Protein AF-0000000072077448 (afdb_homodimer)

Nearest PDB structures (foldseek):
  4zmu-assembly2_D  TM=7.528E-01  e=5.167E-10  Pseudomonas aeruginosa PAO1
  3hva-assembly2_B  TM=8.579E-01  e=4.061E-08  Pseudomonas aeruginosa PAO1
  4h54-assembly1_B  TM=6.757E-01  e=4.950E-10  Escherichia coli K-12
  4h54-assembly1_A  TM=6.578E-01  e=4.171E-10  Escherichia coli K-12
  7e6g-assembly1_B  TM=5.956E-01  e=1.494E-10  Pseudomonas aeruginosa

Radius of gyration: 35.63 Å; Cα contacts (8 Å, |Δi|>4): 1560; chains: 2; bounding box: 85×105×79 Å

Solvent-accessible surface area (backbone atoms only — not comparable to full-atom values): 48027 Å² total; per-residue (Å²): 133,80,70,65,73,70,77,81,79,65,80,64,51,94,87,39,64,68,52,36,52,50,46,45,39,51,52,47,45,51,30,44,50,51,16,61,66,34,38,71,87,45,97,55,44,76,49,58,54,36,39,25,53,52,16,21,51,39,43,64,37,68,88,55,71,41,71,67,54,54,47,44,43,52,48,37,53,51,52,51,40,56,74,73,42,89,71,51,76,42,57,58,37,36,53,49,15,42,47,46,29,19,51,45,38,18,51,54,52,46,51,49,54,65,68,57,55,90,53,88,67,75,77,57,50,67,57,52,48,50,39,28,48,56,22,16,49,54,18,13,54,42,27,29,65,35,37,56,85,75,46,93,56,57,61,68,64,40,28,46,42,43,20,27,42,43,24,23,43,23,49,33,42,26,58,22,62,55,42,63,64,80,76,67,63,86,67,86,78,53,72,81,75,44,49,39,59,53,46,28,53,51,25,48,51,49,20,44,73,70,12,29,41,12,25,75,31,42,33,45,43,26,43,41,48,29,15,75,74,42,58,56,41,58,34,25,45,52,37,27,53,49,45,54,47,49,55,52,33,42,77,70,50,58,29,38,51,57,48,58,61,77,78,46,72,68,50,53,30,25,35,31,48,12,42,28,27,58,37,45,36,28,46,38,49,16,45,50,51,51,52,50,50,52,48,38,50,54,34,38,46,49,25,25,20,30,82,78,44,68,30,24,12,51,62,23,43,49,54,56,32,60,72,38,78,53,56,75,86,45,21,36,24,26,36,33,35,36,50,51,67,48,65,57,46,27,71,75,61,31,58,68,48,40,50,49,48,48,25,53,49,43,48,52,46,44,63,68,49,44,91,43,37,49,49,21,44,67,36,79,63,30,33,36,33,48,28,66,27,86,44,62,67,54,36,50,50,52,51,46,51,42,39,51,50,43,55,70,44,69,42,73,53,96,88,37,79,41,82,50,40,35,20,26,3,33,12,63,47,68,39,55,98,49,57,36,45,61,43,46,54,56,24,44,55,45,3,49,55,22,25,52,49,14,54,72,73,71,38,64,33,75,27,58,81,57,76,68,56,63,56,55,63,60,54,68,76,98,134,78,71,65,72,68,77,81,78,65,80,63,50,94,88,39,63,68,52,35,52,51,46,44,40,51,52,47,47,51,30,44,50,51,16,61,66,33,38,72,88,44,99,55,44,76,50,58,53,37,40,25,52,52,17,20,51,39,43,65,37,68,88,54,73,41,70,68,55,55,49,45,42,52,48,37,53,51,51,51,40,56,74,72,41,87,72,53,74,42,57,56,36,37,52,47,14,43,46,44,29,20,50,46,36,19,52,53,51,46,52,49,57,65,67,57,57,91,53,89,66,76,78,56,49,68,58,51,49,50,40,27,48,55,22,16,49,55,18,13,55,42,26,31,65,34,38,58,85,75,45,93,56,58,60,67,63,41,28,46,43,42,21,25,42,43,24,22,42,24,48,34,41,26,58,22,62,55,43,63,65,80,76,66,62,85,66,88,78,52,73,82,72,44,50,38,59,53,48,27,53,51,24,49,52,48,20,45,72,70,12,28,40,12,25,76,32,42,34,46,42,26,43,40,49,29,14,75,73,42,59,56,40,58,33,25,45,53,37,27,53,51,46,52,48,49,54,52,33,43,76,70,50,57,29,39,51,59,49,57,60,76,79,46,73,69,51,53,30,25,36,30,47,12,43,28,29,58,38,45,36,30,46,41,48,15,45,50,51,51,52,50,51,50,49,40,51,54,34,38,47,49,25,24,19,30,81,79,44,68,31,23,12,52,62,23,42,50,53,54,31,60,72,36,78,52,56,74,84,44,22,34,25,26,36,34,36,36,48,50,66,48,65,56,45,27,73,75,60,31,62,67,49,39,52,49,48,49,25,53,48,43,49,52,46,46,64,67,50,43,92,44,37,48,50,22,43,66,37,76,61,29,31,38,34,49,28,65,27,85,43,61,66,53,36,50,51,52,51,46,49,42,38,51,49,43,54,69,44,70,44,75,54,95,88,36,81,42,80,51,41,34,21,26,3,33,12,63,47,67,40,53,98,49,56,35,44,58,43,46,55,55,23,44,56,45,3,50,56,22,25,52,49,13,54,74,73,70,38,65,35,74,25,58,82,57,77,67,56,61,57,53,65,60,54,69,76,97

Secondary structure (DSSP, 8-state):
----------S--TT-HHHHHHHHHHHHHHHHHHHHHT--SSSS-S---HHHHHHHHHHH-GGG-SHHHHHHHHHHHHHHHHHHS---HHHHHHHHHHHHHHHHHHHHHHHHHHHSTTS-----HHHHHHHHHHHHHHHHHHHHHHHBTTBSS-HHHHHHHHHHHHHHHHHHHHHHHHH----S------GGGGHHHHHHHHHHHHHHHH-SGGGGGTTHHHHHHHHHHS-HHHHHHHHHHHHHHHHHHHHTTSS---BSSS--HHHHHHHHHHHHHHHHHHHHHHHHHHHHHHHHHHHHHHHHB-TTT-SEEHHHHHHHHHSS---TT-EEEEEEEEETTHHHHHHHH-HHHHHHHHHHHHHHHHHHHGGGEEEEE-SSSEEEEEEEESSHHHHHHHHHHHHHHHHHPPEEETTEEE---EEEEEEEE---SS-HHHHHHHHHHHHHHHHHHHHHTTSS-EE---TTHHHHHHHH--/----------S--TT-HHHHHHHHHHHHHHHHHHHHHT--SSSS-S---HHHHHHHHHHH-GGG-SHHHHHHHHHHHHHHHHHHS---HHHHHHHHHHHHHHHHHHHHHHHHHHHSTTS-----HHHHHHHHHHHHHHHHHHHHHHHBTTBSS-HHHHHHHHHHHHHHHHHHHHHHHHH----S------GGGGHHHHHHHHHHHHHHHH-SGGGGGTTHHHHHHHHHHS-HHHHHHHHHHHHHHHHHHHHTTSS---BSSS--HHHHHHHHHHHHHHHHHHHHHHHHHHHHHHHHHHHHHHHHB-TTT-SEEHHHHHHHHHSS---TT-EEEEEEEEETTHHHHHHHH-HHHHHHHHHHHHHHHHHHHGGGEEEEE-SSSEEEEEEEESSHHHHHHHHHHHHHHHHHPPEEETTEEE---EEEEEEEE---SS-HHHHHHHHHHHHHHHHHHHHHTTSS-EE---TTHHHHHHHH--

Sequence (956 aa):
MRSISVPRFTVFSEAHVLRNVFSLVVITTLFYAMGAMLRLVQELSLFWPLNAVMAAIFARYVWLNRLHYYAICYGAMLLYDVMTTQWGFASLIINASNMVFIVMVAQLVMRDKRQAGSEPEPINALRLFYYCLISAIFCALLGALGSVGIDRQSFMPLLADWFSEQFATGVLILPCVMTLTLPHEITRIRWQQLLPVLTLVLSMLAAIAIGGAGSLAFPLPALIWCALRYPLPVTSALTLITGASEIILVANGIINLAVSGPLQTAQLFSTRLGIASLAISPVIVSTTVAAINNLVRQISLRADFDFLTRVYSRSGLYEALKNQPAQSHQHMTVMLLDIDFFKSVNDNYGHECGDYVLAAFARQVHDAVGEQGLVARIGGEEFVVAAKTRDPLDGYHLAEKIRQRVEANVFQWRQQPLRVTVSIGTGSGTPGSNALIDSFNQLLVEADEYLYRAKKAGRNKTCAKSVAEEGVFNSVASMRSISVPRFTVFSEAHVLRNVFSLVVITTLFYAMGAMLRLVQELSLFWPLNAVMAAIFARYVWLNRLHYYAICYGAMLLYDVMTTQWGFASLIINASNMVFIVMVAQLVMRDKRQAGSEPEPINALRLFYYCLISAIFCALLGALGSVGIDRQSFMPLLADWFSEQFATGVLILPCVMTLTLPHEITRIRWQQLLPVLTLVLSMLAAIAIGGAGSLAFPLPALIWCALRYPLPVTSALTLITGASEIILVANGIINLAVSGPLQTAQLFSTRLGIASLAISPVIVSTTVAAINNLVRQISLRADFDFLTRVYSRSGLYEALKNQPAQSHQHMTVMLLDIDFFKSVNDNYGHECGDYVLAAFARQVHDAVGEQGLVARIGGEEFVVAAKTRDPLDGYHLAEKIRQRVEANVFQWRQQPLRVTVSIGTGSGTPGSNALIDSFNQLLVEADEYLYRAKKAGRNKTCAKSVAEEGVFNSVAS

Organism: Scandinavium goeteborgense (NCBI:txid1851514)

pLDDT: mean 84.15, std 14.89, range [25.59, 98.25]

Structure (mmCIF, N/CA/C/O backbone):
data_AF-0000000072077448-model_v1
#
loop_
_entity.id
_entity.type
_entity.pdbx_description
1 polymer 'diguanylate cyclase'
#
loop_
_atom_site.group_PDB
_atom_site.id
_atom_site.type_symbol
_atom_site.label_atom_id
_atom_site.label_alt_id
_atom_site.label_comp_id
_atom_site.label_asym_id
_atom_site.label_entity_id
_atom_site.label_seq_id
_atom_site.pdbx_PDB_ins_code
_atom_site.Cartn_x
_atom_site.Cartn_y
_atom_site.Cartn_z
_atom_site.occupancy
_atom_site.B_iso_or_equiv
_atom_site.auth_seq_id
_atom_site.auth_comp_id
_atom_site.auth_asym_id
_atom_site.auth_atom_id
_atom_site.pdbx_PDB_model_num
ATOM 1 N N . MET A 1 1 ? -17.047 19.656 -22.703 1 27.84 1 MET A N 1
ATOM 2 C CA . MET A 1 1 ? -17.375 18.25 -22.828 1 27.84 1 MET A CA 1
ATOM 3 C C . MET A 1 1 ? -18.219 17.781 -21.656 1 27.84 1 MET A C 1
ATOM 5 O O . MET A 1 1 ? -17.828 17.906 -20.5 1 27.84 1 MET A O 1
ATOM 9 N N . ARG A 1 2 ? -19.453 17.734 -21.875 1 33.06 2 ARG A N 1
ATOM 10 C CA . ARG A 1 2 ? -20.531 17.484 -20.922 1 33.06 2 ARG A CA 1
ATOM 11 C C . ARG A 1 2 ? -20.391 16.094 -20.281 1 33.06 2 ARG A C 1
ATOM 13 O O . ARG A 1 2 ? -20.188 15.109 -20.984 1 33.06 2 ARG A O 1
ATOM 20 N N . SER A 1 3 ? -19.969 16 -19.109 1 42.16 3 SER A N 1
ATOM 21 C CA . SER A 1 3 ? -19.938 14.781 -18.312 1 42.16 3 SER A CA 1
ATOM 22 C C . SER A 1 3 ? -21.25 14.023 -18.406 1 42.16 3 SER A C 1
ATOM 24 O O . SER A 1 3 ? -22.328 14.602 -18.234 1 42.16 3 SER A O 1
ATOM 26 N N . ILE A 1 4 ? -21.422 13.289 -19.391 1 38.97 4 ILE A N 1
ATOM 27 C CA . ILE A 1 4 ? -22.625 12.469 -19.516 1 38.97 4 ILE A CA 1
ATOM 28 C C . ILE A 1 4 ? -22.938 11.82 -18.172 1 38.97 4 ILE A C 1
ATOM 30 O O . ILE A 1 4 ? -22.125 11.062 -17.625 1 38.97 4 ILE A O 1
ATOM 34 N N . SER A 1 5 ? -23.844 12.414 -17.469 1 42.78 5 SER A N 1
ATOM 35 C CA . SER A 1 5 ? -24.375 11.82 -16.234 1 42.78 5 SER A CA 1
ATOM 36 C C . SER A 1 5 ? -25.141 10.539 -16.531 1 42.78 5 SER A C 1
ATOM 38 O O . SER A 1 5 ? -26.094 10.547 -17.312 1 42.78 5 SER A O 1
ATOM 40 N N . VAL A 1 6 ? -24.719 9.492 -16.641 1 47.03 6 VAL A N 1
ATOM 41 C CA . VAL A 1 6 ? -25.438 8.227 -16.766 1 47.03 6 VAL A CA 1
ATOM 42 C C . VAL A 1 6 ? -26.438 8.094 -15.625 1 47.03 6 VAL A C 1
ATOM 44 O O . VAL A 1 6 ? -26.078 8.242 -14.453 1 47.03 6 VAL A O 1
ATOM 47 N N . PRO A 1 7 ? -27.672 8.109 -16.031 1 49.81 7 PRO A N 1
ATOM 48 C CA . PRO A 1 7 ? -28.672 7.957 -14.977 1 49.81 7 PRO A CA 1
ATOM 49 C C . PRO A 1 7 ? -28.359 6.793 -14.031 1 49.81 7 PRO A C 1
ATOM 51 O O . PRO A 1 7 ? -27.812 5.773 -14.469 1 49.81 7 PRO A O 1
ATOM 54 N N . ARG A 1 8 ? -28.375 7.086 -12.844 1 55.22 8 ARG A N 1
ATOM 55 C CA . ARG A 1 8 ? -28.109 6.117 -11.789 1 55.22 8 ARG A CA 1
ATOM 56 C C . ARG A 1 8 ? -29.141 4.992 -11.797 1 55.22 8 ARG A C 1
ATOM 58 O O . ARG A 1 8 ? -30.266 5.172 -11.32 1 55.22 8 ARG A O 1
ATOM 65 N N . PHE A 1 9 ? -29.344 4.27 -12.859 1 54.12 9 PHE A N 1
ATOM 66 C CA . PHE A 1 9 ? -30.219 3.1 -12.781 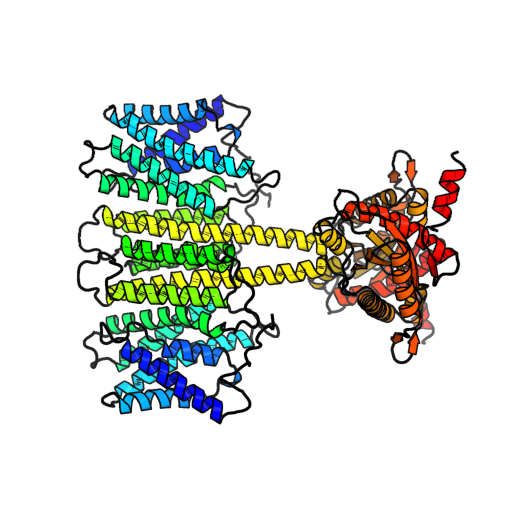1 54.12 9 PHE A CA 1
ATOM 67 C C . PHE A 1 9 ? -29.781 2.182 -11.648 1 54.12 9 PHE A C 1
ATOM 69 O O . PHE A 1 9 ? -28.656 1.687 -11.633 1 54.12 9 PHE A O 1
ATOM 76 N N . THR A 1 10 ? -30.641 2.293 -10.57 1 71.69 10 THR A N 1
ATOM 77 C CA . THR A 1 10 ? -30.375 1.421 -9.43 1 71.69 10 THR A CA 1
ATOM 78 C C . THR A 1 10 ? -31.141 0.109 -9.562 1 71.69 10 THR A C 1
ATOM 80 O O . THR A 1 10 ? -32.375 0.112 -9.688 1 71.69 10 THR A O 1
ATOM 83 N N . VAL A 1 11 ? -30.656 -0.992 -9.875 1 81.44 11 VAL A N 1
ATOM 84 C CA . VAL A 1 11 ? -31.234 -2.326 -10.023 1 81.44 11 VAL A CA 1
ATOM 85 C C . VAL A 1 11 ? -32.031 -2.684 -8.781 1 81.44 11 VAL A C 1
ATOM 87 O O . VAL A 1 11 ? -33.125 -3.273 -8.891 1 81.44 11 VAL A O 1
ATOM 90 N N . PHE A 1 12 ? -31.719 -2.209 -7.633 1 88.94 12 PHE A N 1
ATOM 91 C CA . PHE A 1 12 ? -32.406 -2.502 -6.379 1 88.94 12 PHE A CA 1
ATOM 92 C C . PHE A 1 12 ? -32.781 -1.216 -5.648 1 88.94 12 PHE A C 1
ATOM 94 O O . PHE A 1 12 ? -32.031 -0.234 -5.699 1 88.94 12 PHE A O 1
ATOM 101 N N . SER A 1 13 ? -34 -1.182 -5.199 1 87 13 SER A N 1
ATOM 102 C CA . SER A 1 13 ? -34.5 -0.042 -4.422 1 87 13 SER A CA 1
ATOM 103 C C . SER A 1 13 ? -35.25 -0.498 -3.188 1 87 13 SER A C 1
ATOM 105 O O . SER A 1 13 ? -36.094 -1.39 -3.271 1 87 13 SER A O 1
ATOM 107 N N . GLU A 1 14 ? -34.938 0.055 -2.125 1 86.25 14 GLU A N 1
ATOM 108 C CA . GLU A 1 14 ? -35.531 -0.334 -0.858 1 86.25 14 GLU A CA 1
ATOM 109 C C . GLU A 1 14 ? -37.062 -0.089 -0.875 1 86.25 14 GLU A C 1
ATOM 111 O O . GLU A 1 14 ? -37.812 -0.833 -0.255 1 86.25 14 GLU A O 1
ATOM 116 N N . ALA A 1 15 ? -37.5 0.855 -1.578 1 86.44 15 ALA A N 1
ATOM 117 C CA . ALA A 1 15 ? -38.875 1.303 -1.573 1 86.44 15 ALA A CA 1
ATOM 118 C C . ALA A 1 15 ? -39.75 0.424 -2.477 1 86.44 15 ALA A C 1
ATOM 120 O O . ALA A 1 15 ? -40.969 0.357 -2.305 1 86.44 15 ALA A O 1
ATOM 121 N N . HIS A 1 16 ? -39.219 -0.315 -3.385 1 90.44 16 HIS A N 1
ATOM 122 C CA . HIS A 1 16 ? -40 -1.039 -4.391 1 90.44 16 HIS A CA 1
ATOM 123 C C . HIS A 1 16 ? -39.781 -2.543 -4.273 1 90.44 16 HIS A C 1
ATOM 125 O O . HIS A 1 16 ? -38.906 -3.102 -4.938 1 90.44 16 HIS A O 1
ATOM 131 N N . VAL A 1 17 ? -40.656 -3.291 -3.664 1 91.75 17 VAL A N 1
ATOM 132 C CA . VAL A 1 17 ? -40.531 -4.711 -3.357 1 91.75 17 VAL A CA 1
ATOM 133 C C . VAL A 1 17 ? -40.656 -5.531 -4.641 1 91.75 17 VAL A C 1
ATOM 135 O O . VAL A 1 17 ? -39.875 -6.465 -4.863 1 91.75 17 VAL A O 1
ATOM 138 N N . LEU A 1 18 ? -41.625 -5.176 -5.508 1 93 18 LEU A N 1
ATOM 139 C CA . LEU A 1 18 ? -41.875 -5.926 -6.734 1 93 18 LEU A CA 1
ATOM 140 C C . LEU A 1 18 ? -40.656 -5.824 -7.672 1 93 18 LEU A C 1
ATOM 142 O O . LEU A 1 18 ? -40.312 -6.797 -8.344 1 93 18 LEU A O 1
ATOM 146 N N . ARG A 1 19 ? -40.125 -4.715 -7.656 1 92.31 19 ARG A N 1
ATOM 147 C CA . ARG A 1 19 ? -38.938 -4.527 -8.469 1 92.31 19 ARG A CA 1
ATOM 148 C C . ARG A 1 19 ? -37.781 -5.379 -7.953 1 92.31 19 ARG A C 1
ATOM 150 O O . ARG A 1 19 ? -37.062 -5.98 -8.742 1 92.31 19 ARG A O 1
ATOM 157 N N . ASN A 1 20 ? -37.625 -5.434 -6.703 1 94.38 20 ASN A N 1
ATOM 158 C CA . ASN A 1 20 ? -36.594 -6.238 -6.086 1 94.38 20 ASN A CA 1
ATOM 159 C C . ASN A 1 20 ? -36.781 -7.727 -6.375 1 94.38 20 ASN A C 1
ATOM 161 O O . ASN A 1 20 ? -35.812 -8.43 -6.715 1 94.38 20 ASN A O 1
ATOM 165 N N . VAL A 1 21 ? -38 -8.164 -6.281 1 94.75 21 VAL A N 1
ATOM 166 C CA . VAL A 1 21 ? -38.344 -9.562 -6.531 1 94.75 21 VAL A CA 1
ATOM 167 C C . VAL A 1 21 ? -38.031 -9.914 -7.988 1 94.75 21 VAL A C 1
ATOM 169 O O . VAL A 1 21 ? -37.438 -10.945 -8.273 1 94.75 21 VAL A O 1
ATOM 172 N N . PHE A 1 22 ? -38.438 -9.078 -8.836 1 94.94 22 PHE A N 1
ATOM 173 C CA . PHE A 1 22 ? -38.188 -9.297 -10.258 1 94.94 22 PHE A CA 1
ATOM 174 C C . PHE A 1 22 ? -36.688 -9.367 -10.562 1 94.94 22 PHE A C 1
ATOM 176 O O . PHE A 1 22 ? -36.25 -10.273 -11.258 1 94.94 22 PHE A O 1
ATOM 183 N N . SER A 1 23 ? -36.031 -8.422 -10.047 1 94.88 23 SER A N 1
ATOM 184 C CA . SER A 1 23 ? -34.562 -8.375 -10.266 1 94.88 23 SER A CA 1
ATOM 185 C C . SER A 1 23 ? -33.875 -9.609 -9.695 1 94.88 23 SER A C 1
ATOM 187 O O . SER A 1 23 ? -32.969 -10.164 -10.328 1 94.88 23 SER A O 1
ATOM 189 N N . LEU A 1 24 ? -34.281 -10.047 -8.555 1 96.25 24 LEU A N 1
ATOM 190 C CA . LEU A 1 24 ? -33.688 -11.227 -7.922 1 96.25 24 LEU A CA 1
ATOM 191 C C . LEU A 1 24 ? -33.938 -12.477 -8.758 1 96.25 24 LEU A C 1
ATOM 193 O O . LEU A 1 24 ? -33.062 -13.289 -8.945 1 96.25 24 LEU A O 1
ATOM 197 N N . VAL A 1 25 ? -35.125 -12.641 -9.273 1 96.38 25 VAL A N 1
ATOM 198 C CA . VAL A 1 25 ? -35.5 -13.805 -10.078 1 96.38 25 VAL A CA 1
ATOM 199 C C . VAL A 1 25 ? -34.688 -13.797 -11.383 1 96.38 25 VAL A C 1
ATOM 201 O O . VAL A 1 25 ? -34.156 -14.82 -11.789 1 96.38 25 VAL A O 1
ATOM 204 N N . VAL A 1 26 ? -34.625 -12.664 -11.977 1 95.81 26 VAL A N 1
ATOM 205 C CA . VAL A 1 26 ? -33.938 -12.531 -13.266 1 95.81 26 VAL A CA 1
ATOM 206 C C . VAL A 1 26 ? -32.469 -12.812 -13.094 1 95.81 26 VAL A C 1
ATOM 208 O O . VAL A 1 26 ? -31.875 -13.586 -13.867 1 95.8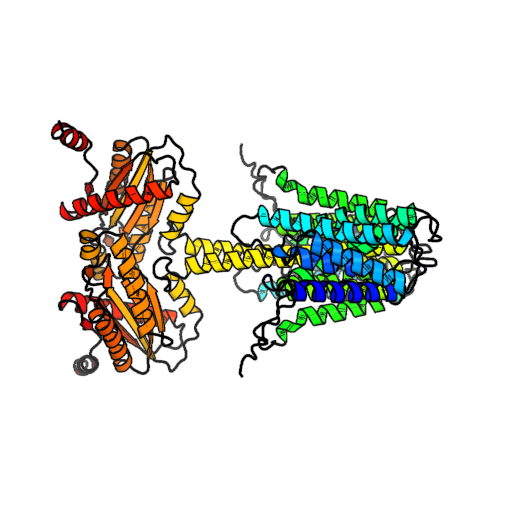1 26 VAL A O 1
ATOM 211 N N . ILE A 1 27 ? -31.844 -12.227 -12.109 1 96.06 27 ILE A N 1
ATOM 212 C CA . ILE A 1 27 ? -30.406 -12.383 -11.898 1 96.06 27 ILE A CA 1
ATOM 213 C C . ILE A 1 27 ? -30.094 -13.828 -11.5 1 96.06 27 ILE A C 1
ATOM 215 O O . ILE A 1 27 ? -29.156 -14.43 -12 1 96.06 27 ILE A O 1
ATOM 219 N N . THR A 1 28 ? -30.906 -14.391 -10.625 1 96.62 28 THR A N 1
ATOM 220 C CA . THR A 1 28 ? -30.719 -15.773 -10.203 1 96.62 28 THR A CA 1
ATOM 221 C C . THR A 1 28 ? -30.812 -16.719 -11.391 1 96.62 28 THR A C 1
ATOM 223 O O . THR A 1 28 ? -29.953 -17.594 -11.57 1 96.62 28 THR A O 1
ATOM 226 N N . THR A 1 29 ? -31.812 -16.516 -12.219 1 95.06 29 THR A N 1
ATOM 227 C CA . THR A 1 29 ? -32.031 -17.391 -13.367 1 95.06 29 THR A CA 1
ATOM 228 C C . THR A 1 29 ? -30.891 -17.219 -14.383 1 95.06 29 THR A C 1
ATOM 230 O O . THR A 1 29 ? -30.406 -18.203 -14.961 1 95.06 29 THR A O 1
ATOM 233 N N . LEU A 1 30 ? -30.5 -16.031 -14.57 1 94.25 30 LEU A N 1
ATOM 234 C CA . LEU A 1 30 ? -29.438 -15.727 -15.531 1 94.25 30 LEU A CA 1
ATOM 235 C C . LEU A 1 30 ? -28.141 -16.406 -15.141 1 94.25 30 LEU A C 1
ATOM 237 O O . LEU A 1 30 ? -27.516 -17.109 -15.953 1 94.25 30 LEU A O 1
ATOM 241 N N . PHE A 1 31 ? -27.734 -16.266 -13.945 1 94.38 31 PHE A N 1
ATOM 242 C CA . PHE A 1 31 ? -26.438 -16.797 -13.523 1 94.38 31 PHE A CA 1
ATOM 243 C C . PHE A 1 31 ? -26.531 -18.297 -13.25 1 94.38 31 PHE A C 1
ATOM 245 O O . PHE A 1 31 ? -25.516 -19 -13.305 1 94.38 31 PHE A O 1
ATOM 252 N N . TYR A 1 32 ? -27.703 -18.766 -12.922 1 93.62 32 TYR A N 1
ATOM 253 C CA . TYR A 1 32 ? -27.906 -20.219 -12.898 1 93.62 32 TYR A CA 1
ATOM 254 C C . TYR A 1 32 ? -27.688 -20.812 -14.281 1 93.62 32 TYR A C 1
ATOM 256 O O . TYR A 1 32 ? -26.984 -21.828 -14.422 1 93.62 32 TYR A O 1
ATOM 264 N N . ALA A 1 33 ? -28.281 -20.203 -15.258 1 91.19 33 ALA A N 1
ATOM 265 C CA . ALA A 1 33 ? -28.156 -20.672 -16.641 1 91.19 33 ALA A CA 1
ATOM 266 C C . ALA A 1 33 ? -26.703 -20.609 -17.094 1 91.19 33 ALA A C 1
ATOM 268 O O . ALA A 1 33 ? -26.219 -21.516 -17.766 1 91.19 33 ALA A O 1
ATOM 269 N N . MET A 1 34 ? -26.047 -19.562 -16.688 1 89 34 MET A N 1
ATOM 270 C CA . MET A 1 34 ? -24.641 -19.406 -17.047 1 89 34 MET A CA 1
ATOM 271 C C . MET A 1 34 ? -23.797 -20.531 -16.438 1 89 34 MET A C 1
ATOM 273 O O . MET A 1 34 ? -22.938 -21.094 -17.125 1 89 34 MET A O 1
ATOM 277 N N . GLY A 1 35 ? -24.016 -20.781 -15.211 1 87.81 35 GLY A N 1
ATOM 278 C CA . GLY A 1 35 ? -23.297 -21.859 -14.562 1 87.81 35 GLY A CA 1
ATOM 279 C C . GLY A 1 35 ? -23.578 -23.219 -15.188 1 87.81 35 GLY A C 1
ATOM 280 O O . GLY A 1 35 ? -22.672 -24.031 -15.336 1 87.81 35 GLY A O 1
ATOM 281 N N . ALA A 1 36 ? -24.781 -23.484 -15.617 1 84.81 36 ALA A N 1
ATOM 282 C CA . ALA A 1 36 ? -25.203 -24.75 -16.219 1 84.81 36 ALA A CA 1
ATOM 283 C C . ALA A 1 36 ? -24.578 -24.922 -17.594 1 84.81 36 ALA A C 1
ATOM 285 O O . ALA A 1 36 ? -24.234 -26.047 -17.984 1 84.81 36 ALA A O 1
ATOM 286 N N . MET A 1 37 ? -24.391 -23.828 -18.266 1 82.12 37 MET A N 1
ATOM 287 C CA . MET A 1 37 ? -23.812 -23.875 -19.594 1 82.12 37 MET A CA 1
ATOM 288 C C . MET A 1 37 ? -22.312 -24.156 -19.531 1 82.12 37 MET A C 1
ATOM 290 O O . MET A 1 37 ? -21.719 -24.625 -20.5 1 82.12 37 MET A O 1
ATOM 294 N N . LEU A 1 38 ? -21.734 -23.828 -18.438 1 77.06 38 LEU A N 1
ATOM 295 C CA . LEU A 1 38 ? -20.297 -23.953 -18.297 1 77.06 38 LEU A CA 1
ATOM 296 C C . LEU A 1 38 ? -19.922 -25.344 -17.75 1 77.06 38 LEU A C 1
ATOM 298 O O . LEU A 1 38 ? -18.797 -25.547 -17.312 1 77.06 38 LEU A O 1
ATOM 302 N N . ARG A 1 39 ? -20.906 -26.188 -17.812 1 67.25 39 ARG A N 1
ATOM 303 C CA . ARG A 1 39 ? -20.641 -27.594 -17.5 1 67.25 39 ARG A CA 1
ATOM 304 C C . ARG A 1 39 ? -19.984 -28.297 -18.703 1 67.25 39 ARG A C 1
ATOM 306 O O . ARG A 1 39 ? -20.609 -29.141 -19.344 1 67.25 39 ARG A O 1
ATOM 313 N N . LEU A 1 40 ? -18.906 -27.703 -19.25 1 53.06 40 LEU A N 1
ATOM 314 C CA . LEU A 1 40 ? -18.281 -28.078 -20.516 1 53.06 40 LEU A CA 1
ATOM 315 C C . LEU A 1 40 ? -17.5 -29.391 -20.359 1 53.06 40 LEU A C 1
ATOM 317 O O . LEU A 1 40 ? -17.469 -30.203 -21.297 1 53.06 40 LEU A O 1
ATOM 321 N N . VAL A 1 41 ? -16.641 -29.5 -19.328 1 49.94 41 VAL A N 1
ATOM 322 C CA . VAL A 1 41 ? -15.695 -30.609 -19.312 1 49.94 41 VAL A CA 1
ATOM 323 C C . VAL A 1 41 ? -16.266 -31.766 -18.5 1 49.94 41 VAL A C 1
ATOM 325 O O . VAL A 1 41 ? -16.156 -32.938 -18.906 1 49.94 41 VAL A O 1
ATOM 328 N N . GLN A 1 42 ? -16.797 -31.484 -17.297 1 57.47 42 GLN A N 1
ATOM 329 C CA . GLN A 1 42 ? -17.297 -32.562 -16.422 1 57.47 42 GLN A CA 1
ATOM 330 C C . GLN A 1 42 ? -18.688 -32.219 -15.891 1 57.47 42 GLN A C 1
ATOM 332 O O . GLN A 1 42 ? -19.266 -31.203 -16.25 1 57.47 42 GLN A O 1
ATOM 337 N N . GLU A 1 43 ? -19.203 -33.156 -15.164 1 57.19 43 GLU A N 1
ATOM 338 C CA . GLU A 1 43 ? -20.516 -33.062 -14.539 1 57.19 43 GLU A CA 1
ATOM 339 C C . GLU A 1 43 ? -20.641 -31.797 -13.711 1 57.19 43 GLU A C 1
ATOM 341 O O . GLU A 1 43 ? -21.734 -31.25 -13.586 1 57.19 43 GLU A O 1
ATOM 346 N N . LEU A 1 44 ? -19.422 -31.344 -13.344 1 60.88 44 LEU A N 1
ATOM 347 C CA . LEU A 1 44 ? -19.484 -30.109 -12.57 1 60.88 44 LEU A CA 1
ATOM 348 C C . LEU A 1 44 ? -19 -28.938 -13.406 1 60.88 44 LEU A C 1
ATOM 350 O O . LEU A 1 44 ? -18.125 -29.078 -14.266 1 60.88 44 LEU A O 1
ATOM 354 N N . SER A 1 45 ? -19.656 -27.828 -13.172 1 70.62 45 SER A N 1
ATOM 355 C CA . SER A 1 45 ? -19.391 -26.578 -13.891 1 70.62 45 SER A CA 1
ATOM 356 C C . SER A 1 45 ? -17.969 -26.094 -13.648 1 70.62 45 SER A C 1
ATOM 358 O O . SER A 1 45 ? -17.438 -26.234 -12.547 1 70.62 45 SER A O 1
ATOM 360 N N . LEU A 1 46 ? -17.281 -25.688 -14.68 1 75.44 46 LEU A N 1
ATOM 361 C CA . LEU A 1 46 ? -15.969 -25.062 -14.578 1 75.44 46 LEU A CA 1
ATOM 362 C C . LEU A 1 46 ? -16.016 -23.812 -13.711 1 75.44 46 LEU A C 1
ATOM 364 O O . LEU A 1 46 ? -15.094 -23.547 -12.945 1 75.44 46 LEU A O 1
ATOM 368 N N . PHE A 1 47 ? -17.203 -23.203 -13.867 1 81.25 47 PHE A N 1
ATOM 369 C CA . PHE A 1 47 ? -17.406 -21.906 -13.211 1 81.25 47 PHE A CA 1
ATOM 370 C C . PHE A 1 47 ? -18.875 -21.719 -12.852 1 81.25 47 PHE A C 1
ATOM 372 O O . PHE A 1 47 ? -19.734 -21.656 -13.727 1 81.25 47 PHE A O 1
ATOM 379 N N . TRP A 1 48 ? -19.172 -21.719 -11.547 1 90 48 TRP A N 1
ATOM 380 C CA . TRP A 1 48 ? -20.531 -21.531 -11.062 1 90 48 TRP A CA 1
ATOM 381 C C . TRP A 1 48 ? -20.688 -20.172 -10.383 1 90 48 TRP A C 1
ATOM 383 O O . TRP A 1 48 ? -20.531 -20.062 -9.164 1 90 48 TRP A O 1
ATOM 393 N N . PRO A 1 49 ? -21.047 -19.078 -11.094 1 93.75 49 PRO A N 1
ATOM 394 C CA . PRO A 1 49 ? -21 -17.703 -10.586 1 93.75 49 PRO A CA 1
ATOM 395 C C . PRO A 1 49 ? -22.219 -17.344 -9.742 1 93.75 49 PRO A C 1
ATOM 397 O O . PRO A 1 49 ? -22.203 -16.344 -9.023 1 93.75 49 PRO A O 1
ATOM 400 N N . LEU A 1 50 ? -23.297 -18.094 -9.82 1 95.69 50 LEU A N 1
ATOM 401 C CA . LEU A 1 50 ? -24.578 -17.75 -9.211 1 95.69 50 LEU A CA 1
ATOM 402 C C . LEU A 1 50 ? -24.406 -17.438 -7.723 1 95.69 50 LEU A C 1
ATOM 404 O O . LEU A 1 50 ? -24.812 -16.375 -7.254 1 95.69 50 LEU A O 1
ATOM 408 N N . ASN A 1 51 ? -23.797 -18.344 -6.988 1 97.56 51 ASN A N 1
ATOM 409 C CA . ASN A 1 51 ? -23.688 -18.203 -5.539 1 97.56 51 ASN A CA 1
ATOM 410 C C . ASN A 1 51 ? -22.938 -16.938 -5.145 1 97.56 51 ASN A C 1
ATOM 412 O O . ASN A 1 51 ? -23.391 -16.188 -4.281 1 97.56 51 ASN A O 1
ATOM 416 N N . ALA A 1 52 ? -21.828 -16.719 -5.832 1 96.88 52 ALA A N 1
ATOM 417 C CA . ALA A 1 52 ? -20.984 -15.578 -5.504 1 96.88 52 ALA A CA 1
ATOM 418 C C . ALA A 1 52 ? -21.672 -14.266 -5.844 1 96.88 52 ALA A C 1
ATOM 420 O O . ALA A 1 52 ? -21.625 -13.305 -5.07 1 96.88 52 ALA A O 1
ATOM 421 N N . VAL A 1 53 ? -22.312 -14.211 -6.957 1 96.25 53 VAL A N 1
ATOM 422 C CA . VAL A 1 53 ? -23 -12.992 -7.398 1 96.25 53 VAL A CA 1
ATOM 423 C C . VAL A 1 53 ? -24.141 -12.664 -6.434 1 96.25 53 VAL A C 1
ATOM 425 O O . VAL A 1 53 ? -24.25 -11.531 -5.965 1 96.25 53 VAL A O 1
ATOM 428 N N . MET A 1 54 ? -24.938 -13.617 -6.168 1 97.25 54 MET A N 1
ATOM 429 C CA . MET A 1 54 ? -26.078 -13.383 -5.289 1 97.25 54 MET A CA 1
ATOM 430 C C . MET A 1 54 ? -25.625 -13.039 -3.875 1 97.25 54 MET A C 1
ATOM 432 O O . MET A 1 54 ? -26.188 -12.156 -3.227 1 97.25 54 MET A O 1
ATOM 436 N N . ALA A 1 55 ? -24.609 -13.758 -3.363 1 97.25 55 ALA A N 1
ATOM 437 C CA . ALA A 1 55 ? -24.062 -13.43 -2.057 1 97.25 55 ALA A CA 1
ATOM 438 C C . ALA A 1 55 ? -23.594 -11.969 -2.01 1 97.25 55 ALA A C 1
ATOM 440 O O . ALA A 1 55 ? -23.859 -11.266 -1.029 1 97.25 55 ALA A O 1
ATOM 441 N N . ALA A 1 56 ? -22.953 -11.562 -3.053 1 95.5 56 ALA A N 1
ATOM 442 C CA . ALA A 1 56 ? -22.453 -10.195 -3.125 1 95.5 56 ALA A CA 1
ATOM 443 C C . ALA A 1 56 ? -23.594 -9.188 -3.139 1 95.5 56 ALA A C 1
ATOM 445 O O . ALA A 1 56 ? -23.516 -8.141 -2.502 1 95.5 56 ALA A O 1
ATOM 446 N N . ILE A 1 57 ? -24.625 -9.445 -3.859 1 94.38 57 ILE A N 1
ATOM 447 C CA . ILE A 1 57 ? -25.781 -8.562 -3.953 1 94.38 57 ILE A CA 1
ATOM 448 C C . ILE A 1 57 ? -26.438 -8.422 -2.58 1 94.38 57 ILE A C 1
ATOM 450 O O . ILE A 1 57 ? -26.719 -7.305 -2.133 1 94.38 57 ILE A O 1
ATOM 454 N N . PHE A 1 58 ? -26.656 -9.523 -1.902 1 95.56 58 PHE A N 1
ATOM 455 C CA . PHE A 1 58 ? -27.25 -9.484 -0.574 1 95.56 58 PHE A CA 1
ATOM 456 C C . PHE A 1 58 ? -26.344 -8.766 0.411 1 95.56 58 PHE A C 1
ATOM 458 O O . PHE A 1 58 ? -26.812 -8.078 1.317 1 95.56 58 PHE A O 1
ATOM 465 N N . ALA A 1 59 ? -25.062 -8.945 0.23 1 91.88 59 ALA A N 1
ATOM 466 C CA . ALA A 1 59 ? -24.094 -8.281 1.102 1 91.88 59 ALA A CA 1
ATOM 467 C C . ALA A 1 59 ? -24.062 -6.777 0.845 1 91.88 59 ALA A C 1
ATOM 469 O O . ALA A 1 59 ? -23.859 -5.988 1.77 1 91.88 59 ALA A O 1
ATOM 470 N N . ARG A 1 60 ? -24.219 -6.426 -0.351 1 88.62 60 ARG A N 1
ATOM 471 C CA . ARG A 1 60 ? -24.156 -5.027 -0.755 1 88.62 60 ARG A CA 1
ATOM 472 C C . ARG A 1 60 ? -25.375 -4.262 -0.269 1 88.62 60 ARG A C 1
ATOM 474 O O . ARG A 1 60 ? -25.266 -3.121 0.188 1 88.62 60 ARG A O 1
ATOM 481 N N . TYR A 1 61 ? -26.531 -4.883 -0.38 1 89.31 61 TYR A N 1
ATOM 482 C CA . TYR A 1 61 ? -27.781 -4.246 0.005 1 89.31 61 TYR A CA 1
ATOM 483 C C . TYR A 1 61 ? -28.328 -4.852 1.291 1 89.31 61 TYR A C 1
ATOM 485 O O . TYR A 1 61 ? -29.031 -5.863 1.256 1 89.31 61 TYR A O 1
ATOM 493 N N . VAL A 1 62 ? -28.188 -4.16 2.338 1 86.06 62 VAL A N 1
ATOM 494 C CA . VAL A 1 62 ? -28.484 -4.656 3.676 1 86.06 62 VAL A CA 1
ATOM 495 C C . VAL A 1 62 ? -29.984 -4.922 3.803 1 86.06 62 VAL A C 1
ATOM 497 O O . VAL A 1 62 ? -30.406 -5.898 4.43 1 86.06 62 VAL A O 1
ATOM 500 N N . TRP A 1 63 ? -30.781 -4.148 3.193 1 88.25 63 TRP A N 1
ATOM 501 C CA . TRP A 1 63 ? -32.219 -4.23 3.354 1 88.25 63 TRP A CA 1
ATOM 502 C C . TRP A 1 63 ? -32.812 -5.418 2.588 1 88.25 63 TRP A C 1
ATOM 504 O O . TRP A 1 63 ? -33.969 -5.805 2.789 1 88.25 63 TRP A O 1
ATOM 514 N N . LEU A 1 64 ? -32 -6.113 1.743 1 93.38 64 LEU A N 1
ATOM 515 C CA . LEU A 1 64 ? -32.438 -7.293 0.998 1 93.38 64 LEU A CA 1
ATOM 516 C C . LEU A 1 64 ? -32.344 -8.547 1.864 1 93.38 64 LEU A C 1
ATOM 518 O O . LEU A 1 64 ? -32.875 -9.602 1.5 1 93.38 64 LEU A O 1
ATOM 522 N N . ASN A 1 65 ? -31.703 -8.398 3 1 93.25 65 ASN A N 1
ATOM 523 C CA . ASN A 1 65 ? -31.469 -9.562 3.838 1 93.25 65 ASN A CA 1
ATOM 524 C C . ASN A 1 65 ? -32.688 -9.922 4.668 1 93.25 65 ASN A C 1
ATOM 526 O O . ASN A 1 65 ? -32.656 -9.875 5.898 1 93.25 65 ASN A O 1
ATOM 530 N N . ARG A 1 66 ? -33.719 -10.273 3.99 1 94.06 66 ARG A N 1
ATOM 531 C CA . ARG A 1 66 ? -34.969 -10.758 4.551 1 94.06 66 ARG A CA 1
ATOM 532 C C . ARG A 1 66 ? -35.281 -12.164 4.043 1 94.06 66 ARG A C 1
ATOM 534 O O . ARG A 1 66 ? -34.844 -12.539 2.947 1 94.06 66 ARG A O 1
ATOM 541 N N . LEU A 1 67 ? -36.031 -12.922 4.805 1 95.44 67 LEU A N 1
ATOM 542 C CA . LEU A 1 67 ? -36.281 -14.328 4.531 1 95.44 67 LEU A CA 1
ATOM 543 C C . LEU A 1 67 ? -37.031 -14.5 3.205 1 95.44 67 LEU A C 1
ATOM 545 O O . LEU A 1 67 ? -36.75 -15.445 2.459 1 95.44 67 LEU A O 1
ATOM 549 N N . HIS A 1 68 ? -37.938 -13.609 2.893 1 95.12 68 HIS A N 1
ATOM 550 C CA . HIS A 1 68 ? -38.719 -13.789 1.677 1 95.12 68 HIS A CA 1
ATOM 551 C C . HIS A 1 68 ? -37.875 -13.594 0.432 1 95.12 68 HIS A C 1
ATOM 553 O O . HIS A 1 68 ? -38.125 -14.211 -0.604 1 95.12 68 HIS A O 1
ATOM 559 N N . TYR A 1 69 ? -36.875 -12.719 0.49 1 96.25 69 TYR A N 1
ATOM 560 C CA . TYR A 1 69 ? -36 -12.531 -0.657 1 96.25 69 TYR A CA 1
ATOM 561 C C . TYR A 1 69 ? -35.094 -13.75 -0.867 1 96.25 69 TYR A C 1
ATOM 563 O O . TYR A 1 69 ? -34.844 -14.148 -2.006 1 96.25 69 TYR A O 1
ATOM 571 N N . TYR A 1 70 ? -34.594 -14.391 0.206 1 97.31 70 TYR A N 1
ATOM 572 C CA . TYR A 1 70 ? -33.844 -15.633 0.105 1 97.31 70 TYR A CA 1
ATOM 573 C C . TYR A 1 70 ? -34.688 -16.75 -0.477 1 97.31 70 TYR A C 1
ATOM 575 O O . TYR A 1 70 ? -34.219 -17.531 -1.308 1 97.31 70 TYR A O 1
ATOM 583 N N . ALA A 1 71 ? -35.938 -16.812 -0.019 1 97.12 71 ALA A N 1
ATOM 584 C CA . ALA A 1 71 ? -36.875 -17.828 -0.5 1 97.12 71 ALA A CA 1
ATOM 585 C C . ALA A 1 71 ? -37.125 -17.656 -1.995 1 97.12 71 ALA A C 1
ATOM 587 O O . ALA A 1 71 ? -37.281 -18.656 -2.719 1 97.12 71 ALA A O 1
ATOM 588 N N . ILE A 1 72 ? -37.25 -16.453 -2.389 1 96.62 72 ILE A N 1
ATOM 589 C CA . ILE A 1 72 ? -37.469 -16.172 -3.801 1 96.62 72 ILE A CA 1
ATOM 590 C C . ILE A 1 72 ? -36.281 -16.656 -4.625 1 96.62 72 ILE A C 1
ATOM 592 O O . ILE A 1 72 ? -36.469 -17.25 -5.695 1 96.62 72 ILE A O 1
ATOM 596 N N . CYS A 1 73 ? -35.125 -16.406 -4.18 1 96.94 73 CYS A N 1
ATOM 597 C CA . CYS A 1 73 ? -33.906 -16.891 -4.844 1 96.94 73 CYS A CA 1
ATOM 598 C C . CYS A 1 73 ? -33.906 -18.406 -4.941 1 96.94 73 CYS A C 1
ATOM 600 O O . CYS A 1 73 ? -33.656 -18.969 -6.016 1 96.94 73 CYS A O 1
ATOM 602 N N . TYR A 1 74 ? -34.156 -19.078 -3.871 1 97.38 74 TYR A N 1
ATOM 603 C CA . TYR A 1 74 ? -34.219 -20.531 -3.83 1 97.38 74 TYR A CA 1
ATOM 604 C C . TYR A 1 74 ? -35.312 -21.047 -4.777 1 97.38 74 TYR A C 1
ATOM 606 O O . TYR A 1 74 ? -35.062 -22.016 -5.52 1 97.38 74 TYR A O 1
ATOM 614 N N . GLY A 1 75 ? -36.469 -20.438 -4.699 1 96.12 75 GLY A N 1
ATOM 615 C CA . GLY A 1 75 ? -37.562 -20.812 -5.586 1 96.12 75 GLY A CA 1
ATOM 616 C C . GLY A 1 75 ? -37.219 -20.672 -7.055 1 96.12 75 GLY A C 1
ATOM 617 O O . GLY A 1 75 ? -37.562 -21.516 -7.871 1 96.12 75 GLY A O 1
ATOM 618 N N . ALA A 1 76 ? -36.531 -19.609 -7.379 1 96.44 76 ALA A N 1
ATOM 619 C CA . ALA A 1 76 ? -36.125 -19.391 -8.758 1 96.44 76 ALA A CA 1
ATOM 620 C C . ALA A 1 76 ? -35.188 -20.484 -9.227 1 96.44 76 ALA A C 1
ATOM 622 O O . ALA A 1 76 ? -35.25 -20.938 -10.375 1 96.44 76 ALA A O 1
ATOM 623 N N . MET A 1 77 ? -34.281 -20.938 -8.375 1 95.38 77 MET A N 1
ATOM 624 C CA . MET A 1 77 ? -33.375 -22.016 -8.703 1 95.38 77 MET A CA 1
ATOM 625 C C . MET A 1 77 ? -34.125 -23.328 -8.961 1 95.38 77 MET A C 1
ATOM 627 O O . MET A 1 77 ? -33.812 -24.031 -9.922 1 95.38 77 MET A O 1
ATOM 631 N N . LEU A 1 78 ? -35.062 -23.609 -8.094 1 94.31 78 LEU A N 1
ATOM 632 C CA . LEU A 1 78 ? -35.844 -24.828 -8.227 1 94.31 78 LEU A CA 1
ATOM 633 C C . LEU A 1 78 ? -36.688 -24.812 -9.5 1 94.31 78 LEU A C 1
ATOM 635 O O . LEU A 1 78 ? -36.812 -25.828 -10.188 1 94.31 78 LEU A O 1
ATOM 639 N N . LEU A 1 79 ? -37.25 -23.656 -9.734 1 92.75 79 LEU A N 1
ATOM 640 C CA . LEU A 1 79 ? -38.031 -23.516 -10.945 1 92.75 79 LEU A CA 1
ATOM 641 C C . LEU A 1 79 ? -37.188 -23.781 -12.188 1 92.75 79 LEU A C 1
ATOM 643 O O . LEU A 1 79 ? -37.656 -24.422 -13.133 1 92.75 79 LEU A O 1
ATOM 647 N N . TYR A 1 80 ? -36 -23.203 -12.188 1 91.88 80 TYR A N 1
ATOM 648 C CA . TYR A 1 80 ? -35.125 -23.469 -13.312 1 91.88 80 TYR A CA 1
ATOM 649 C C . TYR A 1 80 ? -34.844 -24.953 -13.461 1 91.88 80 TYR A C 1
ATOM 651 O O . TYR A 1 80 ? -34.844 -25.484 -14.578 1 91.88 80 TYR A O 1
ATOM 659 N N . ASP A 1 81 ? -34.562 -25.656 -12.422 1 89.38 81 ASP A N 1
ATOM 660 C CA . ASP A 1 81 ? -34.281 -27.094 -12.445 1 89.38 81 ASP A CA 1
ATOM 661 C C . ASP A 1 81 ? -35.469 -27.891 -12.961 1 89.38 81 ASP A C 1
ATOM 663 O O . ASP A 1 81 ? -35.281 -28.844 -13.719 1 89.38 81 ASP A O 1
ATOM 667 N N . VAL A 1 82 ? -36.656 -27.547 -12.547 1 88.62 82 VAL A N 1
ATOM 668 C CA . VAL A 1 82 ? -37.875 -28.234 -12.969 1 88.62 82 VAL A CA 1
ATOM 669 C C . VAL A 1 82 ? -38.031 -28.109 -14.484 1 88.62 82 VAL A C 1
ATOM 671 O O . VAL A 1 82 ? -38.469 -29.047 -15.148 1 88.62 82 VAL A O 1
ATOM 674 N N . MET A 1 83 ? -37.625 -27 -14.969 1 88.94 83 MET A N 1
ATOM 675 C CA . MET A 1 83 ? -37.812 -26.719 -16.391 1 88.94 83 MET A CA 1
ATOM 676 C C . MET A 1 83 ? -36.719 -27.375 -17.234 1 88.94 83 MET A C 1
ATOM 678 O O . MET A 1 83 ? -36.938 -27.656 -18.406 1 88.94 83 MET A O 1
ATOM 682 N N . THR A 1 84 ? -35.594 -27.625 -16.672 1 84.94 84 THR A N 1
ATOM 683 C CA . THR A 1 84 ? -34.469 -28 -17.5 1 84.94 84 THR A CA 1
ATOM 684 C C . THR A 1 84 ? -33.969 -29.406 -17.141 1 84.94 84 THR A C 1
ATOM 686 O O . THR A 1 84 ? -33.281 -30.047 -17.938 1 84.94 84 THR A O 1
ATOM 689 N N . THR A 1 85 ? -34.156 -29.781 -15.938 1 77.5 85 THR A N 1
ATOM 690 C CA . THR A 1 85 ? -33.625 -31.078 -15.523 1 77.5 85 THR A CA 1
ATOM 691 C C . THR A 1 85 ? -34.75 -32 -15.07 1 77.5 85 THR A C 1
ATOM 693 O O . THR A 1 85 ? -35.906 -31.594 -15.008 1 77.5 85 THR A O 1
ATOM 696 N N . GLN A 1 86 ? -34.344 -33.375 -15.07 1 70.88 86 GLN A N 1
ATOM 697 C CA . GLN A 1 86 ? -35.312 -34.312 -14.5 1 70.88 86 GLN A CA 1
ATOM 698 C C . GLN A 1 86 ? -35.469 -34.094 -12.992 1 70.88 86 GLN A C 1
ATOM 700 O O . GLN A 1 86 ? -34.469 -34.125 -12.258 1 70.88 86 GLN A O 1
ATOM 705 N N . TRP A 1 87 ? -36.531 -33.438 -12.617 1 66.88 87 TRP A N 1
ATOM 706 C CA . TRP A 1 87 ? -36.812 -33.031 -11.25 1 66.88 87 TRP A CA 1
ATOM 707 C C . TRP A 1 87 ? -36.688 -34.188 -10.289 1 66.88 87 TRP A C 1
ATOM 709 O O . TRP A 1 87 ? -36.969 -35.344 -10.648 1 66.88 87 TRP A O 1
ATOM 719 N N . GLY A 1 88 ? -35.938 -34.125 -9.172 1 75.69 88 GLY A N 1
ATOM 720 C CA . GLY A 1 88 ? -35.844 -35.094 -8.109 1 75.69 88 GLY A CA 1
ATOM 721 C C . GLY A 1 88 ? -35.375 -34.5 -6.793 1 75.69 88 GLY A C 1
ATOM 722 O O . GLY A 1 88 ? -35.125 -33.312 -6.688 1 75.69 88 GLY A O 1
ATOM 723 N N . PHE A 1 89 ? -35.375 -35.25 -5.77 1 82.81 89 PHE A N 1
ATOM 724 C CA . PHE A 1 89 ? -34.938 -34.875 -4.422 1 82.81 89 PHE A CA 1
ATOM 725 C C . PHE A 1 89 ? -33.5 -34.344 -4.434 1 82.81 89 PHE A C 1
ATOM 727 O O . PHE A 1 89 ? -33.188 -33.469 -3.621 1 82.81 89 PHE A O 1
ATOM 734 N N . ALA A 1 90 ? -32.781 -34.688 -5.398 1 85.56 90 ALA A N 1
ATOM 735 C CA . ALA A 1 90 ? -31.391 -34.219 -5.531 1 85.56 90 ALA A CA 1
ATOM 736 C C . ALA A 1 90 ? -31.359 -32.719 -5.84 1 85.56 90 ALA A C 1
ATOM 738 O O . ALA A 1 90 ? -30.484 -32 -5.34 1 85.56 90 ALA A O 1
ATOM 739 N N . SER A 1 91 ? -32.312 -32.281 -6.59 1 88.75 91 SER A N 1
ATOM 740 C CA . SER A 1 91 ? -32.406 -30.859 -6.949 1 88.75 91 SER A CA 1
ATOM 741 C C . SER A 1 91 ? -32.625 -29.984 -5.719 1 88.75 91 SER A C 1
ATOM 743 O O . SER A 1 91 ? -32.094 -28.875 -5.617 1 88.75 91 SER A O 1
ATOM 745 N N . LEU A 1 92 ? -33.406 -30.5 -4.785 1 91.56 92 LEU A N 1
ATOM 746 C CA . LEU A 1 92 ? -33.688 -29.766 -3.555 1 91.56 92 LEU A CA 1
ATOM 747 C C . LEU A 1 92 ? -32.406 -29.594 -2.727 1 91.56 92 LEU A C 1
ATOM 749 O O . LEU A 1 92 ? -32.125 -28.5 -2.244 1 91.56 92 LEU A O 1
ATOM 753 N N . ILE A 1 93 ? -31.656 -30.625 -2.65 1 92.62 93 ILE A N 1
ATOM 754 C CA . ILE A 1 93 ? -30.469 -30.609 -1.803 1 92.62 93 ILE A CA 1
ATOM 755 C C . ILE A 1 93 ? -29.359 -29.797 -2.469 1 92.62 93 ILE A C 1
ATOM 757 O O . ILE A 1 93 ? -28.688 -29 -1.811 1 92.62 93 ILE A O 1
ATOM 761 N N . ILE A 1 94 ? -29.203 -29.938 -3.738 1 91.25 94 ILE A N 1
ATOM 762 C CA . ILE A 1 94 ? -28.156 -29.234 -4.48 1 91.25 94 ILE A CA 1
ATOM 763 C C . ILE A 1 94 ? -28.406 -27.734 -4.453 1 91.25 94 ILE A C 1
ATOM 765 O O . ILE A 1 94 ? -27.5 -26.938 -4.199 1 91.25 94 ILE A O 1
ATOM 769 N N . ASN A 1 95 ? -29.625 -27.359 -4.664 1 94.56 95 ASN A N 1
ATOM 770 C CA . ASN A 1 95 ? -29.938 -25.938 -4.641 1 94.56 95 ASN A CA 1
ATOM 771 C C . ASN A 1 95 ? -29.922 -25.375 -3.219 1 94.56 95 ASN A C 1
ATOM 773 O O . ASN A 1 95 ? -29.609 -24.203 -3.016 1 94.56 95 ASN A O 1
ATOM 777 N N . ALA A 1 96 ? -30.234 -26.219 -2.27 1 96 96 ALA A N 1
ATOM 778 C CA . ALA A 1 96 ? -30.062 -25.812 -0.878 1 96 96 ALA A CA 1
ATOM 779 C C . ALA A 1 96 ? -28.594 -25.531 -0.567 1 96 96 ALA A C 1
ATOM 781 O O . ALA A 1 96 ? -28.281 -24.625 0.222 1 96 96 ALA A O 1
ATOM 782 N N . SER A 1 97 ? -27.734 -26.344 -1.109 1 96 97 SER A N 1
ATOM 783 C CA . SER A 1 97 ? -26.297 -26.109 -0.926 1 96 97 SER A CA 1
ATOM 784 C C . SER A 1 97 ? -25.891 -24.75 -1.492 1 96 97 SER A C 1
ATOM 786 O O . SER A 1 97 ? -25.062 -24.047 -0.905 1 96 97 SER A O 1
ATOM 788 N N . ASN A 1 98 ? -26.422 -24.359 -2.611 1 96.69 98 ASN A N 1
ATOM 789 C CA . ASN A 1 98 ? -26.188 -23.031 -3.168 1 96.69 98 ASN A CA 1
ATOM 790 C C . ASN A 1 98 ? -26.609 -21.922 -2.197 1 96.69 98 ASN A C 1
ATOM 792 O O . ASN A 1 98 ? -25.875 -20.969 -1.988 1 96.69 98 ASN A O 1
ATOM 796 N N . MET A 1 99 ? -27.719 -22.172 -1.617 1 97.69 99 MET A N 1
ATOM 797 C CA . MET A 1 99 ? -28.25 -21.188 -0.682 1 97.69 99 MET A CA 1
ATOM 798 C C . MET A 1 99 ? -27.359 -21.078 0.553 1 97.69 99 MET A C 1
ATOM 800 O O . MET A 1 99 ? -27.219 -19.984 1.125 1 97.69 99 MET A O 1
ATOM 804 N N . VAL A 1 100 ? -26.828 -22.188 0.94 1 97.81 100 VAL A N 1
ATOM 805 C CA . VAL A 1 100 ? -25.938 -22.172 2.096 1 97.81 100 VAL A CA 1
ATOM 806 C C . VAL A 1 100 ? -24.781 -21.203 1.853 1 97.81 100 VAL A C 1
ATOM 808 O O . VAL A 1 100 ? -24.469 -20.375 2.713 1 97.81 100 VAL A O 1
ATOM 811 N N . PHE A 1 101 ? -24.125 -21.266 0.693 1 98.19 101 PHE A N 1
ATOM 812 C CA . PHE A 1 101 ? -23.047 -20.344 0.356 1 98.19 101 PHE A CA 1
ATOM 813 C C . PHE A 1 101 ? -23.531 -18.906 0.356 1 98.19 101 PHE A C 1
ATOM 815 O O . PHE A 1 101 ? -22.891 -18.031 0.958 1 98.19 101 PHE A O 1
ATOM 822 N N . ILE A 1 102 ? -24.641 -18.641 -0.241 1 98.25 102 ILE A N 1
ATOM 823 C CA . ILE A 1 102 ? -25.188 -17.297 -0.425 1 98.25 102 ILE A CA 1
ATOM 824 C C . ILE A 1 102 ? -25.5 -16.672 0.935 1 98.25 102 ILE A C 1
ATOM 826 O O . ILE A 1 102 ? -25.047 -15.562 1.232 1 98.25 102 ILE A O 1
ATOM 830 N N . VAL A 1 103 ? -26.203 -17.406 1.722 1 97.75 103 VAL A N 1
ATOM 831 C CA . VAL A 1 103 ? -26.672 -16.891 3.004 1 97.75 103 VAL A CA 1
ATOM 832 C C . VAL A 1 103 ? -25.5 -16.719 3.957 1 97.75 103 VAL A C 1
ATOM 834 O O . VAL A 1 103 ? -25.391 -15.703 4.645 1 97.75 103 VAL A O 1
ATOM 837 N N . MET A 1 104 ? -24.625 -17.672 3.941 1 97.56 104 MET A N 1
ATOM 838 C CA . MET A 1 104 ? -23.516 -17.625 4.875 1 97.56 104 MET A CA 1
ATOM 839 C C . MET A 1 104 ? -22.609 -16.422 4.578 1 97.56 104 MET A C 1
ATOM 841 O O . MET A 1 104 ? -22.266 -15.656 5.48 1 97.56 104 MET A O 1
ATOM 845 N N . VAL A 1 105 ? -22.203 -16.234 3.359 1 96.94 105 VAL A N 1
ATOM 846 C CA . VAL A 1 105 ? -21.344 -15.117 2.998 1 96.94 105 VAL A CA 1
ATOM 847 C C . VAL A 1 105 ? -22.062 -13.805 3.312 1 96.94 105 VAL A C 1
ATOM 849 O O . VAL A 1 105 ? -21.484 -12.906 3.924 1 96.94 105 VAL A O 1
ATOM 852 N N . ALA A 1 106 ? -23.312 -13.672 2.92 1 95.94 106 ALA A N 1
ATOM 853 C CA . ALA A 1 106 ? -24.078 -12.445 3.133 1 95.94 106 ALA A CA 1
ATOM 854 C C . ALA A 1 106 ? -24.172 -12.109 4.617 1 95.94 106 ALA A C 1
ATOM 856 O O . ALA A 1 106 ? -23.953 -10.969 5.02 1 95.94 106 ALA A O 1
ATOM 857 N N . GLN A 1 107 ? -24.422 -13.133 5.41 1 95.31 107 GLN A N 1
ATOM 858 C CA . GLN A 1 107 ? -24.609 -12.914 6.84 1 95.31 107 GLN A CA 1
ATOM 859 C C . GLN A 1 107 ? -23.297 -12.562 7.523 1 95.31 107 GLN A C 1
ATOM 861 O O . GLN A 1 107 ? -23.266 -11.742 8.445 1 95.31 107 GLN A O 1
ATOM 866 N N . LEU A 1 108 ? -22.25 -13.133 7.121 1 94.69 108 LEU A N 1
ATOM 867 C CA . LEU A 1 108 ? -20.938 -12.844 7.699 1 94.69 108 LEU A CA 1
ATOM 868 C C . LEU A 1 108 ? -20.5 -11.422 7.355 1 94.69 108 LEU A C 1
ATOM 870 O O . LEU A 1 108 ? -19.969 -10.711 8.211 1 94.69 108 LEU A O 1
ATOM 874 N N . VAL A 1 109 ? -20.688 -11.055 6.152 1 92.06 109 VAL A N 1
ATOM 875 C CA . VAL A 1 109 ? -20.328 -9.703 5.734 1 92.06 109 VAL A CA 1
ATOM 876 C C . VAL A 1 109 ? -21.203 -8.688 6.473 1 92.06 109 VAL A C 1
ATOM 878 O O . VAL A 1 109 ? -20.719 -7.637 6.891 1 92.06 109 VAL A O 1
ATOM 881 N N . MET A 1 110 ? -22.453 -8.938 6.672 1 89 110 MET A N 1
ATOM 882 C CA . MET A 1 110 ? -23.375 -8.062 7.387 1 89 110 MET A CA 1
ATOM 883 C C . MET A 1 110 ? -22.969 -7.906 8.844 1 89 110 MET A C 1
ATOM 885 O O . MET A 1 110 ? -23.094 -6.824 9.422 1 89 110 MET A O 1
ATOM 889 N N . ARG A 1 111 ? -22.547 -8.984 9.359 1 90.12 111 ARG A N 1
ATOM 890 C CA . ARG A 1 111 ? -22.062 -8.93 10.734 1 90.12 111 ARG A CA 1
ATOM 891 C C . ARG A 1 111 ? -20.906 -7.938 10.867 1 90.12 111 ARG A C 1
ATOM 893 O O . ARG A 1 111 ? -20.844 -7.18 11.836 1 90.12 111 ARG A O 1
ATOM 900 N N . ASP A 1 112 ? -20 -7.922 9.938 1 87.38 112 ASP A N 1
ATOM 901 C CA . ASP A 1 112 ? -18.891 -6.984 9.93 1 87.38 112 ASP A CA 1
ATOM 902 C C . ASP A 1 112 ? -19.375 -5.543 9.836 1 87.38 112 ASP A C 1
ATOM 904 O O . ASP A 1 112 ? -18.859 -4.656 10.508 1 87.38 112 ASP A O 1
ATOM 908 N N . LYS A 1 113 ? -20.297 -5.324 9.039 1 82.69 113 LYS A N 1
ATOM 909 C CA . LYS A 1 113 ? -20.844 -3.986 8.844 1 82.69 113 LYS A CA 1
ATOM 910 C C . LYS A 1 113 ? -21.5 -3.477 10.125 1 82.69 113 LYS A C 1
ATOM 912 O O . LYS A 1 113 ? -21.406 -2.287 10.445 1 82.69 113 LYS A O 1
ATOM 917 N N . ARG A 1 114 ? -22.078 -4.324 10.766 1 81.5 114 ARG A N 1
ATOM 918 C CA . ARG A 1 114 ? -22.75 -3.957 12.008 1 81.5 114 ARG A CA 1
ATOM 919 C C . ARG A 1 114 ? -21.734 -3.615 13.094 1 81.5 114 ARG A C 1
ATOM 921 O O . ARG A 1 114 ? -21.953 -2.705 13.898 1 81.5 114 ARG A O 1
ATOM 928 N N . GLN A 1 115 ? -20.609 -4.309 13.078 1 79.31 115 GLN A N 1
ATOM 929 C CA . GLN A 1 115 ? -19.578 -4.109 14.094 1 79.31 115 GLN A CA 1
ATOM 930 C C . GLN A 1 115 ? -18.766 -2.852 13.805 1 79.31 115 GLN A C 1
ATOM 932 O O . GLN A 1 115 ? -18.203 -2.238 14.727 1 79.31 115 GLN A O 1
ATOM 937 N N . ALA A 1 116 ? -18.375 -2.557 12.492 1 70.06 116 ALA A N 1
ATOM 938 C CA . ALA A 1 116 ? -17.531 -1.432 12.109 1 70.06 116 ALA A CA 1
ATOM 939 C C . ALA A 1 116 ? -18.188 -0.102 12.477 1 70.06 116 ALA A C 1
ATOM 941 O O . ALA A 1 116 ? -17.5 0.916 12.602 1 70.06 116 ALA A O 1
ATOM 942 N N . GLY A 1 117 ? -19.156 -0.055 13.203 1 59.03 117 GLY A N 1
ATOM 943 C CA . GLY A 1 117 ? -19.797 1.175 13.641 1 59.03 117 GLY A CA 1
ATOM 944 C C . GLY A 1 117 ? -20.172 2.094 12.492 1 59.03 117 GLY A C 1
ATOM 945 O O . GLY A 1 117 ? -20.594 1.632 11.438 1 59.03 117 GLY A O 1
ATOM 946 N N . SER A 1 118 ? -20.016 3.541 12.594 1 56.25 118 SER A N 1
ATOM 947 C CA . SER A 1 118 ? -20.547 4.605 11.75 1 56.25 118 SER A CA 1
ATOM 948 C C . SER A 1 118 ? -19.656 4.859 10.547 1 56.25 118 SER A C 1
ATOM 950 O O . SER A 1 118 ? -20.047 5.559 9.609 1 56.25 118 SER A O 1
ATOM 952 N N . GLU A 1 119 ? -18.391 4.312 10.57 1 53.03 119 GLU A N 1
ATOM 953 C CA . GLU A 1 119 ? -17.562 4.695 9.422 1 53.03 119 GLU A CA 1
ATOM 954 C C . GLU A 1 119 ? -17.516 3.58 8.383 1 53.03 119 GLU A C 1
ATOM 956 O O . GLU A 1 119 ? -17.312 2.412 8.727 1 53.03 119 GLU A O 1
ATOM 961 N N . PRO A 1 120 ? -18.172 3.963 7.289 1 52.09 120 PRO A N 1
ATOM 962 C CA . PRO A 1 120 ? -18.078 2.961 6.227 1 52.09 120 PRO A CA 1
ATOM 963 C C . PRO A 1 120 ? -16.656 2.398 6.066 1 52.09 120 PRO A C 1
ATOM 965 O O . PRO A 1 120 ? -15.711 3.156 5.855 1 52.09 120 PRO A O 1
ATOM 968 N N . GLU A 1 121 ? -16.438 1.247 6.715 1 58.16 121 GLU A N 1
ATOM 969 C CA . GLU A 1 121 ? -15.133 0.607 6.594 1 58.16 121 GLU A CA 1
ATOM 970 C C . GLU A 1 121 ? -14.969 -0.052 5.227 1 58.16 121 GLU A C 1
ATOM 972 O O . GLU A 1 121 ? -15.906 -0.641 4.695 1 58.16 121 GLU A O 1
ATOM 977 N N . PRO A 1 122 ? -13.828 0.237 4.539 1 61.53 122 PRO A N 1
ATOM 978 C CA . PRO A 1 122 ? -13.539 -0.473 3.289 1 61.53 122 PRO A CA 1
ATOM 979 C C . PRO A 1 122 ? -13.602 -1.99 3.445 1 61.53 122 PRO A C 1
ATOM 981 O O . PRO A 1 122 ? -13.5 -2.504 4.562 1 61.53 122 PRO A O 1
ATOM 984 N N . ILE A 1 123 ? -14.031 -2.652 2.455 1 69.81 123 ILE A N 1
ATOM 985 C CA . ILE A 1 123 ? -14.055 -4.109 2.402 1 69.81 123 ILE A CA 1
ATOM 986 C C . ILE A 1 123 ? -12.75 -4.672 2.957 1 69.81 123 ILE A C 1
ATOM 988 O O . ILE A 1 123 ? -11.664 -4.191 2.621 1 69.81 123 ILE A O 1
ATOM 992 N N . ASN A 1 124 ? -12.883 -5.562 3.934 1 83.38 124 ASN A N 1
ATOM 993 C CA . ASN A 1 124 ? -11.727 -6.316 4.406 1 83.38 124 ASN A CA 1
ATOM 994 C C . ASN A 1 124 ? -11.492 -7.57 3.566 1 83.38 124 ASN A C 1
ATOM 996 O O . ASN A 1 124 ? -12.172 -8.578 3.754 1 83.38 124 ASN A O 1
ATOM 1000 N N . ALA A 1 125 ? -10.578 -7.492 2.656 1 88.12 125 ALA A N 1
ATOM 1001 C CA . ALA A 1 125 ? -10.305 -8.547 1.687 1 88.12 125 ALA A CA 1
ATOM 1002 C C . ALA A 1 125 ? -9.914 -9.844 2.387 1 88.12 125 ALA A C 1
ATOM 1004 O O . ALA A 1 125 ? -10.273 -10.938 1.938 1 88.12 125 ALA A O 1
ATOM 1005 N N . LEU A 1 126 ? -9.195 -9.828 3.449 1 84.94 126 LEU A N 1
ATOM 1006 C CA . LEU A 1 126 ? -8.789 -11.023 4.172 1 84.94 126 LEU A CA 1
ATOM 1007 C C . LEU A 1 126 ? -9.992 -11.727 4.789 1 84.94 126 LEU A C 1
ATOM 1009 O O . LEU A 1 126 ? -10.078 -12.961 4.762 1 84.94 126 LEU A O 1
ATOM 1013 N N . ARG A 1 127 ? -10.875 -10.977 5.332 1 89.31 127 ARG A N 1
ATOM 1014 C CA . ARG A 1 127 ? -12.086 -11.562 5.891 1 89.31 127 ARG A CA 1
ATOM 1015 C C . ARG A 1 127 ? -12.945 -12.188 4.797 1 89.31 127 ARG A C 1
ATOM 1017 O O . ARG A 1 127 ? -13.523 -13.258 4.992 1 89.31 127 ARG A O 1
ATOM 1024 N N . LEU A 1 128 ? -13.047 -11.469 3.725 1 92.75 128 LEU A N 1
ATOM 1025 C CA . LEU A 1 128 ? -13.812 -12.008 2.605 1 92.75 128 LEU A CA 1
ATOM 1026 C C . LEU A 1 128 ? -13.25 -13.344 2.146 1 92.75 128 LEU A C 1
ATOM 1028 O O . LEU A 1 128 ? -14 -14.258 1.797 1 92.75 128 LEU A O 1
ATOM 1032 N N . PHE A 1 129 ? -11.914 -13.453 2.129 1 92.94 129 PHE A N 1
ATOM 1033 C CA . PHE A 1 129 ? -11.242 -14.695 1.787 1 92.94 129 PHE A CA 1
ATOM 1034 C C . PHE A 1 129 ? -11.68 -15.82 2.715 1 92.94 129 PHE A C 1
ATOM 1036 O O . PHE A 1 129 ? -12.039 -16.906 2.256 1 92.94 129 PHE A O 1
ATOM 1043 N N . TYR A 1 130 ? -11.695 -15.539 3.949 1 91.94 130 TYR A N 1
ATOM 1044 C CA . TYR A 1 130 ? -12.086 -16.516 4.953 1 91.94 130 TYR A CA 1
ATOM 1045 C C . TYR A 1 130 ? -13.562 -16.859 4.844 1 91.94 130 TYR A C 1
ATOM 1047 O O . TYR A 1 130 ? -13.961 -18.016 5.02 1 91.94 130 TYR A O 1
ATOM 1055 N N . TYR A 1 131 ? -14.383 -15.891 4.594 1 96.12 131 TYR A N 1
ATOM 1056 C CA . TYR A 1 131 ? -15.82 -16.125 4.441 1 96.12 131 TYR A CA 1
ATOM 1057 C C . TYR A 1 131 ? -16.109 -17.031 3.26 1 96.12 131 TYR A C 1
ATOM 1059 O O . TYR A 1 131 ? -16.938 -17.938 3.357 1 96.12 131 TYR A O 1
ATOM 1067 N N . CYS A 1 132 ? -15.375 -16.797 2.17 1 96.62 132 CYS A N 1
ATOM 1068 C CA . CYS A 1 132 ? -15.523 -17.672 1.005 1 96.62 132 CYS A CA 1
ATOM 1069 C C . CYS A 1 132 ? -15.078 -19.094 1.32 1 96.62 132 CYS A C 1
ATOM 1071 O O . CYS A 1 132 ? -15.719 -20.047 0.902 1 96.62 132 CYS A O 1
ATOM 1073 N N . LEU A 1 133 ? -13.992 -19.156 2.088 1 95.25 133 LEU A N 1
ATOM 1074 C CA . LEU A 1 133 ? -13.438 -20.469 2.443 1 95.25 133 LEU A CA 1
ATOM 1075 C C . LEU A 1 133 ? -14.438 -21.281 3.26 1 95.25 133 LEU A C 1
ATOM 1077 O O . LEU A 1 133 ? -14.789 -22.406 2.885 1 95.25 133 LEU A O 1
ATOM 1081 N N . ILE A 1 134 ? -14.992 -20.703 4.305 1 96.69 134 ILE A N 1
ATOM 1082 C CA . ILE A 1 134 ? -15.891 -21.406 5.211 1 96.69 134 ILE A CA 1
ATOM 1083 C C . ILE A 1 134 ? -17.203 -21.719 4.496 1 96.69 134 ILE A C 1
ATOM 1085 O O . ILE A 1 134 ? -17.719 -22.828 4.605 1 96.69 134 ILE A O 1
ATOM 1089 N N . SER A 1 135 ? -17.734 -20.797 3.779 1 98 135 SER A N 1
ATOM 1090 C CA . SER A 1 135 ? -19 -21 3.084 1 98 135 SER A CA 1
ATOM 1091 C C . SER A 1 135 ? -18.875 -22.062 2 1 98 135 SER A C 1
ATOM 1093 O O . SER A 1 135 ? -19.797 -22.844 1.785 1 98 135 SER A O 1
ATOM 1095 N N . ALA A 1 136 ? -17.719 -22.062 1.343 1 97.81 136 ALA A N 1
ATOM 1096 C CA . ALA A 1 136 ? -17.484 -23.062 0.299 1 97.81 136 ALA A CA 1
ATOM 1097 C C . ALA A 1 136 ? -17.438 -24.469 0.887 1 97.81 136 ALA A C 1
ATOM 1099 O O . ALA A 1 136 ? -17.906 -25.422 0.267 1 97.81 136 ALA A O 1
ATOM 1100 N N . ILE A 1 137 ? -16.844 -24.609 2.076 1 96.75 137 ILE A N 1
ATOM 1101 C CA . ILE A 1 137 ? -16.75 -25.906 2.736 1 96.75 137 ILE A CA 1
ATOM 1102 C C . ILE A 1 137 ? -18.156 -26.422 3.025 1 96.75 137 ILE A C 1
ATOM 1104 O O . ILE A 1 137 ? -18.484 -27.562 2.674 1 96.75 137 ILE A O 1
ATOM 1108 N N . PHE A 1 138 ? -19.016 -25.641 3.576 1 97.5 138 PHE A N 1
ATOM 1109 C CA . PHE A 1 138 ? -20.359 -26.062 3.943 1 97.5 138 PHE A CA 1
ATOM 1110 C C . PHE A 1 138 ? -21.203 -26.297 2.701 1 97.5 138 PHE A C 1
ATOM 1112 O O . PHE A 1 138 ? -22 -27.234 2.658 1 97.5 138 PHE A O 1
ATOM 1119 N N . CYS A 1 139 ? -21.078 -25.422 1.761 1 97.25 139 CYS A N 1
ATOM 1120 C CA . CYS A 1 139 ? -21.75 -25.609 0.486 1 97.25 139 CYS A CA 1
ATOM 1121 C C . CYS A 1 139 ? -21.391 -26.938 -0.151 1 97.25 139 CYS A C 1
ATOM 1123 O O . CYS A 1 139 ? -22.266 -27.703 -0.569 1 97.25 139 CYS A O 1
ATOM 1125 N N . ALA A 1 140 ? -20.062 -27.234 -0.165 1 95.69 140 ALA A N 1
ATOM 1126 C CA . ALA A 1 140 ? -19.562 -28.453 -0.797 1 95.69 140 ALA A CA 1
ATOM 1127 C C . ALA A 1 140 ? -20.016 -29.703 -0.043 1 95.69 140 ALA A C 1
ATOM 1129 O O . ALA A 1 140 ? -20.328 -30.719 -0.655 1 95.69 140 ALA A O 1
ATOM 1130 N N . LEU A 1 141 ? -20.031 -29.609 1.271 1 95.44 141 LEU A N 1
ATOM 1131 C CA . LEU A 1 141 ? -20.469 -30.75 2.08 1 95.44 141 LEU A CA 1
ATOM 1132 C C . LEU A 1 141 ? -21.922 -31.109 1.766 1 95.44 141 LEU A C 1
ATOM 1134 O O . LEU A 1 141 ? -22.219 -32.281 1.496 1 95.44 141 LEU A O 1
ATOM 1138 N N . LEU A 1 142 ? -22.781 -30.172 1.712 1 94.56 142 LEU A N 1
ATOM 1139 C CA . LEU A 1 142 ? -24.188 -30.422 1.43 1 94.56 142 LEU A CA 1
ATOM 1140 C C . LEU A 1 142 ? -24.391 -30.812 -0.03 1 94.56 142 LEU A C 1
ATOM 1142 O O . LEU A 1 142 ? -25.172 -31.719 -0.333 1 94.56 142 LEU A O 1
ATOM 1146 N N . GLY A 1 143 ? -23.75 -30.125 -0.885 1 91.88 143 GLY A N 1
ATOM 1147 C CA . GLY A 1 143 ? -23.859 -30.422 -2.303 1 91.88 143 GLY A CA 1
ATOM 1148 C C . GLY A 1 143 ? -23.375 -31.828 -2.658 1 91.88 143 GLY A C 1
ATOM 1149 O O . GLY A 1 143 ? -24.031 -32.531 -3.422 1 91.88 143 GLY A O 1
ATOM 1150 N N . ALA A 1 144 ? -22.203 -32.188 -2.096 1 90.75 144 ALA A N 1
ATOM 1151 C CA . ALA A 1 144 ? -21.656 -33.5 -2.359 1 90.75 144 ALA A CA 1
ATOM 1152 C C . ALA A 1 144 ? -22.594 -34.594 -1.822 1 90.75 144 ALA A C 1
ATOM 1154 O O . ALA A 1 144 ? -22.766 -35.656 -2.453 1 90.75 144 ALA A O 1
ATOM 1155 N N . LEU A 1 145 ? -23.172 -34.406 -0.678 1 87.94 145 LEU A N 1
ATOM 1156 C CA . LEU A 1 145 ? -24.109 -35.344 -0.089 1 87.94 145 LEU A CA 1
ATOM 1157 C C . LEU A 1 145 ? -25.328 -35.531 -0.985 1 87.94 145 LEU A C 1
ATOM 1159 O O . LEU A 1 145 ? -25.828 -36.656 -1.14 1 87.94 145 LEU A O 1
ATOM 1163 N N . GLY A 1 146 ? -25.781 -34.469 -1.55 1 86.81 146 GLY A N 1
ATOM 1164 C CA . GLY A 1 146 ? -26.953 -34.531 -2.404 1 86.81 146 GLY A CA 1
ATOM 1165 C C . GLY A 1 146 ? -26.672 -35.094 -3.773 1 86.81 146 GLY A C 1
ATOM 1166 O O . GLY A 1 146 ? -27.578 -35.531 -4.473 1 86.81 146 GLY A O 1
ATOM 1167 N N . SER A 1 147 ? -25.422 -35.156 -4.145 1 83.75 147 SER A N 1
ATOM 1168 C CA . SER A 1 147 ? -25.078 -35.562 -5.5 1 83.75 147 SER A CA 1
ATOM 1169 C C . SER A 1 147 ? -24.562 -37 -5.527 1 83.75 147 SER A C 1
ATOM 1171 O O . SER A 1 147 ? -24.234 -37.531 -6.59 1 83.75 147 SER A O 1
ATOM 1173 N N . VAL A 1 148 ? -24.469 -37.562 -4.348 1 78.81 148 VAL A N 1
ATOM 1174 C CA . VAL A 1 148 ? -24.016 -38.938 -4.297 1 78.81 148 VAL A CA 1
ATOM 1175 C C . VAL A 1 148 ? -24.984 -39.844 -5.078 1 78.81 148 VAL A C 1
ATOM 1177 O O . VAL A 1 148 ? -26.203 -39.719 -4.91 1 78.81 148 VAL A O 1
ATOM 1180 N N . GLY A 1 149 ? -24.484 -40.688 -5.93 1 73.31 149 GLY A N 1
ATOM 1181 C CA . GLY A 1 149 ? -25.312 -41.594 -6.695 1 73.31 149 GLY A CA 1
ATOM 1182 C C . GLY A 1 149 ? -25.703 -41.031 -8.055 1 73.31 149 GLY A C 1
ATOM 1183 O O . GLY A 1 149 ? -26.078 -41.812 -8.953 1 73.31 149 GLY A O 1
ATOM 1184 N N . ILE A 1 150 ? -25.688 -39.719 -8.141 1 70.56 150 ILE A N 1
ATOM 1185 C CA . ILE A 1 150 ? -26.016 -39.094 -9.414 1 70.56 150 ILE A CA 1
ATOM 1186 C C . ILE A 1 150 ? -24.75 -38.906 -10.242 1 70.56 150 ILE A C 1
ATOM 1188 O O . ILE A 1 150 ? -24.719 -39.188 -11.438 1 70.56 150 ILE A O 1
ATOM 1192 N N . ASP A 1 151 ? -23.766 -38.5 -9.547 1 65.38 151 ASP A N 1
ATOM 1193 C CA . ASP A 1 151 ? -22.469 -38.25 -10.18 1 65.38 151 ASP A CA 1
ATOM 1194 C C . ASP A 1 151 ? -21.609 -39.5 -10.141 1 65.38 151 ASP A C 1
ATOM 1196 O O . ASP A 1 151 ? -21.766 -40.344 -9.258 1 65.38 151 ASP A O 1
ATOM 1200 N N . ARG A 1 152 ? -20.844 -39.75 -11.086 1 72.5 152 ARG A N 1
ATOM 1201 C CA . ARG A 1 152 ? -20.031 -40.938 -11.242 1 72.5 152 ARG A CA 1
ATOM 1202 C C . ARG A 1 152 ? -18.859 -40.938 -10.258 1 72.5 152 ARG A C 1
ATOM 1204 O O . ARG A 1 152 ? -18.281 -41.969 -9.961 1 72.5 152 ARG A O 1
ATOM 1211 N N . GLN A 1 153 ? -18.688 -39.75 -9.664 1 75.5 153 GLN A N 1
ATOM 1212 C CA . GLN A 1 153 ? -17.547 -39.594 -8.773 1 75.5 153 GLN A CA 1
ATOM 1213 C C . GLN A 1 153 ? -17.891 -40.031 -7.355 1 75.5 153 GLN A C 1
ATOM 1215 O O . GLN A 1 153 ? -19.062 -39.938 -6.941 1 75.5 153 GLN A O 1
ATOM 1220 N N . SER A 1 154 ? -16.859 -40.594 -6.711 1 83.5 154 SER A N 1
ATOM 1221 C CA . SER A 1 154 ? -17 -40.875 -5.289 1 83.5 154 SER A CA 1
ATOM 1222 C C . SER A 1 154 ? -17.141 -39.594 -4.477 1 83.5 154 SER A C 1
ATOM 1224 O O . SER A 1 154 ? -16.984 -38.5 -5.008 1 83.5 154 SER A O 1
ATOM 1226 N N . PHE A 1 155 ? -17.5 -39.656 -3.258 1 86.81 155 PHE A N 1
ATOM 1227 C CA . PHE A 1 155 ? -17.859 -38.531 -2.393 1 86.81 155 PHE A CA 1
ATOM 1228 C C . PHE A 1 155 ? -16.672 -37.562 -2.242 1 86.81 155 PHE A C 1
ATOM 1230 O O . PHE A 1 155 ? -16.844 -36.344 -2.396 1 86.81 155 PHE A O 1
ATOM 1237 N N . MET A 1 156 ? -15.492 -38.062 -1.898 1 87.69 156 MET A N 1
ATOM 1238 C CA . MET A 1 156 ? -14.367 -37.188 -1.554 1 87.69 156 MET A CA 1
ATOM 1239 C C . MET A 1 156 ? -13.922 -36.375 -2.758 1 87.69 156 MET A C 1
ATOM 1241 O O . MET A 1 156 ? -13.719 -35.156 -2.646 1 87.69 156 MET A O 1
ATOM 1245 N N . PRO A 1 157 ? -13.789 -36.969 -3.953 1 85.38 157 PRO A N 1
ATOM 1246 C CA . PRO A 1 157 ? -13.453 -36.188 -5.133 1 85.38 157 PRO A CA 1
ATOM 1247 C C . PRO A 1 157 ? -14.531 -35.156 -5.469 1 85.38 157 PRO A C 1
ATOM 1249 O O . PRO A 1 157 ? -14.211 -34.031 -5.906 1 85.38 157 PRO A O 1
ATOM 1252 N N . LEU A 1 158 ? -15.711 -35.531 -5.27 1 87.06 158 LEU A N 1
ATOM 1253 C CA . LEU A 1 158 ? -16.812 -34.594 -5.52 1 87.06 158 LEU A CA 1
ATOM 1254 C C . LEU A 1 158 ? -16.766 -33.438 -4.551 1 87.06 158 LEU A C 1
ATOM 1256 O O . LEU A 1 158 ? -16.953 -32.281 -4.957 1 87.06 158 LEU A O 1
ATOM 1260 N N . LEU A 1 159 ? -16.516 -33.719 -3.301 1 91 159 LEU A N 1
ATOM 1261 C CA . LEU A 1 159 ? -16.391 -32.688 -2.275 1 91 159 LEU A CA 1
ATOM 1262 C C . LEU A 1 159 ? -15.258 -31.719 -2.613 1 91 159 LEU A C 1
ATOM 1264 O O . LEU A 1 159 ? -15.43 -30.5 -2.514 1 91 159 LEU A O 1
ATOM 1268 N N . ALA A 1 160 ? -14.141 -32.25 -3.014 1 89.62 160 ALA A N 1
ATOM 1269 C CA . ALA A 1 160 ? -12.969 -31.422 -3.338 1 89.62 160 ALA A CA 1
ATOM 1270 C C . ALA A 1 160 ? -13.242 -30.531 -4.535 1 89.62 160 ALA A C 1
ATOM 1272 O O . ALA A 1 160 ? -12.867 -29.344 -4.531 1 89.62 160 ALA A O 1
ATOM 1273 N N . ASP A 1 161 ? -13.883 -31.109 -5.477 1 88.62 161 ASP A N 1
ATOM 1274 C CA . ASP A 1 161 ? -14.188 -30.359 -6.688 1 88.62 161 ASP A CA 1
ATOM 1275 C C . ASP A 1 161 ? -15.18 -29.234 -6.391 1 88.62 161 ASP A C 1
ATOM 1277 O O . ASP A 1 161 ? -14.984 -28.094 -6.812 1 88.62 161 ASP A O 1
ATOM 1281 N N . TRP A 1 162 ? -16.188 -29.562 -5.703 1 91.56 162 TRP A N 1
ATOM 1282 C CA . TRP A 1 162 ? -17.219 -28.609 -5.34 1 91.56 162 TRP A CA 1
ATOM 1283 C C . TRP A 1 162 ? -16.625 -27.469 -4.496 1 91.56 162 TRP A C 1
ATOM 1285 O O . TRP A 1 162 ? -16.875 -26.297 -4.766 1 91.56 162 TRP A O 1
ATOM 1295 N N . PHE A 1 163 ? -15.898 -27.844 -3.617 1 94.38 163 PHE A N 1
ATOM 1296 C CA . PHE A 1 163 ? -15.289 -26.875 -2.701 1 94.38 163 PHE A CA 1
ATOM 1297 C C . PHE A 1 163 ? -14.367 -25.922 -3.451 1 94.38 163 PHE A C 1
ATOM 1299 O O . PHE A 1 163 ? -14.492 -24.703 -3.322 1 94.38 163 PHE A O 1
ATOM 1306 N N . SER A 1 164 ? -13.414 -26.453 -4.16 1 93.12 164 SER A N 1
ATOM 1307 C CA . SER A 1 164 ? -12.422 -25.625 -4.848 1 93.12 164 SER A CA 1
ATOM 1308 C C . SER A 1 164 ? -13.094 -24.688 -5.844 1 93.12 164 SER A C 1
ATOM 1310 O O . SER A 1 164 ? -12.672 -23.547 -6 1 93.12 164 SER A O 1
ATOM 1312 N N . GLU A 1 165 ? -14.133 -25.188 -6.496 1 92.25 165 GLU A N 1
ATOM 1313 C CA . GLU A 1 165 ? -14.844 -24.375 -7.469 1 92.25 165 GLU A CA 1
ATOM 1314 C C . GLU A 1 165 ? -15.57 -23.219 -6.785 1 92.25 165 GLU A C 1
ATOM 1316 O O . GLU A 1 165 ? -15.445 -22.062 -7.203 1 92.25 165 GLU A O 1
ATOM 1321 N N . GLN A 1 166 ? -16.297 -23.484 -5.738 1 95.44 166 GLN A N 1
ATOM 1322 C CA . GLN A 1 166 ? -17.047 -22.453 -5.039 1 95.44 166 GLN A CA 1
ATOM 1323 C C . GLN A 1 166 ? -16.125 -21.453 -4.375 1 95.44 166 GLN A C 1
ATOM 1325 O O . GLN A 1 166 ? -16.406 -20.25 -4.371 1 95.44 166 GLN A O 1
ATOM 1330 N N . PHE A 1 167 ? -15.094 -21.984 -3.857 1 96.25 167 PHE A N 1
ATOM 1331 C CA . PHE A 1 167 ? -14.141 -21.109 -3.178 1 96.25 167 PHE A CA 1
ATOM 1332 C C . PHE A 1 167 ? -13.484 -20.156 -4.164 1 96.25 167 PHE A C 1
ATOM 1334 O O . PHE A 1 167 ? -13.5 -18.938 -3.967 1 96.25 167 PHE A O 1
ATOM 1341 N N . ALA A 1 168 ? -12.891 -20.672 -5.211 1 95.5 168 ALA A N 1
ATOM 1342 C CA . ALA A 1 168 ? -12.203 -19.859 -6.211 1 95.5 168 ALA A CA 1
ATOM 1343 C C . ALA A 1 168 ? -13.156 -18.844 -6.844 1 95.5 168 ALA A C 1
ATOM 1345 O O . ALA A 1 168 ? -12.828 -17.656 -6.957 1 95.5 168 ALA A O 1
ATOM 1346 N N . THR A 1 169 ? -14.305 -19.312 -7.203 1 95.19 169 THR A N 1
ATOM 1347 C CA . THR A 1 169 ? -15.289 -18.438 -7.84 1 95.19 169 THR A CA 1
ATOM 1348 C C . THR A 1 169 ? -15.742 -17.344 -6.883 1 95.19 169 THR A C 1
ATOM 1350 O O . THR A 1 169 ? -15.898 -16.188 -7.285 1 95.19 169 THR A O 1
ATOM 1353 N N . GLY A 1 170 ? -15.938 -17.688 -5.652 1 96.56 170 GLY A N 1
ATOM 1354 C CA . GLY A 1 170 ? -16.297 -16.703 -4.645 1 96.56 170 GLY A CA 1
ATOM 1355 C C . GLY A 1 170 ? -15.258 -15.609 -4.492 1 96.56 170 GLY A C 1
ATOM 1356 O O . GLY A 1 170 ? -15.602 -14.422 -4.523 1 96.56 170 GLY A O 1
ATOM 1357 N N . VAL A 1 171 ? -14.039 -16 -4.406 1 96.12 171 VAL A N 1
ATOM 1358 C CA . VAL A 1 171 ? -12.945 -15.062 -4.195 1 96.12 171 VAL A CA 1
ATOM 1359 C C . VAL A 1 171 ? -12.805 -14.148 -5.41 1 96.12 171 VAL A C 1
ATOM 1361 O O . VAL A 1 171 ? -12.492 -12.961 -5.27 1 96.12 171 VAL A O 1
ATOM 1364 N N . LEU A 1 172 ? -13.078 -14.664 -6.531 1 95.94 172 LEU A N 1
ATOM 1365 C CA . LEU A 1 172 ? -12.914 -13.922 -7.773 1 95.94 172 LEU A CA 1
ATOM 1366 C C . LEU A 1 172 ? -14.047 -12.914 -7.957 1 95.94 172 LEU A C 1
ATOM 1368 O O . LEU A 1 172 ? -13.805 -11.758 -8.32 1 95.94 172 LEU A O 1
ATOM 1372 N N . ILE A 1 173 ? -15.234 -13.266 -7.648 1 95.88 173 ILE A N 1
ATOM 1373 C CA . ILE A 1 173 ? -16.391 -12.5 -8.07 1 95.88 173 ILE A CA 1
ATOM 1374 C C . ILE A 1 173 ? -16.812 -11.539 -6.953 1 95.88 173 ILE A C 1
ATOM 1376 O O . ILE A 1 173 ? -17.203 -10.398 -7.223 1 95.88 173 ILE A O 1
ATOM 1380 N N . LEU A 1 174 ? -16.734 -11.914 -5.711 1 95.44 174 LEU A N 1
ATOM 1381 C CA . LEU A 1 174 ? -17.312 -11.172 -4.594 1 95.44 174 LEU A CA 1
ATOM 1382 C C . LEU A 1 174 ? -16.734 -9.766 -4.527 1 95.44 174 LEU A C 1
ATOM 1384 O O . LEU A 1 174 ? -17.484 -8.781 -4.492 1 95.44 174 LEU A O 1
ATOM 1388 N N . PRO A 1 175 ? -15.383 -9.664 -4.574 1 93.81 175 PRO A N 1
ATOM 1389 C CA . PRO A 1 175 ? -14.852 -8.305 -4.484 1 93.81 175 PRO A CA 1
ATOM 1390 C C . PRO A 1 175 ? -15.305 -7.422 -5.648 1 93.81 175 PRO A C 1
ATOM 1392 O O . PRO A 1 175 ? -15.555 -6.227 -5.457 1 93.81 175 PRO A O 1
ATOM 1395 N N . CYS A 1 176 ? -15.414 -7.961 -6.75 1 93.12 176 CYS A N 1
ATOM 1396 C CA . CYS A 1 176 ? -15.797 -7.207 -7.941 1 93.12 176 CYS A CA 1
ATOM 1397 C C . CYS A 1 176 ? -17.234 -6.703 -7.832 1 93.12 176 CYS A C 1
ATOM 1399 O O . CYS A 1 176 ? -17.484 -5.508 -8 1 93.12 176 CYS A O 1
ATOM 1401 N N . VAL A 1 177 ? -18.141 -7.52 -7.473 1 92.5 177 VAL A N 1
ATOM 1402 C CA . VAL A 1 177 ? -19.547 -7.16 -7.414 1 92.5 177 VAL A CA 1
ATOM 1403 C C . VAL A 1 177 ? -19.797 -6.227 -6.23 1 92.5 177 VAL A C 1
ATOM 1405 O O . VAL A 1 177 ? -20.594 -5.285 -6.328 1 92.5 177 VAL A O 1
ATOM 1408 N N . MET A 1 178 ? -19.125 -6.418 -5.184 1 90.62 178 MET A N 1
ATOM 1409 C CA . MET A 1 178 ? -19.328 -5.621 -3.979 1 90.62 178 MET A CA 1
ATOM 1410 C C . MET A 1 178 ? -18.797 -4.203 -4.164 1 90.62 178 MET A C 1
ATOM 1412 O O . MET A 1 178 ? -19.25 -3.271 -3.5 1 90.62 178 MET A O 1
ATOM 1416 N N . THR A 1 179 ? -17.844 -4.043 -5.02 1 87.56 179 THR A N 1
ATOM 1417 C CA . THR A 1 179 ? -17.234 -2.73 -5.18 1 87.56 179 THR A CA 1
ATOM 1418 C C . THR A 1 179 ? -17.703 -2.066 -6.469 1 87.56 179 THR A C 1
ATOM 1420 O O . THR A 1 179 ? -17.266 -0.959 -6.797 1 87.56 179 THR A O 1
ATOM 1423 N N . LEU A 1 180 ? -18.531 -2.639 -7.109 1 84.44 180 LEU A N 1
ATOM 1424 C CA . LEU A 1 180 ? -18.984 -2.158 -8.406 1 84.44 180 LEU A CA 1
ATOM 1425 C C . LEU A 1 180 ? -19.578 -0.752 -8.297 1 84.44 180 LEU A C 1
ATOM 1427 O O . LEU A 1 180 ? -20.453 -0.507 -7.473 1 84.44 180 LEU A O 1
ATOM 1431 N N . THR A 1 181 ? -18.844 0.218 -8.789 1 75.62 181 THR A N 1
ATOM 1432 C CA . THR A 1 181 ? -19.328 1.588 -8.859 1 75.62 181 THR A CA 1
ATOM 1433 C C . THR A 1 181 ? -19.312 2.096 -10.297 1 75.62 181 THR A C 1
ATOM 1435 O O . THR A 1 181 ? -18.422 1.749 -11.07 1 75.62 181 THR A O 1
ATOM 1438 N N . LEU A 1 182 ? -20.391 2.555 -10.734 1 63.62 182 LEU A N 1
ATOM 1439 C CA . LEU A 1 182 ? -20.438 3.137 -12.078 1 63.62 182 LEU A CA 1
ATOM 1440 C C . LEU A 1 182 ? -19.688 4.469 -12.109 1 63.62 182 LEU A C 1
ATOM 1442 O O . LEU A 1 182 ? -19.922 5.332 -11.258 1 63.62 182 LEU A O 1
ATOM 1446 N N . PRO A 1 183 ? -18.578 4.426 -12.883 1 60.25 183 PRO A N 1
ATOM 1447 C CA . PRO A 1 183 ? -17.828 5.684 -12.914 1 60.25 183 PRO A CA 1
ATOM 1448 C C . PRO A 1 183 ? -18.672 6.871 -13.344 1 60.25 183 PRO A C 1
ATOM 1450 O O . PRO A 1 183 ? -19.516 6.742 -14.25 1 60.25 183 PRO A O 1
ATOM 1453 N N . HIS A 1 184 ? -18.719 7.871 -12.516 1 56.84 184 HIS A N 1
ATOM 1454 C CA . HIS A 1 184 ? -19.469 9.062 -12.875 1 56.84 184 HIS A CA 1
ATOM 1455 C C . HIS A 1 184 ? -18.781 9.836 -13.992 1 56.84 184 HIS A C 1
ATOM 1457 O O . HIS A 1 184 ? -19.453 10.438 -14.836 1 56.84 184 HIS A O 1
ATOM 1463 N N . GLU A 1 185 ? -17.453 9.969 -13.984 1 57.06 185 GLU A N 1
ATOM 1464 C CA . GLU A 1 185 ? -16.75 10.75 -15 1 57.06 185 GLU A CA 1
ATOM 1465 C C . GLU A 1 185 ? -15.625 9.93 -15.633 1 57.06 185 GLU A C 1
ATOM 1467 O O . GLU A 1 185 ? -14.875 9.25 -14.938 1 57.06 185 GLU A O 1
ATOM 1472 N N . ILE A 1 186 ? -15.922 9.555 -16.812 1 54.41 186 ILE A N 1
ATOM 1473 C CA . ILE A 1 186 ? -14.812 8.93 -17.531 1 54.41 186 ILE A CA 1
ATOM 1474 C C . ILE A 1 186 ? -13.711 9.953 -17.781 1 54.41 186 ILE A C 1
ATOM 1476 O O . ILE A 1 186 ? -13.906 10.914 -18.516 1 54.41 186 ILE A O 1
ATOM 1480 N N . THR A 1 187 ? -12.898 10.148 -16.891 1 58.22 187 THR A N 1
ATOM 1481 C CA . THR A 1 187 ? -11.797 11.07 -17.141 1 58.22 187 THR A CA 1
ATOM 1482 C C . THR A 1 187 ? -10.859 10.5 -18.203 1 58.22 187 THR A C 1
ATOM 1484 O O . THR A 1 187 ? -10.844 9.289 -18.453 1 58.22 187 THR A O 1
ATOM 1487 N N . ARG A 1 188 ? -10.211 11.422 -19.047 1 61.19 188 ARG A N 1
ATOM 1488 C CA . ARG A 1 188 ? -9.242 11.102 -20.094 1 61.19 188 ARG A CA 1
ATOM 1489 C C . ARG A 1 188 ? -8.156 10.172 -19.578 1 61.19 188 ARG A C 1
ATOM 1491 O O . ARG A 1 188 ? -7.508 10.477 -18.578 1 61.19 188 ARG A O 1
ATOM 1498 N N . ILE A 1 189 ? -8.242 9.008 -20.172 1 66.69 189 ILE A N 1
ATOM 1499 C CA . ILE A 1 189 ? -7.25 8.008 -19.781 1 66.69 189 ILE A CA 1
ATOM 1500 C C . ILE A 1 189 ? -5.902 8.352 -20.422 1 66.69 189 ILE A C 1
ATOM 1502 O O . ILE A 1 189 ? -5.805 8.484 -21.641 1 66.69 189 ILE A O 1
ATOM 1506 N N . ARG A 1 190 ? -5.043 8.828 -19.734 1 72.25 190 ARG A N 1
ATOM 1507 C CA . ARG A 1 190 ? -3.68 9.016 -20.219 1 72.25 190 ARG A CA 1
ATOM 1508 C C . ARG A 1 190 ? -2.994 7.676 -20.469 1 72.25 190 ARG A C 1
ATOM 1510 O O . ARG A 1 190 ? -3.244 6.707 -19.75 1 72.25 190 ARG A O 1
ATOM 1517 N N . TRP A 1 191 ? -2.205 7.547 -21.609 1 72.12 191 TRP A N 1
ATOM 1518 C CA . TRP A 1 191 ? -1.528 6.328 -22.031 1 72.12 191 TRP A CA 1
ATOM 1519 C C . TRP A 1 191 ? -0.688 5.746 -20.906 1 72.12 191 TRP A C 1
ATOM 1521 O O . TRP A 1 191 ? -0.61 4.523 -20.75 1 72.12 191 TRP A O 1
ATOM 1531 N N . GLN A 1 192 ? -0.092 6.523 -20.094 1 77 192 GLN A N 1
ATOM 1532 C CA . GLN A 1 192 ? 0.769 6.059 -19.016 1 77 192 GLN A CA 1
ATOM 1533 C C . GLN A 1 192 ? -0.036 5.309 -17.953 1 77 192 GLN A C 1
ATOM 1535 O O . GLN A 1 192 ? 0.502 4.449 -17.25 1 77 192 GLN A O 1
ATOM 1540 N N . GLN A 1 193 ? -1.294 5.574 -18.078 1 82.38 193 GLN A N 1
ATOM 1541 C CA . GLN A 1 193 ? -2.16 4.926 -17.094 1 82.38 193 GLN A CA 1
ATOM 1542 C C . GLN A 1 193 ? -2.541 3.52 -17.547 1 82.38 193 GLN A C 1
ATOM 1544 O O . GLN A 1 193 ? -3.031 2.719 -16.75 1 82.38 193 GLN A O 1
ATOM 1549 N N . LEU A 1 194 ? -2.145 3.146 -18.812 1 89.44 194 LEU A N 1
ATOM 1550 C CA . LEU A 1 194 ? -2.545 1.849 -19.344 1 89.44 194 LEU A CA 1
ATOM 1551 C C . LEU A 1 194 ? -1.394 0.851 -19.266 1 89.44 194 LEU A C 1
ATOM 1553 O O . LEU A 1 194 ? -1.57 -0.332 -19.562 1 89.44 194 LEU A O 1
ATOM 1557 N N . LEU A 1 195 ? -0.283 1.226 -18.828 1 89.56 195 LEU A N 1
ATOM 1558 C CA . LEU A 1 195 ? 0.91 0.386 -18.828 1 89.56 195 LEU A CA 1
ATOM 1559 C C . LEU A 1 195 ? 0.708 -0.852 -17.953 1 89.56 195 LEU A C 1
ATOM 1561 O O . LEU A 1 195 ? 1.054 -1.963 -18.359 1 89.56 195 LEU A O 1
ATOM 1565 N N . PRO A 1 196 ? 0.115 -0.763 -16.797 1 91.81 196 PRO A N 1
ATOM 1566 C CA . PRO A 1 196 ? -0.089 -1.971 -15.992 1 91.81 196 PRO A CA 1
ATOM 1567 C C . PRO A 1 196 ? -1.007 -2.984 -16.672 1 91.81 196 PRO A C 1
ATOM 1569 O O . PRO A 1 196 ? -0.752 -4.188 -16.609 1 91.81 196 PRO A O 1
ATOM 1572 N N . VAL A 1 197 ? -2.012 -2.521 -17.375 1 94.38 197 VAL A N 1
ATOM 1573 C CA . VAL A 1 197 ? -2.943 -3.412 -18.062 1 94.38 197 VAL A CA 1
ATOM 1574 C C . VAL A 1 197 ? -2.248 -4.078 -19.25 1 94.38 197 VAL A C 1
ATOM 1576 O O . VAL A 1 197 ? -2.443 -5.266 -19.5 1 94.38 197 VAL A O 1
ATOM 1579 N N . LEU A 1 198 ? -1.448 -3.301 -19.953 1 94.38 198 LEU A N 1
ATOM 1580 C CA . LEU A 1 198 ? -0.697 -3.859 -21.078 1 94.38 198 LEU A CA 1
ATOM 1581 C C . LEU A 1 198 ? 0.27 -4.938 -20.594 1 94.38 198 LEU A C 1
ATOM 1583 O O . LEU A 1 198 ? 0.412 -5.98 -21.234 1 94.38 198 LEU A O 1
ATOM 1587 N N . THR A 1 199 ? 0.916 -4.656 -19.469 1 93.5 199 THR A N 1
ATOM 1588 C CA . THR A 1 199 ? 1.817 -5.645 -18.891 1 93.5 199 THR A CA 1
ATOM 1589 C C . THR A 1 199 ? 1.051 -6.898 -18.484 1 93.5 199 THR A C 1
ATOM 1591 O O . THR A 1 199 ? 1.561 -8.016 -18.594 1 93.5 199 THR A O 1
ATOM 1594 N N . LEU A 1 200 ? -0.12 -6.73 -18.031 1 96.5 200 LEU A N 1
ATOM 1595 C CA . LEU A 1 200 ? -0.974 -7.848 -17.625 1 96.5 200 LEU A CA 1
ATOM 1596 C C . LEU A 1 200 ? -1.312 -8.719 -18.828 1 96.5 200 LEU A C 1
ATOM 1598 O O . LEU A 1 200 ? -1.191 -9.945 -18.766 1 96.5 200 LEU A O 1
ATOM 1602 N N . VAL A 1 201 ? -1.666 -8.102 -19.953 1 96.12 201 VAL A N 1
ATOM 1603 C CA . VAL A 1 201 ? -2.002 -8.828 -21.172 1 96.12 201 VAL A CA 1
ATOM 1604 C C . VAL A 1 201 ? -0.774 -9.578 -21.672 1 96.12 201 VAL A C 1
ATOM 1606 O O . VAL A 1 201 ? -0.863 -10.758 -22.031 1 96.12 201 VAL A O 1
ATOM 1609 N N . LEU A 1 202 ? 0.328 -8.93 -21.625 1 95 202 LEU A N 1
ATOM 1610 C CA . LEU A 1 202 ? 1.571 -9.555 -22.062 1 95 202 LEU A CA 1
ATOM 1611 C C . LEU A 1 202 ? 1.932 -10.734 -21.172 1 95 202 LEU A C 1
ATOM 1613 O O . LEU A 1 202 ? 2.424 -11.758 -21.656 1 95 202 LEU A O 1
ATOM 1617 N N . SER A 1 203 ? 1.724 -10.594 -19.906 1 95.94 203 SER A N 1
ATOM 1618 C CA . SER A 1 203 ? 2.029 -11.672 -18.969 1 95.94 203 SER A CA 1
ATOM 1619 C C . SER A 1 203 ? 1.111 -12.867 -19.188 1 95.94 203 SER A C 1
ATOM 1621 O O . SER A 1 203 ? 1.535 -14.016 -19.047 1 95.94 203 SER A O 1
ATOM 1623 N N . MET A 1 204 ? -0.12 -12.625 -19.547 1 95.94 204 MET A N 1
ATOM 1624 C CA . MET A 1 204 ? -1.052 -13.703 -19.859 1 95.94 204 MET A CA 1
ATOM 1625 C C . MET A 1 204 ? -0.634 -14.438 -21.125 1 95.94 204 MET A C 1
ATOM 1627 O O . MET A 1 204 ? -0.708 -15.664 -21.203 1 95.94 204 MET A O 1
ATOM 1631 N N . LEU A 1 205 ? -0.187 -13.711 -22.125 1 95.12 205 LEU A N 1
ATOM 1632 C CA . LEU A 1 205 ? 0.298 -14.305 -23.359 1 95.12 205 LEU A CA 1
ATOM 1633 C C . LEU A 1 205 ? 1.538 -15.156 -23.109 1 95.12 205 LEU A C 1
ATOM 1635 O O . LEU A 1 205 ? 1.688 -16.234 -23.688 1 95.12 205 LEU A O 1
ATOM 1639 N N . ALA A 1 206 ? 2.355 -14.664 -22.234 1 93.5 206 ALA A N 1
ATOM 1640 C CA . ALA A 1 206 ? 3.539 -15.43 -21.844 1 93.5 206 ALA A CA 1
ATOM 1641 C C . ALA A 1 206 ? 3.152 -16.719 -21.141 1 93.5 206 ALA A C 1
ATOM 1643 O O . ALA A 1 206 ? 3.789 -17.766 -21.344 1 93.5 206 ALA A O 1
ATOM 1644 N N . ALA A 1 207 ? 2.146 -16.641 -20.328 1 93.69 207 ALA A N 1
ATOM 1645 C CA . ALA A 1 207 ? 1.666 -17.828 -19.641 1 93.69 207 ALA A CA 1
ATOM 1646 C C . ALA A 1 207 ? 1.174 -18.891 -20.625 1 93.69 207 ALA A C 1
ATOM 1648 O O . ALA A 1 207 ? 1.419 -20.078 -20.438 1 93.69 207 ALA A O 1
ATOM 1649 N N . ILE A 1 208 ? 0.511 -18.453 -21.703 1 91.56 208 ILE A N 1
ATOM 1650 C CA . ILE A 1 208 ? 0.004 -19.344 -22.734 1 91.56 208 ILE A CA 1
ATOM 1651 C C . ILE A 1 208 ? 1.172 -19.953 -23.516 1 91.56 208 ILE A C 1
ATOM 1653 O O . ILE A 1 208 ? 1.194 -21.156 -23.766 1 91.56 208 ILE A O 1
ATOM 1657 N N . ALA A 1 209 ? 2.16 -19.203 -23.797 1 91.06 209 ALA A N 1
ATOM 1658 C CA . ALA A 1 209 ? 3.279 -19.609 -24.641 1 91.06 209 ALA A CA 1
ATOM 1659 C C . ALA A 1 209 ? 4.195 -20.594 -23.906 1 91.06 209 ALA A C 1
ATOM 1661 O O . ALA A 1 209 ? 4.656 -21.578 -24.5 1 91.06 209 ALA A O 1
ATOM 1662 N N . ILE A 1 210 ? 4.461 -20.391 -22.641 1 88.75 210 ILE A N 1
ATOM 1663 C CA . ILE A 1 210 ? 5.453 -21.156 -21.891 1 88.75 210 ILE A CA 1
ATOM 1664 C C . ILE A 1 210 ? 4.777 -22.344 -21.203 1 88.75 210 ILE A C 1
ATOM 1666 O O . ILE A 1 210 ? 5.32 -23.453 -21.188 1 88.75 210 ILE A O 1
ATOM 1670 N N . GLY A 1 211 ? 3.645 -22.078 -20.594 1 88.75 211 GLY A N 1
ATOM 1671 C CA . GLY A 1 211 ? 2.947 -23.125 -19.859 1 88.75 211 GLY A CA 1
ATOM 1672 C C . GLY A 1 211 ? 3.678 -23.562 -18.609 1 88.75 211 GLY A C 1
ATOM 1673 O O . GLY A 1 211 ? 4.449 -22.797 -18.031 1 88.75 211 GLY A O 1
ATOM 1674 N N . GLY A 1 212 ? 3.289 -24.719 -18.078 1 87.62 212 GLY A N 1
ATOM 1675 C CA . GLY A 1 212 ? 3.891 -25.219 -16.844 1 87.62 212 GLY A CA 1
ATOM 1676 C C . GLY A 1 212 ? 3.215 -24.688 -15.594 1 87.62 212 GLY A C 1
ATOM 1677 O O . GLY A 1 212 ? 2.393 -23.766 -15.664 1 87.62 212 GLY A O 1
ATOM 1678 N N . ALA A 1 213 ? 3.566 -25.219 -14.5 1 86.56 213 ALA A N 1
ATOM 1679 C CA . ALA A 1 213 ? 2.914 -24.891 -13.234 1 86.56 213 ALA A CA 1
ATOM 1680 C C . ALA A 1 213 ? 3.168 -23.438 -12.844 1 86.56 213 ALA A C 1
ATOM 1682 O O . ALA A 1 213 ? 2.275 -22.766 -12.32 1 86.56 213 ALA A O 1
ATOM 1683 N N . GLY A 1 214 ? 4.32 -22.922 -13.164 1 90.69 214 GLY A N 1
ATOM 1684 C CA . GLY A 1 214 ? 4.691 -21.578 -12.773 1 90.69 214 GLY A CA 1
ATOM 1685 C C . GLY A 1 214 ? 3.959 -20.5 -13.555 1 90.69 214 GLY A C 1
ATOM 1686 O O . GLY A 1 214 ? 3.875 -19.359 -13.109 1 90.69 214 GLY A O 1
ATOM 1687 N N . SER A 1 215 ? 3.459 -20.859 -14.688 1 92.19 215 SER A N 1
ATOM 1688 C CA . SER A 1 215 ? 2.85 -19.875 -15.586 1 92.19 215 SER A CA 1
ATOM 1689 C C . SER A 1 215 ? 1.614 -19.25 -14.953 1 92.19 215 SER A C 1
ATOM 1691 O O . SER A 1 215 ? 1.222 -18.141 -15.32 1 92.19 215 SER A O 1
ATOM 1693 N N . LEU A 1 216 ? 1.029 -19.875 -13.953 1 92.56 216 LEU A N 1
ATOM 1694 C CA . LEU A 1 216 ? -0.138 -19.344 -13.258 1 92.56 216 LEU A CA 1
ATOM 1695 C C . LEU A 1 216 ? 0.203 -18.047 -12.539 1 92.56 216 LEU A C 1
ATOM 1697 O O . LEU A 1 216 ? -0.66 -17.188 -12.367 1 92.56 216 LEU A O 1
ATOM 1701 N N . ALA A 1 217 ? 1.452 -17.906 -12.227 1 95.31 217 ALA A N 1
ATOM 1702 C CA . ALA A 1 217 ? 1.864 -16.781 -11.398 1 95.31 217 ALA A CA 1
ATOM 1703 C C . ALA A 1 217 ? 2.361 -15.617 -12.25 1 95.31 217 ALA A C 1
ATOM 1705 O O . ALA A 1 217 ? 2.6 -14.523 -11.734 1 95.31 217 ALA A O 1
ATOM 1706 N N . PHE A 1 218 ? 2.432 -15.773 -13.555 1 95.12 218 PHE A N 1
ATOM 1707 C CA . PHE A 1 218 ? 3.047 -14.781 -14.422 1 95.12 218 PHE A CA 1
ATOM 1708 C C . PHE A 1 218 ? 2.295 -13.453 -14.352 1 95.12 218 PHE A C 1
ATOM 1710 O O . PHE A 1 218 ? 2.908 -12.391 -14.312 1 95.12 218 PHE A O 1
ATOM 1717 N N . PRO A 1 219 ? 0.998 -13.477 -14.227 1 96.25 219 PRO A N 1
ATOM 1718 C CA . PRO A 1 219 ? 0.275 -12.203 -14.25 1 96.25 219 PRO A CA 1
ATOM 1719 C C . PRO A 1 219 ? 0.332 -11.461 -12.922 1 96.25 219 PRO A C 1
ATOM 1721 O O . PRO A 1 219 ? -0.078 -10.305 -12.836 1 96.25 219 PRO A O 1
ATOM 1724 N N . LEU A 1 220 ? 0.825 -12.039 -11.961 1 96.12 220 LEU A N 1
ATOM 1725 C CA . LEU A 1 220 ? 0.689 -11.539 -10.602 1 96.12 220 LEU A CA 1
ATOM 1726 C C . LEU A 1 220 ? 1.387 -10.195 -10.438 1 96.12 220 LEU A C 1
ATOM 1728 O O . LEU A 1 220 ? 0.8 -9.25 -9.914 1 96.12 220 LEU A O 1
ATOM 1732 N N . PRO A 1 221 ? 2.686 -10 -10.852 1 93.88 221 PRO A N 1
ATOM 1733 C CA . PRO A 1 221 ? 3.318 -8.688 -10.688 1 93.88 221 PRO A CA 1
ATOM 1734 C C . PRO A 1 221 ? 2.529 -7.566 -11.359 1 93.88 221 PRO A C 1
ATOM 1736 O O . PRO A 1 221 ? 2.436 -6.465 -10.812 1 93.88 221 PRO A O 1
ATOM 1739 N N . ALA A 1 222 ? 2.012 -7.906 -12.508 1 95.56 222 ALA A N 1
ATOM 1740 C CA . ALA A 1 222 ? 1.21 -6.914 -13.219 1 95.56 222 ALA A CA 1
ATOM 1741 C C . ALA A 1 222 ? -0.07 -6.594 -12.453 1 95.56 222 ALA A C 1
ATOM 1743 O O . ALA A 1 222 ? -0.491 -5.434 -12.391 1 95.56 222 ALA A O 1
ATOM 1744 N N . LEU A 1 223 ? -0.687 -7.586 -11.891 1 96.88 223 LEU A N 1
ATOM 1745 C CA . LEU A 1 223 ? -1.898 -7.379 -11.102 1 96.88 223 LEU A CA 1
ATOM 1746 C C . LEU A 1 223 ? -1.61 -6.523 -9.875 1 96.88 223 LEU A C 1
ATOM 1748 O O . LEU A 1 223 ? -2.416 -5.664 -9.508 1 96.88 223 LEU A O 1
ATOM 1752 N N . ILE A 1 224 ? -0.517 -6.797 -9.273 1 95.88 224 ILE A N 1
ATOM 1753 C CA . ILE A 1 224 ? -0.122 -6.004 -8.117 1 95.88 224 ILE A CA 1
ATOM 1754 C C . ILE A 1 224 ? 0.122 -4.559 -8.539 1 95.88 224 ILE A C 1
ATOM 1756 O O . ILE A 1 224 ? -0.278 -3.623 -7.844 1 95.88 224 ILE A O 1
ATOM 1760 N N . TRP A 1 225 ? 0.786 -4.418 -9.656 1 93.31 225 TRP A N 1
ATOM 1761 C CA . TRP A 1 225 ? 0.997 -3.08 -10.195 1 93.31 225 TRP A CA 1
ATOM 1762 C C . TRP A 1 225 ? -0.333 -2.371 -10.43 1 93.31 225 TRP A C 1
ATOM 1764 O O . TRP A 1 225 ? -0.48 -1.19 -10.109 1 93.31 225 TRP A O 1
ATOM 1774 N N . CYS A 1 226 ? -1.297 -3.025 -10.938 1 94.88 226 CYS A N 1
ATOM 1775 C CA . CYS A 1 226 ? -2.635 -2.477 -11.125 1 94.88 226 CYS A CA 1
ATOM 1776 C C . CYS A 1 226 ? -3.256 -2.078 -9.797 1 94.88 226 CYS A C 1
ATOM 1778 O O . CYS A 1 226 ? -3.865 -1.014 -9.68 1 94.88 226 CYS A O 1
ATOM 1780 N N . ALA A 1 227 ? -3.08 -2.91 -8.812 1 95.75 227 ALA A N 1
ATOM 1781 C CA . ALA A 1 227 ? -3.66 -2.678 -7.492 1 95.75 227 ALA A CA 1
ATOM 1782 C C . ALA A 1 227 ? -3.086 -1.416 -6.855 1 95.75 227 ALA A C 1
ATOM 1784 O O . ALA A 1 227 ? -3.764 -0.742 -6.074 1 95.75 227 ALA A O 1
ATOM 1785 N N . LEU A 1 228 ? -1.886 -1.08 -7.195 1 92.38 228 LEU A N 1
ATOM 1786 C CA . LEU A 1 228 ? -1.211 0.08 -6.621 1 92.38 228 LEU A CA 1
ATOM 1787 C C . LEU A 1 228 ? -1.597 1.354 -7.363 1 92.38 228 LEU A C 1
ATOM 1789 O O . LEU A 1 228 ? -1.515 2.451 -6.809 1 92.38 228 LEU A O 1
ATOM 1793 N N . ARG A 1 229 ? -2.057 1.186 -8.617 1 90.44 229 ARG A N 1
ATOM 1794 C CA . ARG A 1 229 ? -2.246 2.363 -9.453 1 90.44 229 ARG A CA 1
ATOM 1795 C C . ARG A 1 229 ? -3.73 2.65 -9.664 1 90.44 229 ARG A C 1
ATOM 1797 O O . ARG A 1 229 ? -4.129 3.809 -9.805 1 90.44 229 ARG A O 1
ATOM 1804 N N . TYR A 1 230 ? -4.508 1.597 -9.758 1 91 230 TYR A N 1
ATOM 1805 C CA . TYR A 1 230 ? -5.922 1.752 -10.094 1 91 230 TYR A CA 1
ATOM 1806 C C . TYR A 1 230 ? -6.793 1.653 -8.844 1 91 230 TYR A C 1
ATOM 1808 O O . TYR A 1 230 ? -6.375 1.087 -7.832 1 91 230 TYR A O 1
ATOM 1816 N N . PRO A 1 231 ? -8.039 2.248 -8.953 1 89.38 231 PRO A N 1
ATOM 1817 C CA . PRO A 1 231 ? -8.977 2.098 -7.836 1 89.38 231 PRO A CA 1
ATOM 1818 C C . PRO A 1 231 ? -9.445 0.655 -7.648 1 89.38 231 PRO A C 1
ATOM 1820 O O . PRO A 1 231 ? -9.258 -0.179 -8.539 1 89.38 231 PRO A O 1
ATOM 1823 N N . LEU A 1 232 ? -10.023 0.323 -6.531 1 91.31 232 LEU A N 1
ATOM 1824 C CA . LEU A 1 232 ? -10.391 -1.018 -6.09 1 91.31 232 LEU A CA 1
ATOM 1825 C C . LEU A 1 232 ? -11.359 -1.665 -7.07 1 91.31 232 LEU A C 1
ATOM 1827 O O . LEU A 1 232 ? -11.195 -2.83 -7.441 1 91.31 232 LEU A O 1
ATOM 1831 N N . PRO A 1 233 ? -12.414 -0.983 -7.629 1 90.5 233 PRO A N 1
ATOM 1832 C CA . PRO A 1 233 ? -13.344 -1.643 -8.555 1 90.5 233 PRO A CA 1
ATOM 1833 C C . PRO A 1 233 ? -12.656 -2.119 -9.836 1 90.5 233 PRO A C 1
ATOM 1835 O O . PRO A 1 233 ? -12.953 -3.207 -10.336 1 90.5 233 PRO A O 1
ATOM 1838 N N . VAL A 1 234 ? -11.734 -1.347 -10.336 1 92.62 234 VAL A N 1
ATOM 1839 C CA . VAL A 1 234 ? -11.016 -1.705 -11.555 1 92.62 234 VAL A CA 1
ATOM 1840 C C . VAL A 1 234 ? -10.078 -2.879 -11.273 1 92.62 234 VAL A C 1
ATOM 1842 O O . VAL A 1 234 ? -10.016 -3.832 -12.055 1 92.62 234 VAL A O 1
ATOM 1845 N N . THR A 1 235 ? -9.352 -2.799 -10.164 1 94.62 235 THR A N 1
ATOM 1846 C CA . THR A 1 235 ? -8.453 -3.877 -9.766 1 94.62 235 THR A CA 1
ATOM 1847 C C . THR A 1 235 ? -9.219 -5.188 -9.609 1 94.62 235 THR A C 1
ATOM 1849 O O . THR A 1 235 ? -8.766 -6.238 -10.078 1 94.62 235 THR A O 1
ATOM 1852 N N . SER A 1 236 ? -10.391 -5.156 -8.953 1 95.06 236 SER A N 1
ATOM 1853 C CA . SER A 1 236 ? -11.203 -6.352 -8.75 1 95.06 236 SER A CA 1
ATOM 1854 C C . SER A 1 236 ? -11.703 -6.918 -10.07 1 95.06 236 SER A C 1
ATOM 1856 O O . SER A 1 236 ? -11.734 -8.133 -10.258 1 95.06 236 SER A O 1
ATOM 1858 N N . ALA A 1 237 ? -12.078 -6.059 -11 1 95.44 237 ALA A N 1
ATOM 1859 C CA . ALA A 1 237 ? -12.531 -6.496 -12.312 1 95.44 237 ALA A CA 1
ATOM 1860 C C . ALA A 1 237 ? -11.406 -7.176 -13.086 1 95.44 237 ALA A C 1
ATOM 1862 O O . ALA A 1 237 ? -11.602 -8.234 -13.688 1 95.44 237 ALA A O 1
ATOM 1863 N N . LEU A 1 238 ? -10.258 -6.547 -13.078 1 96.38 238 LEU A N 1
ATOM 1864 C CA . LEU A 1 238 ? -9.102 -7.105 -13.773 1 96.38 238 LEU A CA 1
ATOM 1865 C C . LEU A 1 238 ? -8.703 -8.453 -13.18 1 96.38 238 LEU A C 1
ATOM 1867 O O . LEU A 1 238 ? -8.328 -9.375 -13.906 1 96.38 238 LEU A O 1
ATOM 1871 N N . THR A 1 239 ? -8.727 -8.523 -11.859 1 96.75 239 THR A N 1
ATOM 1872 C CA . THR A 1 239 ? -8.414 -9.766 -11.172 1 96.75 239 THR A CA 1
ATOM 1873 C C . THR A 1 239 ? -9.422 -10.852 -11.539 1 96.75 239 THR A C 1
ATOM 1875 O O . THR A 1 239 ? -9.047 -12.008 -11.781 1 96.75 239 THR A O 1
ATOM 1878 N N . LEU A 1 240 ? -10.719 -10.547 -11.609 1 96.5 240 LEU A N 1
ATOM 1879 C CA . LEU A 1 240 ? -11.766 -11.484 -12.008 1 96.5 240 LEU A CA 1
ATOM 1880 C C . LEU A 1 240 ? -11.531 -11.984 -13.43 1 96.5 240 LEU A C 1
ATOM 1882 O O . LEU A 1 240 ? -11.562 -13.188 -13.68 1 96.5 240 LEU A O 1
ATOM 1886 N N . ILE A 1 241 ? -11.266 -11.07 -14.312 1 96.12 241 ILE A N 1
ATOM 1887 C CA . ILE A 1 241 ? -11.07 -11.414 -15.711 1 96.12 241 ILE A CA 1
ATOM 1888 C C . ILE A 1 241 ? -9.844 -12.32 -15.859 1 96.12 241 ILE A C 1
ATOM 1890 O O . ILE A 1 241 ? -9.891 -13.328 -16.562 1 96.12 241 ILE A O 1
ATOM 1894 N N . THR A 1 242 ? -8.781 -11.961 -15.156 1 96.44 242 THR A N 1
ATOM 1895 C CA . THR A 1 242 ? -7.543 -12.734 -15.234 1 96.44 242 THR A CA 1
ATOM 1896 C C . THR A 1 242 ? -7.746 -14.133 -14.656 1 96.44 242 THR A C 1
ATOM 1898 O O . THR A 1 242 ? -7.387 -15.125 -15.281 1 96.44 242 THR A O 1
ATOM 1901 N N . GLY A 1 243 ? -8.312 -14.195 -13.453 1 95.38 243 GLY A N 1
ATOM 1902 C CA . GLY A 1 243 ? -8.547 -15.484 -12.82 1 95.38 243 GLY A CA 1
ATOM 1903 C C . GLY A 1 243 ? -9.477 -16.391 -13.617 1 95.38 243 GLY A C 1
ATOM 1904 O O . GLY A 1 243 ? -9.203 -17.578 -13.789 1 95.38 243 GLY A O 1
ATOM 1905 N N . ALA A 1 244 ? -10.555 -15.867 -14.141 1 92.69 244 ALA A N 1
ATOM 1906 C CA . ALA A 1 244 ? -11.5 -16.625 -14.961 1 92.69 244 ALA A CA 1
ATOM 1907 C C . ALA A 1 244 ? -10.844 -17.109 -16.25 1 92.69 244 ALA A C 1
ATOM 1909 O O . ALA A 1 244 ? -11.023 -18.266 -16.641 1 92.69 244 ALA A O 1
ATOM 1910 N N . SER A 1 245 ? -10.086 -16.234 -16.875 1 93.44 245 SER A N 1
ATOM 1911 C CA . SER A 1 245 ? -9.383 -16.625 -18.094 1 93.44 245 SER A CA 1
ATOM 1912 C C . SER A 1 245 ? -8.398 -17.766 -17.828 1 93.44 245 SER A C 1
ATOM 1914 O O . SER A 1 245 ? -8.297 -18.703 -18.625 1 93.44 245 SER A O 1
ATOM 1916 N N . GLU A 1 246 ? -7.703 -17.688 -16.719 1 93.38 246 GLU A N 1
ATOM 1917 C CA . GLU A 1 246 ? -6.742 -18.734 -16.391 1 93.38 246 GLU A CA 1
ATOM 1918 C C . GLU A 1 246 ? -7.438 -20.062 -16.188 1 93.38 246 GLU A C 1
ATOM 1920 O O . GLU A 1 246 ? -6.957 -21.109 -16.656 1 93.38 246 GLU A O 1
ATOM 1925 N N . ILE A 1 247 ? -8.508 -20.062 -15.453 1 89.25 247 ILE A N 1
ATOM 1926 C CA . ILE A 1 247 ? -9.25 -21.281 -15.211 1 89.25 247 ILE A CA 1
ATOM 1927 C C . ILE A 1 247 ? -9.695 -21.891 -16.531 1 89.25 247 ILE A C 1
ATOM 1929 O O . ILE A 1 247 ? -9.516 -23.078 -16.781 1 89.25 247 ILE A O 1
ATOM 1933 N N . ILE A 1 248 ? -10.195 -21.078 -17.453 1 85.62 248 ILE A N 1
ATOM 1934 C CA . ILE A 1 248 ? -10.711 -21.531 -18.734 1 85.62 248 ILE A CA 1
ATOM 1935 C C . ILE A 1 248 ? -9.562 -22.047 -19.609 1 85.62 248 ILE A C 1
ATOM 1937 O O . ILE A 1 248 ? -9.68 -23.109 -20.234 1 85.62 248 ILE A O 1
ATOM 1941 N N . LEU A 1 249 ? -8.508 -21.344 -19.641 1 88.56 249 LEU A N 1
ATOM 1942 C CA . LEU A 1 249 ? -7.371 -21.688 -20.484 1 88.56 249 LEU A CA 1
ATOM 1943 C C . LEU A 1 249 ? -6.711 -22.984 -20 1 88.56 249 LEU A C 1
ATOM 1945 O O . LEU A 1 249 ? -6.273 -23.797 -20.797 1 88.56 249 LEU A O 1
ATOM 1949 N N . VAL A 1 250 ? -6.625 -23.172 -18.688 1 86.62 250 VAL A N 1
ATOM 1950 C CA . VAL A 1 250 ? -6.043 -24.391 -18.125 1 86.62 250 VAL A CA 1
ATOM 1951 C C . VAL A 1 250 ? -6.977 -25.562 -18.359 1 86.62 250 VAL A C 1
ATOM 1953 O O . VAL A 1 250 ? -6.527 -26.656 -18.75 1 86.62 250 VAL A O 1
ATOM 1956 N N . ALA A 1 251 ? -8.25 -25.391 -18.156 1 82.38 251 ALA A N 1
ATOM 1957 C CA . ALA A 1 251 ? -9.242 -26.453 -18.328 1 82.38 251 ALA A CA 1
ATOM 1958 C C . ALA A 1 251 ? -9.273 -26.938 -19.781 1 82.38 251 ALA A C 1
ATOM 1960 O O . ALA A 1 251 ? -9.516 -28.125 -20.031 1 82.38 251 ALA A O 1
ATOM 1961 N N . ASN A 1 252 ? -8.992 -26.031 -20.719 1 83.69 252 ASN A N 1
ATOM 1962 C CA . ASN A 1 252 ? -9.023 -26.391 -22.141 1 83.69 252 ASN A CA 1
ATOM 1963 C C . ASN A 1 252 ? -7.645 -26.812 -22.641 1 83.69 252 ASN A C 1
ATOM 1965 O O . ASN A 1 252 ? -7.457 -27.031 -23.844 1 83.69 252 ASN A O 1
ATOM 1969 N N . GLY A 1 253 ? -6.695 -26.766 -21.766 1 82.44 253 GLY A N 1
ATOM 1970 C CA . GLY A 1 253 ? -5.359 -27.234 -22.094 1 82.44 253 GLY A CA 1
ATOM 1971 C C . GLY A 1 253 ? -4.559 -26.219 -22.891 1 82.44 253 GLY A C 1
ATOM 1972 O O . GLY A 1 253 ? -3.516 -26.547 -23.453 1 82.44 253 GLY A O 1
ATOM 1973 N N . ILE A 1 254 ? -5.105 -25.062 -23.047 1 83.38 254 ILE A N 1
ATOM 1974 C CA . ILE A 1 254 ? -4.375 -24.016 -23.75 1 83.38 254 ILE A CA 1
ATOM 1975 C C . ILE A 1 254 ? -3.143 -23.609 -22.938 1 83.38 254 ILE A C 1
ATOM 1977 O O . ILE A 1 254 ? -2.053 -23.453 -23.5 1 83.38 254 ILE A O 1
ATOM 1981 N N . ILE A 1 255 ? -3.311 -23.406 -21.703 1 81.81 255 ILE A N 1
ATOM 1982 C CA . ILE A 1 255 ? -2.174 -23.375 -20.797 1 81.81 255 ILE A CA 1
ATOM 1983 C C . ILE A 1 255 ? -1.849 -24.797 -20.328 1 81.81 255 ILE A C 1
ATOM 1985 O O . ILE A 1 255 ? -2.592 -25.391 -19.547 1 81.81 255 ILE A O 1
ATOM 1989 N N . ASN A 1 256 ? -0.814 -25.312 -20.828 1 76.25 256 ASN A N 1
ATOM 1990 C CA . ASN A 1 256 ? -0.437 -26.703 -20.562 1 76.25 256 ASN A CA 1
ATOM 1991 C C . ASN A 1 256 ? 0.386 -26.828 -19.281 1 76.25 256 ASN A C 1
ATOM 1993 O O . ASN A 1 256 ? 1.543 -26.406 -19.234 1 76.25 256 ASN A O 1
ATOM 1997 N N . LEU A 1 257 ? -0.212 -27.406 -18.25 1 73.56 257 LEU A N 1
ATOM 1998 C CA . LEU A 1 257 ? 0.494 -27.547 -16.984 1 73.56 257 LEU A CA 1
ATOM 1999 C C . LEU A 1 257 ? 1.317 -28.844 -16.969 1 73.56 257 LEU A C 1
ATOM 2001 O O . LEU A 1 257 ? 1.983 -29.141 -15.969 1 73.56 257 LEU A O 1
ATOM 2005 N N . ALA A 1 258 ? 1.578 -29.484 -18.203 1 59.94 258 ALA A N 1
ATOM 2006 C CA . ALA A 1 258 ? 2.398 -30.672 -18.453 1 59.94 258 ALA A CA 1
ATOM 2007 C C . ALA A 1 258 ? 1.989 -31.828 -17.531 1 59.94 258 ALA A C 1
ATOM 2009 O O . ALA A 1 258 ? 2.842 -32.562 -17.031 1 59.94 258 ALA A O 1
ATOM 2010 N N . VAL A 1 259 ? 0.805 -31.938 -17.062 1 58.66 259 VAL A N 1
ATOM 2011 C CA . VAL A 1 259 ? 0.346 -33 -16.188 1 58.66 259 VAL A CA 1
ATOM 2012 C C . VAL A 1 259 ? -0.006 -34.25 -17.016 1 58.66 259 VAL A C 1
ATOM 2014 O O . VAL A 1 259 ? -0.485 -34.125 -18.141 1 58.66 259 VAL A O 1
ATOM 2017 N N . SER A 1 260 ? 0.833 -35.312 -16.734 1 50.12 260 SER A N 1
ATOM 2018 C CA . SER A 1 260 ? 0.552 -36.594 -17.359 1 50.12 260 SER A CA 1
ATOM 2019 C C . SER A 1 260 ? -0.88 -37.031 -17.094 1 50.12 260 SER A C 1
ATOM 2021 O O . SER A 1 260 ? -1.32 -37.062 -15.938 1 50.12 260 SER A O 1
ATOM 2023 N N . GLY A 1 261 ? -1.783 -37.094 -18.219 1 46.31 261 GLY A N 1
ATOM 2024 C CA . GLY A 1 261 ? -3.111 -37.688 -18.297 1 46.31 261 GLY A CA 1
ATOM 2025 C C . GLY A 1 261 ? -4.223 -36.656 -18.125 1 46.31 261 GLY A C 1
ATOM 2026 O O . GLY A 1 261 ? -3.963 -35.5 -17.828 1 46.31 261 GLY A O 1
ATOM 2027 N N . PRO A 1 262 ? -5.246 -37.094 -18.594 1 44.62 262 PRO A N 1
ATOM 2028 C CA . PRO A 1 262 ? -6.418 -36.219 -18.547 1 44.62 262 PRO A CA 1
ATOM 2029 C C . PRO A 1 262 ? -6.547 -35.5 -17.219 1 44.62 262 PRO A C 1
ATOM 2031 O O . PRO A 1 262 ? -6.273 -36.094 -16.156 1 44.62 262 PRO A O 1
ATOM 2034 N N . LEU A 1 263 ? -6.371 -34.281 -17.172 1 48.31 263 LEU A N 1
ATOM 2035 C CA . LEU A 1 263 ? -6.508 -33.469 -15.961 1 48.31 263 LEU A CA 1
ATOM 2036 C C . LEU A 1 263 ? -7.539 -34.094 -15.023 1 48.31 263 LEU A C 1
ATOM 2038 O O . LEU A 1 263 ? -8.742 -34.062 -15.297 1 48.31 263 LEU A O 1
ATOM 2042 N N . GLN A 1 264 ? -7.309 -35.125 -14.547 1 51.12 264 GLN A N 1
ATOM 2043 C CA . GLN A 1 264 ? -8.234 -35.656 -13.547 1 51.12 264 GLN A CA 1
ATOM 2044 C C . GLN A 1 264 ? -8.625 -34.594 -12.539 1 51.12 264 GLN A C 1
ATOM 2046 O O . GLN A 1 264 ? -7.926 -33.562 -12.398 1 51.12 264 GLN A O 1
ATOM 2051 N N . THR A 1 265 ? -9.875 -34.594 -12.062 1 53.38 265 THR A N 1
ATOM 2052 C CA . THR A 1 265 ? -10.57 -33.781 -11.086 1 53.38 265 THR A CA 1
ATOM 2053 C C . THR A 1 265 ? -9.594 -33.25 -10.039 1 53.38 265 THR A C 1
ATOM 2055 O O . THR A 1 265 ? -9.688 -32.094 -9.625 1 53.38 265 THR A O 1
ATOM 2058 N N . ALA A 1 266 ? -8.531 -34 -9.859 1 57.62 266 ALA A N 1
ATOM 2059 C CA . ALA A 1 266 ? -7.641 -33.656 -8.758 1 57.62 266 ALA A CA 1
ATOM 2060 C C . ALA A 1 266 ? -6.719 -32.5 -9.141 1 57.62 266 ALA A C 1
ATOM 2062 O O . ALA A 1 266 ? -6.363 -31.656 -8.297 1 57.62 266 ALA A O 1
ATOM 2063 N N . GLN A 1 267 ? -6.531 -32.312 -10.469 1 66.69 267 GLN A N 1
ATOM 2064 C CA . GLN A 1 267 ? -5.555 -31.312 -10.867 1 66.69 267 GLN A CA 1
ATOM 2065 C C . GLN A 1 267 ? -6.172 -29.922 -10.875 1 66.69 267 GLN A C 1
ATOM 2067 O O . GLN A 1 267 ? -5.492 -28.922 -10.594 1 66.69 267 GLN A O 1
ATOM 2072 N N . LEU A 1 268 ? -7.48 -29.875 -11.055 1 83.25 268 LEU A N 1
ATOM 2073 C CA . LEU A 1 268 ? -8.117 -28.562 -11.047 1 83.25 268 LEU A CA 1
ATOM 2074 C C . LEU A 1 268 ? -8.297 -28.047 -9.625 1 83.25 268 LEU A C 1
ATOM 2076 O O . LEU A 1 268 ? -8.406 -26.844 -9.406 1 83.25 268 LEU A O 1
ATOM 2080 N N . PHE A 1 269 ? -8.281 -29.016 -8.727 1 88.25 269 PHE A N 1
ATOM 2081 C CA . PHE A 1 269 ? -8.438 -28.672 -7.316 1 88.25 269 PHE A CA 1
ATOM 2082 C C . PHE A 1 269 ? -7.34 -27.703 -6.883 1 88.25 269 PHE A C 1
ATOM 2084 O O . PHE A 1 269 ? -7.633 -26.594 -6.418 1 88.25 269 PHE A O 1
ATOM 2091 N N . SER A 1 270 ? -6.121 -28.094 -7.078 1 89.62 270 SER A N 1
ATOM 2092 C CA . SER A 1 270 ? -4.969 -27.297 -6.688 1 89.62 270 SER A CA 1
ATOM 2093 C C . SER A 1 270 ? -4.906 -26 -7.48 1 89.62 270 SER A C 1
ATOM 2095 O O . SER A 1 270 ? -4.625 -24.938 -6.922 1 89.62 270 SER A O 1
ATOM 2097 N N . THR A 1 271 ? -5.211 -26.062 -8.742 1 90.12 271 THR A N 1
ATOM 2098 C CA . THR A 1 271 ? -5.145 -24.891 -9.617 1 90.12 271 THR A CA 1
ATOM 2099 C C . THR A 1 271 ? -6.16 -23.844 -9.195 1 90.12 271 THR A C 1
ATOM 2101 O O . THR A 1 271 ? -5.832 -22.656 -9.125 1 90.12 271 THR A O 1
ATOM 2104 N N . ARG A 1 272 ? -7.324 -24.266 -8.883 1 92.62 272 ARG A N 1
ATOM 2105 C CA . ARG A 1 272 ? -8.375 -23.344 -8.461 1 92.62 272 ARG A CA 1
ATOM 2106 C C . ARG A 1 272 ? -8.008 -22.656 -7.145 1 92.62 272 ARG A C 1
ATOM 2108 O O . ARG A 1 272 ? -8.211 -21.453 -6.984 1 92.62 272 ARG A O 1
ATOM 2115 N N . LEU A 1 273 ? -7.473 -23.422 -6.238 1 93.5 273 LEU A N 1
ATOM 2116 C CA . LEU A 1 273 ? -7.043 -22.859 -4.969 1 93.5 273 LEU A CA 1
ATOM 2117 C C . LEU A 1 273 ? -5.91 -21.844 -5.18 1 93.5 273 LEU A C 1
ATOM 2119 O O . LEU A 1 273 ? -5.871 -20.812 -4.52 1 93.5 273 LEU A O 1
ATOM 2123 N N . GLY A 1 274 ? -5.027 -22.188 -6.004 1 94.06 274 GLY A N 1
ATOM 2124 C CA . GLY A 1 274 ? -3.939 -21.281 -6.34 1 94.06 274 GLY A CA 1
ATOM 2125 C C . GLY A 1 274 ? -4.418 -19.984 -6.957 1 94.06 274 GLY A C 1
ATOM 2126 O O . GLY A 1 274 ? -3.938 -18.906 -6.598 1 94.06 274 GLY A O 1
ATOM 2127 N N . ILE A 1 275 ? -5.34 -20.109 -7.852 1 94.19 275 ILE A N 1
ATOM 2128 C CA . ILE A 1 275 ? -5.875 -18.938 -8.531 1 94.19 275 ILE A CA 1
ATOM 2129 C C . ILE A 1 275 ? -6.602 -18.047 -7.527 1 94.19 275 ILE A C 1
ATOM 2131 O O . ILE A 1 275 ? -6.531 -16.812 -7.613 1 94.19 275 ILE A O 1
ATOM 2135 N N . ALA A 1 276 ? -7.328 -18.656 -6.57 1 95 276 ALA A N 1
ATOM 2136 C CA . ALA A 1 276 ? -7.969 -17.891 -5.508 1 95 276 ALA A CA 1
ATOM 2137 C C . ALA A 1 276 ? -6.941 -17.094 -4.715 1 95 276 ALA A C 1
ATOM 2139 O O . ALA A 1 276 ? -7.172 -15.914 -4.398 1 95 276 ALA A O 1
ATOM 2140 N N . SER A 1 277 ? -5.816 -17.734 -4.445 1 94.62 277 SER A N 1
ATOM 2141 C CA . SER A 1 277 ? -4.742 -17.062 -3.709 1 94.62 277 SER A CA 1
ATOM 2142 C C . SER A 1 277 ? -4.156 -15.906 -4.508 1 94.62 277 SER A C 1
ATOM 2144 O O . SER A 1 277 ? -3.895 -14.836 -3.955 1 94.62 277 SER A O 1
ATOM 2146 N N . LEU A 1 278 ? -3.992 -16.125 -5.762 1 95.69 278 LEU A N 1
ATOM 2147 C CA . LEU A 1 278 ? -3.451 -15.109 -6.652 1 95.69 278 LEU A CA 1
ATOM 2148 C C . LEU A 1 278 ? -4.418 -13.938 -6.789 1 95.69 278 LEU A C 1
ATOM 2150 O O . LEU A 1 278 ? -3.994 -12.789 -6.898 1 95.69 278 LEU A O 1
ATOM 2154 N N . ALA A 1 279 ? -5.664 -14.281 -6.727 1 95 279 ALA A N 1
ATOM 2155 C CA . ALA A 1 279 ? -6.691 -13.281 -6.98 1 95 279 ALA A CA 1
ATOM 2156 C C . ALA A 1 279 ? -6.91 -12.398 -5.758 1 95 279 ALA A C 1
ATOM 2158 O O . ALA A 1 279 ? -7.133 -11.188 -5.887 1 95 279 ALA A O 1
ATOM 2159 N N . ILE A 1 280 ? -6.824 -12.961 -4.59 1 95.12 280 ILE A N 1
ATOM 2160 C CA . ILE A 1 280 ? -7.16 -12.203 -3.391 1 95.12 280 ILE A CA 1
ATOM 2161 C C . ILE A 1 280 ? -6.039 -11.227 -3.064 1 95.12 280 ILE A C 1
ATOM 2163 O O . ILE A 1 280 ? -6.27 -10.195 -2.426 1 95.12 280 ILE A O 1
ATOM 2167 N N . SER A 1 281 ? -4.828 -11.484 -3.514 1 95.38 281 SER A N 1
ATOM 2168 C CA . SER A 1 281 ? -3.643 -10.727 -3.133 1 95.38 281 SER A CA 1
ATOM 2169 C C . SER A 1 281 ? -3.715 -9.297 -3.656 1 95.38 281 SER A C 1
ATOM 2171 O O . SER A 1 281 ? -3.574 -8.336 -2.891 1 95.38 281 SER A O 1
ATOM 2173 N N . PRO A 1 282 ? -3.977 -9.102 -4.953 1 96.19 282 PRO A N 1
ATOM 2174 C CA . PRO A 1 282 ? -4.105 -7.719 -5.422 1 96.19 282 PRO A CA 1
ATOM 2175 C C . PRO A 1 282 ? -5.25 -6.969 -4.746 1 96.19 282 PRO A C 1
ATOM 2177 O O . PRO A 1 282 ? -5.172 -5.754 -4.559 1 96.19 282 PRO A O 1
ATOM 2180 N N . VAL A 1 283 ? -6.289 -7.637 -4.398 1 95.25 283 VAL A N 1
ATOM 2181 C CA . VAL A 1 283 ? -7.43 -7.016 -3.738 1 95.25 283 VAL A CA 1
ATOM 2182 C C . VAL A 1 283 ? -7.023 -6.535 -2.346 1 95.25 283 VAL A C 1
ATOM 2184 O O . VAL A 1 283 ? -7.367 -5.426 -1.938 1 95.25 283 VAL A O 1
ATOM 2187 N N . ILE A 1 284 ? -6.27 -7.34 -1.7 1 94.38 284 ILE A N 1
ATOM 2188 C CA . ILE A 1 284 ? -5.75 -6.977 -0.386 1 94.38 284 ILE A CA 1
ATOM 2189 C C . ILE A 1 284 ? -4.887 -5.723 -0.501 1 94.38 284 ILE A C 1
ATOM 2191 O O . ILE A 1 284 ? -5.035 -4.785 0.288 1 94.38 284 ILE A O 1
ATOM 2195 N N . VAL A 1 285 ? -4.07 -5.723 -1.471 1 95.12 285 VAL A N 1
ATOM 2196 C CA . VAL A 1 285 ? -3.156 -4.609 -1.684 1 95.12 285 VAL A CA 1
ATOM 2197 C C . VAL A 1 285 ? -3.947 -3.34 -1.997 1 95.12 285 VAL A C 1
ATOM 2199 O O . VAL A 1 285 ? -3.727 -2.295 -1.382 1 95.12 285 VAL A O 1
ATOM 2202 N N . SER A 1 286 ? -4.855 -3.445 -2.867 1 94.44 286 SER A N 1
ATOM 2203 C CA . SER A 1 286 ? -5.633 -2.289 -3.299 1 94.44 286 SER A CA 1
ATOM 2204 C C . SER A 1 286 ? -6.438 -1.701 -2.143 1 94.44 286 SER A C 1
ATOM 2206 O O . SER A 1 286 ? -6.504 -0.48 -1.984 1 94.44 286 SER A O 1
ATOM 2208 N N . THR A 1 287 ? -7.023 -2.496 -1.343 1 92.06 287 THR A N 1
ATOM 2209 C CA . THR A 1 287 ? -7.816 -2.029 -0.212 1 92.06 287 THR A CA 1
ATOM 2210 C C . THR A 1 287 ? -6.934 -1.332 0.819 1 92.06 287 THR A C 1
ATOM 2212 O O . THR A 1 287 ? -7.312 -0.296 1.369 1 92.06 287 THR A O 1
ATOM 2215 N N . THR A 1 288 ? -5.809 -1.896 1 1 91.06 288 THR A N 1
ATOM 2216 C CA . THR A 1 288 ? -4.895 -1.324 1.985 1 91.06 288 THR A CA 1
ATOM 2217 C C . THR A 1 288 ? -4.344 0.013 1.5 1 91.06 288 THR A C 1
ATOM 2219 O O . THR A 1 288 ? -4.301 0.985 2.258 1 91.06 288 THR A O 1
ATOM 2222 N N . VAL A 1 289 ? -3.939 0.027 0.311 1 90.12 289 VAL A N 1
ATOM 2223 C CA . VAL A 1 289 ? -3.391 1.253 -0.259 1 90.12 289 VAL A CA 1
ATOM 2224 C C . VAL A 1 289 ? -4.465 2.338 -0.286 1 90.12 289 VAL A C 1
ATOM 2226 O O . VAL A 1 289 ? -4.191 3.502 0.008 1 90.12 289 VAL A O 1
ATOM 2229 N N . ALA A 1 290 ? -5.637 1.973 -0.62 1 87.44 290 ALA A N 1
ATOM 2230 C CA . ALA A 1 290 ? -6.742 2.928 -0.607 1 87.44 290 ALA A CA 1
ATOM 2231 C C . ALA A 1 290 ? -6.953 3.502 0.791 1 87.44 290 ALA A C 1
ATOM 2233 O O . ALA A 1 290 ? -7.191 4.703 0.946 1 87.44 290 ALA A O 1
ATOM 2234 N N . ALA A 1 291 ? -6.867 2.689 1.726 1 86.38 291 ALA A N 1
ATOM 2235 C CA . ALA A 1 291 ? -7.039 3.121 3.111 1 86.38 291 ALA A CA 1
ATOM 2236 C C . ALA A 1 291 ? -5.926 4.082 3.525 1 86.38 291 ALA A C 1
ATOM 2238 O O . ALA A 1 291 ? -6.188 5.098 4.172 1 86.38 291 ALA A O 1
ATOM 2239 N N . ILE A 1 292 ? -4.742 3.777 3.145 1 87.62 292 ILE A N 1
ATOM 2240 C CA . ILE A 1 292 ? -3.604 4.625 3.49 1 87.62 292 ILE A CA 1
ATOM 2241 C C . ILE A 1 292 ? -3.721 5.965 2.771 1 87.62 292 ILE A C 1
ATOM 2243 O O . ILE A 1 292 ? -3.49 7.02 3.369 1 87.62 292 ILE A O 1
ATOM 2247 N N . ASN A 1 293 ? -4.09 5.918 1.568 1 85.25 293 ASN A N 1
ATOM 2248 C CA . ASN A 1 293 ? -4.242 7.141 0.79 1 85.25 293 ASN A CA 1
ATOM 2249 C C . ASN A 1 293 ? -5.34 8.039 1.36 1 85.25 293 ASN A C 1
ATOM 2251 O O . ASN A 1 293 ? -5.223 9.266 1.333 1 85.25 293 ASN A O 1
ATOM 2255 N N . ASN A 1 294 ? -6.344 7.453 1.814 1 81.38 294 ASN A N 1
ATOM 2256 C CA . ASN A 1 294 ? -7.387 8.219 2.486 1 81.38 294 ASN A CA 1
ATOM 2257 C C . ASN A 1 294 ? -6.855 8.906 3.74 1 81.38 294 ASN A C 1
ATOM 2259 O O . ASN A 1 294 ? -7.191 10.062 4.008 1 81.38 294 ASN A O 1
ATOM 2263 N N . LEU A 1 295 ? -6.07 8.188 4.41 1 80.75 295 LEU A N 1
ATOM 2264 C CA . LEU A 1 295 ? -5.434 8.758 5.59 1 80.75 295 LEU A CA 1
ATOM 2265 C C . LEU A 1 295 ? -4.52 9.914 5.207 1 80.75 295 LEU A C 1
ATOM 2267 O O . LEU A 1 295 ? -4.52 10.961 5.871 1 80.75 295 LEU A O 1
ATOM 2271 N N . VAL A 1 296 ? -3.75 9.742 4.223 1 81.12 296 VAL A N 1
ATOM 2272 C CA . VAL A 1 296 ? -2.867 10.781 3.709 1 81.12 296 VAL A CA 1
ATOM 2273 C C . VAL A 1 296 ? -3.68 12.031 3.367 1 81.12 296 VAL A C 1
ATOM 2275 O O . VAL A 1 296 ? -3.289 13.148 3.713 1 81.12 296 VAL A O 1
ATOM 2278 N N . ARG A 1 297 ? -4.746 11.82 2.729 1 75.38 297 ARG A N 1
ATOM 2279 C CA . ARG A 1 297 ? -5.613 12.93 2.342 1 75.38 297 ARG A CA 1
ATOM 2280 C C . ARG A 1 297 ? -6.145 13.664 3.568 1 75.38 297 ARG A C 1
ATOM 2282 O O . ARG A 1 297 ? -6.148 14.898 3.607 1 75.38 297 ARG A O 1
ATOM 2289 N N . GLN A 1 298 ? -6.535 12.984 4.52 1 71.44 298 GLN A N 1
ATOM 2290 C CA . GLN A 1 298 ? -7.062 13.578 5.742 1 71.44 298 GLN A CA 1
ATOM 2291 C C . GLN A 1 298 ? -5.988 14.375 6.477 1 71.44 298 GLN A C 1
ATOM 2293 O O . GLN A 1 298 ? -6.242 15.484 6.945 1 71.44 298 GLN A O 1
ATOM 2298 N N . ILE A 1 299 ? -4.852 13.789 6.5 1 73.5 299 ILE A N 1
ATOM 2299 C CA . ILE A 1 299 ? -3.752 14.445 7.199 1 73.5 299 ILE A CA 1
ATOM 2300 C C . ILE A 1 299 ? -3.322 15.695 6.43 1 73.5 299 ILE A C 1
ATOM 2302 O O . ILE A 1 299 ? -3.023 16.734 7.031 1 73.5 299 ILE A O 1
ATOM 2306 N N . SER A 1 300 ? -3.279 15.516 5.188 1 70.56 300 SER A N 1
ATOM 2307 C CA . SER A 1 300 ? -2.902 16.641 4.34 1 70.56 300 SER A CA 1
ATOM 2308 C C . SER A 1 300 ? -3.879 17.797 4.496 1 70.56 300 SER A C 1
ATOM 2310 O O . SER A 1 300 ? -3.469 18.969 4.535 1 70.56 300 SER A O 1
ATOM 2312 N N . LEU A 1 301 ? -5.086 17.453 4.559 1 62.66 301 LEU A N 1
ATOM 2313 C CA . LEU A 1 301 ? -6.109 18.469 4.754 1 62.66 301 LEU A CA 1
ATOM 2314 C C . LEU A 1 301 ? -5.902 19.188 6.082 1 62.66 301 LEU A C 1
ATOM 2316 O O . LEU A 1 301 ? -6.074 20.406 6.16 1 62.66 301 LEU A O 1
ATOM 2320 N N . ARG A 1 302 ? -5.508 18.469 6.902 1 63.59 302 ARG A N 1
ATOM 2321 C CA . ARG A 1 302 ? -5.266 19.062 8.211 1 63.59 302 ARG A CA 1
ATOM 2322 C C . ARG A 1 302 ? -3.996 19.906 8.211 1 63.59 302 ARG A C 1
ATOM 2324 O O . ARG A 1 302 ? -3.918 20.922 8.898 1 63.59 302 ARG A O 1
ATOM 2331 N N . ALA A 1 303 ? -3.109 19.453 7.453 1 65.19 303 ALA A N 1
ATOM 2332 C CA . ALA A 1 303 ? -1.832 20.156 7.391 1 65.19 303 ALA A CA 1
ATOM 2333 C C . ALA A 1 303 ? -1.937 21.391 6.508 1 65.19 303 ALA A C 1
ATOM 2335 O O . ALA A 1 303 ? -1.339 22.438 6.809 1 65.19 303 ALA A O 1
ATOM 2336 N N . ASP A 1 304 ? -2.682 21.219 5.512 1 70.31 304 ASP A N 1
ATOM 2337 C CA . ASP A 1 304 ? -2.686 22.25 4.48 1 70.31 304 ASP A CA 1
ATOM 2338 C C . ASP A 1 304 ? -3.818 23.25 4.707 1 70.31 304 ASP A C 1
ATOM 2340 O O . ASP A 1 304 ? -3.754 24.391 4.242 1 70.31 304 ASP A O 1
ATOM 2344 N N . PHE A 1 305 ? -4.781 22.859 5.355 1 71.12 305 PHE A N 1
ATOM 2345 C CA . PHE A 1 305 ? -5.93 23.734 5.559 1 71.12 305 PHE A CA 1
ATOM 2346 C C . PHE A 1 305 ? -6.172 23.984 7.043 1 71.12 305 PHE A C 1
ATOM 2348 O O . PHE A 1 305 ? -5.934 23.094 7.867 1 71.12 305 PHE A O 1
ATOM 2355 N N . ASP A 1 306 ? -6.594 25.203 7.25 1 71.25 306 ASP A N 1
ATOM 2356 C CA . ASP A 1 306 ? -6.984 25.547 8.609 1 71.25 306 ASP A CA 1
ATOM 2357 C C . ASP A 1 306 ? -8.305 24.891 8.992 1 71.25 306 ASP A C 1
ATOM 2359 O O . ASP A 1 306 ? -9.312 25.078 8.305 1 71.25 306 ASP A O 1
ATOM 2363 N N . PHE A 1 307 ? -8.164 24.109 9.93 1 63.81 307 PHE A N 1
ATOM 2364 C CA . PHE A 1 307 ? -9.289 23.266 10.32 1 63.81 307 PHE A CA 1
ATOM 2365 C C . PHE A 1 307 ? -10.516 24.125 10.617 1 63.81 307 PHE A C 1
ATOM 2367 O O . PHE A 1 307 ? -11.641 23.734 10.281 1 63.81 307 PHE A O 1
ATOM 2374 N N . LEU A 1 308 ? -10.383 25.281 11.195 1 68.62 308 LEU A N 1
ATOM 2375 C CA . LEU A 1 308 ? -11.484 26.125 11.641 1 68.62 308 LEU A CA 1
ATOM 2376 C C . LEU A 1 308 ? -12.125 26.828 10.453 1 68.62 308 LEU A C 1
ATOM 2378 O O . LEU A 1 308 ? -13.352 26.906 10.359 1 68.62 308 LEU A O 1
ATOM 2382 N N . THR A 1 309 ? -11.328 27.281 9.562 1 86.25 309 THR A N 1
ATOM 2383 C CA . THR A 1 309 ? -11.836 28.203 8.547 1 86.25 309 THR A CA 1
ATOM 2384 C C . THR A 1 309 ? -11.875 27.516 7.18 1 86.25 309 THR A C 1
ATOM 2386 O O . THR A 1 309 ? -12.492 28.031 6.242 1 86.25 309 THR A O 1
ATOM 2389 N N . ARG A 1 310 ? -11.156 26.406 7.035 1 79.94 310 ARG A N 1
ATOM 2390 C CA . ARG A 1 310 ? -11.148 25.562 5.836 1 79.94 310 ARG A CA 1
ATOM 2391 C C . ARG A 1 310 ? -10.414 26.25 4.695 1 79.94 310 ARG A C 1
ATOM 2393 O O . ARG A 1 310 ? -10.555 25.859 3.533 1 79.94 310 ARG A O 1
ATOM 2400 N N . VAL A 1 311 ? -9.828 27.344 4.988 1 86.62 311 VAL A N 1
ATOM 2401 C CA . VAL A 1 311 ? -8.891 27.922 4.027 1 86.62 311 VAL A CA 1
ATOM 2402 C C . VAL A 1 311 ? -7.488 27.375 4.277 1 86.62 311 VAL A C 1
ATOM 2404 O O . VAL A 1 311 ? -7.273 26.594 5.207 1 86.62 311 VAL A O 1
ATOM 2407 N N . TYR A 1 312 ? -6.637 27.672 3.338 1 85.06 312 TYR A N 1
ATOM 2408 C CA . TYR A 1 312 ? -5.277 27.141 3.475 1 85.06 312 TYR A CA 1
ATOM 2409 C C . TYR A 1 312 ? -4.676 27.547 4.812 1 85.06 312 TYR A C 1
ATOM 2411 O O . TYR A 1 312 ? -4.945 28.641 5.32 1 85.06 312 TYR A O 1
ATOM 2419 N N . SER A 1 313 ? -3.934 26.656 5.363 1 78.75 313 SER A N 1
ATOM 2420 C CA . SER A 1 313 ? -3.016 27.047 6.43 1 78.75 313 SER A CA 1
ATOM 2421 C C . SER A 1 313 ? -1.785 27.75 5.867 1 78.75 313 SER A C 1
ATOM 2423 O O . SER A 1 313 ? -1.583 27.781 4.648 1 78.75 313 SER A O 1
ATOM 2425 N N . ARG A 1 314 ? -1.066 28.312 6.781 1 73.25 314 ARG A N 1
ATOM 2426 C CA . ARG A 1 314 ? 0.164 28.953 6.336 1 73.25 314 ARG A CA 1
ATOM 2427 C C . ARG A 1 314 ? 1.04 27.984 5.551 1 73.25 314 ARG A C 1
ATOM 2429 O O . ARG A 1 314 ? 1.51 28.312 4.457 1 73.25 314 ARG A O 1
ATOM 2436 N N . SER A 1 315 ? 1.161 26.875 6.141 1 70.5 315 SER A N 1
ATOM 2437 C CA . SER A 1 315 ? 1.988 25.859 5.484 1 70.5 315 SER A CA 1
ATOM 2438 C C . SER A 1 315 ? 1.354 25.391 4.176 1 70.5 315 SER A C 1
ATOM 2440 O O . SER A 1 315 ? 2.057 25.141 3.197 1 70.5 315 SER A O 1
ATOM 2442 N N . GLY A 1 316 ? 0.097 25.234 4.23 1 77.06 316 GLY A N 1
ATOM 2443 C CA . GLY A 1 316 ? -0.614 24.812 3.033 1 77.06 316 GLY A CA 1
ATOM 2444 C C . GLY A 1 316 ? -0.469 25.797 1.884 1 77.06 316 GLY A C 1
ATOM 2445 O O . GLY A 1 316 ? -0.312 25.391 0.73 1 77.06 316 GLY A O 1
ATOM 2446 N N . LEU A 1 317 ? -0.534 27.031 2.238 1 82.69 317 LEU A N 1
ATOM 2447 C CA . LEU A 1 317 ? -0.367 28.062 1.217 1 82.69 317 LEU A CA 1
ATOM 2448 C C . LEU A 1 317 ? 1.034 28 0.616 1 82.69 317 LEU A C 1
ATOM 2450 O O . LEU A 1 317 ? 1.197 28.109 -0.601 1 82.69 317 LEU A O 1
ATOM 2454 N N . TYR A 1 318 ? 1.938 27.812 1.438 1 75.5 318 TYR A N 1
ATOM 2455 C CA . TYR A 1 318 ? 3.324 27.75 0.986 1 75.5 318 TYR A CA 1
ATOM 2456 C C . TYR A 1 318 ? 3.525 26.594 0.022 1 75.5 318 TYR A C 1
ATOM 2458 O O . TYR A 1 318 ? 4.168 26.734 -1.019 1 75.5 318 TYR A O 1
ATOM 2466 N N . GLU A 1 319 ? 2.943 25.531 0.389 1 74.06 319 GLU A N 1
ATOM 2467 C CA . GLU A 1 319 ? 3.061 24.344 -0.458 1 74.06 319 GLU A CA 1
ATOM 2468 C C . GLU A 1 319 ? 2.365 24.547 -1.8 1 74.06 319 GLU A C 1
ATOM 2470 O O . GLU A 1 319 ? 2.867 24.125 -2.84 1 74.06 319 GLU A O 1
ATOM 2475 N N . ALA A 1 320 ? 1.26 25.156 -1.743 1 77.44 320 ALA A N 1
ATOM 2476 C CA . ALA A 1 320 ? 0.497 25.422 -2.959 1 77.44 320 ALA A CA 1
ATOM 2477 C C . ALA A 1 320 ? 1.262 26.344 -3.893 1 77.44 320 ALA A C 1
ATOM 2479 O O . ALA A 1 320 ? 1.223 26.188 -5.113 1 77.44 320 ALA A O 1
ATOM 2480 N N . LEU A 1 321 ? 1.957 27.297 -3.291 1 81.19 321 LEU A N 1
ATOM 2481 C CA . LEU A 1 321 ? 2.666 28.297 -4.078 1 81.19 321 LEU A CA 1
ATOM 2482 C C . LEU A 1 321 ? 3.971 27.734 -4.629 1 81.19 321 LEU A C 1
ATOM 2484 O O . LEU A 1 321 ? 4.453 28.172 -5.672 1 81.19 321 LEU A O 1
ATOM 2488 N N . LYS A 1 322 ? 4.516 26.844 -3.885 1 74.69 322 LYS A N 1
ATOM 2489 C CA . LYS A 1 322 ? 5.742 26.203 -4.344 1 74.69 322 LYS A CA 1
ATOM 2490 C C . LYS A 1 322 ? 5.488 25.375 -5.602 1 74.69 322 LYS A C 1
ATOM 2492 O O . LYS A 1 322 ? 6.352 25.281 -6.477 1 74.69 322 LYS A O 1
ATOM 2497 N N . ASN A 1 323 ? 4.344 24.766 -5.633 1 66.75 323 ASN A N 1
ATOM 2498 C CA . ASN A 1 323 ? 4.016 23.828 -6.707 1 66.75 323 ASN A CA 1
ATOM 2499 C C . ASN A 1 323 ? 3.416 24.547 -7.91 1 66.75 323 ASN A C 1
ATOM 2501 O O . ASN A 1 323 ? 3.133 23.922 -8.938 1 66.75 323 ASN A O 1
ATOM 2505 N N . GLN A 1 324 ? 3.172 25.812 -7.766 1 66.38 324 GLN A N 1
ATOM 2506 C CA . GLN A 1 324 ? 2.629 26.562 -8.891 1 66.38 324 GLN A CA 1
ATOM 2507 C C . GLN A 1 324 ? 3.736 27.281 -9.664 1 66.38 324 GLN A C 1
ATOM 2509 O O . GLN A 1 324 ? 4.531 28.016 -9.07 1 66.38 324 GLN A O 1
ATOM 2514 N N . PRO A 1 325 ? 3.982 26.844 -10.922 1 61.53 325 PRO A N 1
ATOM 2515 C CA . PRO A 1 325 ? 4.992 27.547 -11.727 1 61.53 325 PRO A CA 1
ATOM 2516 C C . PRO A 1 325 ? 4.695 29.031 -11.883 1 61.53 325 PRO A C 1
ATOM 2518 O O . PRO A 1 325 ? 3.531 29.438 -11.984 1 61.53 325 PRO A O 1
ATOM 2521 N N . ALA A 1 326 ? 5.762 29.891 -11.625 1 61.5 326 ALA A N 1
ATOM 2522 C CA . ALA A 1 326 ? 5.625 31.312 -11.883 1 61.5 326 ALA A CA 1
ATOM 2523 C C . ALA A 1 326 ? 5.363 31.578 -13.367 1 61.5 326 ALA A C 1
ATOM 2525 O O . ALA A 1 326 ? 6.035 31.016 -14.234 1 61.5 326 ALA A O 1
ATOM 2526 N N . GLN A 1 327 ? 4.191 31.891 -13.688 1 59.5 327 GLN A N 1
ATOM 2527 C CA . GLN A 1 327 ? 4 32.312 -15.07 1 59.5 327 GLN A CA 1
ATOM 2528 C C . GLN A 1 327 ? 4.523 33.719 -15.297 1 59.5 327 GLN A C 1
ATOM 2530 O O . GLN A 1 327 ? 4.227 34.625 -14.516 1 59.5 327 GLN A O 1
ATOM 2535 N N . SER A 1 328 ? 5.637 33.969 -16.062 1 57.06 328 SER A N 1
ATOM 2536 C CA . SER A 1 328 ? 6.465 35.125 -16.328 1 57.06 328 SER A CA 1
ATOM 2537 C C . SER A 1 328 ? 5.621 36.406 -16.406 1 57.06 328 SER A C 1
ATOM 2539 O O . SER A 1 328 ? 6.074 37.469 -16 1 57.06 328 SER A O 1
ATOM 2541 N N . HIS A 1 329 ? 4.336 36.375 -16.906 1 62.88 329 HIS A N 1
ATOM 2542 C CA . HIS A 1 329 ? 3.703 37.656 -17.234 1 62.88 329 HIS A CA 1
ATOM 2543 C C . HIS A 1 329 ? 2.529 37.938 -16.297 1 62.88 329 HIS A C 1
ATOM 2545 O O . HIS A 1 329 ? 1.772 38.875 -16.516 1 62.88 329 HIS A O 1
ATOM 2551 N N . GLN A 1 330 ? 2.578 37.188 -15.188 1 73.56 330 GLN A N 1
ATOM 2552 C CA . GLN A 1 330 ? 1.376 37.438 -14.398 1 73.56 330 GLN A CA 1
ATOM 2553 C C . GLN A 1 330 ? 1.703 38.188 -13.117 1 73.56 330 GLN A C 1
ATOM 2555 O O . GLN A 1 330 ? 2.678 37.875 -12.43 1 73.56 330 GLN A O 1
ATOM 2560 N N . HIS A 1 331 ? 1.036 39.344 -13.047 1 85.62 331 HIS A N 1
ATOM 2561 C CA . HIS A 1 331 ? 1.16 40.156 -11.852 1 85.62 331 HIS A CA 1
ATOM 2562 C C . HIS A 1 331 ? 0.521 39.469 -10.641 1 85.62 331 HIS A C 1
ATOM 2564 O O . HIS A 1 331 ? -0.507 38.812 -10.773 1 85.62 331 HIS A O 1
ATOM 2570 N N . MET A 1 332 ? 1.277 39.5 -9.555 1 90.12 332 MET A N 1
ATOM 2571 C CA . MET A 1 332 ? 0.759 38.906 -8.32 1 90.12 332 MET A CA 1
ATOM 2572 C C . MET A 1 332 ? 0.538 39.969 -7.258 1 90.12 332 MET A C 1
ATOM 2574 O O . MET A 1 332 ? 1.343 40.906 -7.125 1 90.12 332 MET A O 1
ATOM 2578 N N . THR A 1 333 ? -0.554 39.906 -6.594 1 93.81 333 THR A N 1
ATOM 2579 C CA . THR A 1 333 ? -0.838 40.781 -5.449 1 93.81 333 THR A CA 1
ATOM 2580 C C . THR A 1 333 ? -1.032 39.938 -4.184 1 93.81 333 THR A C 1
ATOM 2582 O O . THR A 1 333 ? -1.791 38.969 -4.18 1 93.81 333 THR A O 1
ATOM 2585 N N . VAL A 1 334 ? -0.282 40.312 -3.219 1 95.25 334 VAL A N 1
ATOM 2586 C CA . VAL A 1 334 ? -0.427 39.688 -1.903 1 95.25 334 VAL A CA 1
ATOM 2587 C C . VAL A 1 334 ? -1.158 40.625 -0.962 1 95.25 334 VAL A C 1
ATOM 2589 O O . VAL A 1 334 ? -0.815 41.812 -0.877 1 95.25 334 VAL A O 1
ATOM 2592 N N . MET A 1 335 ? -2.234 40.125 -0.276 1 96.81 335 MET A N 1
ATOM 2593 C CA . MET A 1 335 ? -3.031 40.938 0.657 1 96.81 335 MET A CA 1
ATOM 2594 C C . MET A 1 335 ? -2.965 40.344 2.062 1 96.81 335 MET A C 1
ATOM 2596 O O . MET A 1 335 ? -3.246 39.156 2.262 1 96.81 335 MET A O 1
ATOM 2600 N N . LEU A 1 336 ? -2.545 41.125 2.922 1 95.56 336 LEU A N 1
ATOM 2601 C CA . LEU A 1 336 ? -2.609 40.719 4.328 1 95.56 336 LEU A CA 1
ATOM 2602 C C . LEU A 1 336 ? -3.824 41.344 5.008 1 95.56 336 LEU A C 1
ATOM 2604 O O . LEU A 1 336 ? -4.004 42.562 4.973 1 95.56 336 LEU A O 1
ATOM 2608 N N . LEU A 1 337 ? -4.648 40.5 5.582 1 96.56 337 LEU A N 1
ATOM 2609 C CA . LEU A 1 337 ? -5.895 40.938 6.203 1 96.56 337 LEU A CA 1
ATOM 2610 C C . LEU A 1 337 ? -5.855 40.688 7.711 1 96.56 337 LEU A C 1
ATOM 2612 O O . LEU A 1 337 ? -5.355 39.688 8.18 1 96.56 337 LEU A O 1
ATOM 2616 N N . ASP A 1 338 ? -6.344 41.594 8.406 1 93.94 338 ASP A N 1
ATOM 2617 C CA . ASP A 1 338 ? -6.496 41.5 9.859 1 93.94 338 ASP A CA 1
ATOM 2618 C C . ASP A 1 338 ? -7.883 41.938 10.305 1 93.94 338 ASP A C 1
ATOM 2620 O O . ASP A 1 338 ? -8.32 43.031 9.953 1 93.94 338 ASP A O 1
ATOM 2624 N N . ILE A 1 339 ? -8.547 41.125 11.031 1 94.5 339 ILE A N 1
ATOM 2625 C CA . ILE A 1 339 ? -9.883 41.469 11.523 1 94.5 339 ILE A CA 1
ATOM 2626 C C . ILE A 1 339 ? -9.766 42.5 12.641 1 94.5 339 ILE A C 1
ATOM 2628 O O . ILE A 1 339 ? -9.125 42.25 13.664 1 94.5 339 ILE A O 1
ATOM 2632 N N . ASP A 1 340 ? -10.445 43.594 12.461 1 94.12 340 ASP A N 1
ATOM 2633 C CA . ASP A 1 340 ? -10.336 44.719 13.398 1 94.12 340 ASP A CA 1
ATOM 2634 C C . ASP A 1 340 ? -11 44.375 14.734 1 94.12 340 ASP A C 1
ATOM 2636 O O . ASP A 1 340 ? -12.141 43.906 14.766 1 94.12 340 ASP A O 1
ATOM 2640 N N . PHE A 1 341 ? -10.273 44.625 15.797 1 90.62 341 PHE A N 1
ATOM 2641 C CA . PHE A 1 341 ? -10.758 44.5 17.172 1 90.62 341 PHE A CA 1
ATOM 2642 C C . PHE A 1 341 ? -11.297 43.125 17.438 1 90.62 341 PHE A C 1
ATOM 2644 O O . PHE A 1 341 ? -12.359 42.938 18.031 1 90.62 341 PHE A O 1
ATOM 2651 N N . PHE A 1 342 ? -10.664 42.156 16.938 1 89.5 342 PHE A N 1
ATOM 2652 C CA . PHE A 1 342 ? -11.133 40.781 17.078 1 89.5 342 PHE A CA 1
ATOM 2653 C C . PHE A 1 342 ? -11.086 40.312 18.531 1 89.5 342 PHE A C 1
ATOM 2655 O O . PHE A 1 342 ? -11.953 39.562 18.969 1 89.5 342 PHE A O 1
ATOM 2662 N N . LYS A 1 343 ? -10.094 40.75 19.172 1 78.5 343 LYS A N 1
ATOM 2663 C CA . LYS A 1 343 ? -10 40.406 20.594 1 78.5 343 LYS A CA 1
ATOM 2664 C C . LYS A 1 343 ? -11.242 40.875 21.344 1 78.5 343 LYS A C 1
ATOM 2666 O O . LYS A 1 343 ? -11.711 40.188 22.25 1 78.5 343 LYS A O 1
ATOM 2671 N N . SER A 1 344 ? -11.672 42 21.016 1 84.88 344 SER A N 1
ATOM 2672 C CA . SER A 1 344 ? -12.883 42.531 21.625 1 84.88 344 SER A CA 1
ATOM 2673 C C . SER A 1 344 ? -14.078 41.625 21.359 1 84.88 344 SER A C 1
ATOM 2675 O O . SER A 1 344 ? -14.945 41.469 22.219 1 84.88 344 SER A O 1
ATOM 2677 N N . VAL A 1 345 ? -14.164 41.062 20.266 1 87.31 345 VAL A N 1
ATOM 2678 C CA . VAL A 1 345 ? -15.227 40.125 19.922 1 87.31 345 VAL A CA 1
ATOM 2679 C C . VAL A 1 345 ? -15.156 38.906 20.828 1 87.31 345 VAL A C 1
ATOM 2681 O O . VAL A 1 345 ? -16.172 38.469 21.375 1 87.31 345 VAL A O 1
ATOM 2684 N N . ASN A 1 346 ? -14.008 38.438 21.016 1 78.62 346 ASN A N 1
ATOM 2685 C CA . ASN A 1 346 ? -13.812 37.25 21.875 1 78.62 346 ASN A CA 1
ATOM 2686 C C . ASN A 1 346 ? -14.164 37.562 23.328 1 78.62 346 ASN A C 1
ATOM 2688 O O . ASN A 1 346 ? -14.766 36.75 24.016 1 78.62 346 ASN A O 1
ATOM 2692 N N . ASP A 1 347 ? -13.734 38.719 23.688 1 74.38 347 ASP A N 1
ATOM 2693 C CA . ASP A 1 347 ? -13.922 39.125 25.078 1 74.38 347 ASP A CA 1
ATOM 2694 C C . ASP A 1 347 ? -15.398 39.344 25.391 1 74.38 347 ASP A C 1
ATOM 2696 O O . ASP A 1 347 ? -15.859 39.031 26.5 1 74.38 347 ASP A O 1
ATOM 2700 N N . ASN A 1 348 ? -16.078 39.844 24.469 1 81.44 348 ASN A N 1
ATOM 2701 C CA . ASN A 1 348 ? -17.469 40.25 24.703 1 81.44 348 ASN A CA 1
ATOM 2702 C C . ASN A 1 348 ? -18.422 39.062 24.438 1 81.44 348 ASN A C 1
ATOM 2704 O O . ASN A 1 348 ? -19.484 38.969 25.047 1 81.44 348 ASN A O 1
ATOM 2708 N N . TYR A 1 349 ? -18.016 38.25 23.484 1 81.38 349 TYR A N 1
ATOM 2709 C CA . TYR A 1 349 ? -18.984 37.25 23.031 1 81.38 349 TYR A CA 1
ATOM 2710 C C . TYR A 1 349 ? -18.438 35.844 23.219 1 81.38 349 TYR A C 1
ATOM 2712 O O . TYR A 1 349 ? -19.156 34.844 22.969 1 81.38 349 TYR A O 1
ATOM 2720 N N . GLY A 1 350 ? -17.281 35.75 23.609 1 75.75 350 GLY A N 1
ATOM 2721 C CA . GLY A 1 350 ? -16.688 34.438 23.844 1 75.75 350 GLY A CA 1
ATOM 2722 C C . GLY A 1 350 ? -15.898 33.938 22.656 1 75.75 350 GLY A C 1
ATOM 2723 O O . GLY A 1 350 ? -16.062 34.406 21.531 1 75.75 350 GLY A O 1
ATOM 2724 N N . HIS A 1 351 ? -15.188 32.844 22.859 1 70.31 351 HIS A N 1
ATOM 2725 C CA . HIS A 1 351 ? -14.312 32.312 21.828 1 70.31 351 HIS A CA 1
ATOM 2726 C C . HIS A 1 351 ? -15.109 31.531 20.781 1 70.31 351 HIS A C 1
ATOM 2728 O O . HIS A 1 351 ? -14.703 31.453 19.625 1 70.31 351 HIS A O 1
ATOM 2734 N N . GLU A 1 352 ? -16.078 30.969 21.188 1 74.62 352 GLU A N 1
ATOM 2735 C CA . GLU A 1 352 ? -16.938 30.297 20.219 1 74.62 352 GLU A CA 1
ATOM 2736 C C . GLU A 1 352 ? -17.438 31.266 19.156 1 74.62 352 GLU A C 1
ATOM 2738 O O . GLU A 1 352 ? -17.516 30.906 17.984 1 74.62 352 GLU A O 1
ATOM 2743 N N . CYS A 1 353 ? -17.828 32.375 19.688 1 81.69 353 CYS A N 1
ATOM 2744 C CA . CYS A 1 353 ? -18.234 33.406 18.75 1 81.69 353 CYS A CA 1
ATOM 2745 C C . CYS A 1 353 ? -17.078 33.812 17.844 1 81.69 353 CYS A C 1
ATOM 2747 O O . CYS A 1 353 ? -17.266 34 16.641 1 81.69 353 CYS A O 1
ATOM 2749 N N . GLY A 1 354 ? -15.969 33.906 18.438 1 85.75 354 GLY A N 1
ATOM 2750 C CA . GLY A 1 354 ? -14.789 34.219 17.641 1 85.75 354 GLY A CA 1
ATOM 2751 C C . GLY A 1 354 ? -14.531 33.188 16.547 1 85.75 354 GLY A C 1
ATOM 2752 O O . GLY A 1 354 ? -14.234 33.562 15.406 1 85.75 354 GLY A O 1
ATOM 2753 N N . ASP A 1 355 ? -14.688 32 16.891 1 80.56 355 ASP A N 1
ATOM 2754 C CA . ASP A 1 355 ? -14.508 30.938 15.922 1 80.56 355 ASP A CA 1
ATOM 2755 C C . ASP A 1 355 ? -15.523 31.047 14.781 1 80.56 355 ASP A C 1
ATOM 2757 O O . ASP A 1 355 ? -15.18 30.828 13.625 1 80.56 355 ASP A O 1
ATOM 2761 N N . TYR A 1 356 ? -16.641 31.312 15.188 1 85.88 356 TYR A N 1
ATOM 2762 C CA . TYR A 1 356 ? -17.688 31.5 14.195 1 85.88 356 TYR A CA 1
ATOM 2763 C C . TYR A 1 356 ? -17.359 32.625 13.242 1 85.88 356 TYR A C 1
ATOM 2765 O O . TYR A 1 356 ? -17.516 32.5 12.023 1 85.88 356 TYR A O 1
ATOM 2773 N N . VAL A 1 357 ? -16.953 33.75 13.773 1 91.81 357 VAL A N 1
ATOM 2774 C CA . VAL A 1 357 ? -16.609 34.906 12.992 1 91.81 357 VAL A CA 1
ATOM 2775 C C . VAL A 1 357 ? -15.453 34.594 12.047 1 91.81 357 VAL A C 1
ATOM 2777 O O . VAL A 1 357 ? -15.477 34.969 10.875 1 91.81 357 VAL A O 1
ATOM 2780 N N . LEU A 1 358 ? -14.5 33.906 12.555 1 91.44 358 LEU A N 1
ATOM 2781 C CA . LEU A 1 358 ? -13.344 33.562 11.742 1 91.44 358 LEU A CA 1
ATOM 2782 C C . LEU A 1 358 ? -13.766 32.719 10.539 1 91.44 358 LEU A C 1
ATOM 2784 O O . LEU A 1 358 ? -13.32 32.938 9.422 1 91.44 358 LEU A O 1
ATOM 2788 N N . ALA A 1 359 ? -14.562 31.734 10.781 1 90.62 359 ALA A N 1
ATOM 2789 C CA . ALA A 1 359 ? -15.023 30.844 9.727 1 90.62 359 ALA A CA 1
ATOM 2790 C C . ALA A 1 359 ? -15.836 31.594 8.688 1 90.62 359 ALA A C 1
ATOM 2792 O O . ALA A 1 359 ? -15.641 31.406 7.48 1 90.62 359 ALA A O 1
ATOM 2793 N N . ALA A 1 360 ? -16.75 32.406 9.203 1 91.31 360 ALA A N 1
ATOM 2794 C CA . ALA A 1 360 ? -17.609 33.156 8.312 1 91.31 360 ALA A CA 1
ATOM 2795 C C . ALA A 1 360 ? -16.781 34.188 7.508 1 91.31 360 ALA A C 1
ATOM 2797 O O . ALA A 1 360 ? -17.047 34.406 6.324 1 91.31 360 ALA A O 1
ATOM 2798 N N . PHE A 1 361 ? -15.914 34.812 8.164 1 94.25 361 PHE A N 1
ATOM 2799 C CA . PHE A 1 361 ? -15.008 35.781 7.52 1 94.25 361 PHE A CA 1
ATOM 2800 C C . PHE A 1 361 ? -14.234 35.094 6.391 1 94.25 361 PHE A C 1
ATOM 2802 O O . PHE A 1 361 ? -14.18 35.625 5.273 1 94.25 361 PHE A O 1
ATOM 2809 N N . ALA A 1 362 ? -13.648 34 6.691 1 94.44 362 ALA A N 1
ATOM 2810 C CA . ALA A 1 362 ? -12.859 33.25 5.703 1 94.44 362 ALA A CA 1
ATOM 2811 C C . ALA A 1 362 ? -13.703 32.938 4.477 1 94.44 362 ALA A C 1
ATOM 2813 O O . ALA A 1 362 ? -13.227 33.031 3.342 1 94.44 362 ALA A O 1
ATOM 2814 N N . ARG A 1 363 ? -14.883 32.469 4.715 1 92.25 363 ARG A N 1
ATOM 2815 C CA . ARG A 1 363 ? -15.781 32.156 3.619 1 92.25 363 ARG A CA 1
ATOM 2816 C C . ARG A 1 363 ? -16.047 33.375 2.738 1 92.25 363 ARG A C 1
ATOM 2818 O O . ARG A 1 363 ? -16.094 33.25 1.512 1 92.25 363 ARG A O 1
ATOM 2825 N N . GLN A 1 364 ? -16.266 34.469 3.357 1 93.12 364 GLN A N 1
ATOM 2826 C CA . GLN A 1 364 ? -16.531 35.719 2.619 1 93.12 364 GLN A CA 1
ATOM 2827 C C . GLN A 1 364 ? -15.336 36.094 1.76 1 93.12 364 GLN A C 1
ATOM 2829 O O . GLN A 1 364 ? -15.5 36.5 0.606 1 93.12 364 GLN A O 1
ATOM 2834 N N . VAL A 1 365 ? -14.25 36.031 2.357 1 95.75 365 VAL A N 1
ATOM 2835 C CA . VAL A 1 365 ? -13.031 36.375 1.634 1 95.75 365 VAL A CA 1
ATOM 2836 C C . VAL A 1 365 ? -12.828 35.438 0.468 1 95.75 365 VAL A C 1
ATOM 2838 O O . VAL A 1 365 ? -12.5 35.844 -0.645 1 95.75 365 VAL A O 1
ATOM 2841 N N . HIS A 1 366 ? -12.953 34.188 0.776 1 94.25 366 HIS A N 1
ATOM 2842 C CA . HIS A 1 366 ? -12.789 33.156 -0.244 1 94.25 366 HIS A CA 1
ATOM 2843 C C . HIS A 1 366 ? -13.742 33.375 -1.41 1 94.25 366 HIS A C 1
ATOM 2845 O O . HIS A 1 366 ? -13.359 33.219 -2.572 1 94.25 366 HIS A O 1
ATOM 2851 N N . ASP A 1 367 ? -14.93 33.688 -1.074 1 91.38 367 ASP A N 1
ATOM 2852 C CA . ASP A 1 367 ? -15.945 33.906 -2.098 1 91.38 367 ASP A CA 1
ATOM 2853 C C . ASP A 1 367 ? -15.586 35.156 -2.941 1 91.38 367 ASP A C 1
ATOM 2855 O O . ASP A 1 367 ? -15.836 35.156 -4.148 1 91.38 367 ASP A O 1
ATOM 2859 N N . ALA A 1 368 ? -15.086 36.156 -2.348 1 93.31 368 ALA A N 1
ATOM 2860 C CA . ALA A 1 368 ? -14.711 37.406 -3.043 1 93.31 368 ALA A CA 1
ATOM 2861 C C . ALA A 1 368 ? -13.523 37.156 -3.967 1 93.31 368 ALA A C 1
ATOM 2863 O O . ALA A 1 368 ? -13.461 37.719 -5.062 1 93.31 368 ALA A O 1
ATOM 2864 N N . VAL A 1 369 ? -12.555 36.406 -3.533 1 93.75 369 VAL A N 1
ATOM 2865 C CA . VAL A 1 369 ? -11.328 36.156 -4.289 1 93.75 369 VAL A CA 1
ATOM 2866 C C . VAL A 1 369 ? -11.609 35.156 -5.402 1 93.75 369 VAL A C 1
ATOM 2868 O O . VAL A 1 369 ? -11.125 35.312 -6.527 1 93.75 369 VAL A O 1
ATOM 2871 N N . GLY A 1 370 ? -12.367 34.156 -5.074 1 87.81 370 GLY A N 1
ATOM 2872 C CA . GLY A 1 370 ? -12.711 33.125 -6.055 1 87.81 370 GLY A CA 1
ATOM 2873 C C . GLY A 1 370 ? -11.508 32.406 -6.617 1 87.81 370 GLY A C 1
ATOM 2874 O O . GLY A 1 370 ? -10.594 32.062 -5.871 1 87.81 370 GLY A O 1
ATOM 2875 N N . GLU A 1 371 ? -11.492 32.25 -7.961 1 86.38 371 GLU A N 1
ATOM 2876 C CA . GLU A 1 371 ? -10.461 31.484 -8.648 1 86.38 371 GLU A CA 1
ATOM 2877 C C . GLU A 1 371 ? -9.227 32.344 -8.93 1 86.38 371 GLU A C 1
ATOM 2879 O O . GLU A 1 371 ? -8.195 31.812 -9.367 1 86.38 371 GLU A O 1
ATOM 2884 N N . GLN A 1 372 ? -9.312 33.531 -8.516 1 86.38 372 GLN A N 1
ATOM 2885 C CA . GLN A 1 372 ? -8.227 34.469 -8.828 1 86.38 372 GLN A CA 1
ATOM 2886 C C . GLN A 1 372 ? -7.074 34.312 -7.84 1 86.38 372 GLN A C 1
ATOM 2888 O O . GLN A 1 372 ? -5.973 34.812 -8.086 1 86.38 372 GLN A O 1
ATOM 2893 N N . GLY A 1 373 ? -7.387 33.625 -6.738 1 90.31 373 GLY A N 1
ATOM 2894 C CA . GLY A 1 373 ? -6.32 33.562 -5.754 1 90.31 373 GLY A CA 1
ATOM 2895 C C . GLY A 1 373 ? -6.539 32.5 -4.691 1 90.31 373 GLY A C 1
ATOM 2896 O O . GLY A 1 373 ? -7.504 31.75 -4.758 1 90.31 373 GLY A O 1
ATOM 2897 N N . LEU A 1 374 ? -5.555 32.438 -3.793 1 93.19 374 LEU A N 1
ATOM 2898 C CA . LEU A 1 374 ? -5.547 31.531 -2.66 1 93.19 374 LEU A CA 1
ATOM 2899 C C . LEU A 1 374 ? -5.691 32.281 -1.345 1 93.19 374 LEU A C 1
ATOM 2901 O O . LEU A 1 374 ? -5.109 33.375 -1.179 1 93.19 374 LEU A O 1
ATOM 2905 N N . VAL A 1 375 ? -6.547 31.797 -0.462 1 94.75 375 VAL A N 1
ATOM 2906 C CA . VAL A 1 375 ? -6.77 32.406 0.845 1 94.75 375 VAL A CA 1
ATOM 2907 C C . VAL A 1 375 ? -6.219 31.5 1.939 1 94.75 375 VAL A C 1
ATOM 2909 O O . VAL A 1 375 ? -6.402 30.281 1.894 1 94.75 375 VAL A O 1
ATOM 2912 N N . ALA A 1 376 ? -5.473 32.062 2.824 1 91.44 376 ALA A N 1
ATOM 2913 C CA . ALA A 1 376 ? -4.902 31.266 3.914 1 91.44 376 ALA A CA 1
ATOM 2914 C C . ALA A 1 376 ? -5.027 32 5.246 1 91.44 376 ALA A C 1
ATOM 2916 O O . ALA A 1 376 ? -5.023 33.25 5.281 1 91.44 376 ALA A O 1
ATOM 2917 N N . ARG A 1 377 ? -5.223 31.281 6.305 1 86.62 377 ARG A N 1
ATOM 2918 C CA . ARG A 1 377 ? -5.137 31.828 7.656 1 86.62 377 ARG A CA 1
ATOM 2919 C C . ARG A 1 377 ? -3.73 31.656 8.227 1 86.62 377 ARG A C 1
ATOM 2921 O O . ARG A 1 377 ? -3.232 30.531 8.344 1 86.62 377 ARG A O 1
ATOM 2928 N N . ILE A 1 378 ? -3.072 32.75 8.469 1 75.75 378 ILE A N 1
ATOM 2929 C CA . ILE A 1 378 ? -1.666 32.656 8.844 1 75.75 378 ILE A CA 1
ATOM 2930 C C . ILE A 1 378 ? -1.508 32.906 10.336 1 75.75 378 ILE A C 1
ATOM 2932 O O . ILE A 1 378 ? -0.433 32.719 10.906 1 75.75 378 ILE A O 1
ATOM 2936 N N . GLY A 1 379 ? -2.512 33.469 10.969 1 71.38 379 GLY A N 1
ATOM 2937 C CA . GLY A 1 379 ? -2.529 33.75 12.398 1 71.38 379 GLY A CA 1
ATOM 2938 C C . GLY A 1 379 ? -3.9 33.594 13.023 1 71.38 379 GLY A C 1
ATOM 2939 O O . GLY A 1 379 ? -4.785 32.969 12.438 1 71.38 379 GLY A O 1
ATOM 2940 N N . GLY A 1 380 ? -4.004 34 14.211 1 73.94 380 GLY A N 1
ATOM 2941 C CA . GLY A 1 380 ? -5.297 33.938 14.875 1 73.94 380 GLY A CA 1
ATOM 2942 C C . GLY A 1 380 ? -6.402 34.625 14.109 1 73.94 380 GLY A C 1
ATOM 2943 O O . GLY A 1 380 ? -7.402 34 13.742 1 73.94 380 GLY A O 1
ATOM 2944 N N . GLU A 1 381 ? -6.098 35.938 13.898 1 86.88 381 GLU A N 1
ATOM 2945 C CA . GLU A 1 381 ? -7.094 36.719 13.195 1 86.88 381 GLU A CA 1
ATOM 2946 C C . GLU A 1 381 ? -6.547 37.25 11.875 1 86.88 381 GLU A C 1
ATOM 2948 O O . GLU A 1 381 ? -7.152 38.125 11.25 1 86.88 381 GLU A O 1
ATOM 2953 N N . GLU A 1 382 ? -5.434 36.688 11.484 1 88 382 GLU A N 1
ATOM 2954 C CA . GLU A 1 382 ? -4.762 37.188 10.289 1 88 382 GLU A CA 1
ATOM 2955 C C . GLU A 1 382 ? -4.922 36.219 9.125 1 88 382 GLU A C 1
ATOM 2957 O O . GLU A 1 382 ? -4.828 35 9.312 1 88 382 GLU A O 1
ATOM 2962 N N . PHE A 1 383 ? -5.234 36.781 7.992 1 94.62 383 PHE A N 1
ATOM 2963 C CA . PHE A 1 383 ? -5.383 36.031 6.754 1 94.62 383 PHE A CA 1
ATOM 2964 C C . PHE A 1 383 ? -4.504 36.594 5.652 1 94.62 383 PHE A C 1
ATOM 2966 O O . PHE A 1 383 ? -4.078 37.75 5.738 1 94.62 383 PHE A O 1
ATOM 2973 N N . VAL A 1 384 ? -4.191 35.812 4.742 1 94.5 384 VAL A N 1
ATOM 2974 C CA . VAL A 1 384 ? -3.424 36.281 3.59 1 94.5 384 VAL A CA 1
ATOM 2975 C C . VAL A 1 384 ? -4.078 35.781 2.301 1 94.5 384 VAL A C 1
ATOM 2977 O O . VAL A 1 384 ? -4.648 34.688 2.266 1 94.5 384 VAL A O 1
ATOM 2980 N N . VAL A 1 385 ? -4.059 36.625 1.309 1 96 385 VAL A N 1
ATOM 2981 C CA . VAL A 1 385 ? -4.547 36.281 -0.024 1 96 385 VAL A CA 1
ATOM 2982 C C . VAL A 1 385 ? -3.422 36.438 -1.044 1 96 385 VAL A C 1
ATOM 2984 O O . VAL A 1 385 ? -2.73 37.469 -1.065 1 96 385 VAL A O 1
ATOM 2987 N N . ALA A 1 386 ? -3.172 35.438 -1.751 1 93.94 386 ALA A N 1
ATOM 2988 C CA . ALA A 1 386 ? -2.305 35.5 -2.924 1 93.94 386 ALA A CA 1
ATOM 2989 C C . ALA A 1 386 ? -3.119 35.438 -4.215 1 93.94 386 ALA A C 1
ATOM 2991 O O . ALA A 1 386 ? -3.664 34.375 -4.547 1 93.94 386 ALA A O 1
ATOM 2992 N N . ALA A 1 387 ? -3.162 36.531 -4.965 1 93.56 387 ALA A N 1
ATOM 2993 C CA . ALA A 1 387 ? -4.039 36.594 -6.133 1 93.56 387 ALA A CA 1
ATOM 2994 C C . ALA A 1 387 ? -3.254 36.969 -7.387 1 93.56 387 ALA A C 1
ATOM 2996 O O . ALA A 1 387 ? -2.303 37.75 -7.324 1 93.56 387 ALA A O 1
ATOM 2997 N N . LYS A 1 388 ? -3.676 36.375 -8.453 1 90.06 388 LYS A N 1
ATOM 2998 C CA . LYS A 1 388 ? -3.213 36.781 -9.773 1 90.06 388 LYS A CA 1
ATOM 2999 C C . LYS A 1 388 ? -3.971 38.031 -10.25 1 90.06 388 LYS A C 1
ATOM 3001 O O . LYS A 1 388 ? -5.195 38 -10.391 1 90.06 388 LYS A O 1
ATOM 3006 N N . THR A 1 389 ? -3.158 39.125 -10.414 1 90.19 389 THR A N 1
ATOM 3007 C CA . THR A 1 389 ? -3.783 40.344 -10.844 1 90.19 389 THR A CA 1
ATOM 3008 C C . THR A 1 389 ? -3.105 40.906 -12.102 1 90.19 389 THR A C 1
ATOM 3010 O O . THR A 1 389 ? -2.021 40.438 -12.477 1 90.19 389 THR A O 1
ATOM 3013 N N . ARG A 1 390 ? -3.764 41.844 -12.805 1 89.12 390 ARG A N 1
ATOM 3014 C CA . ARG A 1 390 ? -3.234 42.406 -14.031 1 89.12 390 ARG A CA 1
ATOM 3015 C C . ARG A 1 390 ? -2.195 43.5 -13.727 1 89.12 390 ARG A C 1
ATOM 3017 O O . ARG A 1 390 ? -1.196 43.625 -14.438 1 89.12 390 ARG A O 1
ATOM 3024 N N . ASP A 1 391 ? -2.484 44.312 -12.758 1 87.31 391 ASP A N 1
ATOM 3025 C CA . ASP A 1 391 ? -1.65 45.406 -12.297 1 87.31 391 ASP A CA 1
ATOM 3026 C C . ASP A 1 391 ? -1.949 45.781 -10.844 1 87.31 391 ASP A C 1
ATOM 3028 O O . ASP A 1 391 ? -2.84 45.188 -10.227 1 87.31 391 ASP A O 1
ATOM 3032 N N . PRO A 1 392 ? -1.16 46.594 -10.297 1 89.88 392 PRO A N 1
ATOM 3033 C CA . PRO A 1 392 ? -1.343 46.938 -8.891 1 89.88 392 PRO A CA 1
ATOM 3034 C C . PRO A 1 392 ? -2.725 47.531 -8.602 1 89.88 392 PRO A C 1
ATOM 3036 O O . PRO A 1 392 ? -3.277 47.312 -7.52 1 89.88 392 PRO A O 1
ATOM 3039 N N . LEU A 1 393 ? -3.26 48.281 -9.492 1 92 393 LEU A N 1
ATOM 3040 C CA . LEU A 1 393 ? -4.574 48.875 -9.305 1 92 393 LEU A CA 1
ATOM 3041 C C . LEU A 1 393 ? -5.66 47.812 -9.219 1 92 393 LEU A C 1
ATOM 3043 O O . LEU A 1 393 ? -6.594 47.938 -8.422 1 92 393 LEU A O 1
ATOM 3047 N N . ASP A 1 394 ? -5.488 46.875 -10.047 1 92.56 394 ASP A N 1
ATOM 3048 C CA . ASP A 1 394 ? -6.414 45.75 -10.016 1 92.56 394 ASP A CA 1
ATOM 3049 C C . ASP A 1 394 ? -6.371 45.031 -8.664 1 92.56 394 ASP A C 1
ATOM 3051 O O . ASP A 1 394 ? -7.41 44.625 -8.141 1 92.56 394 ASP A O 1
ATOM 3055 N N . GLY A 1 395 ? -5.211 44.875 -8.133 1 93.69 395 GLY A N 1
ATOM 3056 C CA . GLY A 1 395 ? -5.051 44.281 -6.812 1 93.69 395 GLY A CA 1
ATOM 3057 C C . GLY A 1 395 ? -5.699 45.094 -5.707 1 93.69 395 GLY A C 1
ATOM 3058 O O . GLY A 1 395 ? -6.336 44.531 -4.812 1 93.69 395 GLY A O 1
ATOM 3059 N N . TYR A 1 396 ? -5.539 46.344 -5.828 1 94.75 396 TYR A N 1
ATOM 3060 C CA . TYR A 1 396 ? -6.148 47.25 -4.855 1 94.75 396 TYR A CA 1
ATOM 3061 C C . TYR A 1 396 ? -7.668 47.156 -4.895 1 94.75 396 TYR A C 1
ATOM 3063 O O . TYR A 1 396 ? -8.328 47.156 -3.852 1 94.75 396 TYR A O 1
ATOM 3071 N N . HIS A 1 397 ? -8.164 47.094 -6.047 1 94.88 397 HIS A N 1
ATOM 3072 C CA . HIS A 1 397 ? -9.609 47 -6.203 1 94.88 397 HIS A CA 1
ATOM 3073 C C . HIS A 1 397 ? -10.141 45.688 -5.59 1 94.88 397 HIS A C 1
ATOM 3075 O O . HIS A 1 397 ? -11.219 45.688 -4.988 1 94.88 397 HIS A O 1
ATOM 3081 N N . LEU A 1 398 ? -9.43 44.688 -5.828 1 95.25 398 LEU A N 1
ATOM 3082 C CA . LEU A 1 398 ? -9.828 43.406 -5.238 1 95.25 398 LEU A CA 1
ATOM 3083 C C . LEU A 1 398 ? -9.82 43.5 -3.717 1 95.25 398 LEU A C 1
ATOM 3085 O O . LEU A 1 398 ? -10.727 42.969 -3.059 1 95.25 398 LEU A O 1
ATOM 3089 N N . ALA A 1 399 ? -8.828 44.062 -3.186 1 96.94 399 ALA A N 1
ATOM 3090 C CA . ALA A 1 399 ? -8.734 44.25 -1.738 1 96.94 399 ALA A CA 1
ATOM 3091 C C . ALA A 1 399 ? -9.898 45.094 -1.21 1 96.94 399 ALA A C 1
ATOM 3093 O O . ALA A 1 399 ? -10.477 44.75 -0.17 1 96.94 399 ALA A O 1
ATOM 3094 N N . GLU A 1 400 ? -10.156 46.125 -1.91 1 95.94 400 GLU A N 1
ATOM 3095 C CA . GLU A 1 400 ? -11.266 46.969 -1.523 1 95.94 400 GLU A CA 1
ATOM 3096 C C . GLU A 1 400 ? -12.594 46.25 -1.602 1 95.94 400 GLU A C 1
ATOM 3098 O O . GLU A 1 400 ? -13.5 46.469 -0.798 1 95.94 400 GLU A O 1
ATOM 3103 N N . LYS A 1 401 ? -12.688 45.5 -2.621 1 96 401 LYS A N 1
ATOM 3104 C CA . LYS A 1 401 ? -13.883 44.656 -2.748 1 96 401 LYS A CA 1
ATOM 3105 C C . LYS A 1 401 ? -14.062 43.781 -1.525 1 96 401 LYS A C 1
ATOM 3107 O O . LYS A 1 401 ? -15.172 43.625 -1.016 1 96 401 LYS A O 1
ATOM 3112 N N . ILE A 1 402 ? -13.055 43.188 -1.067 1 96.31 402 ILE A N 1
ATOM 3113 C CA . ILE A 1 402 ? -13.086 42.312 0.113 1 96.31 402 ILE A CA 1
ATOM 3114 C C . ILE A 1 402 ? -13.477 43.156 1.339 1 96.31 402 ILE A C 1
ATOM 3116 O O . ILE A 1 402 ? -14.352 42.75 2.107 1 96.31 402 ILE A O 1
ATOM 3120 N N . ARG A 1 403 ? -12.836 44.25 1.534 1 96.44 403 ARG A N 1
ATOM 3121 C CA . ARG A 1 403 ? -13.094 45.125 2.682 1 96.44 403 ARG A CA 1
ATOM 3122 C C . ARG A 1 403 ? -14.562 45.531 2.74 1 96.44 403 ARG A C 1
ATOM 3124 O O . ARG A 1 403 ? -15.195 45.438 3.795 1 96.44 403 ARG A O 1
ATOM 3131 N N . GLN A 1 404 ? -15.031 45.969 1.613 1 95.56 404 GLN A N 1
ATOM 3132 C CA . GLN A 1 404 ? -16.406 46.438 1.53 1 95.56 404 GLN A CA 1
ATOM 3133 C C . GLN A 1 404 ? -17.406 45.312 1.78 1 95.56 404 GLN A C 1
ATOM 3135 O O . GLN A 1 404 ? -18.438 45.5 2.424 1 95.56 404 GLN A O 1
ATOM 3140 N N . ARG A 1 405 ? -17.062 44.219 1.266 1 94.5 405 ARG A N 1
ATOM 3141 C CA . ARG A 1 405 ? -17.922 43.062 1.462 1 94.5 405 ARG A CA 1
ATOM 3142 C C . ARG A 1 405 ? -18.031 42.688 2.939 1 94.5 405 ARG A C 1
ATOM 3144 O O . ARG A 1 405 ? -19.109 42.406 3.441 1 94.5 405 ARG A O 1
ATOM 3151 N N . VAL A 1 406 ? -16.969 42.656 3.598 1 94.25 406 VAL A N 1
ATOM 3152 C CA . VAL A 1 406 ? -16.938 42.344 5.016 1 94.25 406 VAL A CA 1
ATOM 3153 C C . VAL A 1 406 ? -17.688 43.375 5.824 1 94.25 406 VAL A C 1
ATOM 3155 O O . VAL A 1 406 ? -18.453 43.031 6.734 1 94.25 406 VAL A O 1
ATOM 3158 N N . GLU A 1 407 ? -17.453 44.594 5.469 1 92.94 407 GLU A N 1
ATOM 3159 C CA . GLU A 1 407 ? -18.109 45.719 6.172 1 92.94 407 GLU A CA 1
ATOM 3160 C C . GLU A 1 407 ? -19.625 45.656 5.992 1 92.94 407 GLU A C 1
ATOM 3162 O O . GLU A 1 407 ? -20.375 45.969 6.914 1 92.94 407 GLU A O 1
ATOM 3167 N N . ALA A 1 408 ? -20.031 45.25 4.867 1 91.06 408 ALA A N 1
ATOM 3168 C CA . ALA A 1 408 ? -21.453 45.25 4.52 1 91.06 408 ALA A CA 1
ATOM 3169 C C . ALA A 1 408 ? -22.172 44.062 5.141 1 91.06 408 ALA A C 1
ATOM 3171 O O . ALA A 1 408 ? -23.375 44.094 5.348 1 91.06 408 ALA A O 1
ATOM 3172 N N . ASN A 1 409 ? -21.422 43.031 5.379 1 87.62 409 ASN A N 1
ATOM 3173 C CA . ASN A 1 409 ? -22.047 41.812 5.867 1 87.62 409 ASN A CA 1
ATOM 3174 C C . ASN A 1 409 ? -22.125 41.781 7.391 1 87.62 409 ASN A C 1
ATOM 3176 O O . ASN A 1 409 ? -21.125 42 8.078 1 87.62 409 ASN A O 1
ATOM 3180 N N . VAL A 1 410 ? -23.391 41.625 7.891 1 86 410 VAL A N 1
ATOM 3181 C CA . VAL A 1 410 ? -23.609 41.531 9.328 1 86 410 VAL A CA 1
ATOM 3182 C C . VAL A 1 410 ? -23.625 40.062 9.75 1 86 410 VAL A C 1
ATOM 3184 O O . VAL A 1 410 ? -24.359 39.25 9.18 1 86 410 VAL A O 1
ATOM 3187 N N . PHE A 1 411 ? -22.703 39.719 10.664 1 87.31 411 PHE A N 1
ATOM 3188 C CA . PHE A 1 411 ? -22.625 38.375 11.203 1 87.31 411 PHE A CA 1
ATOM 3189 C C . PHE A 1 411 ? -23.719 38.125 12.25 1 87.31 411 PHE A C 1
ATOM 3191 O O . PHE A 1 411 ? -24.016 39.031 13.039 1 87.31 411 PHE A O 1
ATOM 3198 N N . GLN A 1 412 ? -24.344 37.125 12.203 1 85.44 412 GLN A N 1
ATOM 3199 C CA . GLN A 1 412 ? -25.406 36.812 13.164 1 85.44 412 GLN A CA 1
ATOM 3200 C C . GLN A 1 412 ? -24.938 35.75 14.164 1 85.44 412 GLN A C 1
ATOM 3202 O O . GLN A 1 412 ? -24.609 34.625 13.781 1 85.44 412 GLN A O 1
ATOM 3207 N N . TRP A 1 413 ? -24.781 36.219 15.391 1 85.69 413 TRP A N 1
ATOM 3208 C CA . TRP A 1 413 ? -24.453 35.281 16.453 1 85.69 413 TRP A CA 1
ATOM 3209 C C . TRP A 1 413 ? -25.547 35.219 17.516 1 85.69 413 TRP A C 1
ATOM 3211 O O . TRP A 1 413 ? -25.812 36.219 18.188 1 85.69 413 TRP A O 1
ATOM 3221 N N . ARG A 1 414 ? -26.094 34.062 17.625 1 83.69 414 ARG A N 1
ATOM 3222 C CA . ARG A 1 414 ? -27.188 33.875 18.578 1 83.69 414 ARG A CA 1
ATOM 3223 C C . ARG A 1 414 ? -28.188 35.031 18.5 1 83.69 414 ARG A C 1
ATOM 3225 O O . ARG A 1 414 ? -28.531 35.656 19.516 1 83.69 414 ARG A O 1
ATOM 3232 N N . GLN A 1 415 ? -28.656 35.531 17.344 1 81.19 415 GLN A N 1
ATOM 3233 C CA . GLN A 1 415 ? -29.688 36.5 17.031 1 81.19 415 GLN A CA 1
ATOM 3234 C C . GLN A 1 415 ? -29.172 37.938 17.266 1 81.19 415 GLN A C 1
ATOM 3236 O O . GLN A 1 415 ? -29.969 38.875 17.266 1 81.19 415 GLN A O 1
ATOM 3241 N N . GLN A 1 416 ? -27.969 38.062 17.609 1 85.5 416 GLN A N 1
ATOM 3242 C CA . GLN A 1 416 ? -27.375 39.406 17.734 1 85.5 416 GLN A CA 1
ATOM 3243 C C . GLN A 1 416 ? -26.484 39.719 16.547 1 85.5 416 GLN A C 1
ATOM 3245 O O . GLN A 1 416 ? -25.688 38.906 16.109 1 85.5 416 GLN A O 1
ATOM 3250 N N . PRO A 1 417 ? -26.828 40.875 16.031 1 89 417 PRO A N 1
ATOM 3251 C CA . PRO A 1 417 ? -25.984 41.281 14.914 1 89 417 PRO A CA 1
ATOM 3252 C C . PRO A 1 417 ? -24.594 41.719 15.352 1 89 417 PRO A C 1
ATOM 3254 O O . PRO A 1 417 ? -24.453 42.438 16.359 1 89 417 PRO A O 1
ATOM 3257 N N . LEU A 1 418 ? -23.594 41.156 14.758 1 89.81 418 LEU A N 1
ATOM 3258 C CA . LEU A 1 418 ? -22.203 41.531 15.016 1 89.81 418 LEU A CA 1
ATOM 3259 C C . LEU A 1 418 ? -21.562 42.094 13.766 1 89.81 418 LEU A C 1
ATOM 3261 O O . LEU A 1 418 ? -21.609 41.5 12.695 1 89.81 418 LEU A O 1
ATOM 3265 N N . ARG A 1 419 ? -21.109 43.344 13.906 1 89.75 419 ARG A N 1
ATOM 3266 C CA . ARG A 1 419 ? -20.422 43.969 12.789 1 89.75 419 ARG A CA 1
ATOM 3267 C C . ARG A 1 419 ? -18.906 43.906 12.984 1 89.75 419 ARG A C 1
ATOM 3269 O O . ARG A 1 419 ? -18.406 44.281 14.047 1 89.75 419 ARG A O 1
ATOM 3276 N N . VAL A 1 420 ? -18.203 43.375 12.039 1 93.25 420 VAL A N 1
ATOM 3277 C CA . VAL A 1 420 ? -16.75 43.344 12.078 1 93.25 420 VAL A CA 1
ATOM 3278 C C . VAL A 1 420 ? -16.172 44.031 10.836 1 93.25 420 VAL A C 1
ATOM 3280 O O . VAL A 1 420 ? -16.844 44.094 9.797 1 93.25 420 VAL A O 1
ATOM 3283 N N . THR A 1 421 ? -15.055 44.719 11 1 95.31 421 THR A N 1
ATOM 3284 C CA . THR A 1 421 ? -14.344 45.312 9.867 1 95.31 421 THR A CA 1
ATOM 3285 C C . THR A 1 421 ? -12.961 44.688 9.703 1 95.31 421 THR A C 1
ATOM 3287 O O . THR A 1 421 ? -12.531 43.906 10.539 1 95.31 421 THR A O 1
ATOM 3290 N N . VAL A 1 422 ? -12.391 45 8.57 1 96.69 422 VAL A N 1
ATOM 3291 C CA . VAL A 1 422 ? -11.086 44.406 8.281 1 96.69 422 VAL A CA 1
ATOM 3292 C C . VAL A 1 422 ? -10.141 45.469 7.73 1 96.69 422 VAL A C 1
ATOM 3294 O O . VAL A 1 422 ? -10.578 46.375 7.016 1 96.69 422 VAL A O 1
ATOM 3297 N N . SER A 1 423 ? -8.953 45.406 8.156 1 97.12 423 SER A N 1
ATOM 3298 C CA . SER A 1 423 ? -7.887 46.219 7.582 1 97.12 423 SER A CA 1
ATOM 3299 C C . SER A 1 423 ? -7 45.375 6.652 1 97.12 423 SER A C 1
ATOM 3301 O O . SER A 1 423 ? -6.695 44.219 6.945 1 97.12 423 SER A O 1
ATOM 3303 N N . ILE A 1 424 ? -6.613 46.062 5.527 1 97.31 424 ILE A N 1
ATOM 3304 C CA . ILE A 1 424 ? -5.906 45.281 4.516 1 97.31 424 ILE A CA 1
ATOM 3305 C C . ILE A 1 424 ? -4.66 46.062 4.059 1 97.31 424 ILE A C 1
ATOM 3307 O O . ILE A 1 424 ? -4.719 47.25 3.822 1 97.31 424 ILE A O 1
ATOM 3311 N N . GLY A 1 425 ? -3.58 45.344 4.027 1 96.62 425 GLY A N 1
ATOM 3312 C CA . GLY A 1 425 ? -2.375 45.812 3.352 1 96.62 425 GLY A CA 1
ATOM 3313 C C . GLY A 1 425 ? -2.053 45 2.102 1 96.62 425 GLY A C 1
ATOM 3314 O O . GLY A 1 425 ? -2.186 43.781 2.09 1 96.62 425 GLY A O 1
ATOM 3315 N N . THR A 1 426 ? -1.608 45.719 1.026 1 96 426 THR A N 1
ATOM 3316 C CA . THR A 1 426 ? -1.351 45.031 -0.219 1 96 426 THR A CA 1
ATOM 3317 C C . THR A 1 426 ? 0.099 45.219 -0.659 1 96 426 THR A C 1
ATOM 3319 O O . THR A 1 426 ? 0.707 46.25 -0.386 1 96 426 THR A O 1
ATOM 3322 N N . GLY A 1 427 ? 0.645 44.156 -1.158 1 93.81 427 GLY A N 1
ATOM 3323 C CA . GLY A 1 427 ? 1.899 44.156 -1.894 1 93.81 427 GLY A CA 1
ATOM 3324 C C . GLY A 1 427 ? 1.772 43.562 -3.283 1 93.81 427 GLY A C 1
ATOM 3325 O O . GLY A 1 427 ? 1.224 42.469 -3.451 1 93.81 427 GLY A O 1
ATOM 3326 N N . SER A 1 428 ? 2.152 44.375 -4.27 1 91.44 428 SER A N 1
ATOM 3327 C CA . SER A 1 428 ? 1.979 43.906 -5.645 1 91.44 428 SER A CA 1
ATOM 3328 C C . SER A 1 428 ? 3.295 43.969 -6.414 1 91.44 428 SER A C 1
ATOM 3330 O O . SER A 1 428 ? 4.098 44.875 -6.223 1 91.44 428 SER A O 1
ATOM 3332 N N . GLY A 1 429 ? 3.508 42.969 -7.223 1 85.88 429 GLY A N 1
ATOM 3333 C CA . GLY A 1 429 ? 4.707 42.938 -8.047 1 85.88 429 GLY A CA 1
ATOM 3334 C C . GLY A 1 429 ? 4.664 41.844 -9.102 1 85.88 429 GLY A C 1
ATOM 3335 O O . GLY A 1 429 ? 3.715 41.062 -9.148 1 85.88 429 GLY A O 1
ATOM 3336 N N . THR A 1 430 ? 5.586 41.969 -10.078 1 79.44 430 THR A N 1
ATOM 3337 C CA . THR A 1 430 ? 5.742 40.938 -11.102 1 79.44 430 THR A CA 1
ATOM 3338 C C . THR A 1 430 ? 6.688 39.844 -10.633 1 79.44 430 THR A C 1
ATOM 3340 O O . THR A 1 430 ? 7.816 40.125 -10.219 1 79.44 430 THR A O 1
ATOM 3343 N N . PRO A 1 431 ? 6.07 38.656 -10.492 1 71.12 431 PRO A N 1
ATOM 3344 C CA . PRO A 1 431 ? 6.953 37.562 -10.07 1 71.12 431 PRO A CA 1
ATOM 3345 C C . PRO A 1 431 ? 8.18 37.438 -10.969 1 71.12 431 PRO A C 1
ATOM 3347 O O . PRO A 1 431 ? 8.094 37.625 -12.18 1 71.12 431 PRO A O 1
ATOM 3350 N N . GLY A 1 432 ? 9.383 37.531 -10.406 1 61.97 432 GLY A N 1
ATOM 3351 C CA . GLY A 1 432 ? 10.57 37.25 -11.195 1 61.97 432 GLY A CA 1
ATOM 3352 C C . GLY A 1 432 ? 10.656 35.812 -11.664 1 61.97 432 GLY A C 1
ATOM 3353 O O . GLY A 1 432 ? 9.656 35.094 -11.648 1 61.97 432 GLY A O 1
ATOM 3354 N N . SER A 1 433 ? 11.703 35.469 -12.367 1 59.97 433 SER A N 1
ATOM 3355 C CA . SER A 1 433 ? 11.977 34.188 -12.969 1 59.97 433 SER A CA 1
ATOM 3356 C C . SER A 1 433 ? 12.016 33.094 -11.914 1 59.97 433 SER A C 1
ATOM 3358 O O . SER A 1 433 ? 12.07 31.891 -12.25 1 59.97 433 SER A O 1
ATOM 3360 N N . ASN A 1 434 ? 11.797 33.438 -10.672 1 59.47 434 ASN A N 1
ATOM 3361 C CA . ASN A 1 434 ? 11.984 32.438 -9.641 1 59.47 434 ASN A CA 1
ATOM 3362 C C . ASN A 1 434 ? 10.664 31.812 -9.203 1 59.47 434 ASN A C 1
ATOM 3364 O O . ASN A 1 434 ? 9.602 32.188 -9.711 1 59.47 434 ASN A O 1
ATOM 3368 N N . ALA A 1 435 ? 10.664 30.922 -8.234 1 66.12 435 ALA A N 1
ATOM 3369 C CA . ALA A 1 435 ? 9.484 30.281 -7.676 1 66.12 435 ALA A CA 1
ATOM 3370 C C . ALA A 1 435 ? 8.516 31.312 -7.098 1 66.12 435 ALA A C 1
ATOM 3372 O O . ALA A 1 435 ? 8.938 32.344 -6.566 1 66.12 435 ALA A O 1
ATOM 3373 N N . LEU A 1 436 ? 7.219 31.172 -7.285 1 77.62 436 LEU A N 1
ATOM 3374 C CA . LEU A 1 436 ? 6.156 32.062 -6.824 1 77.62 436 LEU A CA 1
ATOM 3375 C C . LEU A 1 436 ? 6.289 32.344 -5.332 1 77.62 436 LEU A C 1
ATOM 3377 O O . LEU A 1 436 ? 5.938 33.406 -4.863 1 77.62 436 LEU A O 1
ATOM 3381 N N . ILE A 1 437 ? 6.977 31.344 -4.75 1 78.5 437 ILE A N 1
ATOM 3382 C CA . ILE A 1 437 ? 7.086 31.438 -3.299 1 78.5 437 ILE A CA 1
ATOM 3383 C C . ILE A 1 437 ? 8.039 32.562 -2.926 1 78.5 437 ILE A C 1
ATOM 3385 O O . ILE A 1 437 ? 7.84 33.25 -1.915 1 78.5 437 ILE A O 1
ATOM 3389 N N . ASP A 1 438 ? 9.055 32.781 -3.725 1 76.12 438 ASP A N 1
ATOM 3390 C CA . ASP A 1 438 ? 10.008 33.844 -3.443 1 76.12 438 ASP A CA 1
ATOM 3391 C C . ASP A 1 438 ? 9.359 35.219 -3.621 1 76.12 438 ASP A C 1
ATOM 3393 O O . ASP A 1 438 ? 9.562 36.125 -2.801 1 76.12 438 ASP A O 1
ATOM 3397 N N . SER A 1 439 ? 8.648 35.375 -4.656 1 82.81 439 SER A N 1
ATOM 3398 C CA . SER A 1 439 ? 7.91 36.625 -4.891 1 82.81 439 SER A CA 1
ATOM 3399 C C . SER A 1 439 ? 6.859 36.875 -3.811 1 82.81 439 SER A C 1
ATOM 3401 O O . SER A 1 439 ? 6.676 38 -3.344 1 82.81 439 SER A O 1
ATOM 3403 N N . PHE A 1 440 ? 6.297 35.781 -3.398 1 87.12 440 PHE A N 1
ATOM 3404 C CA . PHE A 1 440 ? 5.281 35.875 -2.357 1 87.12 440 PHE A CA 1
ATOM 3405 C C . PHE A 1 440 ? 5.875 36.406 -1.062 1 87.12 440 PHE A C 1
ATOM 3407 O O . PHE A 1 440 ? 5.297 37.312 -0.43 1 87.12 440 PHE A O 1
ATOM 3414 N N . ASN A 1 441 ? 6.977 35.938 -0.729 1 80.31 441 ASN A N 1
ATOM 3415 C CA . ASN A 1 441 ? 7.613 36.344 0.521 1 80.31 441 ASN A CA 1
ATOM 3416 C C . ASN A 1 441 ? 7.98 37.812 0.511 1 80.31 441 ASN A C 1
ATOM 3418 O O . ASN A 1 441 ? 7.824 38.5 1.52 1 80.31 441 ASN A O 1
ATOM 3422 N N . GLN A 1 442 ? 8.438 38.188 -0.596 1 80.88 442 GLN A N 1
ATOM 3423 C CA . GLN A 1 442 ? 8.797 39.594 -0.74 1 80.88 442 GLN A CA 1
ATOM 3424 C C . GLN A 1 442 ? 7.562 40.5 -0.66 1 80.88 442 GLN A C 1
ATOM 3426 O O . GLN A 1 442 ? 7.578 41.531 0.021 1 80.88 442 GLN A O 1
ATOM 3431 N N . LEU A 1 443 ? 6.586 40.125 -1.307 1 88.94 443 LEU A N 1
ATOM 3432 C CA . LEU A 1 443 ? 5.363 40.906 -1.361 1 88.94 443 LEU A CA 1
ATOM 3433 C C . LEU A 1 443 ? 4.641 40.875 -0.018 1 88.94 443 LEU A C 1
ATOM 3435 O O . LEU A 1 443 ? 3.943 41.844 0.336 1 88.94 443 LEU A O 1
ATOM 3439 N N . LEU A 1 444 ? 4.832 39.812 0.698 1 88.81 444 LEU A N 1
ATOM 3440 C CA . LEU A 1 444 ? 4.211 39.688 2.014 1 88.81 444 LEU A CA 1
ATOM 3441 C C . LEU A 1 444 ? 4.773 40.75 2.979 1 88.81 444 LEU A C 1
ATOM 3443 O O . LEU A 1 444 ? 4.043 41.281 3.803 1 88.81 444 LEU A O 1
ATOM 3447 N N . VAL A 1 445 ? 6.043 40.969 2.863 1 81 445 VAL A N 1
ATOM 3448 C CA . VAL A 1 445 ? 6.699 41.969 3.697 1 81 445 VAL A CA 1
ATOM 3449 C C . VAL A 1 445 ? 6.125 43.344 3.395 1 81 445 VAL A C 1
ATOM 3451 O O . VAL A 1 445 ? 5.836 44.125 4.312 1 81 445 VAL A O 1
ATOM 3454 N N . GLU A 1 446 ? 5.969 43.562 2.158 1 86.25 446 GLU A N 1
ATOM 3455 C CA . GLU A 1 446 ? 5.371 44.844 1.737 1 86.25 446 GLU A CA 1
ATOM 3456 C C . GLU A 1 446 ? 3.93 44.938 2.227 1 86.25 446 GLU A C 1
ATOM 3458 O O . GLU A 1 446 ? 3.523 46 2.721 1 86.25 446 GLU A O 1
ATOM 3463 N N . ALA A 1 447 ? 3.219 43.969 2.119 1 92.44 447 ALA A N 1
ATOM 3464 C CA . ALA A 1 447 ? 1.822 43.969 2.549 1 92.44 447 ALA A CA 1
ATOM 3465 C C . ALA A 1 447 ? 1.711 44.219 4.051 1 92.44 447 ALA A C 1
ATOM 3467 O O . ALA A 1 447 ? 0.781 44.906 4.508 1 92.44 447 ALA A O 1
ATOM 3468 N N . ASP A 1 448 ? 2.602 43.688 4.766 1 84.62 448 ASP A N 1
ATOM 3469 C CA . ASP A 1 448 ? 2.613 43.844 6.215 1 84.62 448 ASP A CA 1
ATOM 3470 C C . ASP A 1 448 ? 2.828 45.312 6.605 1 84.62 448 ASP A C 1
ATOM 3472 O O . ASP A 1 448 ? 2.215 45.812 7.555 1 84.62 448 ASP A O 1
ATOM 3476 N N . GLU A 1 449 ? 3.703 45.906 5.895 1 84.62 449 GLU A N 1
ATOM 3477 C CA . GLU A 1 449 ? 3.959 47.312 6.133 1 84.62 449 GLU A CA 1
ATOM 3478 C C . GLU A 1 449 ? 2.701 48.156 5.91 1 84.62 449 GLU A C 1
ATOM 3480 O O . GLU A 1 449 ? 2.381 49.031 6.719 1 84.62 449 GLU A O 1
ATOM 3485 N N . TYR A 1 450 ? 2.01 47.844 4.906 1 92.62 450 TYR A N 1
ATOM 3486 C CA . TYR A 1 450 ? 0.838 48.656 4.562 1 92.62 450 TYR A CA 1
ATOM 3487 C C . TYR A 1 450 ? -0.355 48.25 5.43 1 92.62 450 TYR A C 1
ATOM 3489 O O . TYR A 1 450 ? -1.252 49.094 5.652 1 92.62 450 TYR A O 1
ATOM 3497 N N . LEU A 1 451 ? -0.339 47.094 5.91 1 92.69 451 LEU A N 1
ATOM 3498 C CA . LEU A 1 451 ? -1.35 46.75 6.906 1 92.69 451 LEU A CA 1
ATOM 3499 C C . LEU A 1 451 ? -1.16 47.562 8.18 1 92.69 451 LEU A C 1
ATOM 3501 O O . LEU A 1 451 ? -2.135 48.031 8.781 1 92.69 451 LEU A O 1
ATOM 3505 N N . TYR A 1 452 ? 0.104 47.656 8.531 1 86.06 452 TYR A N 1
ATOM 3506 C CA . TYR A 1 452 ? 0.421 48.438 9.703 1 86.06 452 TYR A CA 1
ATOM 3507 C C . TYR A 1 452 ? -0.081 49.875 9.547 1 86.06 452 TYR A C 1
ATOM 3509 O O . TYR A 1 452 ? -0.634 50.469 10.484 1 86.06 452 TYR A O 1
ATOM 3517 N N . ARG A 1 453 ? 0.058 50.406 8.375 1 90.25 453 ARG A N 1
ATOM 3518 C CA . ARG A 1 453 ? -0.414 51.75 8.086 1 90.25 453 ARG A CA 1
ATOM 3519 C C . ARG A 1 453 ? -1.937 51.812 8.148 1 90.25 453 ARG A C 1
ATOM 3521 O O . ARG A 1 453 ? -2.496 52.812 8.633 1 90.25 453 ARG A O 1
ATOM 3528 N N . ALA A 1 454 ? -2.539 50.844 7.711 1 93.69 454 ALA A N 1
ATOM 3529 C CA . ALA A 1 454 ? -4 50.812 7.73 1 93.69 454 ALA A CA 1
ATOM 3530 C C . ALA A 1 454 ? -4.527 50.781 9.164 1 93.69 454 ALA A C 1
ATOM 3532 O O . ALA A 1 454 ? -5.508 51.469 9.477 1 93.69 454 ALA A O 1
ATOM 3533 N N . LYS A 1 455 ? -3.898 50 9.992 1 90.94 455 LYS A N 1
ATOM 3534 C CA . LYS A 1 455 ? -4.301 49.906 11.391 1 90.94 455 LYS A CA 1
ATOM 3535 C C . LYS A 1 455 ? -4.086 51.219 12.117 1 90.94 455 LYS A C 1
ATOM 3537 O O . LYS A 1 455 ? -4.926 51.656 12.914 1 90.94 455 LYS A O 1
ATOM 3542 N N . LYS A 1 456 ? -3.047 51.938 11.781 1 88.75 456 LYS A N 1
ATOM 3543 C CA . LYS A 1 456 ? -2.707 53.188 12.422 1 88.75 456 LYS A CA 1
ATOM 3544 C C . LYS A 1 456 ? -3.598 54.344 11.914 1 88.75 456 LYS A C 1
ATOM 3546 O O . LYS A 1 456 ? -3.832 55.312 12.625 1 88.75 456 LYS A O 1
ATOM 3551 N N . ALA A 1 457 ? -4.027 54.219 10.703 1 91.56 457 ALA A N 1
ATOM 3552 C CA . ALA A 1 457 ? -4.828 55.25 10.07 1 91.56 457 ALA A CA 1
ATOM 3553 C C . ALA A 1 457 ? -6.301 55.125 10.438 1 91.56 457 ALA A C 1
ATOM 3555 O O . ALA A 1 457 ? -7.168 55.719 9.797 1 91.56 457 ALA A O 1
ATOM 3556 N N . GLY A 1 458 ? -6.691 54.281 11.461 1 92.19 458 GLY A N 1
ATOM 3557 C CA . GLY A 1 458 ? -8.062 54.219 11.945 1 92.19 458 GLY A CA 1
ATOM 3558 C C . GLY A 1 458 ? -8.742 52.906 11.656 1 92.19 458 GLY A C 1
ATOM 3559 O O . GLY A 1 458 ? -9.914 52.719 11.992 1 92.19 458 GLY A O 1
ATOM 3560 N N . ARG A 1 459 ? -8.117 52.031 10.992 1 93.62 459 ARG A N 1
ATOM 3561 C CA . ARG A 1 459 ? -8.609 50.688 10.703 1 93.62 459 ARG A CA 1
ATOM 3562 C C . ARG A 1 459 ? -9.766 50.719 9.703 1 93.62 459 ARG A C 1
ATOM 3564 O O . ARG A 1 459 ? -10.133 51.812 9.219 1 93.62 459 ARG A O 1
ATOM 3571 N N . ASN A 1 460 ? -10.18 49.656 9.18 1 95.81 460 ASN A N 1
ATOM 3572 C CA . ASN A 1 460 ? -11.219 49.531 8.156 1 95.81 460 ASN A CA 1
ATOM 3573 C C . ASN A 1 460 ? -10.828 50.25 6.871 1 95.81 460 ASN A C 1
ATOM 3575 O O . ASN A 1 460 ? -11.602 51.062 6.344 1 95.81 460 ASN A O 1
ATOM 3579 N N . LYS A 1 461 ? -9.688 50.062 6.453 1 95.69 461 LYS A N 1
ATOM 3580 C CA . LYS A 1 461 ? -9.203 50.656 5.215 1 95.69 461 LYS A CA 1
ATOM 3581 C C . LYS A 1 461 ? -8.18 49.781 4.531 1 95.69 461 LYS A C 1
ATOM 3583 O O . LYS A 1 461 ? -7.574 48.906 5.168 1 95.69 461 LYS A O 1
ATOM 3588 N N . THR A 1 462 ? -7.969 50.031 3.312 1 96.5 462 THR A N 1
ATOM 3589 C CA . THR A 1 462 ? -6.953 49.344 2.506 1 96.5 462 THR A CA 1
ATOM 3590 C C . THR A 1 462 ? -5.797 50.312 2.195 1 96.5 462 THR A C 1
ATOM 3592 O O . THR A 1 462 ? -6.02 51.438 1.75 1 96.5 462 THR A O 1
ATOM 3595 N N . CYS A 1 463 ? -4.645 49.875 2.512 1 95.12 463 CYS A N 1
ATOM 3596 C CA . CYS A 1 463 ? -3.463 50.656 2.197 1 95.12 463 CYS A CA 1
ATOM 3597 C C . CYS A 1 463 ? -2.545 49.938 1.235 1 95.12 463 CYS A C 1
ATOM 3599 O O . CYS A 1 463 ? -2.355 48.719 1.364 1 95.12 463 CYS A O 1
ATOM 3601 N N . ALA A 1 464 ? -2.039 50.562 0.214 1 93.75 464 ALA A N 1
ATOM 3602 C CA . ALA A 1 464 ? -1.12 50.031 -0.779 1 93.75 464 ALA A CA 1
ATOM 3603 C C . ALA A 1 464 ? -0.037 51.031 -1.145 1 93.75 464 ALA A C 1
ATOM 3605 O O . ALA A 1 464 ? -0.123 52.219 -0.775 1 93.75 464 ALA A O 1
ATOM 3606 N N . LYS A 1 465 ? 1 50.531 -1.699 1 82.81 465 LYS A N 1
ATOM 3607 C CA . LYS A 1 465 ? 2.055 51.406 -2.189 1 82.81 465 LYS A CA 1
ATOM 3608 C C . LYS A 1 465 ? 1.527 52.344 -3.273 1 82.81 465 LYS A C 1
ATOM 3610 O O . LYS A 1 465 ? 0.805 51.906 -4.176 1 82.81 465 LYS A O 1
ATOM 3615 N N . SER A 1 466 ? 1.382 53.719 -2.961 1 68.25 466 SER A N 1
ATOM 3616 C CA . SER A 1 466 ? 0.893 54.75 -3.885 1 68.25 466 SER A CA 1
ATOM 3617 C C . SER A 1 466 ? 1.599 54.656 -5.234 1 68.25 466 SER A C 1
ATOM 3619 O O . SER A 1 466 ? 2.814 54.469 -5.293 1 68.25 466 SER A O 1
ATOM 3621 N N . VAL A 1 467 ? 0.964 54.344 -6.273 1 50.81 467 VAL A N 1
ATOM 3622 C CA . VAL A 1 467 ? 1.554 54.531 -7.598 1 50.81 467 VAL A CA 1
ATOM 3623 C C . VAL A 1 467 ? 2.309 55.844 -7.656 1 50.81 467 VAL A C 1
ATOM 3625 O O . VAL A 1 467 ? 3.209 56.031 -8.484 1 50.81 467 VAL A O 1
ATOM 3628 N N . ALA A 1 468 ? 1.817 57 -7.156 1 46.41 468 ALA A N 1
ATOM 3629 C CA . ALA A 1 468 ? 2.463 58.312 -7.258 1 46.41 468 ALA A CA 1
ATOM 3630 C C . ALA A 1 468 ? 3.766 58.344 -6.461 1 46.41 468 ALA A C 1
ATOM 3632 O O . ALA A 1 468 ? 4.637 59.156 -6.719 1 46.41 468 ALA A O 1
ATOM 3633 N N . GLU A 1 469 ? 3.902 57.625 -5.492 1 43.66 469 GLU A N 1
ATOM 3634 C CA . GLU A 1 469 ? 5.152 57.625 -4.738 1 43.66 469 GLU A CA 1
ATOM 3635 C C . GLU A 1 469 ? 6.258 56.906 -5.488 1 43.66 469 GLU A C 1
ATOM 3637 O O . GLU A 1 469 ? 7.426 56.969 -5.105 1 43.66 469 GLU A O 1
ATOM 3642 N N . GLU A 1 470 ? 6.078 56.062 -6.242 1 41.06 470 GLU A N 1
ATOM 3643 C CA . GLU A 1 470 ? 7.156 55.656 -7.141 1 41.06 470 GLU A CA 1
ATOM 3644 C C . GLU A 1 470 ? 7.672 56.844 -7.953 1 41.06 470 GLU A C 1
ATOM 3646 O O . GLU A 1 470 ? 8.82 56.844 -8.398 1 41.06 470 GLU A O 1
ATOM 3651 N N . GLY A 1 471 ? 6.922 57.844 -8.32 1 36.22 471 GLY A N 1
ATOM 3652 C CA . GLY A 1 471 ? 7.426 59 -9.062 1 36.22 471 GLY A CA 1
ATOM 3653 C C . GLY A 1 471 ? 8.383 59.844 -8.25 1 36.22 471 GLY A C 1
ATOM 3654 O O . GLY A 1 471 ? 9.172 60.625 -8.82 1 36.22 471 GLY A O 1
ATOM 3655 N N . VAL A 1 472 ? 8.227 60.125 -6.996 1 36.03 472 VAL A N 1
ATOM 3656 C CA . VAL A 1 472 ? 9.117 61.031 -6.27 1 36.03 472 VAL A CA 1
ATOM 3657 C C . VAL A 1 472 ? 10.438 60.312 -5.965 1 36.03 472 VAL A C 1
ATOM 3659 O O . VAL A 1 472 ? 11.477 60.969 -5.797 1 36.03 472 VAL A O 1
ATOM 3662 N N . PHE A 1 473 ? 10.57 59.062 -5.762 1 35.28 473 PHE A N 1
ATOM 3663 C CA . PHE A 1 473 ? 11.898 58.5 -5.539 1 35.28 473 PHE A CA 1
ATOM 3664 C C . PHE A 1 473 ? 12.719 58.531 -6.824 1 35.28 473 PHE A C 1
ATOM 3666 O O . PHE A 1 473 ? 13.953 58.469 -6.781 1 35.28 473 PHE A O 1
ATOM 3673 N N . ASN A 1 474 ? 12.172 58.5 -7.93 1 35.25 474 ASN A N 1
ATOM 3674 C CA . ASN A 1 474 ? 13.062 58.719 -9.062 1 35.25 474 ASN A CA 1
ATOM 3675 C C . ASN A 1 474 ? 13.43 60.188 -9.195 1 35.25 474 ASN A C 1
ATOM 3677 O O . ASN A 1 474 ? 14.312 60.562 -9.977 1 35.25 474 ASN A O 1
ATOM 3681 N N . SER A 1 475 ? 12.594 61.156 -8.781 1 34.31 475 SER A N 1
ATOM 3682 C CA . SER A 1 475 ? 13.055 62.531 -9.039 1 34.31 475 SER A CA 1
ATOM 3683 C C . SER A 1 475 ? 14.125 62.969 -8.039 1 34.31 475 SER A C 1
ATOM 3685 O O . SER A 1 475 ? 14.75 64 -8.203 1 34.31 475 SER A O 1
ATOM 3687 N N . VAL A 1 476 ? 14.125 62.594 -6.762 1 36.62 476 VAL A N 1
ATOM 3688 C CA . VAL A 1 476 ? 15.188 63.156 -5.938 1 36.62 476 VAL A CA 1
ATOM 3689 C C . VAL A 1 476 ? 16.531 62.531 -6.32 1 36.62 476 VAL A C 1
ATOM 3691 O O . VAL A 1 476 ? 17.578 63 -5.887 1 36.62 476 VAL A O 1
ATOM 3694 N N . ALA A 1 477 ? 16.609 61.312 -6.906 1 35.38 477 ALA A N 1
ATOM 3695 C CA . ALA A 1 477 ? 17.953 60.844 -7.273 1 35.38 477 ALA A CA 1
ATOM 3696 C C . ALA A 1 477 ? 18.359 61.406 -8.633 1 35.38 477 ALA A C 1
ATOM 3698 O O . ALA A 1 477 ? 19.422 61.062 -9.148 1 35.38 477 ALA A O 1
ATOM 3699 N N . SER A 1 478 ? 17.578 62.312 -9.195 1 25.81 478 SER A N 1
ATOM 3700 C CA . SER A 1 478 ? 18.359 63.031 -10.195 1 25.81 478 SER A CA 1
ATOM 3701 C C . SER A 1 478 ? 19.094 64.188 -9.57 1 25.81 478 SER A C 1
ATOM 3703 O O . SER A 1 478 ? 18.562 64.875 -8.688 1 25.81 478 SER A O 1
ATOM 3705 N N . MET B 1 1 ? 16.188 -2.781 30.547 1 28.11 1 MET B N 1
ATOM 3706 C CA . MET B 1 1 ? 16.688 -3.758 29.594 1 28.11 1 MET B CA 1
ATOM 3707 C C . MET B 1 1 ? 17.531 -3.08 28.516 1 28.11 1 MET B C 1
ATOM 3709 O O . MET B 1 1 ? 17.062 -2.162 27.844 1 28.11 1 MET B O 1
ATOM 3713 N N . ARG B 1 2 ? 18.766 -3.127 28.672 1 34 2 ARG B N 1
ATOM 3714 C CA . ARG B 1 2 ? 19.828 -2.455 27.922 1 34 2 ARG B CA 1
ATOM 3715 C C . ARG B 1 2 ? 19.812 -2.871 26.469 1 34 2 ARG B C 1
ATOM 3717 O O . ARG B 1 2 ? 19.75 -4.062 26.156 1 34 2 ARG B O 1
ATOM 3724 N N . SER B 1 3 ? 19.375 -2.076 25.594 1 42.44 3 SER B N 1
ATOM 3725 C CA . SER B 1 3 ? 19.453 -2.248 24.141 1 42.44 3 SER B CA 1
ATOM 3726 C C . SER B 1 3 ? 20.844 -2.684 23.703 1 42.44 3 SER B C 1
ATOM 3728 O O . SER B 1 3 ? 21.844 -2.072 24.094 1 42.44 3 SER B O 1
ATOM 3730 N N . ILE B 1 4 ? 21.141 -3.893 23.766 1 39 4 ILE B N 1
ATOM 3731 C CA . ILE B 1 4 ? 22.422 -4.391 23.297 1 39 4 ILE B CA 1
ATOM 3732 C C . ILE B 1 4 ? 22.75 -3.768 21.938 1 39 4 ILE B C 1
ATOM 3734 O O . ILE B 1 4 ? 21.984 -3.924 20.984 1 39 4 ILE B O 1
ATOM 3738 N N . SER B 1 5 ? 23.578 -2.771 21.984 1 43.41 5 SER B N 1
ATOM 3739 C CA . SER B 1 5 ? 24.109 -2.182 20.75 1 43.41 5 SER B CA 1
ATOM 3740 C C . SER B 1 5 ? 25.016 -3.156 20.016 1 43.41 5 SER B C 1
ATOM 3742 O O . SER B 1 5 ? 26.016 -3.629 20.578 1 43.41 5 SER B O 1
ATOM 3744 N N . VAL B 1 6 ? 24.719 -3.965 19.297 1 47.19 6 VAL B N 1
ATOM 3745 C CA . VAL B 1 6 ? 25.562 -4.809 18.469 1 47.19 6 VAL B CA 1
ATOM 3746 C C . VAL B 1 6 ? 26.516 -3.938 17.656 1 47.19 6 VAL B C 1
ATOM 3748 O O . VAL B 1 6 ? 26.078 -3.01 16.969 1 47.19 6 VAL B O 1
ATOM 3751 N N . PRO B 1 7 ? 27.75 -4.117 17.984 1 50.09 7 PRO B N 1
ATOM 3752 C CA . PRO B 1 7 ? 28.703 -3.309 17.219 1 50.09 7 PRO B CA 1
ATOM 3753 C C . PRO B 1 7 ? 28.469 -3.41 15.703 1 50.09 7 PRO B C 1
ATOM 3755 O O . PRO B 1 7 ? 28.047 -4.465 15.211 1 50.09 7 PRO B O 1
ATOM 3758 N N . ARG B 1 8 ? 28.406 -2.346 15.133 1 55.34 8 ARG B N 1
ATOM 3759 C CA . ARG B 1 8 ? 28.188 -2.225 13.695 1 55.34 8 ARG B CA 1
ATOM 3760 C C . ARG B 1 8 ? 29.344 -2.861 12.914 1 55.34 8 ARG B C 1
ATOM 3762 O O . ARG B 1 8 ? 30.406 -2.271 12.781 1 55.34 8 ARG B O 1
ATOM 3769 N N . PHE B 1 9 ? 29.641 -4.105 13.078 1 54.22 9 PHE B N 1
ATOM 3770 C CA . PHE B 1 9 ? 30.641 -4.719 12.195 1 54.22 9 PHE B CA 1
ATOM 3771 C C . PHE B 1 9 ? 30.25 -4.516 10.734 1 54.22 9 PHE B C 1
ATOM 3773 O O . PHE B 1 9 ? 29.188 -4.945 10.297 1 54.22 9 PHE B O 1
ATOM 3780 N N . THR B 1 10 ? 31.047 -3.551 10.148 1 71.75 10 THR B N 1
ATOM 3781 C CA . THR B 1 10 ? 30.828 -3.295 8.727 1 71.75 10 THR B CA 1
ATOM 3782 C C . THR B 1 10 ? 31.734 -4.18 7.871 1 71.75 10 THR B C 1
ATOM 3784 O O . THR B 1 10 ? 32.969 -4.145 8.016 1 71.75 10 THR B O 1
ATOM 3787 N N . VAL B 1 11 ? 31.375 -5.191 7.234 1 81.25 11 VAL B N 1
ATOM 3788 C CA . VAL B 1 11 ? 32.094 -6.121 6.363 1 81.25 11 VAL B CA 1
ATOM 3789 C C . VAL B 1 11 ? 32.875 -5.348 5.32 1 81.25 11 VAL B C 1
ATOM 3791 O O . VAL B 1 11 ? 34.031 -5.715 5 1 81.25 11 VAL B O 1
ATOM 3794 N N . PHE B 1 12 ? 32.469 -4.207 4.902 1 88.88 12 PHE B N 1
ATOM 3795 C CA . PHE B 1 12 ? 33.125 -3.396 3.889 1 88.88 12 PHE B CA 1
ATOM 3796 C C . PHE B 1 12 ? 33.344 -1.972 4.387 1 88.88 12 PHE B C 1
ATOM 3798 O O . PHE B 1 12 ? 32.5 -1.436 5.121 1 88.88 12 PHE B O 1
ATOM 3805 N N . SER B 1 13 ? 34.562 -1.501 4.176 1 87 13 SER B N 1
ATOM 3806 C CA . SER B 1 13 ? 34.906 -0.127 4.539 1 87 13 SER B CA 1
ATOM 3807 C C . SER B 1 13 ? 35.656 0.571 3.418 1 87 13 SER B C 1
ATOM 3809 O O . SER B 1 13 ? 36.594 0.003 2.848 1 87 13 SER B O 1
ATOM 3811 N N . GLU B 1 14 ? 35.219 1.7 3.113 1 86.25 14 GLU B N 1
ATOM 3812 C CA . GLU B 1 14 ? 35.812 2.451 2.014 1 86.25 14 GLU B CA 1
ATOM 3813 C C . GLU B 1 14 ? 37.312 2.74 2.279 1 86.25 14 GLU B C 1
ATOM 3815 O O . GLU B 1 14 ? 38.094 2.787 1.349 1 86.25 14 GLU B O 1
ATOM 3820 N N . ALA B 1 15 ? 37.688 2.875 3.484 1 86.38 15 ALA B N 1
ATOM 3821 C CA . ALA B 1 15 ? 39.031 3.301 3.879 1 86.38 15 ALA B CA 1
ATOM 3822 C C . ALA B 1 15 ? 40 2.131 3.857 1 86.38 15 ALA B C 1
ATOM 3824 O O . ALA B 1 15 ? 41.219 2.328 3.754 1 86.38 15 ALA B O 1
ATOM 3825 N N . HIS B 1 16 ? 39.594 0.917 3.867 1 90.44 16 HIS B N 1
ATOM 3826 C CA . HIS B 1 16 ? 40.469 -0.237 4.023 1 90.44 16 HIS B CA 1
ATOM 3827 C C . HIS B 1 16 ? 40.406 -1.154 2.807 1 90.44 16 HIS B C 1
ATOM 3829 O O . HIS B 1 16 ? 39.594 -2.102 2.785 1 90.44 16 HIS B O 1
ATOM 3835 N N . VAL B 1 17 ? 41.312 -1.109 1.888 1 91.69 17 VAL B N 1
ATOM 3836 C CA . VAL B 1 17 ? 41.312 -1.819 0.613 1 91.69 17 VAL B CA 1
ATOM 3837 C C . VAL B 1 17 ? 41.562 -3.307 0.849 1 91.69 17 VAL B C 1
ATOM 3839 O O . VAL B 1 17 ? 40.875 -4.16 0.259 1 91.69 17 VAL B O 1
ATOM 3842 N N . LEU B 1 18 ? 42.531 -3.633 1.74 1 92.94 18 LEU B N 1
ATOM 3843 C CA . LEU B 1 18 ? 42.906 -5.023 1.995 1 92.94 18 LEU B CA 1
ATOM 3844 C C . LEU B 1 18 ? 41.719 -5.777 2.633 1 92.94 18 LEU B C 1
ATOM 3846 O O . LEU B 1 18 ? 41.5 -6.949 2.33 1 92.94 18 LEU B O 1
ATOM 3850 N N . ARG B 1 19 ? 41.094 -5.09 3.434 1 92.19 19 ARG B N 1
ATOM 3851 C CA . ARG B 1 19 ? 39.906 -5.691 4.055 1 92.19 19 ARG B CA 1
ATOM 3852 C C . ARG B 1 19 ? 38.812 -5.969 3.021 1 92.19 19 ARG B C 1
ATOM 3854 O O . ARG B 1 19 ? 38.188 -7.02 3.057 1 92.19 19 ARG B O 1
ATOM 3861 N N . ASN B 1 20 ? 38.625 -5.074 2.15 1 94.38 20 ASN B N 1
ATOM 3862 C CA . ASN B 1 20 ? 37.656 -5.234 1.086 1 94.38 20 ASN B CA 1
ATOM 3863 C C . ASN B 1 20 ? 38 -6.406 0.171 1 94.38 20 ASN B C 1
ATOM 3865 O O . ASN B 1 20 ? 37.125 -7.207 -0.177 1 94.38 20 ASN B O 1
ATOM 3869 N N . VAL B 1 21 ? 39.25 -6.5 -0.158 1 94.81 21 VAL B N 1
ATOM 3870 C CA . VAL B 1 21 ? 39.719 -7.574 -1.028 1 94.81 21 VAL B CA 1
ATOM 3871 C C . VAL B 1 21 ? 39.531 -8.922 -0.345 1 94.81 21 VAL B C 1
ATOM 3873 O O . VAL B 1 21 ? 39.031 -9.867 -0.961 1 94.81 21 VAL B O 1
ATOM 3876 N N . PHE B 1 22 ? 39.875 -8.984 0.856 1 94.88 22 PHE B N 1
ATOM 3877 C CA . PHE B 1 22 ? 39.719 -10.211 1.621 1 94.88 22 PHE B CA 1
ATOM 3878 C C . PHE B 1 22 ? 38.25 -10.625 1.697 1 94.88 22 PHE B C 1
ATOM 3880 O O . PHE B 1 22 ? 37.906 -11.781 1.452 1 94.88 22 PHE B O 1
ATOM 3887 N N . SER B 1 23 ? 37.438 -9.688 2.035 1 94.81 23 SER B N 1
ATOM 3888 C CA . SER B 1 23 ? 36 -9.961 2.15 1 94.81 23 SER B CA 1
ATOM 3889 C C . SER B 1 23 ? 35.438 -10.406 0.817 1 94.81 23 SER B C 1
ATOM 3891 O O . SER B 1 23 ? 34.625 -11.328 0.772 1 94.81 23 SER B O 1
ATOM 3893 N N . LEU B 1 24 ? 35.844 -9.789 -0.248 1 96.19 24 LEU B N 1
ATOM 3894 C CA . LEU B 1 24 ? 35.344 -10.141 -1.574 1 96.19 24 LEU B CA 1
ATOM 3895 C C . LEU B 1 24 ? 35.75 -11.555 -1.951 1 96.19 24 LEU B C 1
ATOM 3897 O O . LEU B 1 24 ? 34.938 -12.32 -2.48 1 96.19 24 LEU B O 1
ATOM 3901 N N . VAL B 1 25 ? 36.969 -11.953 -1.672 1 96.31 25 VAL B N 1
ATOM 3902 C CA . VAL B 1 25 ? 37.469 -13.281 -1.999 1 96.31 25 VAL B CA 1
ATOM 3903 C C . VAL B 1 25 ? 36.719 -14.328 -1.165 1 96.31 25 VAL B C 1
ATOM 3905 O O . VAL B 1 25 ? 36.281 -15.359 -1.688 1 96.31 25 VAL B O 1
ATOM 3908 N N . VAL B 1 26 ? 36.562 -14.039 0.065 1 95.81 26 VAL B N 1
ATOM 3909 C CA . VAL B 1 26 ? 35.906 -14.984 0.984 1 95.81 26 VAL B CA 1
ATOM 3910 C C . VAL B 1 26 ? 34.438 -15.18 0.591 1 95.81 26 VAL B C 1
ATOM 3912 O O . VAL B 1 26 ? 33.969 -16.312 0.494 1 95.81 26 VAL B O 1
ATOM 3915 N N . ILE B 1 27 ? 33.75 -14.109 0.351 1 96.06 27 ILE B N 1
ATOM 3916 C CA . ILE B 1 27 ? 32.312 -14.188 0.022 1 96.06 27 ILE B CA 1
ATOM 3917 C C . ILE B 1 27 ? 32.156 -14.859 -1.338 1 96.06 27 ILE B C 1
ATOM 3919 O O . ILE B 1 27 ? 31.281 -15.719 -1.503 1 96.06 27 ILE B O 1
ATOM 3923 N N . THR B 1 28 ? 32.969 -14.492 -2.305 1 96.62 28 THR B N 1
ATOM 3924 C CA . THR B 1 28 ? 32.875 -15.102 -3.629 1 96.62 28 THR B CA 1
ATOM 3925 C C . THR B 1 28 ? 33.125 -16.609 -3.551 1 96.62 28 THR B C 1
ATOM 3927 O O . THR B 1 28 ? 32.344 -17.391 -4.125 1 96.62 28 THR B O 1
ATOM 3930 N N . THR B 1 29 ? 34.125 -17 -2.805 1 95.06 29 THR B N 1
ATOM 3931 C CA . THR B 1 29 ? 34.469 -18.422 -2.693 1 95.06 29 THR B CA 1
ATOM 3932 C C . THR B 1 29 ? 33.375 -19.172 -1.939 1 95.06 29 THR B C 1
ATOM 3934 O O . THR B 1 29 ? 33.031 -20.297 -2.316 1 95.06 29 THR B O 1
ATOM 3937 N N . LEU B 1 30 ? 32.875 -18.578 -0.944 1 94.12 30 LEU B N 1
ATOM 3938 C CA . LEU B 1 30 ? 31.844 -19.188 -0.133 1 94.12 30 LEU B CA 1
ATOM 3939 C C . LEU B 1 30 ? 30.594 -19.469 -0.965 1 94.12 30 LEU B C 1
ATOM 3941 O O . LEU B 1 30 ? 30.078 -20.578 -0.97 1 94.12 30 LEU B O 1
ATOM 3945 N N . PHE B 1 31 ? 30.125 -18.5 -1.659 1 94.44 31 PHE B N 1
ATOM 3946 C CA . PHE B 1 31 ? 28.859 -18.656 -2.393 1 94.44 31 PHE B CA 1
ATOM 3947 C C . PHE B 1 31 ? 29.094 -19.422 -3.689 1 94.44 31 PHE B C 1
ATOM 3949 O O . PHE B 1 31 ? 28.156 -20.016 -4.234 1 94.44 31 PHE B O 1
ATOM 3956 N N . TYR B 1 32 ? 30.297 -19.391 -4.211 1 93.56 32 TYR B N 1
ATOM 3957 C CA . TYR B 1 32 ? 30.641 -20.297 -5.297 1 93.56 32 TYR B CA 1
ATOM 3958 C C . TYR B 1 32 ? 30.531 -21.75 -4.844 1 93.56 32 TYR B C 1
ATOM 3960 O O . TYR B 1 32 ? 29.938 -22.578 -5.539 1 93.56 32 TYR B O 1
ATOM 3968 N N . ALA B 1 33 ? 31.094 -22.031 -3.719 1 91.19 33 ALA B N 1
ATOM 3969 C CA . ALA B 1 33 ? 31.062 -23.375 -3.156 1 91.19 33 ALA B CA 1
ATOM 3970 C C . ALA B 1 33 ? 29.641 -23.812 -2.875 1 91.19 33 ALA B C 1
ATOM 3972 O O . ALA B 1 33 ? 29.266 -24.953 -3.146 1 91.19 33 ALA B O 1
ATOM 3973 N N . MET B 1 34 ? 28.875 -22.875 -2.391 1 88.81 34 MET B N 1
ATOM 3974 C CA . MET B 1 34 ? 27.469 -23.172 -2.102 1 88.81 34 MET B CA 1
ATOM 3975 C C . MET B 1 34 ? 26.719 -23.531 -3.377 1 88.81 34 MET B C 1
ATOM 3977 O O . MET B 1 34 ? 25.938 -24.5 -3.398 1 88.81 34 MET B O 1
ATOM 3981 N N . GLY B 1 35 ? 26.891 -22.75 -4.375 1 87.88 35 GLY B N 1
ATOM 3982 C CA . GLY B 1 35 ? 26.266 -23.047 -5.652 1 87.88 35 GLY B CA 1
ATOM 3983 C C . GLY B 1 35 ? 26.703 -24.359 -6.246 1 87.88 35 GLY B C 1
ATOM 3984 O O . GLY B 1 35 ? 25.875 -25.109 -6.797 1 87.88 35 GLY B O 1
ATOM 3985 N N . ALA B 1 36 ? 27.938 -24.75 -6.102 1 84.81 36 ALA B N 1
ATOM 3986 C CA . ALA B 1 36 ? 28.5 -25.984 -6.637 1 84.81 36 ALA B CA 1
ATOM 3987 C C . ALA B 1 36 ? 27.953 -27.203 -5.891 1 84.81 36 ALA B C 1
ATOM 3989 O O . ALA B 1 36 ? 27.734 -28.266 -6.488 1 84.81 36 ALA B O 1
ATOM 3990 N N . MET B 1 37 ? 27.688 -27.016 -4.637 1 82 37 MET B N 1
ATOM 3991 C CA . MET B 1 37 ? 27.172 -28.109 -3.818 1 82 37 MET B CA 1
ATOM 3992 C C . MET B 1 37 ? 25.703 -28.375 -4.133 1 82 37 MET B C 1
ATOM 3994 O O . MET B 1 37 ? 25.203 -29.453 -3.869 1 82 37 MET B O 1
ATOM 3998 N N . LEU B 1 38 ? 25.062 -27.391 -4.645 1 76.81 38 LEU B N 1
ATOM 3999 C CA . LEU B 1 38 ? 23.625 -27.5 -4.902 1 76.81 38 LEU B CA 1
ATOM 4000 C C . LEU B 1 38 ? 23.375 -28.031 -6.309 1 76.81 38 LEU B C 1
ATOM 4002 O O . LEU B 1 38 ? 22.25 -27.938 -6.82 1 76.81 38 LEU B O 1
ATOM 4006 N N . ARG B 1 39 ? 24.422 -28.547 -6.867 1 67.62 39 ARG B N 1
ATOM 4007 C CA . ARG B 1 39 ? 24.281 -29.266 -8.125 1 67.62 39 ARG B CA 1
ATOM 4008 C C . ARG B 1 39 ? 23.75 -30.672 -7.891 1 67.62 39 ARG B C 1
ATOM 4010 O O . ARG B 1 39 ? 24.484 -31.656 -8.062 1 67.62 39 ARG B O 1
ATOM 4017 N N . LEU B 1 40 ? 22.625 -30.812 -7.152 1 53.06 40 LEU B N 1
ATOM 4018 C CA . LEU B 1 40 ? 22.094 -32.062 -6.629 1 53.06 40 LEU B CA 1
ATOM 4019 C C . LEU B 1 40 ? 21.453 -32.875 -7.738 1 53.06 40 LEU B C 1
ATOM 4021 O O . LEU B 1 40 ? 21.531 -34.125 -7.738 1 53.06 40 LEU B O 1
ATOM 4025 N N . VAL B 1 41 ? 20.562 -32.281 -8.57 1 50.22 41 VAL B N 1
ATOM 4026 C CA . VAL B 1 41 ? 19.719 -33.062 -9.461 1 50.22 41 VAL B CA 1
ATOM 4027 C C . VAL B 1 41 ? 20.375 -33.156 -10.836 1 50.22 41 VAL B C 1
ATOM 4029 O O . VAL B 1 41 ? 20.391 -34.25 -11.453 1 50.22 41 VAL B O 1
ATOM 4032 N N . GLN B 1 42 ? 20.828 -32.031 -11.383 1 57.88 42 GLN B N 1
ATOM 4033 C CA . GLN B 1 42 ? 21.375 -32 -12.727 1 57.88 42 GLN B CA 1
ATOM 4034 C C . GLN B 1 42 ? 22.719 -31.25 -12.758 1 57.88 42 GLN B C 1
ATOM 4036 O O . GLN B 1 42 ? 23.203 -30.812 -11.719 1 57.88 42 GLN B O 1
ATOM 4041 N N . GLU B 1 43 ? 23.281 -31.281 -13.914 1 57.28 43 GLU B N 1
ATOM 4042 C CA . GLU B 1 43 ? 24.562 -30.625 -14.188 1 57.28 43 GLU B CA 1
ATOM 4043 C C . GLU B 1 43 ? 24.531 -29.156 -13.773 1 57.28 43 GLU B C 1
ATOM 4045 O O . GLU B 1 43 ? 25.562 -28.609 -13.375 1 57.28 43 GLU B O 1
ATOM 4050 N N . LEU B 1 44 ? 23.266 -28.703 -13.742 1 60.97 44 LEU B N 1
ATOM 4051 C CA . LEU B 1 44 ? 23.172 -27.312 -13.312 1 60.97 44 LEU B CA 1
ATOM 4052 C C . LEU B 1 44 ? 22.609 -27.203 -11.898 1 60.97 44 LEU B C 1
ATOM 4054 O O . LEU B 1 44 ? 21.797 -28.031 -11.492 1 60.97 44 LEU B O 1
ATOM 4058 N N . SER B 1 45 ? 23.156 -26.25 -11.195 1 70.69 45 SER B N 1
ATOM 4059 C CA . SER B 1 45 ? 22.812 -26 -9.797 1 70.69 45 SER B CA 1
ATOM 4060 C C . SER B 1 45 ? 21.328 -25.625 -9.664 1 70.69 45 SER B C 1
ATOM 4062 O O . SER B 1 45 ? 20.781 -24.938 -10.523 1 70.69 45 SER B O 1
ATOM 4064 N N . LEU B 1 46 ? 20.656 -26.188 -8.719 1 75.44 46 LEU B N 1
ATOM 4065 C CA . LEU B 1 46 ? 19.281 -25.844 -8.375 1 75.44 46 LEU B CA 1
ATOM 4066 C C . LEU B 1 46 ? 19.172 -24.359 -8.008 1 75.44 46 LEU B C 1
ATOM 4068 O O . LEU B 1 46 ? 18.188 -23.703 -8.352 1 75.44 46 LEU B O 1
ATOM 4072 N N . PHE B 1 47 ? 20.281 -23.953 -7.418 1 81.06 47 PHE B N 1
ATOM 4073 C CA . PHE B 1 47 ? 20.328 -22.609 -6.859 1 81.06 47 PHE B CA 1
ATOM 4074 C C . PHE B 1 47 ? 21.75 -22.062 -6.871 1 81.06 47 PHE B C 1
ATOM 4076 O O . PHE B 1 47 ? 22.625 -22.609 -6.191 1 81.06 47 PHE B O 1
ATOM 4083 N N . TRP B 1 48 ? 22.031 -21.078 -7.727 1 89.88 48 TRP B N 1
ATOM 4084 C CA . TRP B 1 48 ? 23.344 -20.453 -7.84 1 89.88 48 TRP B CA 1
ATOM 4085 C C . TRP B 1 48 ? 23.344 -19.047 -7.262 1 89.88 48 TRP B C 1
ATOM 4087 O O . TRP B 1 48 ? 23.141 -18.062 -7.992 1 89.88 48 TRP B O 1
ATOM 4097 N N . PRO B 1 49 ? 23.625 -18.844 -5.953 1 93.75 49 PRO B N 1
ATOM 4098 C CA . PRO B 1 49 ? 23.438 -17.562 -5.262 1 93.75 49 PRO B CA 1
ATOM 4099 C C . PRO B 1 49 ? 24.594 -16.578 -5.488 1 93.75 49 PRO B C 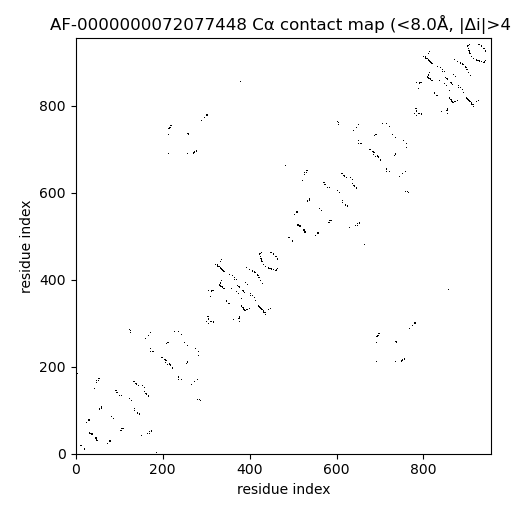1
ATOM 4101 O O . PRO B 1 49 ? 24.453 -15.391 -5.219 1 93.75 49 PRO B O 1
ATOM 4104 N N . LEU B 1 50 ? 25.734 -17.031 -5.957 1 95.56 50 LEU B N 1
ATOM 4105 C CA . LEU B 1 50 ? 26.953 -16.234 -6.043 1 95.56 50 LEU B CA 1
ATOM 4106 C C . LEU B 1 50 ? 26.688 -14.93 -6.797 1 95.56 50 LEU B C 1
ATOM 4108 O O . LEU B 1 50 ? 26.969 -13.844 -6.289 1 95.56 50 LEU B O 1
ATOM 4112 N N . ASN B 1 51 ? 26.141 -15.016 -7.984 1 97.56 51 ASN B N 1
ATOM 4113 C CA . ASN B 1 51 ? 25.953 -13.852 -8.844 1 97.56 51 ASN B CA 1
ATOM 4114 C C . ASN B 1 51 ? 25.078 -12.797 -8.188 1 97.56 51 ASN B C 1
ATOM 4116 O O . ASN B 1 51 ? 25.422 -11.617 -8.172 1 97.56 51 ASN B O 1
ATOM 4120 N N . ALA B 1 52 ? 23.984 -13.273 -7.625 1 96.88 52 ALA B N 1
ATOM 4121 C CA . ALA B 1 52 ? 23.016 -12.359 -7.023 1 96.88 52 ALA B CA 1
ATOM 4122 C C . ALA B 1 52 ? 23.594 -11.688 -5.781 1 96.88 52 ALA B C 1
ATOM 4124 O O . ALA B 1 52 ? 23.422 -10.484 -5.578 1 96.88 52 ALA B O 1
ATOM 4125 N N . VAL B 1 53 ? 24.266 -12.43 -4.969 1 96.25 53 VAL B N 1
ATOM 4126 C CA . VAL B 1 53 ? 24.844 -11.898 -3.738 1 96.25 53 VAL B CA 1
ATOM 4127 C C . VAL B 1 53 ? 25.906 -10.852 -4.07 1 96.25 53 VAL B C 1
ATOM 4129 O O . VAL B 1 53 ? 25.891 -9.75 -3.523 1 96.25 53 VAL B O 1
ATOM 4132 N N . MET B 1 54 ? 26.781 -11.195 -4.926 1 97.19 54 MET B N 1
ATOM 4133 C CA . MET B 1 54 ? 27.859 -10.273 -5.277 1 97.19 54 MET B CA 1
ATOM 4134 C C . MET B 1 54 ? 27.312 -9.031 -5.973 1 97.19 54 MET B C 1
ATOM 4136 O O . MET B 1 54 ? 27.766 -7.922 -5.715 1 97.19 54 MET B O 1
ATOM 4140 N N . ALA B 1 55 ? 26.375 -9.227 -6.906 1 97.19 55 ALA B N 1
ATOM 4141 C CA . ALA B 1 55 ? 25.734 -8.078 -7.543 1 97.19 55 ALA B CA 1
ATOM 4142 C C . ALA B 1 55 ? 25.141 -7.133 -6.504 1 97.19 55 ALA B C 1
ATOM 4144 O O . ALA B 1 55 ? 25.281 -5.914 -6.609 1 97.19 55 ALA B O 1
ATOM 4145 N N . ALA B 1 56 ? 24.484 -7.715 -5.547 1 95.44 56 ALA B N 1
ATOM 4146 C CA . ALA B 1 56 ? 23.859 -6.922 -4.492 1 95.44 56 ALA B CA 1
ATOM 4147 C C . ALA B 1 56 ? 24.906 -6.164 -3.676 1 95.44 56 ALA B C 1
ATOM 4149 O O . ALA B 1 56 ? 24.688 -5.004 -3.311 1 95.44 56 ALA B O 1
ATOM 4150 N N . ILE B 1 57 ? 25.984 -6.777 -3.344 1 94.25 57 ILE B N 1
ATOM 4151 C CA . ILE B 1 57 ? 27.047 -6.16 -2.566 1 94.25 57 ILE B CA 1
ATOM 4152 C C . ILE B 1 57 ? 27.625 -4.973 -3.332 1 94.25 57 ILE B C 1
ATOM 4154 O O . ILE B 1 57 ? 27.781 -3.883 -2.777 1 94.25 57 ILE B O 1
ATOM 4158 N N . PHE B 1 58 ? 27.922 -5.164 -4.602 1 95.5 58 PHE B N 1
ATOM 4159 C CA . PHE B 1 58 ? 28.453 -4.086 -5.418 1 95.5 58 PHE B CA 1
ATOM 4160 C C . PHE B 1 58 ? 27.438 -2.963 -5.57 1 95.5 58 PHE B C 1
ATOM 4162 O O . PHE B 1 58 ? 27.812 -1.786 -5.629 1 95.5 58 PHE B O 1
ATOM 4169 N N . ALA B 1 59 ? 26.203 -3.334 -5.645 1 91.81 59 ALA B N 1
ATOM 4170 C CA . ALA B 1 59 ? 25.141 -2.336 -5.77 1 91.81 59 ALA B CA 1
ATOM 4171 C C . ALA B 1 59 ? 24.969 -1.548 -4.473 1 91.81 59 ALA B C 1
ATOM 4173 O O . ALA B 1 59 ? 24.656 -0.355 -4.5 1 91.81 59 ALA B O 1
ATOM 4174 N N . ARG B 1 60 ? 25.141 -2.203 -3.408 1 88.62 60 ARG B N 1
ATOM 4175 C CA . ARG B 1 60 ? 24.953 -1.595 -2.094 1 88.62 60 ARG B CA 1
ATOM 4176 C C . ARG B 1 60 ? 26.078 -0.615 -1.784 1 88.62 60 ARG B C 1
ATOM 4178 O O . ARG B 1 60 ? 25.844 0.463 -1.235 1 88.62 60 ARG B O 1
ATOM 4185 N N . TYR B 1 61 ? 27.297 -0.994 -2.125 1 89.31 61 TYR B N 1
ATOM 4186 C CA . TYR B 1 61 ? 28.469 -0.171 -1.842 1 89.31 61 TYR B CA 1
ATOM 4187 C C . TYR B 1 61 ? 29.016 0.447 -3.119 1 89.31 61 TYR B C 1
ATOM 4189 O O . TYR B 1 61 ? 29.812 -0.178 -3.824 1 89.31 61 TYR B O 1
ATOM 4197 N N . VAL B 1 62 ? 28.766 1.676 -3.301 1 86 62 VAL B N 1
ATOM 4198 C CA . VAL B 1 62 ? 29.062 2.387 -4.539 1 86 62 VAL B CA 1
ATOM 4199 C C . VAL B 1 62 ? 30.578 2.441 -4.754 1 86 62 VAL B C 1
ATOM 4201 O O . VAL B 1 62 ? 31.047 2.312 -5.887 1 86 62 VAL B O 1
ATOM 4204 N N . TRP B 1 63 ? 31.328 2.562 -3.736 1 88.31 63 TRP B N 1
ATOM 4205 C CA . TRP B 1 63 ? 32.781 2.762 -3.84 1 88.31 63 TRP B CA 1
ATOM 4206 C C . TRP B 1 63 ? 33.469 1.459 -4.199 1 88.31 63 TRP B C 1
ATOM 4208 O O . TRP B 1 63 ? 34.656 1.463 -4.57 1 88.31 63 TRP B O 1
ATOM 4218 N N . LEU B 1 64 ? 32.781 0.295 -4.195 1 93.31 64 LEU B N 1
ATOM 4219 C CA . LEU B 1 64 ? 33.344 -0.999 -4.57 1 93.31 64 LEU B CA 1
ATOM 4220 C C . LEU B 1 64 ? 33.344 -1.176 -6.086 1 93.31 64 LEU B C 1
ATOM 4222 O O . LEU B 1 64 ? 34 -2.086 -6.609 1 93.31 64 LEU B O 1
ATOM 4226 N N . ASN B 1 65 ? 32.656 -0.281 -6.746 1 93.19 65 ASN B N 1
ATOM 4227 C CA . ASN B 1 65 ? 32.469 -0.438 -8.188 1 93.19 65 ASN B CA 1
ATOM 4228 C C . ASN B 1 65 ? 33.719 0.066 -8.945 1 93.19 65 ASN B C 1
ATOM 4230 O O . ASN B 1 65 ? 33.625 1.024 -9.719 1 93.19 65 ASN B O 1
ATOM 4234 N N . ARG B 1 66 ? 34.75 -0.588 -8.734 1 94.06 66 ARG B N 1
ATOM 4235 C CA . ARG B 1 66 ? 36.031 -0.371 -9.414 1 94.06 66 ARG B CA 1
ATOM 4236 C C . ARG B 1 66 ? 36.5 -1.642 -10.117 1 94.06 66 ARG B C 1
ATOM 4238 O O . ARG B 1 66 ? 36.156 -2.75 -9.703 1 94.06 66 ARG B O 1
ATOM 4245 N N . LEU B 1 67 ? 37.312 -1.486 -11.141 1 95.38 67 LEU B N 1
ATOM 4246 C CA . LEU B 1 67 ? 37.719 -2.59 -12 1 95.38 67 LEU B CA 1
ATOM 4247 C C . LEU B 1 67 ? 38.531 -3.629 -11.219 1 95.38 67 LEU B C 1
ATOM 4249 O O . LEU B 1 67 ? 38.375 -4.832 -11.453 1 95.38 67 LEU B O 1
ATOM 4253 N N . HIS B 1 68 ? 39.344 -3.199 -10.297 1 95 68 HIS B N 1
ATOM 4254 C CA . HIS B 1 68 ? 40.188 -4.16 -9.594 1 95 68 HIS B CA 1
ATOM 4255 C C . HIS B 1 68 ? 39.375 -5.043 -8.664 1 95 68 HIS B C 1
ATOM 4257 O O . HIS B 1 68 ? 39.719 -6.203 -8.438 1 95 68 HIS B O 1
ATOM 4263 N N . TYR B 1 69 ? 38.312 -4.523 -8.094 1 96.19 69 TYR B N 1
ATOM 4264 C CA . TYR B 1 69 ? 37.438 -5.344 -7.242 1 96.19 69 TYR B CA 1
ATOM 4265 C C . TYR B 1 69 ? 36.688 -6.383 -8.062 1 96.19 69 TYR B C 1
ATOM 4267 O O . TYR B 1 69 ? 36.531 -7.52 -7.621 1 96.19 69 TYR B O 1
ATOM 4275 N N . TYR B 1 70 ? 36.219 -6.027 -9.273 1 97.25 70 TYR B N 1
ATOM 4276 C CA . TYR B 1 70 ? 35.562 -6.988 -10.172 1 97.25 70 TYR B CA 1
ATOM 4277 C C . TYR B 1 70 ? 36.562 -8.078 -10.586 1 97.25 70 TYR B C 1
ATOM 4279 O O . TYR B 1 70 ? 36.188 -9.258 -10.648 1 97.25 70 TYR B O 1
ATOM 4287 N N . ALA B 1 71 ? 37.781 -7.652 -10.867 1 97.06 71 ALA B N 1
ATOM 4288 C CA . ALA B 1 71 ? 38.844 -8.594 -11.273 1 97.06 71 ALA B CA 1
ATOM 4289 C C . ALA B 1 71 ? 39.156 -9.586 -10.156 1 97.06 71 ALA B C 1
ATOM 4291 O O . ALA B 1 71 ? 39.406 -10.758 -10.414 1 97.06 71 ALA B O 1
ATOM 4292 N N . ILE B 1 72 ? 39.156 -9.094 -8.984 1 96.62 72 ILE B N 1
ATOM 4293 C CA . ILE B 1 72 ? 39.406 -9.945 -7.832 1 96.62 72 ILE B CA 1
ATOM 4294 C C . ILE B 1 72 ? 38.312 -10.992 -7.707 1 96.62 72 ILE B C 1
ATOM 4296 O O . ILE B 1 72 ? 38.594 -12.164 -7.434 1 96.62 72 ILE B O 1
ATOM 4300 N N . CYS B 1 73 ? 37.094 -10.602 -7.863 1 96.94 73 CYS B N 1
ATOM 4301 C CA . CYS B 1 73 ? 35.969 -11.531 -7.84 1 96.94 73 CYS B CA 1
ATOM 4302 C C . CYS B 1 73 ? 36.125 -12.602 -8.922 1 96.94 73 CYS B C 1
ATOM 4304 O O . CYS B 1 73 ? 35.969 -13.789 -8.641 1 96.94 73 CYS B O 1
ATOM 4306 N N . TYR B 1 74 ? 36.406 -12.195 -10.109 1 97.31 74 TYR B N 1
ATOM 4307 C CA . TYR B 1 74 ? 36.594 -13.109 -11.227 1 97.31 74 TYR B CA 1
ATOM 4308 C C . TYR B 1 74 ? 37.75 -14.062 -10.945 1 97.31 74 TYR B C 1
ATOM 4310 O O . TYR B 1 74 ? 37.656 -15.266 -11.188 1 97.31 74 TYR B O 1
ATOM 4318 N N . GLY B 1 75 ? 38.844 -13.492 -10.477 1 96.06 75 GLY B N 1
ATOM 4319 C CA . GLY B 1 75 ? 40 -14.297 -10.125 1 96.06 75 GLY B CA 1
ATOM 4320 C C . GLY B 1 75 ? 39.719 -15.344 -9.07 1 96.06 75 GLY B C 1
ATOM 4321 O O . GLY B 1 75 ? 40.188 -16.469 -9.148 1 96.06 75 GLY B O 1
ATOM 4322 N N . ALA B 1 76 ? 38.938 -14.961 -8.094 1 96.38 76 ALA B N 1
ATOM 4323 C CA . ALA B 1 76 ? 38.562 -15.891 -7.031 1 96.38 76 ALA B CA 1
ATOM 4324 C C . ALA B 1 76 ? 37.75 -17.047 -7.59 1 96.38 76 ALA B C 1
ATOM 4326 O O . ALA B 1 76 ? 37.906 -18.188 -7.16 1 96.38 76 ALA B O 1
ATOM 4327 N N . MET B 1 77 ? 36.875 -16.781 -8.531 1 95.38 77 MET B N 1
ATOM 4328 C CA . MET B 1 77 ? 36.062 -17.828 -9.172 1 95.38 77 MET B CA 1
ATOM 4329 C C . MET B 1 77 ? 36.938 -18.797 -9.945 1 95.38 77 MET B C 1
ATOM 4331 O O . MET B 1 77 ? 36.781 -20.016 -9.859 1 95.38 77 MET B O 1
ATOM 4335 N N . LEU B 1 78 ? 37.875 -18.234 -10.68 1 94.25 78 LEU B N 1
ATOM 4336 C CA . LEU B 1 78 ? 38.781 -19.062 -11.477 1 94.25 78 LEU B CA 1
ATOM 4337 C C . LEU B 1 78 ? 39.656 -19.922 -10.578 1 94.25 78 LEU B C 1
ATOM 4339 O O . LEU B 1 78 ? 39.938 -21.094 -10.883 1 94.25 78 LEU B O 1
ATOM 4343 N N . LEU B 1 79 ? 40.125 -19.312 -9.531 1 92.69 79 LEU B N 1
ATOM 4344 C CA . LEU B 1 79 ? 40.969 -20.047 -8.586 1 92.69 79 LEU B CA 1
ATOM 4345 C C . LEU B 1 79 ? 40.188 -21.234 -8.008 1 92.69 79 LEU B C 1
ATOM 4347 O O . LEU B 1 79 ? 40.75 -22.312 -7.84 1 92.69 79 LEU B O 1
ATOM 4351 N N . TYR B 1 80 ? 38.969 -20.984 -7.637 1 91.94 80 TYR B N 1
ATOM 4352 C CA . TYR B 1 80 ? 38.125 -22.062 -7.133 1 91.94 80 TYR B CA 1
ATOM 4353 C C . TYR B 1 80 ? 38 -23.188 -8.164 1 91.94 80 TYR B C 1
ATOM 4355 O O . TYR B 1 80 ? 38.125 -24.359 -7.82 1 91.94 80 TYR B O 1
ATOM 4363 N N . ASP B 1 81 ? 37.75 -22.875 -9.391 1 89.5 81 ASP B N 1
ATOM 4364 C CA . ASP B 1 81 ? 37.594 -23.859 -10.453 1 89.5 81 ASP B CA 1
ATOM 4365 C C . ASP B 1 81 ? 38.906 -24.656 -10.656 1 89.5 81 ASP B C 1
ATOM 4367 O O . ASP B 1 81 ? 38.844 -25.875 -10.891 1 89.5 81 ASP B O 1
ATOM 4371 N N . VAL B 1 82 ? 40.031 -24 -10.625 1 88.62 82 VAL B N 1
ATOM 4372 C CA . VAL B 1 82 ? 41.312 -24.656 -10.812 1 88.62 82 VAL B CA 1
ATOM 4373 C C . VAL B 1 82 ? 41.531 -25.688 -9.711 1 88.62 82 VAL B C 1
ATOM 4375 O O . VAL B 1 82 ? 42.094 -26.766 -9.961 1 88.62 82 VAL B O 1
ATOM 4378 N N . MET B 1 83 ? 41.031 -25.375 -8.586 1 89.06 83 MET B N 1
ATOM 4379 C CA . MET B 1 83 ? 41.25 -26.234 -7.426 1 89.06 83 MET B CA 1
ATOM 4380 C C . MET B 1 83 ? 40.25 -27.406 -7.406 1 89.06 83 MET B C 1
ATOM 4382 O O . MET B 1 83 ? 40.562 -28.453 -6.84 1 89.06 83 MET B O 1
ATOM 4386 N N . THR B 1 84 ? 39.156 -27.25 -8.023 1 84.88 84 THR B N 1
ATOM 4387 C CA . THR B 1 84 ? 38.094 -28.234 -7.809 1 84.88 84 THR B CA 1
ATOM 4388 C C . THR B 1 84 ? 37.75 -28.938 -9.117 1 84.88 84 THR B C 1
ATOM 4390 O O . THR B 1 84 ? 37.125 -30.016 -9.109 1 84.88 84 THR B O 1
ATOM 4393 N N . THR B 1 85 ? 37.875 -28.25 -10.203 1 77.25 85 THR B N 1
ATOM 4394 C CA . THR B 1 85 ? 37.469 -28.844 -11.469 1 77.25 85 THR B CA 1
ATOM 4395 C C . THR B 1 85 ? 38.656 -29 -12.406 1 77.25 85 THR B C 1
ATOM 4397 O O . THR B 1 85 ? 39.75 -28.578 -12.086 1 77.25 85 THR B O 1
ATOM 4400 N N . GLN B 1 86 ? 38.375 -29.922 -13.438 1 70.62 86 GLN B N 1
ATOM 4401 C CA . GLN B 1 86 ? 39.406 -30.031 -14.477 1 70.62 86 GLN B CA 1
ATOM 4402 C C . GLN B 1 86 ? 39.469 -28.75 -15.297 1 70.62 86 GLN B C 1
ATOM 4404 O O . GLN B 1 86 ? 38.469 -28.297 -15.852 1 70.62 86 GLN B O 1
ATOM 4409 N N . TRP B 1 87 ? 40.438 -27.938 -15 1 66.5 87 TRP B N 1
ATOM 4410 C CA . TRP B 1 87 ? 40.656 -26.609 -15.57 1 66.5 87 TRP B CA 1
ATOM 4411 C C . TRP B 1 87 ? 40.594 -26.656 -17.094 1 66.5 87 TRP B C 1
ATOM 4413 O O . TRP B 1 87 ? 41 -27.641 -17.703 1 66.5 87 TRP B O 1
ATOM 4423 N N . GLY B 1 88 ? 39.812 -25.828 -17.812 1 75.69 88 GLY B N 1
ATOM 4424 C CA . GLY B 1 88 ? 39.781 -25.672 -19.25 1 75.69 88 GLY B CA 1
ATOM 4425 C C . GLY B 1 88 ? 39.188 -24.344 -19.703 1 75.69 88 GLY B C 1
ATOM 4426 O O . GLY B 1 88 ? 38.844 -23.5 -18.891 1 75.69 88 GLY B O 1
ATOM 4427 N N . PHE B 1 89 ? 39.219 -24.062 -20.938 1 82.81 89 PHE B N 1
ATOM 4428 C CA . PHE B 1 89 ? 38.688 -22.859 -21.578 1 82.81 89 PHE B CA 1
ATOM 4429 C C . PHE B 1 89 ? 37.219 -22.641 -21.219 1 82.81 89 PHE B C 1
ATOM 4431 O O . PHE B 1 89 ? 36.781 -21.5 -21.125 1 82.81 89 PHE B O 1
ATOM 4438 N N . ALA B 1 90 ? 36.562 -23.672 -20.875 1 85.56 90 ALA B N 1
ATOM 4439 C CA . ALA B 1 90 ? 35.156 -23.609 -20.5 1 85.56 90 ALA B CA 1
ATOM 4440 C C . ALA B 1 90 ? 35 -22.859 -19.172 1 85.56 90 ALA B C 1
ATOM 4442 O O . ALA B 1 90 ? 34.031 -22.094 -19 1 85.56 90 ALA B O 1
ATOM 4443 N N . SER B 1 91 ? 35.938 -23.031 -18.297 1 88.62 91 SER B N 1
ATOM 4444 C CA . SER B 1 91 ? 35.875 -22.359 -17 1 88.62 91 SER B CA 1
ATOM 4445 C C . SER B 1 91 ? 36 -20.844 -17.141 1 88.62 91 SER B C 1
ATOM 4447 O O . SER B 1 91 ? 35.344 -20.094 -16.406 1 88.62 91 SER B O 1
ATOM 4449 N N . LEU B 1 92 ? 36.75 -20.406 -18.109 1 91.56 92 LEU B N 1
ATOM 4450 C CA . LEU B 1 92 ? 36.906 -18.984 -18.359 1 91.56 92 LEU B CA 1
ATOM 4451 C C . LEU B 1 92 ? 35.594 -18.359 -18.844 1 91.56 92 LEU B C 1
ATOM 4453 O O . LEU B 1 92 ? 35.188 -17.312 -18.344 1 91.56 92 LEU B O 1
ATOM 4457 N N . ILE B 1 93 ? 34.938 -19.062 -19.703 1 92.62 93 ILE B N 1
ATOM 4458 C CA . ILE B 1 93 ? 33.75 -18.531 -20.297 1 92.62 93 ILE B CA 1
ATOM 4459 C C . ILE B 1 93 ? 32.594 -18.594 -19.297 1 92.62 93 ILE B C 1
ATOM 4461 O O . ILE B 1 93 ? 31.812 -17.641 -19.172 1 92.62 93 ILE B O 1
ATOM 4465 N N . ILE B 1 94 ? 32.5 -19.656 -18.578 1 91.25 94 ILE B N 1
ATOM 4466 C CA . ILE B 1 94 ? 31.422 -19.859 -17.609 1 91.25 94 ILE B CA 1
ATOM 4467 C C . ILE B 1 94 ? 31.531 -18.828 -16.484 1 91.25 94 ILE B C 1
ATOM 4469 O O . ILE B 1 94 ? 30.531 -18.203 -16.109 1 91.25 94 ILE B O 1
ATOM 4473 N N . ASN B 1 95 ? 32.719 -18.625 -16.016 1 94.56 95 ASN B N 1
ATOM 4474 C CA . ASN B 1 95 ? 32.875 -17.641 -14.953 1 94.56 95 ASN B CA 1
ATOM 4475 C C . ASN B 1 95 ? 32.75 -16.219 -15.469 1 94.56 95 ASN B C 1
ATOM 4477 O O . ASN B 1 95 ? 32.344 -15.32 -14.734 1 94.56 95 ASN B O 1
ATOM 4481 N N . ALA B 1 96 ? 33.094 -16.031 -16.719 1 96 96 ALA B N 1
ATOM 4482 C CA . ALA B 1 96 ? 32.844 -14.727 -17.328 1 96 96 ALA B CA 1
ATOM 4483 C C . ALA B 1 96 ? 31.344 -14.445 -17.391 1 96 96 ALA B C 1
ATOM 4485 O O . ALA B 1 96 ? 30.906 -13.297 -17.25 1 96 96 ALA B O 1
ATOM 4486 N N . SER B 1 97 ? 30.578 -15.469 -17.688 1 96.06 97 SER B N 1
ATOM 4487 C CA . SER B 1 97 ? 29.125 -15.312 -17.688 1 96.06 97 SER B CA 1
ATOM 4488 C C . SER B 1 97 ? 28.609 -14.891 -16.312 1 96.06 97 SER B C 1
ATOM 4490 O O . SER B 1 97 ? 27.688 -14.07 -16.219 1 96.06 97 SER B O 1
ATOM 4492 N N . ASN B 1 98 ? 29.156 -15.406 -15.266 1 96.75 98 ASN B N 1
ATOM 4493 C CA . ASN B 1 98 ? 28.812 -14.977 -13.914 1 96.75 98 ASN B CA 1
ATOM 4494 C C . ASN B 1 98 ? 29.094 -13.492 -13.711 1 96.75 98 ASN B C 1
ATOM 4496 O O . ASN B 1 98 ? 28.25 -12.773 -13.156 1 96.75 98 ASN B O 1
ATOM 4500 N N . MET B 1 99 ? 30.203 -13.109 -14.227 1 97.62 99 MET B N 1
ATOM 4501 C CA . MET B 1 99 ? 30.594 -11.711 -14.078 1 97.62 99 MET B CA 1
ATOM 4502 C C . MET B 1 99 ? 29.641 -10.797 -14.852 1 97.62 99 MET B C 1
ATOM 4504 O O . MET B 1 99 ? 29.375 -9.672 -14.422 1 97.62 99 MET B O 1
ATOM 4508 N N . VAL B 1 100 ? 29.203 -11.297 -15.953 1 97.81 100 VAL B N 1
ATOM 4509 C CA . VAL B 1 100 ? 28.266 -10.508 -16.75 1 97.81 100 VAL B CA 1
ATOM 4510 C C . VAL B 1 100 ? 27.031 -10.164 -15.914 1 97.81 100 VAL B C 1
ATOM 4512 O O . VAL B 1 100 ? 26.609 -9.008 -15.875 1 97.81 100 VAL B O 1
ATOM 4515 N N . PHE B 1 101 ? 26.453 -11.133 -15.219 1 98.19 101 PHE B N 1
ATOM 4516 C CA . PHE B 1 101 ? 25.297 -10.891 -14.367 1 98.19 101 PHE B CA 1
ATOM 4517 C C . PHE B 1 101 ? 25.641 -9.898 -13.258 1 98.19 101 PHE B C 1
ATOM 4519 O O . PHE B 1 101 ? 24.906 -8.938 -13.031 1 98.19 101 PHE B O 1
ATOM 4526 N N . ILE B 1 102 ? 26.75 -10.078 -12.617 1 98.19 102 ILE B N 1
ATOM 4527 C CA . ILE B 1 102 ? 27.156 -9.281 -11.461 1 98.19 102 ILE B CA 1
ATOM 4528 C C . ILE B 1 102 ? 27.359 -7.828 -11.883 1 98.19 102 ILE B C 1
ATOM 4530 O O . ILE B 1 102 ? 26.797 -6.918 -11.266 1 98.19 102 ILE B O 1
ATOM 4534 N N . VAL B 1 103 ? 28.094 -7.641 -12.914 1 97.75 103 VAL B N 1
ATOM 4535 C CA . VAL B 1 103 ? 28.469 -6.301 -13.352 1 97.75 103 VAL B CA 1
ATOM 4536 C C . VAL B 1 103 ? 27.234 -5.578 -13.906 1 97.75 103 VAL B C 1
ATOM 4538 O O . VAL B 1 103 ? 27.016 -4.406 -13.602 1 97.75 103 VAL B O 1
ATOM 4541 N N . MET B 1 104 ? 26.469 -6.301 -14.656 1 97.56 104 MET B N 1
ATOM 4542 C CA . MET B 1 104 ? 25.312 -5.672 -15.281 1 97.56 104 MET B CA 1
ATOM 4543 C C . MET B 1 104 ? 24.312 -5.195 -14.234 1 97.56 104 MET B C 1
ATOM 4545 O O . MET B 1 104 ? 23.875 -4.047 -14.266 1 97.56 104 MET B O 1
ATOM 4549 N N . VAL B 1 105 ? 23.938 -6.031 -13.305 1 96.88 105 VAL B N 1
ATOM 4550 C CA . VAL B 1 105 ? 23 -5.645 -12.258 1 96.88 105 VAL B CA 1
ATOM 4551 C C . VAL B 1 105 ? 23.562 -4.484 -11.453 1 96.88 105 VAL B C 1
ATOM 4553 O O . VAL B 1 105 ? 22.875 -3.49 -11.203 1 96.88 105 VAL B O 1
ATOM 4556 N N . ALA B 1 106 ? 24.812 -4.57 -11.039 1 95.94 106 ALA B N 1
ATOM 4557 C CA . ALA B 1 106 ? 25.453 -3.541 -10.227 1 95.94 106 ALA B CA 1
ATOM 4558 C C . ALA B 1 106 ? 25.453 -2.197 -10.953 1 95.94 106 ALA B C 1
ATOM 4560 O O . ALA B 1 106 ? 25.109 -1.168 -10.367 1 95.94 106 ALA B O 1
ATOM 4561 N N . GLN B 1 107 ? 25.766 -2.242 -12.234 1 95.31 107 GLN B N 1
ATOM 4562 C CA . GLN B 1 107 ? 25.875 -1.009 -13.008 1 95.31 107 GLN B CA 1
ATOM 4563 C C . GLN B 1 107 ? 24.5 -0.388 -13.25 1 95.31 107 GLN B C 1
ATOM 4565 O O . GLN B 1 107 ? 24.359 0.836 -13.25 1 95.31 107 GLN B O 1
ATOM 4570 N N . LEU B 1 108 ? 23.531 -1.165 -13.453 1 94.69 108 LEU B N 1
ATOM 4571 C CA . LEU B 1 108 ? 22.188 -0.662 -13.68 1 94.69 108 LEU B CA 1
ATOM 4572 C C . LEU B 1 108 ? 21.625 -0.032 -12.414 1 94.69 108 LEU B C 1
ATOM 4574 O O . LEU B 1 108 ? 21 1.033 -12.469 1 94.69 108 LEU B O 1
ATOM 4578 N N . VAL B 1 109 ? 21.812 -0.677 -11.336 1 92 109 VAL B N 1
ATOM 4579 C CA . VAL B 1 109 ? 21.359 -0.139 -10.062 1 92 109 VAL B CA 1
ATOM 4580 C C . VAL B 1 109 ? 22.094 1.159 -9.75 1 92 109 VAL B C 1
ATOM 4582 O O . VAL B 1 109 ? 21.484 2.119 -9.258 1 92 109 VAL B O 1
ATOM 4585 N N . MET B 1 110 ? 23.344 1.262 -10.008 1 88.94 110 MET B N 1
ATOM 4586 C CA . MET B 1 110 ? 24.156 2.459 -9.781 1 88.94 110 MET B CA 1
ATOM 4587 C C . MET B 1 110 ? 23.672 3.615 -10.648 1 88.94 110 MET B C 1
ATOM 4589 O O . MET B 1 110 ? 23.672 4.77 -10.211 1 88.94 110 MET B O 1
ATOM 4593 N N . ARG B 1 111 ? 23.344 3.268 -11.812 1 90 111 ARG B N 1
ATOM 4594 C CA . ARG B 1 111 ? 22.797 4.285 -12.703 1 90 111 ARG B CA 1
ATOM 4595 C C . ARG B 1 111 ? 21.547 4.93 -12.102 1 90 111 ARG B C 1
ATOM 4597 O O . ARG B 1 111 ? 21.375 6.148 -12.172 1 90 111 ARG B O 1
ATOM 4604 N N . ASP B 1 112 ? 20.688 4.156 -11.516 1 87.31 112 ASP B N 1
ATOM 4605 C CA . ASP B 1 112 ? 19.484 4.664 -10.859 1 87.31 112 ASP B CA 1
ATOM 4606 C C . ASP B 1 112 ? 19.844 5.582 -9.695 1 87.31 112 ASP B C 1
ATOM 4608 O O . ASP B 1 112 ? 19.203 6.621 -9.5 1 87.31 112 ASP B O 1
ATOM 4612 N N . LYS B 1 113 ? 20.75 5.211 -8.953 1 82.75 113 LYS B N 1
ATOM 4613 C CA . LYS B 1 113 ? 21.188 6 -7.801 1 82.75 113 LYS B CA 1
ATOM 4614 C C . LYS B 1 113 ? 21.734 7.352 -8.234 1 82.75 113 LYS B C 1
ATOM 4616 O O . LYS B 1 113 ? 21.531 8.359 -7.559 1 82.75 113 LYS B O 1
ATOM 4621 N N . ARG B 1 114 ? 22.359 7.328 -9.273 1 81.5 114 ARG B N 1
ATOM 4622 C CA . ARG B 1 114 ? 22.938 8.562 -9.789 1 81.5 114 ARG B CA 1
ATOM 4623 C C . ARG B 1 114 ? 21.859 9.508 -10.297 1 81.5 114 ARG B C 1
ATOM 4625 O O . ARG B 1 114 ? 21.969 10.727 -10.141 1 81.5 114 ARG B O 1
ATOM 4632 N N . GLN B 1 115 ? 20.797 8.938 -10.852 1 79.56 115 GLN B N 1
ATOM 4633 C CA . GLN B 1 115 ? 19.719 9.734 -11.414 1 79.56 115 GLN B CA 1
ATOM 4634 C C . GLN B 1 115 ? 18.797 10.266 -10.32 1 79.56 115 GLN B C 1
ATOM 4636 O O . GLN B 1 115 ? 18.156 11.305 -10.492 1 79.56 115 GLN B O 1
ATOM 4641 N N . ALA B 1 116 ? 18.438 9.445 -9.242 1 70.31 116 ALA B N 1
ATOM 4642 C CA . ALA B 1 116 ? 17.5 9.805 -8.18 1 70.31 116 ALA B CA 1
ATOM 4643 C C . ALA B 1 116 ? 18.016 11.016 -7.395 1 70.31 116 ALA B C 1
ATOM 4645 O O . ALA B 1 116 ? 17.234 11.711 -6.75 1 70.31 116 ALA B O 1
ATOM 4646 N N . GLY B 1 117 ? 18.938 11.68 -7.805 1 59.22 117 GLY B N 1
ATOM 4647 C CA . GLY B 1 117 ? 19.438 12.867 -7.141 1 59.22 117 GLY B CA 1
ATOM 4648 C C . GLY B 1 117 ? 19.75 12.648 -5.672 1 59.22 117 GLY B C 1
ATOM 4649 O O . GLY B 1 117 ? 20.266 11.586 -5.297 1 59.22 117 GLY B O 1
ATOM 4650 N N . SER B 1 118 ? 19.453 13.641 -4.652 1 56.5 118 SER B N 1
ATOM 4651 C CA . SER B 1 118 ? 19.906 13.766 -3.271 1 56.5 118 SER B CA 1
ATOM 4652 C C . SER B 1 118 ? 19.031 12.938 -2.33 1 56.5 118 SER B C 1
ATOM 4654 O O . SER B 1 118 ? 19.391 12.734 -1.166 1 56.5 118 SER B O 1
ATOM 4656 N N . GLU B 1 119 ? 17.828 12.469 -2.814 1 53.19 119 GLU B N 1
ATOM 4657 C CA . GLU B 1 119 ? 17.031 11.781 -1.809 1 53.19 119 GLU B CA 1
ATOM 4658 C C . GLU B 1 119 ? 17.125 10.273 -1.958 1 53.19 119 GLU B C 1
ATOM 4660 O O . GLU B 1 119 ? 17.031 9.742 -3.068 1 53.19 119 GLU B O 1
ATOM 4665 N N . PRO B 1 120 ? 17.781 9.766 -0.917 1 52.22 120 PRO B N 1
ATOM 4666 C CA . PRO B 1 120 ? 17.828 8.297 -0.967 1 52.22 120 PRO B CA 1
ATOM 4667 C C . PRO B 1 120 ? 16.5 7.672 -1.355 1 52.22 120 PRO B C 1
ATOM 4669 O O . PRO B 1 120 ? 15.484 7.906 -0.691 1 52.22 120 PRO B O 1
ATOM 4672 N N . GLU B 1 121 ? 16.375 7.398 -2.658 1 58.28 121 GLU B N 1
ATOM 4673 C CA . GLU B 1 121 ? 15.148 6.758 -3.123 1 58.28 121 GLU B CA 1
ATOM 4674 C C . GLU B 1 121 ? 15.102 5.285 -2.723 1 58.28 121 GLU B C 1
ATOM 4676 O O . GLU B 1 121 ? 16.125 4.598 -2.77 1 58.28 121 GLU B O 1
ATOM 4681 N N . PRO B 1 122 ? 13.969 4.84 -2.102 1 61.62 122 PRO B N 1
ATOM 4682 C CA . PRO B 1 122 ? 13.805 3.41 -1.824 1 61.62 122 PRO B CA 1
ATOM 4683 C C . PRO B 1 122 ? 14.008 2.541 -3.062 1 61.62 122 PRO B C 1
ATOM 4685 O O . PRO B 1 122 ? 13.93 3.037 -4.191 1 61.62 122 PRO B O 1
ATOM 4688 N N . ILE B 1 123 ? 14.547 1.41 -2.885 1 69.75 123 ILE B N 1
ATOM 4689 C CA . ILE B 1 123 ? 14.719 0.422 -3.943 1 69.75 123 ILE B CA 1
ATOM 4690 C C . ILE B 1 123 ? 13.445 0.35 -4.789 1 69.75 123 ILE B C 1
ATOM 4692 O O . ILE B 1 123 ? 12.336 0.329 -4.25 1 69.75 123 ILE B O 1
ATOM 4696 N N . ASN B 1 124 ? 13.625 0.503 -6.094 1 83.44 124 ASN B 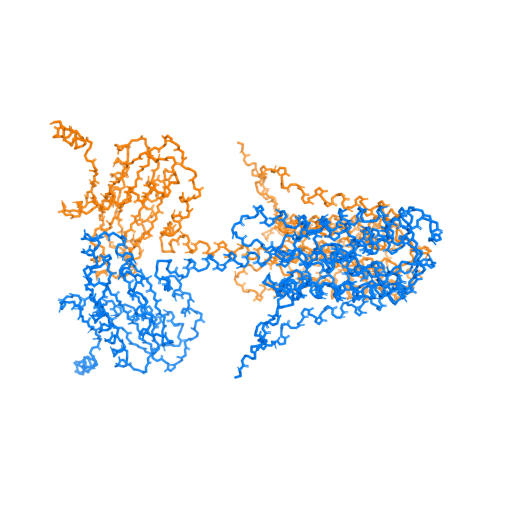N 1
ATOM 4697 C CA . ASN B 1 124 ? 12.523 0.257 -7.02 1 83.44 124 ASN B CA 1
ATOM 4698 C C . ASN B 1 124 ? 12.445 -1.213 -7.422 1 83.44 124 ASN B C 1
ATOM 4700 O O . ASN B 1 124 ? 13.219 -1.671 -8.266 1 83.44 124 ASN B O 1
ATOM 4704 N N . ALA B 1 125 ? 11.555 -1.937 -6.816 1 88.12 125 ALA B N 1
ATOM 4705 C CA . ALA B 1 125 ? 11.422 -3.381 -6.984 1 88.12 125 ALA B CA 1
ATOM 4706 C C . ALA B 1 125 ? 11.133 -3.738 -8.438 1 88.12 125 ALA B C 1
ATOM 4708 O O . ALA B 1 125 ? 11.617 -4.75 -8.945 1 88.12 125 ALA B O 1
ATOM 4709 N N . LEU B 1 126 ? 10.383 -2.99 -9.148 1 84.69 126 LEU B N 1
ATOM 4710 C CA . LEU B 1 126 ? 10.062 -3.271 -10.547 1 84.69 126 LEU B CA 1
ATOM 4711 C C . LEU B 1 126 ? 11.305 -3.154 -11.422 1 84.69 126 LEU B C 1
ATOM 4713 O O . LEU B 1 126 ? 11.508 -3.969 -12.328 1 84.69 126 LEU B O 1
ATOM 4717 N N . ARG B 1 127 ? 12.086 -2.172 -11.18 1 89.19 127 ARG B N 1
ATOM 4718 C CA . ARG B 1 127 ? 13.328 -2.021 -11.93 1 89.19 127 ARG B CA 1
ATOM 4719 C C . ARG B 1 127 ? 14.289 -3.168 -11.641 1 89.19 127 ARG B C 1
ATOM 4721 O O . ARG B 1 127 ? 14.969 -3.664 -12.539 1 89.19 127 ARG B O 1
ATOM 4728 N N . LEU B 1 128 ? 14.352 -3.506 -10.391 1 92.62 128 LEU B N 1
ATOM 4729 C CA . LEU B 1 128 ? 15.211 -4.621 -10.016 1 92.62 128 LEU B CA 1
ATOM 4730 C C . LEU B 1 128 ? 14.797 -5.895 -10.742 1 92.62 128 LEU B C 1
ATOM 4732 O O . LEU B 1 128 ? 15.648 -6.684 -11.164 1 92.62 128 LEU B O 1
ATOM 4736 N N . PHE B 1 129 ? 13.484 -6.102 -10.875 1 92.81 129 PHE B N 1
ATOM 4737 C CA . PHE B 1 129 ? 12.945 -7.238 -11.617 1 92.81 129 PHE B CA 1
ATOM 4738 C C . PHE B 1 129 ? 13.453 -7.234 -13.047 1 92.81 129 PHE B C 1
ATOM 4740 O O . PHE B 1 129 ? 13.938 -8.25 -13.547 1 92.81 129 PHE B O 1
ATOM 4747 N N . TYR B 1 130 ? 13.406 -6.117 -13.648 1 91.81 130 TYR B N 1
ATOM 4748 C CA . TYR B 1 130 ? 13.844 -5.965 -15.031 1 91.81 130 TYR B CA 1
ATOM 4749 C C . TYR B 1 130 ? 15.352 -6.133 -15.148 1 91.81 130 TYR B C 1
ATOM 4751 O O . TYR B 1 130 ? 15.844 -6.719 -16.109 1 91.81 130 TYR B O 1
ATOM 4759 N N . TYR B 1 131 ? 16.062 -5.617 -14.227 1 96.06 131 TYR B N 1
ATOM 4760 C CA . TYR B 1 131 ? 17.516 -5.746 -14.234 1 96.06 131 TYR B CA 1
ATOM 4761 C C . TYR B 1 131 ? 17.938 -7.207 -14.125 1 96.06 131 TYR B C 1
ATOM 4763 O O . TYR B 1 131 ? 18.859 -7.652 -14.828 1 96.06 131 TYR B O 1
ATOM 4771 N N . CYS B 1 132 ? 17.25 -7.926 -13.258 1 96.56 132 CYS B N 1
ATOM 4772 C CA . CYS B 1 132 ? 17.531 -9.352 -13.133 1 96.56 132 CYS B CA 1
ATOM 4773 C C . CYS B 1 132 ? 17.219 -10.086 -14.43 1 96.56 132 CYS B C 1
ATOM 4775 O O . CYS B 1 132 ? 17.969 -10.977 -14.844 1 96.56 132 CYS B O 1
ATOM 4777 N N . LEU B 1 133 ? 16.109 -9.68 -15.039 1 95.19 133 LEU B N 1
ATOM 4778 C CA . LEU B 1 133 ? 15.664 -10.32 -16.281 1 95.19 133 LEU B CA 1
ATOM 4779 C C . LEU B 1 133 ? 16.703 -10.141 -17.375 1 95.19 133 LEU B C 1
ATOM 4781 O O . LEU B 1 133 ? 17.172 -11.125 -17.953 1 95.19 133 LEU B O 1
ATOM 4785 N N . ILE B 1 134 ? 17.156 -8.922 -17.609 1 96.62 134 ILE B N 1
ATOM 4786 C CA . ILE B 1 134 ? 18.078 -8.617 -18.688 1 96.62 134 ILE B CA 1
ATOM 4787 C C . ILE B 1 134 ? 19.453 -9.242 -18.406 1 96.62 134 ILE B C 1
ATOM 4789 O O . ILE B 1 134 ? 20.078 -9.836 -19.281 1 96.62 134 ILE B O 1
ATOM 4793 N N . SER B 1 135 ? 19.906 -9.125 -17.203 1 97.94 135 SER B N 1
ATOM 4794 C CA . SER B 1 135 ? 21.219 -9.656 -16.844 1 97.94 135 SER B CA 1
ATOM 4795 C C . SER B 1 135 ? 21.234 -11.18 -16.938 1 97.94 135 SER B C 1
ATOM 4797 O O . SER B 1 135 ? 22.25 -11.766 -17.328 1 97.94 135 SER B O 1
ATOM 4799 N N . ALA B 1 136 ? 20.109 -11.773 -16.547 1 97.75 136 ALA B N 1
ATOM 4800 C CA . ALA B 1 136 ? 20.031 -13.234 -16.609 1 97.75 136 ALA B CA 1
ATOM 4801 C C . ALA B 1 136 ? 20.078 -13.719 -18.062 1 97.75 136 ALA B C 1
ATOM 4803 O O . ALA B 1 136 ? 20.672 -14.766 -18.344 1 97.75 136 ALA B O 1
ATOM 4804 N N . ILE B 1 137 ? 19.469 -12.969 -18.969 1 96.75 137 ILE B N 1
ATOM 4805 C CA . ILE B 1 137 ? 19.484 -13.328 -20.391 1 96.75 137 ILE B CA 1
ATOM 4806 C C . ILE B 1 137 ? 20.906 -13.328 -20.906 1 96.75 137 ILE B C 1
ATOM 4808 O O . ILE B 1 137 ? 21.359 -14.305 -21.516 1 96.75 137 ILE B O 1
ATOM 4812 N N . PHE B 1 138 ? 21.672 -12.32 -20.656 1 97.44 138 PHE B N 1
ATOM 4813 C CA . PHE B 1 138 ? 23.031 -12.203 -21.156 1 97.44 138 PHE B CA 1
ATOM 4814 C C . PHE B 1 138 ? 23.953 -13.211 -20.469 1 97.44 138 PHE B C 1
ATOM 4816 O O . PHE B 1 138 ? 24.844 -13.781 -21.109 1 97.44 138 PHE B O 1
ATOM 4823 N N . CYS B 1 139 ? 23.766 -13.352 -19.188 1 97.19 139 CYS B N 1
ATOM 4824 C CA . CYS B 1 139 ? 24.516 -14.359 -18.453 1 97.19 139 CYS B CA 1
ATOM 4825 C C . CYS B 1 139 ? 24.297 -15.75 -19.047 1 97.19 139 CYS B C 1
ATOM 4827 O O . CYS B 1 139 ? 25.25 -16.484 -19.297 1 97.19 139 CYS B O 1
ATOM 4829 N N . ALA B 1 140 ? 23.016 -16.078 -19.328 1 95.69 140 ALA B N 1
ATOM 4830 C CA . ALA B 1 140 ? 22.641 -17.391 -19.844 1 95.69 140 ALA B CA 1
ATOM 4831 C C . ALA B 1 140 ? 23.188 -17.594 -21.25 1 95.69 140 ALA B C 1
ATOM 4833 O O . ALA B 1 140 ? 23.609 -18.703 -21.609 1 95.69 140 ALA B O 1
ATOM 4834 N N . LEU B 1 141 ? 23.141 -16.547 -22.062 1 95.44 141 LEU B N 1
ATOM 4835 C CA . LEU B 1 141 ? 23.656 -16.641 -23.422 1 95.44 141 LEU B CA 1
ATOM 4836 C C . LEU B 1 141 ? 25.141 -16.984 -23.422 1 95.44 141 LEU B C 1
ATOM 4838 O O . LEU B 1 141 ? 25.562 -17.922 -24.109 1 95.44 141 LEU B O 1
ATOM 4842 N N . LEU B 1 142 ? 25.922 -16.328 -22.641 1 94.62 142 LEU B N 1
ATOM 4843 C CA . LEU B 1 142 ? 27.359 -16.578 -22.578 1 94.62 142 LEU B CA 1
ATOM 4844 C C . LEU B 1 142 ? 27.656 -17.906 -21.891 1 94.62 142 LEU B C 1
ATOM 4846 O O . LEU B 1 142 ? 28.531 -18.656 -22.344 1 94.62 142 LEU B O 1
ATOM 4850 N N . GLY B 1 143 ? 26.969 -18.156 -20.844 1 91.81 143 GLY B N 1
ATOM 4851 C CA . GLY B 1 143 ? 27.172 -19.406 -20.141 1 91.81 143 GLY B CA 1
ATOM 4852 C C . GLY B 1 143 ? 26.844 -20.641 -20.969 1 91.81 143 GLY B C 1
ATOM 4853 O O . GLY B 1 143 ? 27.594 -21.609 -20.969 1 91.81 143 GLY B O 1
ATOM 4854 N N . ALA B 1 144 ? 25.688 -20.562 -21.656 1 90.69 144 ALA B N 1
ATOM 4855 C CA . ALA B 1 144 ? 25.281 -21.688 -22.5 1 90.69 144 ALA B CA 1
ATOM 4856 C C . ALA B 1 144 ? 26.281 -21.906 -23.625 1 90.69 144 ALA B C 1
ATOM 4858 O O . ALA B 1 144 ? 26.578 -23.047 -23.984 1 90.69 144 ALA B O 1
ATOM 4859 N N . LEU B 1 145 ? 26.797 -20.859 -24.203 1 87.81 145 LEU B N 1
ATOM 4860 C CA . LEU B 1 145 ? 27.812 -20.953 -25.266 1 87.81 145 LEU B CA 1
ATOM 4861 C C . LEU B 1 145 ? 29.078 -21.625 -24.75 1 87.81 145 LEU B C 1
ATOM 4863 O O . LEU B 1 145 ? 29.688 -22.438 -25.453 1 87.81 145 LEU B O 1
ATOM 4867 N N . GLY B 1 146 ? 29.438 -21.312 -23.562 1 86.62 146 GLY B N 1
ATOM 4868 C CA . GLY B 1 146 ? 30.656 -21.875 -22.984 1 86.62 146 GLY B CA 1
ATOM 4869 C C . GLY B 1 146 ? 30.484 -23.312 -22.531 1 86.62 146 GLY B C 1
ATOM 4870 O O . GLY B 1 146 ? 31.469 -24.031 -22.344 1 86.62 146 GLY B O 1
ATOM 4871 N N . SER B 1 147 ? 29.266 -23.734 -22.375 1 83.75 147 SER B N 1
ATOM 4872 C CA . SER B 1 147 ? 29 -25.062 -21.812 1 83.75 147 SER B CA 1
ATOM 4873 C C . SER B 1 147 ? 28.641 -26.062 -22.891 1 83.75 147 SER B C 1
ATOM 4875 O O . SER B 1 147 ? 28.391 -27.234 -22.609 1 83.75 147 SER B O 1
ATOM 4877 N N . VAL B 1 148 ? 28.547 -25.562 -24.094 1 78.81 148 VAL B N 1
ATOM 4878 C CA . VAL B 1 148 ? 28.234 -26.469 -25.188 1 78.81 148 VAL B CA 1
ATOM 4879 C C . VAL B 1 148 ? 29.312 -27.547 -25.281 1 78.81 148 VAL B C 1
ATOM 4881 O O . VAL B 1 148 ? 30.5 -27.25 -25.25 1 78.81 148 VAL B O 1
ATOM 4884 N N . GLY B 1 149 ? 28.906 -28.797 -25.391 1 73.19 149 GLY B N 1
ATOM 4885 C CA . GLY B 1 149 ? 29.859 -29.891 -25.516 1 73.19 149 GLY B CA 1
ATOM 4886 C C . GLY B 1 149 ? 30.25 -30.516 -24.203 1 73.19 149 GLY B C 1
ATOM 4887 O O . GLY B 1 149 ? 30.719 -31.656 -24.156 1 73.19 149 GLY B O 1
ATOM 4888 N N . ILE B 1 150 ? 30.094 -29.719 -23.141 1 70.38 150 ILE B N 1
ATOM 4889 C CA . ILE B 1 150 ? 30.422 -30.219 -21.812 1 70.38 150 ILE B CA 1
ATOM 4890 C C . ILE B 1 150 ? 29.172 -30.828 -21.172 1 70.38 150 ILE B C 1
ATOM 4892 O O . ILE B 1 150 ? 29.219 -31.922 -20.609 1 70.38 150 ILE B O 1
ATOM 4896 N N . ASP B 1 151 ? 28.125 -30.125 -21.391 1 65.62 151 ASP B N 1
ATOM 4897 C CA . ASP B 1 151 ? 26.844 -30.562 -20.844 1 65.62 151 ASP B CA 1
ATOM 4898 C C . ASP B 1 151 ? 26.094 -31.438 -21.859 1 65.62 151 ASP B C 1
ATOM 4900 O O . ASP B 1 151 ? 26.297 -31.297 -23.062 1 65.62 151 ASP B O 1
ATOM 4904 N N . ARG B 1 152 ? 25.422 -32.375 -21.438 1 72.44 152 ARG B N 1
ATOM 4905 C CA . ARG B 1 152 ? 24.719 -33.344 -22.281 1 72.44 152 ARG B CA 1
ATOM 4906 C C . ARG B 1 152 ? 23.516 -32.719 -22.969 1 72.44 152 ARG B C 1
ATOM 4908 O O . ARG B 1 152 ? 23.047 -33.219 -23.984 1 72.44 152 ARG B O 1
ATOM 4915 N N . GLN B 1 153 ? 23.219 -31.516 -22.469 1 75.25 153 GLN B N 1
ATOM 4916 C CA . GLN B 1 153 ? 22.016 -30.859 -23.016 1 75.25 153 GLN B CA 1
ATOM 4917 C C . GLN B 1 153 ? 22.359 -30.047 -24.25 1 75.25 153 GLN B C 1
ATOM 4919 O O . GLN B 1 153 ? 23.484 -29.562 -24.406 1 75.25 153 GLN B O 1
ATOM 4924 N N . SER B 1 154 ? 21.359 -30.031 -25.141 1 83.31 154 SER B N 1
ATOM 4925 C CA . SER B 1 154 ? 21.469 -29.141 -26.281 1 83.31 154 SER B CA 1
ATOM 4926 C C . SER B 1 154 ? 21.453 -27.672 -25.859 1 83.31 154 SER B C 1
ATOM 4928 O O . SER B 1 154 ? 21.203 -27.375 -24.688 1 83.31 154 SER B O 1
ATOM 4930 N N . PHE B 1 155 ? 21.766 -26.766 -26.688 1 86.62 155 PHE B N 1
ATOM 4931 C CA . PHE B 1 155 ? 21.969 -25.344 -26.406 1 86.62 155 PHE B CA 1
ATOM 4932 C C . PHE B 1 155 ? 20.703 -24.719 -25.844 1 86.62 155 PHE B C 1
ATOM 4934 O O . PHE B 1 155 ? 20.766 -24.016 -24.828 1 86.62 155 PHE B O 1
ATOM 4941 N N . MET B 1 156 ? 19.562 -24.891 -26.484 1 87.56 156 MET B N 1
ATOM 4942 C CA . MET B 1 156 ? 18.344 -24.172 -26.125 1 87.56 156 MET B CA 1
ATOM 4943 C C . MET B 1 156 ? 17.859 -24.578 -24.734 1 87.56 156 MET B C 1
ATOM 4945 O O . MET B 1 156 ? 17.547 -23.734 -23.906 1 87.56 156 MET B O 1
ATOM 4949 N N . PRO B 1 157 ? 17.844 -25.875 -24.406 1 85.25 157 PRO B N 1
ATOM 4950 C CA . PRO B 1 157 ? 17.484 -26.281 -23.047 1 85.25 157 PRO B CA 1
ATOM 4951 C C . PRO B 1 157 ? 18.469 -25.75 -22 1 85.25 157 PRO B C 1
ATOM 4953 O O . PRO B 1 157 ? 18.062 -25.391 -20.891 1 85.25 157 PRO B O 1
ATOM 4956 N N . LEU B 1 158 ? 19.672 -25.75 -22.375 1 87.06 158 LEU B N 1
ATOM 4957 C CA . LEU B 1 158 ? 20.688 -25.234 -21.453 1 87.06 158 LEU B CA 1
ATOM 4958 C C . LEU B 1 158 ? 20.484 -23.734 -21.219 1 87.06 158 LEU B C 1
ATOM 4960 O O . LEU B 1 158 ? 20.578 -23.266 -20.078 1 87.06 158 LEU B O 1
ATOM 4964 N N . LEU B 1 159 ? 20.219 -23 -22.266 1 90.94 159 LEU B N 1
ATOM 4965 C CA . LEU B 1 159 ? 19.953 -21.578 -22.188 1 90.94 159 LEU B CA 1
ATOM 4966 C C . LEU B 1 159 ? 18.75 -21.297 -21.281 1 90.94 159 LEU B C 1
ATOM 4968 O O . LEU B 1 159 ? 18.797 -20.406 -20.422 1 90.94 159 LEU B O 1
ATOM 4972 N N . ALA B 1 160 ? 17.719 -22.047 -21.453 1 89.62 160 ALA B N 1
ATOM 4973 C CA . ALA B 1 160 ? 16.484 -21.859 -20.688 1 89.62 160 ALA B CA 1
ATOM 4974 C C . ALA B 1 160 ? 16.719 -22.141 -19.203 1 89.62 160 ALA B C 1
ATOM 4976 O O . ALA B 1 160 ? 16.234 -21.406 -18.344 1 89.62 160 ALA B O 1
ATOM 4977 N N . ASP B 1 161 ? 17.438 -23.172 -19 1 88.62 161 ASP B N 1
ATOM 4978 C CA . ASP B 1 161 ? 17.719 -23.562 -17.625 1 88.62 161 ASP B CA 1
ATOM 4979 C C . ASP B 1 161 ? 18.594 -22.516 -16.938 1 88.62 161 ASP B C 1
ATOM 4981 O O . ASP B 1 161 ? 18.297 -22.094 -15.812 1 88.62 161 ASP B O 1
ATOM 4985 N N . TRP B 1 162 ? 19.594 -22.125 -17.594 1 91.5 162 TRP B N 1
ATOM 4986 C CA . TRP B 1 162 ? 20.516 -21.125 -17.062 1 91.5 162 TRP B CA 1
ATOM 4987 C C . TRP B 1 162 ? 19.797 -19.797 -16.797 1 91.5 162 TRP B C 1
ATOM 4989 O O . TRP B 1 162 ? 19.938 -19.219 -15.727 1 91.5 162 TRP B O 1
ATOM 4999 N N . PHE B 1 163 ? 19.062 -19.453 -17.688 1 94.31 163 PHE B N 1
ATOM 5000 C CA . PHE B 1 163 ? 18.328 -18.188 -17.609 1 94.31 163 PHE B CA 1
ATOM 5001 C C . PHE B 1 163 ? 17.344 -18.219 -16.438 1 94.31 163 PHE B C 1
ATOM 5003 O O . PHE B 1 163 ? 17.344 -17.312 -15.602 1 94.31 163 PHE B O 1
ATOM 5010 N N . SER B 1 164 ? 16.469 -19.188 -16.406 1 93.12 164 SER B N 1
ATOM 5011 C CA . SER B 1 164 ? 15.445 -19.25 -15.375 1 93.12 164 SER B CA 1
ATOM 5012 C C . SER B 1 164 ? 16.062 -19.312 -13.984 1 93.12 164 SER B C 1
ATOM 5014 O O . SER B 1 164 ? 15.539 -18.719 -13.039 1 93.12 164 SER B O 1
ATOM 5016 N N . GLU B 1 165 ? 17.172 -20.047 -13.898 1 92.12 165 GLU B N 1
ATOM 5017 C CA . GLU B 1 165 ? 17.828 -20.172 -12.609 1 92.12 165 GLU B CA 1
ATOM 5018 C C . GLU B 1 165 ? 18.422 -18.828 -12.156 1 92.12 165 GLU B C 1
ATOM 5020 O O . GLU B 1 165 ? 18.188 -18.406 -11.023 1 92.12 165 GLU B O 1
ATOM 5025 N N . GLN B 1 166 ? 19.125 -18.156 -13.016 1 95.31 166 GLN B N 1
ATOM 5026 C CA . GLN B 1 166 ? 19.75 -16.891 -12.672 1 95.31 166 GLN B CA 1
ATOM 5027 C C . GLN B 1 166 ? 18.703 -15.812 -12.398 1 95.31 166 GLN B C 1
ATOM 5029 O O . GLN B 1 166 ? 18.859 -14.992 -11.484 1 95.31 166 GLN B O 1
ATOM 5034 N N . PHE B 1 167 ? 17.703 -15.859 -13.188 1 96.25 167 PHE B N 1
ATOM 5035 C CA . PHE B 1 167 ? 16.656 -14.875 -13.023 1 96.25 167 PHE B CA 1
ATOM 5036 C C . PHE B 1 167 ? 15.938 -15.047 -11.688 1 96.25 167 PHE B C 1
ATOM 5038 O O . PHE B 1 167 ? 15.836 -14.102 -10.906 1 96.25 167 PHE B O 1
ATOM 5045 N N . ALA B 1 168 ? 15.453 -16.234 -11.398 1 95.38 168 ALA B N 1
ATOM 5046 C CA . ALA B 1 168 ? 14.734 -16.516 -10.156 1 95.38 168 ALA B CA 1
ATOM 5047 C C . ALA B 1 168 ? 15.609 -16.234 -8.938 1 95.38 168 ALA B C 1
ATOM 5049 O O . ALA B 1 168 ? 15.172 -15.578 -7.988 1 95.38 168 ALA B O 1
ATOM 5050 N N . THR B 1 169 ? 16.812 -16.703 -9 1 95.12 169 THR B N 1
ATOM 5051 C CA . THR B 1 169 ? 17.734 -16.516 -7.879 1 95.12 169 THR B CA 1
ATOM 5052 C C . THR B 1 169 ? 18.031 -15.031 -7.672 1 95.12 169 THR B C 1
ATOM 5054 O O . THR B 1 169 ? 18.094 -14.562 -6.531 1 95.12 169 THR B O 1
ATOM 5057 N N . GLY B 1 170 ? 18.203 -14.328 -8.742 1 96.56 170 GLY B N 1
ATOM 5058 C CA . GLY B 1 170 ? 18.422 -12.891 -8.656 1 96.56 170 GLY B CA 1
ATOM 5059 C C . GLY B 1 170 ? 17.281 -12.156 -7.98 1 96.56 170 GLY B C 1
ATOM 5060 O O . GLY B 1 170 ? 17.5 -11.367 -7.055 1 96.56 170 GLY B O 1
ATOM 5061 N N . VAL B 1 171 ? 16.109 -12.469 -8.383 1 96.06 171 VAL B N 1
ATOM 5062 C CA . VAL B 1 171 ? 14.922 -11.797 -7.871 1 96.06 171 VAL B CA 1
ATOM 5063 C C . VAL B 1 171 ? 14.742 -12.117 -6.391 1 96.06 171 VAL B C 1
ATOM 5065 O O . VAL B 1 171 ? 14.305 -11.266 -5.609 1 96.06 171 VAL B O 1
ATOM 5068 N N . LEU B 1 172 ? 15.109 -13.273 -6.02 1 95.94 172 LEU B N 1
ATOM 5069 C CA . LEU B 1 172 ? 14.93 -13.727 -4.645 1 95.94 172 LEU B CA 1
ATOM 5070 C C . LEU B 1 172 ? 15.961 -13.102 -3.721 1 95.94 172 LEU B C 1
ATOM 5072 O O . LEU B 1 172 ? 15.625 -12.633 -2.631 1 95.94 172 LEU B O 1
ATOM 5076 N N . ILE B 1 173 ? 17.156 -12.984 -4.145 1 95.88 173 ILE B N 1
ATOM 5077 C CA . ILE B 1 173 ? 18.266 -12.688 -3.24 1 95.88 173 ILE B CA 1
ATOM 5078 C C . ILE B 1 173 ? 18.531 -11.188 -3.232 1 95.88 173 ILE B C 1
ATOM 5080 O O . ILE B 1 173 ? 18.828 -10.602 -2.184 1 95.88 173 ILE B O 1
ATOM 5084 N N . LEU B 1 174 ? 18.453 -10.508 -4.332 1 95.38 174 LEU B N 1
ATOM 5085 C CA . LEU B 1 174 ? 18.906 -9.133 -4.484 1 95.38 174 LEU B CA 1
ATOM 5086 C C . LEU B 1 174 ? 18.188 -8.219 -3.496 1 95.38 174 LEU B C 1
ATOM 5088 O O . LEU B 1 174 ? 18.844 -7.48 -2.748 1 95.38 174 LEU B O 1
ATOM 5092 N N . PRO B 1 175 ? 16.828 -8.312 -3.457 1 93.75 175 PRO B N 1
ATOM 5093 C CA . PRO B 1 175 ? 16.172 -7.402 -2.514 1 93.75 175 PRO B CA 1
ATOM 5094 C C . PRO B 1 175 ? 16.594 -7.656 -1.066 1 93.75 175 PRO B C 1
ATOM 5096 O O . PRO B 1 175 ? 16.719 -6.711 -0.283 1 93.75 175 PRO B O 1
ATOM 5099 N N . CYS B 1 176 ? 16.797 -8.82 -0.74 1 93.06 176 CYS B N 1
ATOM 5100 C CA . CYS B 1 176 ? 17.156 -9.188 0.628 1 93.06 176 CYS B CA 1
ATOM 5101 C C . CYS B 1 176 ? 18.531 -8.641 1.002 1 93.06 176 CYS B C 1
ATOM 5103 O O . CYS B 1 176 ? 18.672 -7.957 2.018 1 93.06 176 CYS B O 1
ATOM 5105 N N . VAL B 1 177 ? 19.5 -8.82 0.188 1 92.56 177 VAL B N 1
ATOM 5106 C CA . VAL B 1 177 ? 20.859 -8.406 0.485 1 92.56 177 VAL B CA 1
ATOM 5107 C C . VAL B 1 177 ? 20.969 -6.883 0.414 1 92.56 177 VAL B C 1
ATOM 5109 O O . VAL B 1 177 ? 21.672 -6.262 1.222 1 92.56 177 VAL B O 1
ATOM 5112 N N . MET B 1 178 ? 20.281 -6.289 -0.449 1 90.5 178 MET B N 1
ATOM 5113 C CA . MET B 1 178 ? 20.359 -4.844 -0.638 1 90.5 178 MET B CA 1
ATOM 5114 C C . MET B 1 178 ? 19.688 -4.105 0.521 1 90.5 178 MET B C 1
ATOM 5116 O O . MET B 1 178 ? 20.016 -2.955 0.802 1 90.5 178 MET B O 1
ATOM 5120 N N . THR B 1 179 ? 18.766 -4.727 1.166 1 87.5 179 THR B N 1
ATOM 5121 C CA . THR B 1 179 ? 18.031 -4.047 2.229 1 87.5 179 THR B CA 1
ATOM 5122 C C . THR B 1 179 ? 18.5 -4.535 3.6 1 87.5 179 THR B C 1
ATOM 5124 O O . THR B 1 179 ? 17.969 -4.094 4.629 1 87.5 179 THR B O 1
ATOM 5127 N N . LEU B 1 180 ? 19.406 -5.312 3.619 1 84.44 180 LEU B N 1
ATOM 5128 C CA . LEU B 1 180 ? 19.859 -5.93 4.855 1 84.44 180 LEU B CA 1
ATOM 5129 C C . LEU B 1 180 ? 20.312 -4.871 5.859 1 84.44 180 LEU B C 1
ATOM 5131 O O . LEU B 1 180 ? 21.141 -4.02 5.539 1 84.44 180 LEU B O 1
ATOM 5135 N N . THR B 1 181 ? 19.5 -4.676 6.883 1 75.75 181 THR B N 1
ATOM 5136 C CA . THR B 1 181 ? 19.875 -3.791 7.98 1 75.75 181 THR B CA 1
ATOM 5137 C C . THR B 1 181 ? 19.859 -4.543 9.305 1 75.75 181 THR B C 1
ATOM 5139 O O . THR B 1 181 ? 19.031 -5.43 9.516 1 75.75 181 THR B O 1
ATOM 5142 N N . LEU B 1 182 ? 20.922 -4.496 9.977 1 63.34 182 LEU B N 1
ATOM 5143 C CA . LEU B 1 182 ? 20.953 -5.125 11.289 1 63.34 182 LEU B CA 1
ATOM 5144 C C . LEU B 1 182 ? 20.094 -4.348 12.281 1 63.34 182 LEU B C 1
ATOM 5146 O O . LEU B 1 182 ? 20.219 -3.127 12.398 1 63.34 182 LEU B O 1
ATOM 5150 N N . PRO B 1 183 ? 19.016 -5.051 12.711 1 60.12 183 PRO B N 1
ATOM 5151 C CA . PRO B 1 183 ? 18.156 -4.324 13.641 1 60.12 183 PRO B CA 1
ATOM 5152 C C . PRO B 1 183 ? 18.906 -3.803 14.867 1 60.12 183 PRO B C 1
ATOM 5154 O O . PRO B 1 183 ? 19.781 -4.496 15.398 1 60.12 183 PRO B O 1
ATOM 5157 N N . HIS B 1 184 ? 18.828 -2.523 15.062 1 56.41 184 HIS B N 1
ATOM 5158 C CA . HIS B 1 184 ? 19.484 -1.953 16.234 1 56.41 184 HIS B CA 1
ATOM 5159 C C . HIS B 1 184 ? 18.766 -2.334 17.516 1 56.41 184 HIS B C 1
ATOM 5161 O O . HIS B 1 184 ? 19.391 -2.504 18.562 1 56.41 184 HIS B O 1
ATOM 5167 N N . GLU B 1 185 ? 17.438 -2.35 17.547 1 56.88 185 GLU B N 1
ATOM 5168 C CA . GLU B 1 185 ? 16.688 -2.648 18.75 1 56.88 185 GLU B CA 1
ATOM 5169 C C . GLU B 1 185 ? 15.68 -3.766 18.531 1 56.88 185 GLU B C 1
ATOM 5171 O O . GLU B 1 185 ? 14.969 -3.768 17.516 1 56.88 185 GLU B O 1
ATOM 5176 N N . ILE B 1 186 ? 16.047 -4.867 19.031 1 54.19 186 ILE B N 1
ATOM 5177 C CA . ILE B 1 186 ? 15.047 -5.926 18.984 1 54.19 186 ILE B CA 1
ATOM 5178 C C . ILE B 1 186 ? 13.867 -5.547 19.875 1 54.19 186 ILE B C 1
ATOM 5180 O O . ILE B 1 186 ? 14 -5.453 21.094 1 54.19 186 ILE B O 1
ATOM 5184 N N . THR B 1 187 ? 13 -4.809 19.422 1 57.88 187 THR B N 1
ATOM 5185 C CA . THR B 1 187 ? 11.836 -4.504 20.234 1 57.88 187 THR B CA 1
ATOM 5186 C C . THR B 1 187 ? 11 -5.758 20.469 1 57.88 187 THR B C 1
ATOM 5188 O O . THR B 1 187 ? 11.109 -6.734 19.719 1 57.88 187 THR B O 1
ATOM 5191 N N . ARG B 1 188 ? 10.297 -5.844 21.688 1 60.97 188 ARG B N 1
ATOM 5192 C CA . ARG B 1 188 ? 9.406 -6.922 22.094 1 60.97 188 ARG B CA 1
ATOM 5193 C C . ARG B 1 188 ? 8.398 -7.246 21 1 60.97 188 ARG B C 1
ATOM 5195 O O . ARG B 1 188 ? 7.676 -6.363 20.531 1 60.97 188 ARG B O 1
ATOM 5202 N N . ILE B 1 189 ? 8.617 -8.453 20.516 1 66.25 189 ILE B N 1
ATOM 5203 C CA . ILE B 1 189 ? 7.715 -8.93 19.484 1 66.25 189 ILE B CA 1
ATOM 5204 C C . ILE B 1 189 ? 6.367 -9.305 20.094 1 66.25 189 ILE B C 1
ATOM 5206 O O . ILE B 1 189 ? 6.297 -10.156 20.984 1 66.25 189 ILE B O 1
ATOM 5210 N N . ARG B 1 190 ? 5.441 -8.539 19.969 1 71.56 190 ARG B N 1
ATOM 5211 C CA . ARG B 1 190 ? 4.086 -8.906 20.359 1 71.56 190 ARG B CA 1
ATOM 5212 C C . ARG B 1 190 ? 3.543 -10.023 19.484 1 71.56 190 ARG B C 1
ATOM 5214 O O . ARG B 1 190 ? 3.861 -10.102 18.297 1 71.56 190 ARG B O 1
ATOM 5221 N N . TRP B 1 191 ? 2.822 -11.047 20.094 1 72 191 TRP B N 1
ATOM 5222 C CA . TRP B 1 191 ? 2.285 -12.234 19.438 1 72 191 TRP B CA 1
ATOM 5223 C C . TRP B 1 191 ? 1.462 -11.844 18.219 1 72 191 TRP B C 1
ATOM 5225 O O . TRP B 1 191 ? 1.499 -12.531 17.188 1 72 191 TRP B O 1
ATOM 5235 N N . GLN B 1 192 ? 0.757 -10.789 18.234 1 76.56 192 GLN B N 1
ATOM 5236 C CA . GLN B 1 192 ? -0.094 -10.359 17.125 1 76.56 192 GLN B CA 1
ATOM 5237 C C . GLN B 1 192 ? 0.738 -9.984 15.906 1 76.56 192 GLN B C 1
ATOM 5239 O O . GLN B 1 192 ? 0.261 -10.07 14.773 1 76.56 192 GLN B O 1
ATOM 5244 N N . GLN B 1 193 ? 1.964 -9.797 16.25 1 82.25 193 GLN B N 1
ATOM 5245 C CA . GLN B 1 193 ? 2.85 -9.406 15.164 1 82.25 193 GLN B CA 1
ATOM 5246 C C . GLN B 1 193 ? 3.379 -10.625 14.422 1 82.25 193 GLN B C 1
ATOM 5248 O O . GLN B 1 193 ? 3.912 -10.508 13.312 1 82.25 193 GLN B O 1
ATOM 5253 N N . LEU B 1 194 ? 3.068 -11.852 14.953 1 89.06 194 LEU B N 1
ATOM 5254 C CA . LEU B 1 194 ? 3.609 -13.062 14.352 1 89.06 194 LEU B CA 1
ATOM 5255 C C . LEU B 1 194 ? 2.555 -13.766 13.508 1 89.06 194 LEU B C 1
ATOM 5257 O O . LEU B 1 194 ? 2.854 -14.75 12.828 1 89.06 194 LEU B O 1
ATOM 5261 N N . LEU B 1 195 ? 1.4 -13.297 13.438 1 89.44 195 LEU B N 1
ATOM 5262 C CA . LEU B 1 195 ? 0.292 -13.961 12.766 1 89.44 195 LEU B CA 1
ATOM 5263 C C . LEU B 1 195 ? 0.574 -14.102 11.273 1 89.44 195 LEU B C 1
ATOM 5265 O O . LEU B 1 195 ? 0.352 -15.172 10.695 1 89.44 195 LEU B O 1
ATOM 5269 N N . PRO B 1 196 ? 1.103 -13.109 10.602 1 91.81 196 PRO B N 1
ATOM 5270 C CA . PRO B 1 196 ? 1.386 -13.281 9.172 1 91.81 196 PRO B CA 1
ATOM 5271 C C . PRO B 1 196 ? 2.422 -14.367 8.906 1 91.81 196 PRO B C 1
ATOM 5273 O O . PRO B 1 196 ? 2.281 -15.141 7.953 1 91.81 196 PRO B O 1
ATOM 5276 N N . VAL B 1 197 ? 3.412 -14.5 9.766 1 94.38 197 VAL B N 1
ATOM 5277 C CA . VAL B 1 197 ? 4.453 -15.508 9.586 1 94.38 197 VAL B CA 1
ATOM 5278 C C . VAL B 1 197 ? 3.875 -16.906 9.844 1 94.38 197 VAL B C 1
ATOM 5280 O O . VAL B 1 197 ? 4.195 -17.859 9.125 1 94.38 197 VAL B O 1
ATOM 5283 N N . LEU B 1 198 ? 3.039 -17 10.852 1 94.31 198 LEU B N 1
ATOM 5284 C CA . LEU B 1 198 ? 2.395 -18.281 11.141 1 94.31 198 LEU B CA 1
ATOM 5285 C C . LEU B 1 198 ? 1.516 -18.719 9.977 1 94.31 198 LEU B C 1
ATOM 5287 O O . LEU B 1 198 ? 1.501 -19.891 9.609 1 94.31 198 LEU B O 1
ATOM 5291 N N . THR B 1 199 ? 0.788 -17.766 9.422 1 93.5 199 THR B N 1
ATOM 5292 C CA . THR B 1 199 ? -0.037 -18.062 8.258 1 93.5 199 THR B CA 1
ATOM 5293 C C . THR B 1 199 ? 0.829 -18.5 7.074 1 93.5 199 THR B C 1
ATOM 5295 O O . THR B 1 199 ? 0.435 -19.359 6.293 1 93.5 199 THR B O 1
ATOM 5298 N N . LEU B 1 200 ? 1.964 -17.938 6.949 1 96.5 200 LEU B N 1
ATOM 5299 C CA . LEU B 1 200 ? 2.904 -18.281 5.891 1 96.5 200 LEU B CA 1
ATOM 5300 C C . LEU B 1 200 ? 3.375 -19.734 6.043 1 96.5 200 LEU B C 1
ATOM 5302 O O . LEU B 1 200 ? 3.371 -20.5 5.078 1 96.5 200 LEU B O 1
ATOM 5306 N N . VAL B 1 201 ? 3.721 -20.125 7.262 1 96.12 201 VAL B N 1
ATOM 5307 C CA . VAL B 1 201 ? 4.176 -21.484 7.539 1 96.12 201 VAL B CA 1
ATOM 5308 C C . VAL B 1 201 ? 3.049 -22.469 7.254 1 96.12 201 VAL B C 1
ATOM 5310 O O . VAL B 1 201 ? 3.268 -23.5 6.613 1 96.12 201 VAL B O 1
ATOM 5313 N N . LEU B 1 202 ? 1.884 -22.125 7.656 1 95 202 LEU B N 1
ATOM 5314 C CA . LEU B 1 202 ? 0.727 -22.969 7.426 1 95 202 LEU B CA 1
ATOM 5315 C C . LEU B 1 202 ? 0.446 -23.125 5.934 1 95 202 LEU B C 1
ATOM 5317 O O . LEU B 1 202 ? 0.076 -24.203 5.469 1 95 202 LEU B O 1
ATOM 5321 N N . SER B 1 203 ? 0.579 -22.047 5.219 1 96 203 SER B N 1
ATOM 5322 C CA . SER B 1 203 ? 0.341 -22.094 3.779 1 96 203 SER B CA 1
ATOM 5323 C C . SER B 1 203 ? 1.377 -22.953 3.07 1 96 203 SER B C 1
ATOM 5325 O O . SER B 1 203 ? 1.06 -23.641 2.096 1 96 203 SER B O 1
ATOM 5327 N N . MET B 1 204 ? 2.596 -22.938 3.541 1 95.94 204 MET B N 1
ATOM 5328 C CA . MET B 1 204 ? 3.641 -23.781 2.977 1 95.94 204 MET B CA 1
ATOM 5329 C C . MET B 1 204 ? 3.348 -25.25 3.25 1 95.94 204 MET B C 1
ATOM 5331 O O . MET B 1 204 ? 3.545 -26.109 2.379 1 95.94 204 MET B O 1
ATOM 5335 N N . LEU B 1 205 ? 2.873 -25.562 4.426 1 95.19 205 LEU B N 1
ATOM 5336 C CA . LEU B 1 205 ? 2.502 -26.938 4.77 1 95.19 205 LEU B CA 1
ATOM 5337 C C . LEU B 1 205 ? 1.339 -27.422 3.91 1 95.19 205 LEU B C 1
ATOM 5339 O O . LEU B 1 205 ? 1.316 -28.578 3.479 1 95.19 205 LEU B O 1
ATOM 5343 N N . ALA B 1 206 ? 0.438 -26.516 3.67 1 93.56 206 ALA B N 1
ATOM 5344 C CA . ALA B 1 206 ? -0.682 -26.844 2.793 1 93.56 206 ALA B CA 1
ATOM 5345 C C . ALA B 1 206 ? -0.202 -27.125 1.373 1 93.56 206 ALA B C 1
ATOM 5347 O O . ALA B 1 206 ? -0.728 -28.016 0.698 1 93.56 206 ALA B O 1
ATOM 5348 N N . ALA B 1 207 ? 0.754 -26.375 0.944 1 93.88 207 ALA B N 1
ATOM 5349 C CA . ALA B 1 207 ? 1.317 -26.578 -0.387 1 93.88 207 ALA B CA 1
ATOM 5350 C C . ALA B 1 207 ? 1.951 -27.969 -0.502 1 93.88 207 ALA B C 1
ATOM 5352 O O . ALA B 1 207 ? 1.816 -28.641 -1.53 1 93.88 207 ALA B O 1
ATOM 5353 N N . ILE B 1 208 ? 2.619 -28.422 0.56 1 91.56 208 ILE B N 1
ATOM 5354 C CA . ILE B 1 208 ? 3.254 -29.734 0.596 1 91.56 208 ILE B CA 1
ATOM 5355 C C . ILE B 1 208 ? 2.186 -30.828 0.606 1 91.56 208 ILE B C 1
ATOM 5357 O O . ILE B 1 208 ? 2.289 -31.812 -0.126 1 91.56 208 ILE B O 1
ATOM 5361 N N . ALA B 1 209 ? 1.144 -30.641 1.306 1 91.19 209 ALA B N 1
ATOM 5362 C CA . ALA B 1 209 ? 0.105 -31.656 1.513 1 91.19 209 ALA B CA 1
ATOM 5363 C C . ALA B 1 209 ? -0.746 -31.828 0.258 1 91.19 209 ALA B C 1
ATOM 5365 O O . ALA B 1 209 ? -1.088 -32.938 -0.115 1 91.19 209 ALA B O 1
ATOM 5366 N N . ILE B 1 210 ? -1.093 -30.766 -0.44 1 88.88 210 ILE B N 1
ATOM 5367 C CA . ILE B 1 210 ? -2.037 -30.812 -1.552 1 88.88 210 ILE B CA 1
ATOM 5368 C C . ILE B 1 210 ? -1.281 -31.016 -2.863 1 88.88 210 ILE B C 1
ATOM 5370 O O . ILE B 1 210 ? -1.719 -31.781 -3.727 1 88.88 210 ILE B O 1
ATOM 5374 N N . GLY B 1 211 ? -0.212 -30.266 -3.018 1 88.69 211 GLY B N 1
ATOM 5375 C CA . GLY B 1 211 ? 0.552 -30.328 -4.254 1 88.69 211 GLY B CA 1
ATOM 5376 C C . GLY B 1 211 ? -0.187 -29.75 -5.445 1 88.69 211 GLY B C 1
ATOM 5377 O O . GLY B 1 211 ? -1.065 -28.906 -5.285 1 88.69 211 GLY B O 1
ATOM 5378 N N . GLY B 1 212 ? 0.289 -30.062 -6.648 1 87.62 212 GLY B N 1
ATOM 5379 C CA . GLY B 1 212 ? -0.314 -29.531 -7.855 1 87.62 212 GLY B CA 1
ATOM 5380 C C . GLY B 1 212 ? 0.255 -28.172 -8.258 1 87.62 212 GLY B C 1
ATOM 5381 O O . GLY B 1 212 ? 0.985 -27.547 -7.484 1 87.62 212 GLY B O 1
ATOM 5382 N N . ALA B 1 213 ? -0.085 -27.75 -9.391 1 86.69 213 ALA B N 1
ATOM 5383 C CA . ALA B 1 213 ? 0.48 -26.516 -9.953 1 86.69 213 ALA B CA 1
ATOM 5384 C C . ALA B 1 213 ? 0.069 -25.297 -9.133 1 86.69 213 ALA B C 1
ATOM 5386 O O . ALA B 1 213 ? 0.869 -24.375 -8.93 1 86.69 213 ALA B O 1
ATOM 5387 N N . GLY B 1 214 ? -1.111 -25.312 -8.594 1 90.81 214 GLY B N 1
ATOM 5388 C CA . GLY B 1 214 ? -1.629 -24.172 -7.863 1 90.81 214 GLY B CA 1
ATOM 5389 C C . GLY B 1 214 ? -0.971 -23.984 -6.512 1 90.81 214 GLY B C 1
ATOM 5390 O O . GLY B 1 214 ? -1.012 -22.891 -5.941 1 90.81 214 GLY B O 1
ATOM 5391 N N . SER B 1 215 ? -0.395 -25.016 -6.004 1 92.31 215 SER B N 1
ATOM 5392 C CA . SER B 1 215 ? 0.153 -24.984 -4.652 1 92.31 215 SER B CA 1
ATOM 5393 C C . SER B 1 215 ? 1.295 -23.984 -4.539 1 92.31 215 SER B C 1
ATOM 5395 O O . SER B 1 215 ? 1.595 -23.5 -3.445 1 92.31 215 SER B O 1
ATOM 5397 N N . LEU B 1 216 ? 1.896 -23.594 -5.641 1 92.62 216 LEU B N 1
ATOM 5398 C CA . LEU B 1 216 ? 2.977 -22.609 -5.648 1 92.62 216 LEU B CA 1
ATOM 5399 C C . LEU B 1 216 ? 2.48 -21.25 -5.164 1 92.62 216 LEU B C 1
ATOM 5401 O O . LEU B 1 216 ? 3.248 -20.484 -4.59 1 92.62 216 LEU B O 1
ATOM 5405 N N . ALA B 1 217 ? 1.214 -21.047 -5.32 1 95.38 217 ALA B N 1
ATOM 5406 C CA . ALA B 1 217 ? 0.659 -19.719 -5.043 1 95.38 217 ALA B CA 1
ATOM 5407 C C . ALA B 1 217 ? 0.09 -19.656 -3.629 1 95.38 217 ALA B C 1
ATOM 5409 O O . ALA B 1 217 ? -0.276 -18.578 -3.154 1 95.38 217 ALA B O 1
ATOM 5410 N N . PHE B 1 218 ? 0.091 -20.734 -2.885 1 95.19 218 PHE B N 1
ATOM 5411 C CA . PHE B 1 218 ? -0.577 -20.797 -1.591 1 95.19 218 PHE B CA 1
ATOM 5412 C C . PHE B 1 218 ? 0.044 -19.812 -0.612 1 95.19 218 PHE B C 1
ATOM 5414 O O . PHE B 1 218 ? -0.67 -19.141 0.137 1 95.19 218 PHE B O 1
ATOM 5421 N N . PRO B 1 219 ? 1.331 -19.609 -0.667 1 96.31 219 PRO B N 1
ATOM 5422 C CA . PRO B 1 219 ? 1.931 -18.719 0.337 1 96.31 219 PRO B CA 1
ATOM 5423 C C . PRO B 1 219 ? 1.746 -17.234 0.009 1 96.31 219 PRO B C 1
ATOM 5425 O O . PRO B 1 219 ? 2.039 -16.375 0.842 1 96.31 219 PRO B O 1
ATOM 5428 N N . LEU B 1 220 ? 1.264 -16.953 -1.067 1 96.19 220 LEU B N 1
ATOM 5429 C CA . LEU B 1 220 ? 1.289 -15.586 -1.59 1 96.19 220 LEU B CA 1
ATOM 5430 C C . LEU B 1 220 ? 0.463 -14.648 -0.712 1 96.19 220 LEU B C 1
ATOM 5432 O O . LEU B 1 220 ? 0.935 -13.578 -0.321 1 96.19 220 LEU B O 1
ATOM 5436 N N . PRO B 1 221 ? -0.823 -14.961 -0.35 1 93.94 221 PRO B N 1
ATOM 5437 C CA . PRO B 1 221 ? -1.582 -14.039 0.503 1 93.94 221 PRO B CA 1
ATOM 5438 C C . PRO B 1 221 ? -0.873 -13.734 1.821 1 93.94 221 PRO B C 1
ATOM 5440 O O . PRO B 1 221 ? -0.907 -12.602 2.297 1 93.94 221 PRO B O 1
ATOM 5443 N N . ALA B 1 222 ? -0.275 -14.773 2.346 1 95.62 222 ALA B N 1
ATOM 5444 C CA . ALA B 1 222 ? 0.461 -14.578 3.592 1 95.62 222 ALA B CA 1
ATOM 5445 C C . ALA B 1 222 ? 1.669 -13.672 3.381 1 95.62 222 ALA B C 1
ATOM 5447 O O . ALA B 1 222 ? 1.976 -12.828 4.227 1 95.62 222 ALA B O 1
ATOM 5448 N N . LEU B 1 223 ? 2.35 -13.844 2.291 1 96.88 223 LEU B N 1
ATOM 5449 C CA . LEU B 1 223 ? 3.5 -13 1.98 1 96.88 223 LEU B CA 1
ATOM 5450 C C . LEU B 1 223 ? 3.078 -11.547 1.797 1 96.88 223 LEU B C 1
ATOM 5452 O O . LEU B 1 223 ? 3.781 -10.633 2.232 1 96.88 223 LEU B O 1
ATOM 5456 N N . ILE B 1 224 ? 1.986 -11.375 1.147 1 95.88 224 ILE B N 1
ATOM 5457 C CA . ILE B 1 224 ? 1.466 -10.023 0.965 1 95.88 224 ILE B CA 1
ATOM 5458 C C . ILE B 1 224 ? 1.104 -9.422 2.32 1 95.88 224 ILE B C 1
ATOM 5460 O O . ILE B 1 224 ? 1.381 -8.25 2.58 1 95.88 224 ILE B O 1
ATOM 5464 N N . TRP B 1 225 ? 0.48 -10.227 3.127 1 93.38 225 TRP B N 1
ATOM 5465 C CA . TRP B 1 225 ? 0.168 -9.781 4.48 1 93.38 225 TRP B CA 1
ATOM 5466 C C . TRP B 1 225 ? 1.433 -9.367 5.223 1 93.38 225 TRP B C 1
ATOM 5468 O O . TRP B 1 225 ? 1.452 -8.344 5.902 1 93.38 225 TRP B O 1
ATOM 5478 N N . CYS B 1 226 ? 2.477 -10.078 5.105 1 94.81 226 CYS B N 1
ATOM 5479 C CA . CYS B 1 226 ? 3.762 -9.727 5.699 1 94.81 226 CYS B CA 1
ATOM 5480 C C . CYS B 1 226 ? 4.281 -8.406 5.145 1 94.81 226 CYS B C 1
ATOM 5482 O O . CYS B 1 226 ? 4.781 -7.57 5.895 1 94.81 226 CYS B O 1
ATOM 5484 N N . ALA B 1 227 ? 4.145 -8.242 3.867 1 95.75 227 ALA B N 1
ATOM 5485 C CA . ALA B 1 227 ? 4.641 -7.039 3.195 1 95.75 227 ALA B CA 1
ATOM 5486 C C . ALA B 1 227 ? 3.918 -5.793 3.697 1 95.75 227 ALA B C 1
ATOM 5488 O O . ALA B 1 227 ? 4.492 -4.703 3.717 1 95.75 227 ALA B O 1
ATOM 5489 N N . LEU B 1 228 ? 2.705 -5.949 4.117 1 92.38 228 LEU B N 1
ATOM 5490 C CA . LEU B 1 228 ? 1.897 -4.828 4.582 1 92.38 228 LEU B CA 1
ATOM 5491 C C . LEU B 1 228 ? 2.191 -4.512 6.043 1 92.38 228 LEU B C 1
ATOM 5493 O O . LEU B 1 228 ? 1.983 -3.385 6.496 1 92.38 228 LEU B O 1
ATOM 5497 N N . ARG B 1 229 ? 2.723 -5.512 6.77 1 90.38 229 ARG B N 1
ATOM 5498 C CA . ARG B 1 229 ? 2.834 -5.352 8.219 1 90.38 229 ARG B CA 1
ATOM 5499 C C . ARG B 1 229 ? 4.289 -5.18 8.641 1 90.38 229 ARG B C 1
ATOM 5501 O O . ARG B 1 229 ? 4.582 -4.496 9.617 1 90.38 229 ARG B O 1
ATOM 5508 N N . TYR B 1 230 ? 5.172 -5.859 7.934 1 91 230 TYR B N 1
ATOM 5509 C CA . TYR B 1 230 ? 6.57 -5.875 8.336 1 91 230 TYR B CA 1
ATOM 5510 C C . TYR B 1 230 ? 7.395 -4.922 7.48 1 91 230 TYR B C 1
ATOM 5512 O O . TYR B 1 230 ? 6.996 -4.57 6.367 1 91 230 TYR B O 1
ATOM 5520 N N . PRO B 1 231 ? 8.586 -4.496 8.047 1 89.38 231 PRO B N 1
ATOM 5521 C CA . PRO B 1 231 ? 9.484 -3.672 7.242 1 89.38 231 PRO B CA 1
ATOM 5522 C C . PRO B 1 231 ? 10.078 -4.43 6.055 1 89.38 231 PRO B C 1
ATOM 5524 O O . PRO B 1 231 ? 10.016 -5.66 6.012 1 89.38 231 PRO B O 1
ATOM 5527 N N . LEU B 1 232 ? 10.641 -3.754 5.105 1 91.38 232 LEU B N 1
ATOM 5528 C CA . LEU B 1 232 ? 11.117 -4.262 3.822 1 91.38 232 LEU B CA 1
ATOM 5529 C C . LEU B 1 232 ? 12.188 -5.332 4.027 1 91.38 232 LEU B C 1
ATOM 5531 O O . LEU B 1 232 ? 12.148 -6.387 3.387 1 91.38 232 LEU B O 1
ATOM 5535 N N . PRO B 1 233 ? 13.203 -5.211 4.953 1 90.5 233 PRO B N 1
ATOM 5536 C CA . PRO B 1 233 ? 14.219 -6.25 5.109 1 90.5 233 PRO B CA 1
ATOM 5537 C C . PRO B 1 233 ? 13.641 -7.586 5.566 1 90.5 233 PRO B C 1
ATOM 5539 O O . PRO B 1 233 ? 14.062 -8.641 5.09 1 90.5 233 PRO B O 1
ATOM 5542 N N . VAL B 1 234 ? 12.672 -7.547 6.434 1 92.62 234 VAL B N 1
ATOM 5543 C CA . VAL B 1 234 ? 12.039 -8.766 6.938 1 92.62 234 VAL B CA 1
ATOM 5544 C C . VAL B 1 234 ? 11.211 -9.414 5.828 1 92.62 234 VAL B C 1
ATOM 5546 O O . VAL B 1 234 ? 11.273 -10.625 5.625 1 92.62 234 VAL B O 1
ATOM 5549 N N . THR B 1 235 ? 10.43 -8.586 5.121 1 94.56 235 THR B N 1
ATOM 5550 C CA . THR B 1 235 ? 9.625 -9.078 4.012 1 94.56 235 THR B CA 1
ATOM 5551 C C . THR B 1 235 ? 10.5 -9.75 2.959 1 94.56 235 THR B C 1
ATOM 5553 O O . THR B 1 235 ? 10.172 -10.82 2.459 1 94.56 235 THR B O 1
ATOM 5556 N N . SER B 1 236 ? 11.633 -9.125 2.604 1 95.06 236 SER B N 1
ATOM 5557 C CA . SER B 1 236 ? 12.547 -9.672 1.606 1 95.06 236 SER B CA 1
ATOM 5558 C C . SER B 1 236 ? 13.148 -10.992 2.074 1 95.06 236 SER B C 1
ATOM 5560 O O . SER B 1 236 ? 13.297 -11.93 1.286 1 95.06 236 SER B O 1
ATOM 5562 N N . ALA B 1 237 ? 13.484 -11.086 3.346 1 95.38 237 ALA B N 1
ATOM 5563 C CA . ALA B 1 237 ? 14.039 -12.32 3.902 1 95.38 237 ALA B CA 1
ATOM 5564 C C . ALA B 1 237 ? 13.016 -13.445 3.857 1 95.38 237 ALA B C 1
ATOM 5566 O O . ALA B 1 237 ? 13.336 -14.57 3.467 1 95.38 237 ALA B O 1
ATOM 5567 N N . LEU B 1 238 ? 11.805 -13.148 4.273 1 96.38 238 LEU B N 1
ATOM 5568 C CA . LEU B 1 238 ? 10.75 -14.148 4.266 1 96.38 238 LEU B CA 1
ATOM 5569 C C . LEU B 1 238 ? 10.445 -14.609 2.846 1 96.38 238 LEU B C 1
ATOM 5571 O O . LEU B 1 238 ? 10.195 -15.797 2.617 1 96.38 238 LEU B O 1
ATOM 5575 N N . THR B 1 239 ? 10.43 -13.68 1.926 1 96.75 239 THR B N 1
ATOM 5576 C CA . THR B 1 239 ? 10.203 -14.008 0.521 1 96.75 239 THR B CA 1
ATOM 5577 C C . THR B 1 239 ? 11.328 -14.898 -0.008 1 96.75 239 THR B C 1
ATOM 5579 O O . THR B 1 239 ? 11.07 -15.859 -0.73 1 96.75 239 THR B O 1
ATOM 5582 N N . LEU B 1 240 ? 12.586 -14.609 0.32 1 96.44 240 LEU B N 1
ATOM 5583 C CA . LEU B 1 240 ? 13.727 -15.422 -0.075 1 9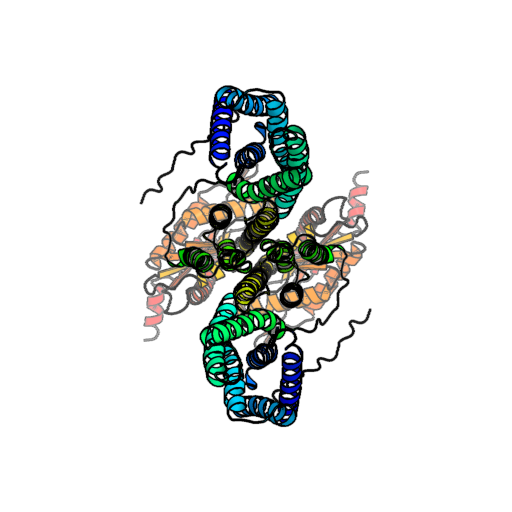6.44 240 LEU B CA 1
ATOM 5584 C C . LEU B 1 240 ? 13.609 -16.844 0.478 1 96.44 240 LEU B C 1
ATOM 5586 O O . LEU B 1 240 ? 13.758 -17.812 -0.261 1 96.44 240 LEU B O 1
ATOM 5590 N N . ILE B 1 241 ? 13.305 -16.922 1.729 1 96.12 241 ILE B N 1
ATOM 5591 C CA . ILE B 1 241 ? 13.195 -18.234 2.387 1 96.12 241 ILE B CA 1
ATOM 5592 C C . ILE B 1 241 ? 12.07 -19.031 1.752 1 96.12 241 ILE B C 1
ATOM 5594 O O . ILE B 1 241 ? 12.242 -20.219 1.456 1 96.12 241 ILE B O 1
ATOM 5598 N N . THR B 1 242 ? 10.945 -18.391 1.513 1 96.5 242 THR B N 1
ATOM 5599 C CA . THR B 1 242 ? 9.789 -19.078 0.928 1 96.5 242 THR B CA 1
ATOM 5600 C C . THR B 1 242 ? 10.102 -19.531 -0.494 1 96.5 242 THR B C 1
ATOM 5602 O O . THR B 1 242 ? 9.867 -20.688 -0.842 1 96.5 242 THR B O 1
ATOM 5605 N N . GLY B 1 243 ? 10.617 -18.609 -1.313 1 95.31 243 GLY B N 1
ATOM 5606 C CA . GLY B 1 243 ? 10.953 -18.953 -2.688 1 95.31 243 GLY B CA 1
ATOM 5607 C C . GLY B 1 243 ? 11.992 -20.062 -2.795 1 95.31 243 GLY B C 1
ATOM 5608 O O . GLY B 1 243 ? 11.844 -20.984 -3.59 1 95.31 243 GLY B O 1
ATOM 5609 N N . ALA B 1 244 ? 13.039 -20 -2.006 1 92.69 244 ALA B N 1
ATOM 5610 C CA . ALA B 1 244 ? 14.086 -21.016 -1.997 1 92.69 244 ALA B CA 1
ATOM 5611 C C . ALA B 1 244 ? 13.539 -22.375 -1.549 1 92.69 244 ALA B C 1
ATOM 5613 O O . ALA B 1 244 ? 13.844 -23.406 -2.148 1 92.69 244 ALA B O 1
ATOM 5614 N N . SER B 1 245 ? 12.734 -22.344 -0.516 1 93.38 245 SER B N 1
ATOM 5615 C CA . SER B 1 245 ? 12.117 -23.578 -0.034 1 93.38 245 SER B CA 1
ATOM 5616 C C . SER B 1 245 ? 11.242 -24.219 -1.106 1 93.38 245 SER B C 1
ATOM 5618 O O . SER B 1 245 ? 11.258 -25.438 -1.288 1 93.38 245 SER B O 1
ATOM 5620 N N . GLU B 1 246 ? 10.484 -23.406 -1.79 1 93.38 246 GLU B N 1
ATOM 5621 C CA . GLU B 1 246 ? 9.617 -23.938 -2.838 1 93.38 246 GLU B CA 1
ATOM 5622 C C . GLU B 1 246 ? 10.43 -24.594 -3.951 1 93.38 246 GLU B C 1
ATOM 5624 O O . GLU B 1 246 ? 10.07 -25.672 -4.434 1 93.38 246 GLU B O 1
ATOM 5629 N N . ILE B 1 247 ? 11.469 -23.938 -4.379 1 89.19 247 ILE B N 1
ATOM 5630 C CA . ILE B 1 247 ? 12.312 -24.484 -5.43 1 89.19 247 ILE B CA 1
ATOM 5631 C C . ILE B 1 247 ? 12.875 -25.828 -4.984 1 89.19 247 ILE B C 1
ATOM 5633 O O . ILE B 1 247 ? 12.812 -26.812 -5.73 1 89.19 247 ILE B O 1
ATOM 5637 N N . ILE B 1 248 ? 13.328 -25.938 -3.758 1 85.5 248 ILE B N 1
ATOM 5638 C CA . ILE B 1 248 ? 13.945 -27.156 -3.221 1 85.5 248 ILE B CA 1
ATOM 5639 C C . ILE B 1 248 ? 12.891 -28.25 -3.084 1 85.5 248 ILE B C 1
ATOM 5641 O O . ILE B 1 248 ? 13.125 -29.391 -3.461 1 85.5 248 ILE B O 1
ATOM 5645 N N . LEU B 1 249 ? 11.773 -27.906 -2.58 1 88.5 249 LEU B N 1
ATOM 5646 C CA . LEU B 1 249 ? 10.711 -28.875 -2.334 1 88.5 249 LEU B CA 1
ATOM 5647 C C . LEU B 1 249 ? 10.156 -29.422 -3.646 1 88.5 249 LEU B C 1
ATOM 5649 O O . LEU B 1 249 ? 9.828 -30.609 -3.748 1 88.5 249 LEU B O 1
ATOM 5653 N N . VAL B 1 250 ? 10.023 -28.578 -4.656 1 86.62 250 VAL B N 1
ATOM 5654 C CA . VAL B 1 250 ? 9.539 -29 -5.961 1 86.62 250 VAL B CA 1
ATOM 5655 C C . VAL B 1 250 ? 10.586 -29.875 -6.652 1 86.62 250 VAL B C 1
ATOM 5657 O O . VAL B 1 250 ? 10.258 -30.906 -7.234 1 86.62 250 VAL B O 1
ATOM 5660 N N . ALA B 1 251 ? 11.828 -29.469 -6.598 1 82.31 251 ALA B N 1
ATOM 5661 C CA . ALA B 1 251 ? 12.922 -30.203 -7.234 1 82.31 251 ALA B CA 1
ATOM 5662 C C . ALA B 1 251 ? 13.055 -31.609 -6.648 1 82.31 251 ALA B C 1
ATOM 5664 O O . ALA B 1 251 ? 13.422 -32.562 -7.355 1 82.31 251 ALA B O 1
ATOM 5665 N N . ASN B 1 252 ? 12.742 -31.75 -5.352 1 83.5 252 ASN B N 1
ATOM 5666 C CA . ASN B 1 252 ? 12.867 -33.031 -4.684 1 83.5 252 ASN B CA 1
ATOM 5667 C C . ASN B 1 252 ? 11.562 -33.812 -4.727 1 83.5 252 ASN B C 1
ATOM 5669 O O . ASN B 1 252 ? 11.445 -34.875 -4.109 1 83.5 252 ASN B O 1
ATOM 5673 N N . GLY B 1 253 ? 10.578 -33.219 -5.32 1 82.25 253 GLY B N 1
ATOM 5674 C CA . GLY B 1 253 ? 9.305 -33.906 -5.504 1 82.25 253 GLY B CA 1
ATOM 5675 C C . GLY B 1 253 ? 8.445 -33.906 -4.254 1 82.25 253 GLY B C 1
ATOM 5676 O O . GLY B 1 253 ? 7.461 -34.656 -4.172 1 82.25 253 GLY B O 1
ATOM 5677 N N . ILE B 1 254 ? 8.883 -33.219 -3.266 1 83 254 ILE B N 1
ATOM 5678 C CA . ILE B 1 254 ? 8.094 -33.156 -2.045 1 83 254 ILE B CA 1
ATOM 5679 C C . ILE B 1 254 ? 6.793 -32.375 -2.328 1 83 254 ILE B C 1
ATOM 5681 O O . ILE B 1 254 ? 5.719 -32.812 -1.895 1 83 254 ILE B O 1
ATOM 5685 N N . ILE B 1 255 ? 6.883 -31.312 -2.99 1 81.38 255 ILE B N 1
ATOM 5686 C CA . ILE B 1 255 ? 5.707 -30.719 -3.621 1 81.38 255 ILE B CA 1
ATOM 5687 C C . ILE B 1 255 ? 5.5 -31.328 -5.004 1 81.38 255 ILE B C 1
ATOM 5689 O O . ILE B 1 255 ? 6.254 -31.047 -5.938 1 81.38 255 ILE B O 1
ATOM 5693 N N . ASN B 1 256 ? 4.539 -32.125 -5.113 1 75.88 256 ASN B N 1
ATOM 5694 C CA . ASN B 1 256 ? 4.281 -32.875 -6.336 1 75.88 256 ASN B CA 1
ATOM 5695 C C . ASN B 1 256 ? 3.424 -32.094 -7.312 1 75.88 256 ASN B C 1
ATOM 5697 O O . ASN B 1 256 ? 2.232 -31.891 -7.074 1 75.88 256 ASN B O 1
ATOM 5701 N N . LEU B 1 257 ? 4.027 -31.656 -8.398 1 73.06 257 LEU B N 1
ATOM 5702 C CA . LEU B 1 257 ? 3.285 -30.859 -9.367 1 73.06 257 LEU B CA 1
ATOM 5703 C C . LEU B 1 257 ? 2.582 -31.766 -10.383 1 73.06 257 LEU B C 1
ATOM 5705 O O . LEU B 1 257 ? 1.899 -31.266 -11.281 1 73.06 257 LEU B O 1
ATOM 5709 N N . ALA B 1 258 ? 2.438 -33.156 -10.086 1 59.72 258 ALA B N 1
ATOM 5710 C CA . ALA B 1 258 ? 1.738 -34.188 -10.844 1 59.72 258 ALA B CA 1
ATOM 5711 C C . ALA B 1 258 ? 2.203 -34.219 -12.297 1 59.72 258 ALA B C 1
ATOM 5713 O O . ALA B 1 258 ? 1.394 -34.406 -13.211 1 59.72 258 ALA B O 1
ATOM 5714 N N . VAL B 1 259 ? 3.354 -33.781 -12.656 1 58.53 259 VAL B N 1
ATOM 5715 C CA . VAL B 1 259 ? 3.859 -33.781 -14.023 1 58.53 259 VAL B CA 1
ATOM 5716 C C . VAL B 1 259 ? 4.332 -35.188 -14.414 1 58.53 259 VAL B C 1
ATOM 5718 O O . VAL B 1 259 ? 4.863 -35.906 -13.586 1 58.53 259 VAL B O 1
ATOM 5721 N N . SER B 1 260 ? 3.545 -35.719 -15.43 1 49.69 260 SER B N 1
ATOM 5722 C CA . SER B 1 260 ? 3.939 -37 -16.016 1 49.69 260 SER B CA 1
ATOM 5723 C C . SER B 1 260 ? 5.367 -36.938 -16.547 1 49.69 260 SER B C 1
ATOM 5725 O O . SER B 1 260 ? 5.727 -36.031 -17.281 1 49.69 260 SER B O 1
ATOM 5727 N N . GLY B 1 261 ? 6.367 -37.719 -15.883 1 45.91 261 GLY B N 1
ATOM 5728 C CA . GLY B 1 261 ? 7.723 -38.062 -16.297 1 45.91 261 GLY B CA 1
ATOM 5729 C C . GLY B 1 261 ? 8.781 -37.219 -15.602 1 45.91 261 GLY B C 1
ATOM 5730 O O . GLY B 1 261 ? 8.453 -36.312 -14.836 1 45.91 261 GLY B O 1
ATOM 5731 N N . PRO B 1 262 ? 9.852 -37.781 -15.68 1 43.81 262 PRO B N 1
ATOM 5732 C CA . PRO B 1 262 ? 10.977 -37.156 -15.016 1 43.81 262 PRO B CA 1
ATOM 5733 C C . PRO B 1 262 ? 10.992 -35.625 -15.211 1 43.81 262 PRO B C 1
ATOM 5735 O O . PRO B 1 262 ? 10.656 -35.156 -16.297 1 43.81 262 PRO B O 1
ATOM 5738 N N . LEU B 1 263 ? 10.75 -34.875 -14.266 1 48 263 LEU B N 1
ATOM 5739 C CA . LEU B 1 263 ? 10.812 -33.438 -14.328 1 48 263 LEU B CA 1
ATOM 5740 C C . LEU B 1 263 ? 11.812 -32.969 -15.383 1 48 263 LEU B C 1
ATOM 5742 O O . LEU B 1 263 ? 13.023 -33.031 -15.164 1 48 263 LEU B O 1
ATOM 5746 N N . GLN B 1 264 ? 11.68 -33.312 -16.484 1 49.47 264 GLN B N 1
ATOM 5747 C CA . GLN B 1 264 ? 12.594 -32.781 -17.484 1 49.47 264 GLN B CA 1
ATOM 5748 C C . GLN B 1 264 ? 12.805 -31.266 -17.297 1 49.47 264 GLN B C 1
ATOM 5750 O O . GLN B 1 264 ? 12.008 -30.609 -16.625 1 49.47 264 GLN B O 1
ATOM 5755 N N . THR B 1 265 ? 14.008 -30.766 -17.625 1 52.94 265 THR B N 1
ATOM 5756 C CA . THR B 1 265 ? 14.578 -29.422 -17.594 1 52.94 265 THR B CA 1
ATOM 5757 C C . THR B 1 265 ? 13.5 -28.375 -17.875 1 52.94 265 THR B C 1
ATOM 5759 O O . THR B 1 265 ? 13.484 -27.312 -17.25 1 52.94 265 THR B O 1
ATOM 5762 N N . ALA B 1 266 ? 12.484 -28.781 -18.594 1 57.56 266 ALA B N 1
ATOM 5763 C CA . ALA B 1 266 ? 11.5 -27.797 -19.047 1 57.56 266 ALA B CA 1
ATOM 5764 C C . ALA B 1 266 ? 10.523 -27.453 -17.938 1 57.56 266 ALA B C 1
ATOM 5766 O O . ALA B 1 266 ? 10.047 -26.312 -17.844 1 57.56 266 ALA B O 1
ATOM 5767 N N . GLN B 1 267 ? 10.398 -28.375 -16.953 1 66.25 267 GLN B N 1
ATOM 5768 C CA . GLN B 1 267 ? 9.383 -28.141 -15.93 1 66.25 267 GLN B CA 1
ATOM 5769 C C . GLN B 1 267 ? 9.883 -27.172 -14.867 1 66.25 267 GLN B C 1
ATOM 5771 O O . GLN B 1 267 ? 9.109 -26.359 -14.344 1 66.25 267 GLN B O 1
ATOM 5776 N N . LEU B 1 268 ? 11.172 -27.141 -14.672 1 83 268 LEU B N 1
ATOM 5777 C CA . LEU B 1 268 ? 11.695 -26.219 -13.664 1 83 268 LEU B CA 1
ATOM 5778 C C . LEU B 1 268 ? 11.766 -24.797 -14.219 1 83 268 LEU B C 1
ATOM 5780 O O . LEU B 1 268 ? 11.75 -23.844 -13.453 1 83 268 LEU B O 1
ATOM 5784 N N . PHE B 1 269 ? 11.805 -24.766 -15.547 1 88.19 269 PHE B N 1
ATOM 5785 C CA . PHE B 1 269 ? 11.859 -23.469 -16.203 1 88.19 269 PHE B CA 1
ATOM 5786 C C . PHE B 1 269 ? 10.664 -22.609 -15.812 1 88.19 269 PHE B C 1
ATOM 5788 O O . PHE B 1 269 ? 10.82 -21.516 -15.273 1 88.19 269 PHE B O 1
ATOM 5795 N N . SER B 1 270 ? 9.5 -23.141 -16.031 1 89.5 270 SER B N 1
ATOM 5796 C CA . SER B 1 270 ? 8.258 -22.422 -15.742 1 89.5 270 SER B CA 1
ATOM 5797 C C . SER B 1 270 ? 8.109 -22.188 -14.242 1 89.5 270 SER B C 1
ATOM 5799 O O . SER B 1 270 ? 7.699 -21.094 -13.828 1 89.5 270 SER B O 1
ATOM 5801 N N . THR B 1 271 ? 8.469 -23.141 -13.453 1 90.12 271 THR B N 1
ATOM 5802 C CA . THR B 1 271 ? 8.328 -23.047 -12 1 90.12 271 THR B CA 1
ATOM 5803 C C . THR B 1 271 ? 9.219 -21.938 -11.445 1 90.12 271 THR B C 1
ATOM 5805 O O . THR B 1 271 ? 8.773 -21.141 -10.617 1 90.12 271 THR B O 1
ATOM 5808 N N . ARG B 1 272 ? 10.406 -21.859 -11.922 1 92.62 272 ARG B N 1
ATOM 5809 C CA . ARG B 1 272 ? 11.344 -20.844 -11.461 1 92.62 272 ARG B CA 1
ATOM 5810 C C . ARG B 1 272 ? 10.859 -19.453 -11.836 1 92.62 272 ARG B C 1
ATOM 5812 O O . ARG B 1 272 ? 10.938 -18.516 -11.031 1 92.62 272 ARG B O 1
ATOM 5819 N N . LEU B 1 273 ? 10.359 -19.312 -13.031 1 93.5 273 LEU B N 1
ATOM 5820 C CA . LEU B 1 273 ? 9.82 -18.031 -13.461 1 93.5 273 LEU B CA 1
ATOM 5821 C C . LEU B 1 273 ? 8.609 -17.641 -12.617 1 93.5 273 LEU B C 1
ATOM 5823 O O . LEU B 1 273 ? 8.445 -16.469 -12.273 1 93.5 273 LEU B O 1
ATOM 5827 N N . GLY B 1 274 ? 7.793 -18.562 -12.359 1 94 274 GLY B N 1
ATOM 5828 C CA . GLY B 1 274 ? 6.641 -18.328 -11.508 1 94 274 GLY B CA 1
ATOM 5829 C C . GLY B 1 274 ? 7.02 -17.906 -10.102 1 94 274 GLY B C 1
ATOM 5830 O O . GLY B 1 274 ? 6.426 -16.969 -9.555 1 94 274 GLY B O 1
ATOM 5831 N N . ILE B 1 275 ? 7.984 -18.578 -9.57 1 94.12 275 ILE B N 1
ATOM 5832 C CA . ILE B 1 275 ? 8.438 -18.266 -8.219 1 94.12 275 ILE B CA 1
ATOM 5833 C C . ILE B 1 275 ? 9.031 -16.859 -8.18 1 94.12 275 ILE B C 1
ATOM 5835 O O . ILE B 1 275 ? 8.852 -16.125 -7.207 1 94.12 275 ILE B O 1
ATOM 5839 N N . ALA B 1 276 ? 9.766 -16.469 -9.242 1 94.94 276 ALA B N 1
ATOM 5840 C CA . ALA B 1 276 ? 10.289 -15.109 -9.336 1 94.94 276 ALA B CA 1
ATOM 5841 C C . ALA B 1 276 ? 9.156 -14.086 -9.305 1 94.94 276 ALA B C 1
ATOM 5843 O O . ALA B 1 276 ? 9.258 -13.062 -8.625 1 94.94 276 ALA B O 1
ATOM 5844 N N . SER B 1 277 ? 8.086 -14.414 -10.016 1 94.56 277 SER B N 1
ATOM 5845 C CA . SER B 1 277 ? 6.926 -13.531 -10.055 1 94.56 277 SER B CA 1
ATOM 5846 C C . SER B 1 277 ? 6.266 -13.43 -8.688 1 94.56 277 SER B C 1
ATOM 5848 O O . SER B 1 277 ? 5.879 -12.336 -8.258 1 94.56 277 SER B O 1
ATOM 5850 N N . LEU B 1 278 ? 6.176 -14.531 -8.016 1 95.62 278 LEU B N 1
ATOM 5851 C CA . LEU B 1 278 ? 5.582 -14.578 -6.688 1 95.62 278 LEU B CA 1
ATOM 5852 C C . LEU B 1 278 ? 6.438 -13.828 -5.68 1 95.62 278 LEU B C 1
ATOM 5854 O O . LEU B 1 278 ? 5.91 -13.195 -4.758 1 95.62 278 LEU B O 1
ATOM 5858 N N . ALA B 1 279 ? 7.699 -13.883 -5.93 1 95.06 279 ALA B N 1
ATOM 5859 C CA . ALA B 1 279 ? 8.641 -13.32 -4.961 1 95.06 279 ALA B CA 1
ATOM 5860 C C . ALA B 1 279 ? 8.719 -11.805 -5.098 1 95.06 279 ALA B C 1
ATOM 5862 O O . ALA B 1 279 ? 8.828 -11.086 -4.098 1 95.06 279 ALA B O 1
ATOM 5863 N N . ILE B 1 280 ? 8.641 -11.312 -6.289 1 95.06 280 ILE B N 1
ATOM 5864 C CA . ILE B 1 280 ? 8.859 -9.883 -6.5 1 95.06 280 ILE B CA 1
ATOM 5865 C C . ILE B 1 280 ? 7.633 -9.102 -6.031 1 95.06 280 ILE B C 1
ATOM 5867 O O . ILE B 1 280 ? 7.738 -7.93 -5.668 1 95.06 280 ILE B O 1
ATOM 5871 N N . SER B 1 281 ? 6.469 -9.719 -5.984 1 95.31 281 SER B N 1
ATOM 5872 C CA . SER B 1 281 ? 5.203 -9.039 -5.711 1 95.31 281 SER B CA 1
ATOM 5873 C C . SER B 1 281 ? 5.16 -8.492 -4.289 1 95.31 281 SER B C 1
ATOM 5875 O O . SER B 1 281 ? 4.898 -7.309 -4.086 1 95.31 281 SER B O 1
ATOM 5877 N N . PRO B 1 282 ? 5.461 -9.32 -3.283 1 96.12 282 PRO B N 1
ATOM 5878 C CA . PRO B 1 282 ? 5.477 -8.758 -1.932 1 96.12 282 PRO B CA 1
ATOM 5879 C C . PRO B 1 282 ? 6.516 -7.648 -1.764 1 96.12 282 PRO B C 1
ATOM 5881 O O . PRO B 1 282 ? 6.316 -6.723 -0.977 1 96.12 282 PRO B O 1
ATOM 5884 N N . VAL B 1 283 ? 7.602 -7.723 -2.451 1 95.25 283 VAL B N 1
ATOM 5885 C CA . VAL B 1 283 ? 8.648 -6.707 -2.369 1 95.25 283 VAL B CA 1
ATOM 5886 C C . VAL B 1 283 ? 8.133 -5.391 -2.947 1 95.25 283 VAL B C 1
ATOM 5888 O O . VAL B 1 283 ? 8.359 -4.324 -2.369 1 95.25 283 VAL B O 1
ATOM 5891 N N . ILE B 1 284 ? 7.438 -5.5 -4.004 1 94.38 284 ILE B N 1
ATOM 5892 C CA . ILE B 1 284 ? 6.832 -4.328 -4.621 1 94.38 284 ILE B CA 1
ATOM 5893 C C . ILE B 1 284 ? 5.859 -3.672 -3.643 1 94.38 284 ILE B C 1
ATOM 5895 O O . ILE B 1 284 ? 5.879 -2.453 -3.457 1 94.38 284 ILE B O 1
ATOM 5899 N N . VAL B 1 285 ? 5.094 -4.48 -3.041 1 95.12 285 VAL B N 1
ATOM 5900 C CA . VAL B 1 285 ? 4.086 -3.996 -2.104 1 95.12 285 VAL B CA 1
ATOM 5901 C C . VAL B 1 285 ? 4.77 -3.326 -0.912 1 95.12 285 VAL B C 1
ATOM 5903 O O . VAL B 1 285 ? 4.422 -2.201 -0.542 1 95.12 285 VAL B O 1
ATOM 5906 N N . SER B 1 286 ? 5.719 -3.969 -0.372 1 94.44 286 SER B N 1
ATOM 5907 C CA . SER B 1 286 ? 6.402 -3.461 0.813 1 94.44 286 SER B CA 1
ATOM 5908 C C . SER B 1 286 ? 7.09 -2.131 0.526 1 94.44 286 SER B C 1
ATOM 5910 O O . SER B 1 286 ? 7.031 -1.207 1.34 1 94.44 286 SER B O 1
ATOM 5912 N N . THR B 1 287 ? 7.715 -1.995 -0.567 1 92 287 THR B N 1
ATOM 5913 C CA . THR B 1 287 ? 8.414 -0.766 -0.928 1 92 287 THR B CA 1
ATOM 5914 C C . THR B 1 287 ? 7.422 0.379 -1.126 1 92 287 THR B C 1
ATOM 5916 O O . THR B 1 287 ? 7.676 1.506 -0.695 1 92 287 THR B O 1
ATOM 5919 N N . THR B 1 288 ? 6.348 0.043 -1.717 1 91.12 288 THR B N 1
ATOM 5920 C CA . THR B 1 288 ? 5.344 1.067 -1.978 1 91.12 288 THR B CA 1
ATOM 5921 C C . THR B 1 288 ? 4.688 1.526 -0.677 1 91.12 288 THR B C 1
ATOM 5923 O O . THR B 1 288 ? 4.523 2.727 -0.45 1 91.12 288 THR B O 1
ATOM 5926 N N . VAL B 1 289 ? 4.336 0.604 0.102 1 90.19 289 VAL B N 1
ATOM 5927 C CA . VAL B 1 289 ? 3.701 0.928 1.375 1 90.19 289 VAL B CA 1
ATOM 5928 C C . VAL B 1 289 ? 4.672 1.722 2.248 1 90.19 289 VAL B C 1
ATOM 5930 O O . VAL B 1 289 ? 4.27 2.678 2.918 1 90.19 289 VAL B O 1
ATOM 5933 N N . ALA B 1 290 ? 5.883 1.342 2.244 1 87.44 290 ALA B N 1
ATOM 5934 C CA . ALA B 1 290 ? 6.891 2.084 2.998 1 87.44 290 ALA B CA 1
ATOM 5935 C C . ALA B 1 290 ? 6.984 3.527 2.514 1 87.44 290 ALA B C 1
ATOM 5937 O O . ALA B 1 290 ? 7.102 4.453 3.32 1 87.44 290 ALA B O 1
ATOM 5938 N N . ALA B 1 291 ? 6.934 3.693 1.281 1 86.62 291 ALA B N 1
ATOM 5939 C CA . ALA B 1 291 ? 7 5.031 0.696 1 86.62 291 ALA B CA 1
ATOM 5940 C C . ALA B 1 291 ? 5.785 5.863 1.092 1 86.62 291 ALA B C 1
ATOM 5942 O O . ALA B 1 291 ? 5.918 7.039 1.437 1 86.62 291 ALA B O 1
ATOM 5943 N N . ILE B 1 292 ? 4.648 5.262 1.062 1 87.75 292 ILE B N 1
ATOM 5944 C CA . ILE B 1 292 ? 3.422 5.965 1.414 1 87.75 292 ILE B CA 1
ATOM 5945 C C . ILE B 1 292 ? 3.438 6.316 2.9 1 87.75 292 ILE B C 1
ATOM 5947 O O . ILE B 1 292 ? 3.08 7.434 3.283 1 87.75 292 ILE B O 1
ATOM 5951 N N . ASN B 1 293 ? 3.865 5.422 3.674 1 85.44 293 ASN B N 1
ATOM 5952 C CA . ASN B 1 293 ? 3.934 5.66 5.113 1 85.44 293 ASN B CA 1
ATOM 5953 C C . ASN B 1 293 ? 4.91 6.781 5.449 1 85.44 293 ASN B C 1
ATOM 5955 O O . ASN B 1 293 ? 4.676 7.555 6.379 1 85.44 293 ASN B O 1
ATOM 5959 N N . ASN B 1 294 ? 5.949 6.832 4.754 1 81.69 294 ASN B N 1
ATOM 5960 C CA . ASN B 1 294 ? 6.883 7.941 4.926 1 81.69 294 ASN B CA 1
ATOM 5961 C C . ASN B 1 294 ? 6.234 9.281 4.586 1 81.69 294 ASN B C 1
ATOM 5963 O O . ASN B 1 294 ? 6.441 10.273 5.281 1 81.69 294 ASN B O 1
ATOM 5967 N N . LEU B 1 295 ? 5.492 9.227 3.572 1 80.94 295 LEU B N 1
ATOM 5968 C CA . LEU B 1 295 ? 4.75 10.422 3.186 1 80.94 295 LEU B CA 1
ATOM 5969 C C . LEU B 1 295 ? 3.746 10.812 4.266 1 80.94 295 LEU B C 1
ATOM 5971 O O . LEU B 1 295 ? 3.615 11.992 4.602 1 80.94 295 LEU B O 1
ATOM 5975 N N . VAL B 1 296 ? 3.037 9.883 4.758 1 81.25 296 VAL B N 1
ATOM 5976 C CA . VAL B 1 296 ? 2.08 10.102 5.84 1 81.25 296 VAL B CA 1
ATOM 5977 C C . VAL B 1 296 ? 2.783 10.742 7.031 1 81.25 296 VAL B C 1
ATOM 5979 O O . VAL B 1 296 ? 2.27 11.695 7.621 1 81.25 296 VAL B O 1
ATOM 5982 N N . ARG B 1 297 ? 3.902 10.234 7.352 1 75.81 297 ARG B N 1
ATOM 5983 C CA . ARG B 1 297 ? 4.672 10.758 8.469 1 75.81 297 ARG B CA 1
ATOM 5984 C C . ARG B 1 297 ? 5.074 12.211 8.227 1 75.81 297 ARG B C 1
ATOM 5986 O O . ARG B 1 297 ? 4.953 13.055 9.125 1 75.81 297 ARG B O 1
ATOM 5993 N N . GLN B 1 298 ? 5.477 12.523 7.105 1 71.75 298 GLN B N 1
ATOM 5994 C CA . GLN B 1 298 ? 5.891 13.875 6.762 1 71.75 298 GLN B CA 1
ATOM 5995 C C . GLN B 1 298 ? 4.711 14.844 6.816 1 71.75 298 GLN B C 1
ATOM 5997 O O . GLN B 1 298 ? 4.832 15.953 7.344 1 71.75 298 GLN B O 1
ATOM 6002 N N . ILE B 1 299 ? 3.639 14.375 6.312 1 73.69 299 ILE B N 1
ATOM 6003 C CA . ILE B 1 299 ? 2.449 15.219 6.285 1 73.69 299 ILE B CA 1
ATOM 6004 C C . ILE B 1 299 ? 1.932 15.422 7.707 1 73.69 299 ILE B C 1
ATOM 6006 O O . ILE B 1 299 ? 1.506 16.516 8.07 1 73.69 299 ILE B O 1
ATOM 6010 N N . SER B 1 300 ? 1.958 14.367 8.398 1 70.62 300 SER B N 1
ATOM 6011 C CA . SER B 1 300 ? 1.513 14.438 9.789 1 70.62 300 SER B CA 1
ATOM 6012 C C . SER B 1 300 ? 2.361 15.414 10.594 1 70.62 300 SER B C 1
ATOM 6014 O O . SER B 1 300 ? 1.838 16.172 11.422 1 70.62 300 SER B O 1
ATOM 6016 N N . LEU B 1 301 ? 3.592 15.352 10.344 1 62.75 301 LEU B N 1
ATOM 6017 C CA . LEU B 1 301 ? 4.496 16.281 11.023 1 62.75 301 LEU B CA 1
ATOM 6018 C C . LEU B 1 301 ? 4.16 17.719 10.672 1 62.75 301 LEU B C 1
ATOM 6020 O O . LEU B 1 301 ? 4.207 18.594 11.531 1 62.75 301 LEU B O 1
ATOM 6024 N N . ARG B 1 302 ? 3.805 17.812 9.57 1 63.75 302 ARG B N 1
ATOM 6025 C CA . ARG B 1 302 ? 3.445 19.156 9.133 1 63.75 302 ARG B CA 1
ATOM 6026 C C . ARG B 1 302 ? 2.1 19.578 9.711 1 63.75 302 ARG B C 1
ATOM 6028 O O . ARG B 1 302 ? 1.888 20.75 10.008 1 63.75 302 ARG B O 1
ATOM 6035 N N . ALA B 1 303 ? 1.298 18.625 9.828 1 65.12 303 ALA B N 1
ATOM 6036 C CA . ALA B 1 303 ? -0.038 18.906 10.344 1 65.12 303 ALA B CA 1
ATOM 6037 C C . ALA B 1 303 ? -0.014 19.078 11.867 1 65.12 303 ALA B C 1
ATOM 6039 O O . ALA B 1 303 ? -0.724 19.938 12.414 1 65.12 303 ALA B O 1
ATOM 6040 N N . ASP B 1 304 ? 0.795 18.297 12.43 1 70.56 304 ASP B N 1
ATOM 6041 C CA . ASP B 1 304 ? 0.748 18.203 13.883 1 70.56 304 ASP B CA 1
ATOM 6042 C C . ASP B 1 304 ? 1.763 19.156 14.523 1 70.56 304 ASP B C 1
ATOM 6044 O O . ASP B 1 304 ? 1.604 19.547 15.68 1 70.56 304 ASP B O 1
ATOM 6048 N N . PHE B 1 305 ? 2.721 19.484 13.852 1 71.44 305 PHE B N 1
ATOM 6049 C CA . PHE B 1 305 ? 3.762 20.344 14.414 1 71.44 305 PHE B CA 1
ATOM 6050 C C . PHE B 1 305 ? 3.902 21.625 13.625 1 71.44 305 PHE B C 1
ATOM 6052 O O . PHE B 1 305 ? 3.709 21.641 12.406 1 71.44 305 PHE B O 1
ATOM 6059 N N . ASP B 1 306 ? 4.18 22.625 14.422 1 71.56 306 ASP B N 1
ATOM 6060 C CA . ASP B 1 306 ? 4.457 23.906 13.797 1 71.56 306 ASP B CA 1
ATOM 6061 C C . ASP B 1 306 ? 5.82 23.906 13.109 1 71.56 306 ASP B C 1
ATOM 6063 O O . ASP B 1 306 ? 6.84 23.609 13.734 1 71.56 306 ASP B O 1
ATOM 6067 N N . PHE B 1 307 ? 5.695 24.109 11.898 1 64.06 307 PHE B N 1
ATOM 6068 C CA . PHE B 1 307 ? 6.879 23.969 11.055 1 64.06 307 PHE B CA 1
ATOM 6069 C C . PHE B 1 307 ? 8 24.875 11.555 1 64.06 307 PHE B C 1
ATOM 6071 O O . PHE B 1 307 ? 9.172 24.5 11.531 1 64.06 307 PHE B O 1
ATOM 6078 N N . LEU B 1 308 ? 7.707 26.047 12.023 1 68.94 308 LEU B N 1
ATOM 6079 C CA . LEU B 1 308 ? 8.688 27.047 12.414 1 68.94 308 LEU B CA 1
ATOM 6080 C C . LEU B 1 308 ? 9.328 26.703 13.758 1 68.94 308 LEU B C 1
ATOM 6082 O O . LEU B 1 308 ? 10.539 26.812 13.922 1 68.94 308 LEU B O 1
ATOM 6086 N N . THR B 1 309 ? 8.539 26.234 14.648 1 86.38 309 THR B N 1
ATOM 6087 C CA . THR B 1 309 ? 9 26.125 16.031 1 86.38 309 THR B CA 1
ATOM 6088 C C . THR B 1 309 ? 9.188 24.656 16.422 1 86.38 309 THR B C 1
ATOM 6090 O O . THR B 1 309 ? 9.805 24.359 17.438 1 86.38 309 THR B O 1
ATOM 6093 N N . ARG B 1 310 ? 8.594 23.75 15.648 1 80.06 310 ARG B N 1
ATOM 6094 C CA . ARG B 1 310 ? 8.742 22.312 15.812 1 80.06 310 ARG B CA 1
ATOM 6095 C C . ARG B 1 310 ? 8 21.828 17.047 1 80.06 310 ARG B C 1
ATOM 6097 O O . ARG B 1 310 ? 8.25 20.719 17.531 1 80.06 310 ARG B O 1
ATOM 6104 N N . VAL B 1 311 ? 7.297 22.672 17.641 1 86.88 311 VAL B N 1
ATOM 6105 C CA . VAL B 1 311 ? 6.367 22.234 18.672 1 86.88 311 VAL B CA 1
ATOM 6106 C C . VAL B 1 311 ? 5.012 21.922 18.047 1 86.88 311 VAL B C 1
ATOM 6108 O O . VAL B 1 311 ? 4.824 22.078 16.844 1 86.88 311 VAL B O 1
ATOM 6111 N N . TYR B 1 312 ? 4.188 21.312 18.859 1 85.06 312 TYR B N 1
ATOM 6112 C CA . TYR B 1 312 ? 2.885 20.938 18.328 1 85.06 312 TYR B CA 1
ATOM 6113 C C . TYR B 1 312 ? 2.17 22.141 17.719 1 85.06 312 TYR B C 1
ATOM 6115 O O . TYR B 1 312 ? 2.299 23.25 18.219 1 85.06 312 TYR B O 1
ATOM 6123 N N . SER B 1 313 ? 1.494 21.875 16.641 1 78.94 313 SER B N 1
ATOM 6124 C CA . SER B 1 313 ? 0.485 22.828 16.203 1 78.94 313 SER B CA 1
ATOM 6125 C C . SER B 1 313 ? -0.779 22.734 17.047 1 78.94 313 SER B C 1
ATOM 6127 O O . SER B 1 313 ? -0.918 21.812 17.859 1 78.94 313 SER B O 1
ATOM 6129 N N . ARG B 1 314 ? -1.605 23.703 16.844 1 73.25 314 ARG B N 1
ATOM 6130 C CA . ARG B 1 314 ? -2.869 23.672 17.578 1 73.25 314 ARG B CA 1
ATOM 6131 C C . ARG B 1 314 ? -3.598 22.344 17.328 1 73.25 314 ARG B C 1
ATOM 6133 O O . ARG B 1 314 ? -4.035 21.688 18.266 1 73.25 314 ARG B O 1
ATOM 6140 N N . SER B 1 315 ? -3.631 22.047 16.094 1 70.56 315 SER B N 1
ATOM 6141 C CA . SER B 1 315 ? -4.316 20.812 15.742 1 70.56 315 SER B CA 1
ATOM 6142 C C . SER B 1 315 ? -3.566 19.594 16.281 1 70.56 315 SER B C 1
ATOM 6144 O O . SER B 1 315 ? -4.184 18.609 16.703 1 70.56 315 SER B O 1
ATOM 6146 N N . GLY B 1 316 ? -2.307 19.656 16.156 1 77.19 316 GLY B N 1
ATOM 6147 C CA . GLY B 1 316 ? -1.492 18.562 16.672 1 77.19 316 GLY B CA 1
ATOM 6148 C C . GLY B 1 316 ? -1.67 18.328 18.156 1 77.19 316 GLY B C 1
ATOM 6149 O O . GLY B 1 316 ? -1.716 17.188 18.609 1 77.19 316 GLY B O 1
ATOM 6150 N N . LEU B 1 317 ? -1.749 19.406 18.859 1 82.75 317 LEU B N 1
ATOM 6151 C CA . LEU B 1 317 ? -1.961 19.297 20.297 1 82.75 317 LEU B CA 1
ATOM 6152 C C . LEU B 1 317 ? -3.312 18.656 20.594 1 82.75 317 LEU B C 1
ATOM 6154 O O . LEU B 1 317 ? -3.418 17.797 21.469 1 82.75 317 LEU B O 1
ATOM 6158 N N . TYR B 1 318 ? -4.238 19.062 19.875 1 75.5 318 TYR B N 1
ATOM 6159 C CA . TYR B 1 318 ? -5.582 18.516 20.078 1 75.5 318 TYR B CA 1
ATOM 6160 C C . TYR B 1 318 ? -5.609 17.016 19.828 1 75.5 318 TYR B C 1
ATOM 6162 O O . TYR B 1 318 ? -6.203 16.266 20.609 1 75.5 318 TYR B O 1
ATOM 6170 N N . GLU B 1 319 ? -4.945 16.656 18.812 1 74 319 GLU B N 1
ATOM 6171 C CA . GLU B 1 319 ? -4.895 15.234 18.484 1 74 319 GLU B CA 1
ATOM 6172 C C . GLU B 1 319 ? -4.152 14.438 19.547 1 74 319 GLU B C 1
ATOM 6174 O O . GLU B 1 319 ? -4.551 13.328 19.891 1 74 319 GLU B O 1
ATOM 6179 N N . ALA B 1 320 ? -3.115 15 20 1 77.44 320 ALA B N 1
ATOM 6180 C CA . ALA B 1 320 ? -2.316 14.352 21.031 1 77.44 320 ALA B CA 1
ATOM 6181 C C . ALA B 1 320 ? -3.119 14.18 22.328 1 77.44 320 ALA B C 1
ATOM 6183 O O . ALA B 1 320 ? -2.998 13.156 23 1 77.44 320 ALA B O 1
ATOM 6184 N N . LEU B 1 321 ? -3.936 15.164 22.609 1 81.25 321 LEU B N 1
ATOM 6185 C CA . LEU B 1 321 ? -4.695 15.148 23.844 1 81.25 321 LEU B CA 1
ATOM 6186 C C . LEU B 1 321 ? -5.906 14.227 23.734 1 81.25 321 LEU B C 1
ATOM 6188 O O . LEU B 1 321 ? -6.371 13.68 24.75 1 81.25 321 LEU B O 1
ATOM 6192 N N . LYS B 1 322 ? -6.402 14.148 22.562 1 74.88 322 LYS B N 1
ATOM 6193 C CA . LYS B 1 322 ? -7.531 13.25 22.328 1 74.88 322 LYS B CA 1
ATOM 6194 C C . LYS B 1 322 ? -7.125 11.797 22.547 1 74.88 322 LYS B C 1
ATOM 6196 O O . LYS B 1 322 ? -7.926 10.992 23.031 1 74.88 322 LYS B O 1
ATOM 6201 N N . ASN B 1 323 ? -5.922 11.5 22.156 1 66.88 323 ASN B N 1
ATOM 6202 C CA . ASN B 1 323 ? -5.441 10.125 22.188 1 66.88 323 ASN B CA 1
ATOM 6203 C C . ASN B 1 323 ? -4.848 9.758 23.547 1 66.88 323 ASN B C 1
ATOM 6205 O O . ASN B 1 323 ? -4.441 8.617 23.75 1 66.88 323 ASN B O 1
ATOM 6209 N N . GLN B 1 324 ? -4.738 10.711 24.406 1 66.62 324 GLN B N 1
ATOM 6210 C CA . GLN B 1 324 ? -4.211 10.422 25.734 1 66.62 324 GLN B CA 1
ATOM 6211 C C . GLN B 1 324 ? -5.34 10.188 26.734 1 66.62 324 GLN B C 1
ATOM 6213 O O . GLN B 1 324 ? -6.242 11.023 26.859 1 66.62 324 GLN B O 1
ATOM 6218 N N . PRO B 1 325 ? -5.465 8.93 27.234 1 61.59 325 PRO B N 1
ATOM 6219 C CA . PRO B 1 325 ? -6.492 8.672 28.25 1 61.59 325 PRO B CA 1
ATOM 6220 C C . PRO B 1 325 ? -6.352 9.57 29.484 1 61.59 325 PRO B C 1
ATOM 6222 O O . PRO B 1 325 ? -5.23 9.883 29.891 1 61.59 325 PRO B O 1
ATOM 6225 N N . ALA B 1 326 ? -7.52 10.195 29.891 1 61.38 326 ALA B N 1
ATOM 6226 C CA . ALA B 1 326 ? -7.523 10.953 31.141 1 61.38 326 ALA B CA 1
ATOM 6227 C C . ALA B 1 326 ? -7.211 10.047 32.344 1 61.38 326 ALA B C 1
ATOM 6229 O O . ALA B 1 326 ? -7.77 8.953 32.438 1 61.38 326 ALA B O 1
ATOM 6230 N N . GLN B 1 327 ? -6.07 10.141 32.844 1 59.66 327 GLN B N 1
ATOM 6231 C CA . GLN B 1 327 ? -5.852 9.391 34.062 1 59.66 327 GLN B CA 1
ATOM 6232 C C . GLN B 1 327 ? -6.496 10.102 35.25 1 59.66 327 GLN B C 1
ATOM 6234 O O . GLN B 1 327 ? -6.32 11.305 35.438 1 59.66 327 GLN B O 1
ATOM 6239 N N . SER B 1 328 ? -7.59 9.562 35.875 1 57.03 328 SER B N 1
ATOM 6240 C CA . SER B 1 328 ? -8.508 10.047 36.906 1 57.03 328 SER B CA 1
ATOM 6241 C C . SER B 1 328 ? -7.785 10.898 37.938 1 57.03 328 SER B C 1
ATOM 6243 O O . SER B 1 328 ? -8.352 11.859 38.469 1 57.03 328 SER B O 1
ATOM 6245 N N . HIS B 1 329 ? -6.488 10.633 38.312 1 62.94 329 HIS B N 1
ATOM 6246 C CA . HIS B 1 329 ? -5.965 11.281 39.5 1 62.94 329 HIS B CA 1
ATOM 6247 C C . HIS B 1 329 ? -4.875 12.289 39.156 1 62.94 329 HIS B C 1
ATOM 6249 O O . HIS B 1 329 ? -4.203 12.82 40.031 1 62.94 329 HIS B O 1
ATOM 6255 N N . GLN B 1 330 ? -4.922 12.641 37.875 1 73.69 330 GLN B N 1
ATOM 6256 C CA . GLN B 1 330 ? -3.789 13.516 37.562 1 73.69 330 GLN B CA 1
ATOM 6257 C C . GLN B 1 330 ? -4.254 14.938 37.281 1 73.69 330 GLN B C 1
ATOM 6259 O O . GLN B 1 330 ? -5.227 15.148 36.562 1 73.69 330 GLN B O 1
ATOM 6264 N N . HIS B 1 331 ? -3.705 15.812 38.125 1 85.69 331 HIS B N 1
ATOM 6265 C CA . HIS B 1 331 ? -3.971 17.234 37.969 1 85.69 331 HIS B CA 1
ATOM 6266 C C . HIS B 1 331 ? -3.33 17.766 36.688 1 85.69 331 HIS B C 1
ATOM 6268 O O . HIS B 1 331 ? -2.234 17.344 36.312 1 85.69 331 HIS B O 1
ATOM 6274 N N . MET B 1 332 ? -4.145 18.531 35.938 1 90.12 332 MET B N 1
ATOM 6275 C CA . MET B 1 332 ? -3.639 19.125 34.719 1 90.12 332 MET B CA 1
ATOM 6276 C C . MET B 1 332 ? -3.594 20.641 34.812 1 90.12 332 MET B C 1
ATOM 6278 O O . MET B 1 332 ? -4.496 21.25 35.375 1 90.12 332 MET B O 1
ATOM 6282 N N . THR B 1 333 ? -2.547 21.219 34.344 1 93.88 333 THR B N 1
ATOM 6283 C CA . THR B 1 333 ? -2.42 22.672 34.25 1 93.88 333 THR B CA 1
ATOM 6284 C C . THR B 1 333 ? -2.217 23.094 32.812 1 93.88 333 THR B C 1
ATOM 6286 O O . THR B 1 333 ? -1.366 22.547 32.094 1 93.88 333 THR B O 1
ATOM 6289 N N . VAL B 1 334 ? -3.051 23.969 32.406 1 95.25 334 VAL B N 1
ATOM 6290 C CA . VAL B 1 334 ? -2.92 24.562 31.078 1 95.25 334 VAL B CA 1
ATOM 6291 C C . VAL B 1 334 ? -2.346 25.984 31.203 1 95.25 334 VAL B C 1
ATOM 6293 O O . VAL B 1 334 ? -2.812 26.781 32.031 1 95.25 334 VAL B O 1
ATOM 6296 N N . MET B 1 335 ? -1.271 26.281 30.406 1 96.88 335 MET B N 1
ATOM 6297 C CA . MET B 1 335 ? -0.614 27.578 30.422 1 96.88 335 MET B CA 1
ATOM 6298 C C . MET B 1 335 ? -0.702 28.25 29.047 1 96.88 335 MET B C 1
ATOM 6300 O O . MET B 1 335 ? -0.324 27.641 28.031 1 96.88 335 MET B O 1
ATOM 6304 N N . LEU B 1 336 ? -1.229 29.344 29.062 1 95.56 336 LEU B N 1
ATOM 6305 C CA . LEU B 1 336 ? -1.204 30.156 27.844 1 95.56 336 LEU B CA 1
ATOM 6306 C C . LEU B 1 336 ? -0.101 31.203 27.906 1 95.56 336 LEU B C 1
ATOM 6308 O O . LEU B 1 336 ? -0.048 32 28.844 1 95.56 336 LEU B O 1
ATOM 6312 N N . LEU B 1 337 ? 0.775 31.156 26.906 1 96.62 337 LEU B N 1
ATOM 6313 C CA . LEU B 1 337 ? 1.936 32.031 26.875 1 96.62 337 LEU B CA 1
ATOM 6314 C C . LEU B 1 337 ? 1.837 33.031 25.703 1 96.62 337 LEU B C 1
ATOM 6316 O O . LEU B 1 337 ? 1.418 32.656 24.609 1 96.62 337 LEU B O 1
ATOM 6320 N N . ASP B 1 338 ? 2.191 34.188 25.953 1 93.75 338 ASP B N 1
ATOM 6321 C CA . ASP B 1 338 ? 2.275 35.219 24.906 1 93.75 338 ASP B CA 1
ATOM 6322 C C . ASP B 1 338 ? 3.584 36 25.016 1 93.75 338 ASP B C 1
ATOM 6324 O O . ASP B 1 338 ? 3.928 36.5 26.094 1 93.75 338 ASP B O 1
ATOM 6328 N N . ILE B 1 339 ? 4.281 36.094 23.938 1 94.44 339 ILE B N 1
ATOM 6329 C CA . ILE B 1 339 ? 5.539 36.812 23.938 1 94.44 339 ILE B CA 1
ATOM 6330 C C . ILE B 1 339 ? 5.254 38.312 23.969 1 94.44 339 ILE B C 1
ATOM 6332 O O . ILE B 1 339 ? 4.594 38.844 23.062 1 94.44 339 ILE B O 1
ATOM 6336 N N . ASP B 1 340 ? 5.828 38.969 24.953 1 94.12 340 ASP B N 1
ATOM 6337 C CA . ASP B 1 340 ? 5.551 40.406 25.156 1 94.12 340 ASP B CA 1
ATOM 6338 C C . ASP B 1 340 ? 6.176 41.25 24.047 1 94.12 340 ASP B C 1
ATOM 6340 O O . ASP B 1 340 ? 7.352 41.094 23.719 1 94.12 340 ASP B O 1
ATOM 6344 N N . PHE B 1 341 ? 5.375 42.125 23.5 1 90.69 341 PHE B N 1
ATOM 6345 C CA . PHE B 1 341 ? 5.797 43.125 22.531 1 90.69 341 PHE B CA 1
ATOM 6346 C C . PHE B 1 341 ? 6.461 42.469 21.328 1 90.69 341 PHE B C 1
ATOM 6348 O O . PHE B 1 341 ? 7.5 42.938 20.859 1 90.69 341 PHE B O 1
ATOM 6355 N N . PHE B 1 342 ? 5.949 41.406 20.906 1 89.56 342 PHE B N 1
ATOM 6356 C CA . PHE B 1 342 ? 6.547 40.656 19.812 1 89.56 342 PHE B CA 1
ATOM 6357 C C . PHE B 1 342 ? 6.465 41.438 18.516 1 89.56 342 PHE B C 1
ATOM 6359 O O . PHE B 1 342 ? 7.375 41.375 17.688 1 89.56 342 PHE B O 1
ATOM 6366 N N . LYS B 1 343 ? 5.41 42.094 18.375 1 78.5 343 LYS B N 1
ATOM 6367 C CA . LYS B 1 343 ? 5.273 42.938 17.172 1 78.5 343 LYS B CA 1
ATOM 6368 C C . LYS B 1 343 ? 6.418 43.938 17.078 1 78.5 343 LYS B C 1
ATOM 6370 O O . LYS B 1 343 ? 6.902 44.219 15.977 1 78.5 343 LYS B O 1
ATOM 6375 N N . SER B 1 344 ? 6.738 44.5 18.172 1 84.94 344 SER B N 1
ATOM 6376 C CA . SER B 1 344 ? 7.852 45.438 18.203 1 84.94 344 SER B CA 1
ATOM 6377 C C . SER B 1 344 ? 9.148 44.781 17.75 1 84.94 344 SER B C 1
ATOM 6379 O O . SER B 1 344 ? 9.984 45.406 17.094 1 84.94 344 SER B O 1
ATOM 6381 N N . VAL B 1 345 ? 9.352 43.594 18.062 1 87.38 345 VAL B N 1
ATOM 6382 C CA . VAL B 1 345 ? 10.523 42.844 17.625 1 87.38 345 VAL B CA 1
ATOM 6383 C C . VAL B 1 345 ? 10.523 42.688 16.109 1 87.38 345 VAL B C 1
ATOM 6385 O O . VAL B 1 345 ? 11.547 42.938 15.461 1 87.38 345 VAL B O 1
ATOM 6388 N N . ASN B 1 346 ? 9.422 42.406 15.586 1 78.75 346 ASN B N 1
ATOM 6389 C CA . ASN B 1 346 ? 9.297 42.25 14.133 1 78.75 346 ASN B CA 1
ATOM 6390 C C . ASN B 1 346 ? 9.531 43.594 13.43 1 78.75 346 ASN B C 1
ATOM 6392 O O . ASN B 1 346 ? 10.18 43.625 12.383 1 78.75 346 ASN B O 1
ATOM 6396 N N . ASP B 1 347 ? 8.961 44.562 14.023 1 74.69 347 ASP B N 1
ATOM 6397 C CA . ASP B 1 347 ? 9.031 45.906 13.422 1 74.69 347 ASP B CA 1
ATOM 6398 C C . ASP B 1 347 ? 10.461 46.438 13.43 1 74.69 347 ASP B C 1
ATOM 6400 O O . ASP B 1 347 ? 10.891 47.094 12.484 1 74.69 347 ASP B O 1
ATOM 6404 N N . ASN B 1 348 ? 11.133 46.156 14.445 1 81.69 348 ASN B N 1
ATOM 6405 C CA . ASN B 1 348 ? 12.461 46.719 14.633 1 81.69 348 ASN B CA 1
ATOM 6406 C C . ASN B 1 348 ? 13.539 45.844 13.977 1 81.69 348 ASN B C 1
ATOM 6408 O O . ASN B 1 348 ? 14.57 46.375 13.539 1 81.69 348 ASN B O 1
ATOM 6412 N N . TYR B 1 349 ? 13.289 44.562 13.961 1 81.69 349 TYR B N 1
ATOM 6413 C CA . TYR B 1 349 ? 14.375 43.688 13.547 1 81.69 349 TYR B CA 1
ATOM 6414 C C . TYR B 1 349 ? 13.977 42.844 12.352 1 81.69 349 TYR B C 1
ATOM 6416 O O . TYR B 1 349 ? 14.789 42.062 11.812 1 81.69 349 TYR B O 1
ATOM 6424 N N . GLY B 1 350 ? 12.812 42.938 11.984 1 75.56 350 GLY B N 1
ATOM 6425 C CA . GLY B 1 350 ? 12.344 42.188 10.828 1 75.56 350 GLY B CA 1
ATOM 6426 C C . GLY B 1 350 ? 11.68 40.875 11.188 1 75.56 350 GLY B C 1
ATOM 6427 O O . GLY B 1 350 ? 11.852 40.375 12.305 1 75.56 350 GLY B O 1
ATOM 6428 N N . HIS B 1 351 ? 11.07 40.25 10.227 1 70.25 351 HIS B N 1
ATOM 6429 C CA . HIS B 1 351 ? 10.312 39.031 10.453 1 70.25 351 HIS B CA 1
ATOM 6430 C C . HIS B 1 351 ? 11.242 37.844 10.594 1 70.25 351 HIS B C 1
ATOM 6432 O O . HIS B 1 351 ? 10.914 36.875 11.289 1 70.25 351 HIS B O 1
ATOM 6438 N N . GLU B 1 352 ? 12.25 37.875 9.945 1 74.69 352 GLU B N 1
ATOM 6439 C CA . GLU B 1 352 ? 13.219 36.812 10.109 1 74.69 352 GLU B CA 1
ATOM 6440 C C . GLU B 1 352 ? 13.68 36.688 11.562 1 74.69 352 GLU B C 1
ATOM 6442 O O . GLU B 1 352 ? 13.859 35.594 12.078 1 74.69 352 GLU B O 1
ATOM 6447 N N . CYS B 1 353 ? 13.922 37.875 12.062 1 81.75 353 CYS B N 1
ATOM 6448 C CA . CYS B 1 353 ? 14.273 37.875 13.477 1 81.75 353 CYS B CA 1
ATOM 6449 C C . CYS B 1 353 ? 13.133 37.344 14.328 1 81.75 353 CYS B C 1
ATOM 6451 O O . CYS B 1 353 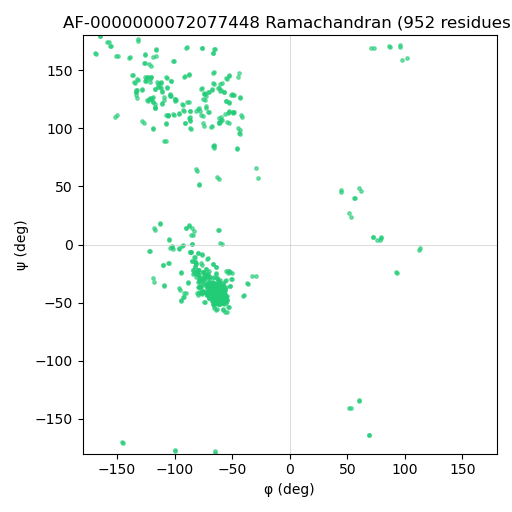? 13.367 36.594 15.273 1 81.75 353 CYS B O 1
ATOM 6453 N N . GLY B 1 354 ? 11.992 37.719 13.969 1 85.69 354 GLY B N 1
ATOM 6454 C CA . GLY B 1 354 ? 10.828 37.219 14.664 1 85.69 354 GLY B CA 1
ATOM 6455 C C . GLY B 1 354 ? 10.734 35.688 14.617 1 85.69 354 GLY B C 1
ATOM 6456 O O . GLY B 1 354 ? 10.477 35.062 15.633 1 85.69 354 GLY B O 1
ATOM 6457 N N . ASP B 1 355 ? 10.992 35.188 13.492 1 80.62 355 ASP B N 1
ATOM 6458 C CA . ASP B 1 355 ? 10.977 33.75 13.32 1 80.62 355 ASP B CA 1
ATOM 6459 C C . ASP B 1 355 ? 12.031 33.062 14.195 1 80.62 355 ASP B C 1
ATOM 6461 O O . ASP B 1 355 ? 11.781 32.031 14.781 1 80.62 355 ASP B O 1
ATOM 6465 N N . TYR B 1 356 ? 13.094 33.688 14.18 1 85.88 356 TYR B N 1
ATOM 6466 C CA . TYR B 1 356 ? 14.172 33.156 15.008 1 85.88 356 TYR B CA 1
ATOM 6467 C C . TYR B 1 356 ? 13.781 33.156 16.484 1 85.88 356 TYR B C 1
ATOM 6469 O O . TYR B 1 356 ? 14.016 32.188 17.188 1 85.88 356 TYR B O 1
ATOM 6477 N N . VAL B 1 357 ? 13.234 34.219 16.938 1 91.81 357 VAL B N 1
ATOM 6478 C CA . VAL B 1 357 ? 12.82 34.375 18.328 1 91.81 357 VAL B CA 1
ATOM 6479 C C . VAL B 1 357 ? 11.758 33.312 18.656 1 91.81 357 VAL B C 1
ATOM 6481 O O . VAL B 1 357 ? 11.805 32.688 19.719 1 91.81 357 VAL B O 1
ATOM 6484 N N . LEU B 1 358 ? 10.852 33.156 17.781 1 91.5 358 LEU B N 1
ATOM 6485 C CA . LEU B 1 358 ? 9.781 32.188 18 1 91.5 358 LEU B CA 1
ATOM 6486 C C . LEU B 1 358 ? 10.352 30.781 18.172 1 91.5 358 LEU B C 1
ATOM 6488 O O . LEU B 1 358 ? 9.953 30.062 19.078 1 91.5 358 LEU B O 1
ATOM 6492 N N . ALA B 1 359 ? 11.227 30.422 17.328 1 90.75 359 ALA B N 1
ATOM 6493 C CA . ALA B 1 359 ? 11.836 29.094 17.359 1 90.75 359 ALA B CA 1
ATOM 6494 C C . ALA B 1 359 ? 12.633 28.891 18.641 1 90.75 359 ALA B C 1
ATOM 6496 O O . ALA B 1 359 ? 12.516 27.844 19.297 1 90.75 359 ALA B O 1
ATOM 6497 N N . ALA B 1 360 ? 13.43 29.906 18.938 1 91.38 360 ALA B N 1
ATOM 6498 C CA . ALA B 1 360 ? 14.25 29.828 20.141 1 91.38 360 ALA B CA 1
ATOM 6499 C C . ALA B 1 360 ? 13.375 29.797 21.391 1 91.38 360 ALA B C 1
ATOM 6501 O O . ALA B 1 360 ? 13.68 29.078 22.359 1 91.38 360 ALA B O 1
ATOM 6502 N N . PHE B 1 361 ? 12.406 30.625 21.422 1 94.25 361 PHE B N 1
ATOM 6503 C CA . PHE B 1 361 ? 11.453 30.656 22.516 1 94.25 361 PHE B CA 1
ATOM 6504 C C . PHE B 1 361 ? 10.812 29.297 22.734 1 94.25 361 PHE B C 1
ATOM 6506 O O . PHE B 1 361 ? 10.766 28.797 23.859 1 94.25 361 PHE B O 1
ATOM 6513 N N . ALA B 1 362 ? 10.32 28.734 21.672 1 94.44 362 ALA B N 1
ATOM 6514 C CA . ALA B 1 362 ? 9.664 27.422 21.734 1 94.44 362 ALA B CA 1
ATOM 6515 C C . ALA B 1 362 ? 10.602 26.375 22.328 1 94.44 362 ALA B C 1
ATOM 6517 O O . ALA B 1 362 ? 10.188 25.547 23.141 1 94.44 362 ALA B O 1
ATOM 6518 N N . ARG B 1 363 ? 11.812 26.391 21.891 1 92.12 363 ARG B N 1
ATOM 6519 C CA . ARG B 1 363 ? 12.805 25.453 22.391 1 92.12 363 ARG B CA 1
ATOM 6520 C C . ARG B 1 363 ? 13 25.609 23.906 1 92.12 363 ARG B C 1
ATOM 6522 O O . ARG B 1 363 ? 13.109 24.625 24.625 1 92.12 363 ARG B O 1
ATOM 6529 N N . GLN B 1 364 ? 13.055 26.828 24.344 1 93 364 GLN B N 1
ATOM 6530 C CA . GLN B 1 364 ? 13.234 27.109 25.766 1 93 364 GLN B CA 1
ATOM 6531 C C . GLN B 1 364 ? 12.055 26.594 26.578 1 93 364 GLN B C 1
ATOM 6533 O O . GLN B 1 364 ? 12.242 26.016 27.641 1 93 364 GLN B O 1
ATOM 6538 N N . VAL B 1 365 ? 10.945 26.891 26.094 1 95.69 365 VAL B N 1
ATOM 6539 C CA . VAL B 1 365 ? 9.742 26.438 26.781 1 95.69 365 VAL B CA 1
ATOM 6540 C C . VAL B 1 365 ? 9.703 24.922 26.828 1 95.69 365 VAL B C 1
ATOM 6542 O O . VAL B 1 365 ? 9.406 24.328 27.859 1 95.69 365 VAL B O 1
ATOM 6545 N N . HIS B 1 366 ? 9.945 24.344 25.672 1 94.25 366 HIS B N 1
ATOM 6546 C CA . HIS B 1 366 ? 9.938 22.891 25.578 1 94.25 366 HIS B CA 1
ATOM 6547 C C . HIS B 1 366 ? 10.93 22.266 26.547 1 94.25 366 HIS B C 1
ATOM 6549 O O . HIS B 1 366 ? 10.625 21.266 27.188 1 94.25 366 HIS B O 1
ATOM 6555 N N . ASP B 1 367 ? 12.07 22.844 26.609 1 91.31 367 ASP B N 1
ATOM 6556 C CA . ASP B 1 367 ? 13.102 22.344 27.5 1 91.31 367 ASP B CA 1
ATOM 6557 C C . ASP B 1 367 ? 12.664 22.484 28.969 1 91.31 367 ASP B C 1
ATOM 6559 O O . ASP B 1 367 ? 12.977 21.609 29.781 1 91.31 367 ASP B O 1
ATOM 6563 N N . ALA B 1 368 ? 12.031 23.531 29.312 1 93.31 368 ALA B N 1
ATOM 6564 C CA . ALA B 1 368 ? 11.578 23.781 30.688 1 93.31 368 ALA B CA 1
ATOM 6565 C C . ALA B 1 368 ? 10.469 22.812 31.078 1 93.31 368 ALA B C 1
ATOM 6567 O O . ALA B 1 368 ? 10.414 22.344 32.219 1 93.31 368 ALA B O 1
ATOM 6568 N N . VAL B 1 369 ? 9.562 22.531 30.188 1 93.75 369 VAL B N 1
ATOM 6569 C CA . VAL B 1 369 ? 8.414 21.672 30.438 1 93.75 369 VAL B CA 1
ATOM 6570 C C . VAL B 1 369 ? 8.859 20.219 30.438 1 93.75 369 VAL B C 1
ATOM 6572 O O . VAL B 1 369 ? 8.414 19.422 31.281 1 93.75 369 VAL B O 1
ATOM 6575 N N . GLY B 1 370 ? 9.688 19.875 29.516 1 87.94 370 GLY B N 1
ATOM 6576 C CA . GLY B 1 370 ? 10.195 18.516 29.406 1 87.94 370 GLY B CA 1
ATOM 6577 C C . GLY B 1 370 ? 9.102 17.5 29.188 1 87.94 370 GLY B C 1
ATOM 6578 O O . GLY B 1 370 ? 8.188 17.719 28.375 1 87.94 370 GLY B O 1
ATOM 6579 N N . GLU B 1 371 ? 9.172 16.391 29.938 1 86.56 371 GLU B N 1
ATOM 6580 C CA . GLU B 1 371 ? 8.273 15.25 29.766 1 86.56 371 GLU B CA 1
ATOM 6581 C C . GLU B 1 371 ? 6.973 15.453 30.547 1 86.56 371 GLU B C 1
ATOM 6583 O O . GLU B 1 371 ? 6.027 14.68 30.391 1 86.56 371 GLU B O 1
ATOM 6588 N N . GLN B 1 372 ? 6.906 16.562 31.188 1 86.31 372 GLN B N 1
ATOM 6589 C CA . GLN B 1 372 ? 5.754 16.812 32.031 1 86.31 372 GLN B CA 1
ATOM 6590 C C . GLN B 1 372 ? 4.566 17.328 31.234 1 86.31 372 GLN B C 1
ATOM 6592 O O . GLN B 1 372 ? 3.436 17.344 31.719 1 86.31 372 GLN B O 1
ATOM 6597 N N . GLY B 1 373 ? 4.895 17.734 30 1 90.38 373 GLY B N 1
ATOM 6598 C CA . GLY B 1 373 ? 3.783 18.328 29.266 1 90.38 373 GLY B CA 1
ATOM 6599 C C . GLY B 1 373 ? 4.051 18.453 27.781 1 90.38 373 GLY B C 1
ATOM 6600 O O . GLY B 1 373 ? 5.09 18.016 27.297 1 90.38 373 GLY B O 1
ATOM 6601 N N . LEU B 1 374 ? 3.029 18.984 27.109 1 93.25 374 LEU B N 1
ATOM 6602 C CA . LEU B 1 374 ? 3.055 19.234 25.672 1 93.25 374 LEU B CA 1
ATOM 6603 C C . LEU B 1 374 ? 3.045 20.719 25.375 1 93.25 374 LEU B C 1
ATOM 6605 O O . LEU B 1 374 ? 2.352 21.484 26.047 1 93.25 374 LEU B O 1
ATOM 6609 N N . VAL B 1 375 ? 3.889 21.156 24.453 1 94.81 375 VAL B N 1
ATOM 6610 C CA . VAL B 1 375 ? 3.973 22.562 24.062 1 94.81 375 VAL B CA 1
ATOM 6611 C C . VAL B 1 375 ? 3.455 22.719 22.641 1 94.81 375 VAL B C 1
ATOM 6613 O O . VAL B 1 375 ? 3.762 21.906 21.766 1 94.81 375 VAL B O 1
ATOM 6616 N N . ALA B 1 376 ? 2.613 23.672 22.438 1 91.5 376 ALA B N 1
ATOM 6617 C CA . ALA B 1 376 ? 2.062 23.906 21.109 1 91.5 376 ALA B CA 1
ATOM 6618 C C . ALA B 1 376 ? 2.037 25.406 20.781 1 91.5 376 ALA B C 1
ATOM 6620 O O . ALA B 1 376 ? 1.917 26.234 21.688 1 91.5 376 ALA B O 1
ATOM 6621 N N . ARG B 1 377 ? 2.24 25.734 19.547 1 86.62 377 ARG B N 1
ATOM 6622 C CA . ARG B 1 377 ? 2.027 27.094 19.047 1 86.62 377 ARG B CA 1
ATOM 6623 C C . ARG B 1 377 ? 0.618 27.266 18.5 1 86.62 377 ARG B C 1
ATOM 6625 O O . ARG B 1 377 ? 0.232 26.562 17.547 1 86.62 377 ARG B O 1
ATOM 6632 N N . ILE B 1 378 ? -0.155 28.094 19.125 1 75.81 378 ILE B N 1
ATOM 6633 C CA . ILE B 1 378 ? -1.562 28.156 18.75 1 75.81 378 ILE B CA 1
ATOM 6634 C C . ILE B 1 378 ? -1.824 29.438 17.953 1 75.81 378 ILE B C 1
ATOM 6636 O O . ILE B 1 378 ? -2.898 29.609 17.375 1 75.81 378 ILE B O 1
ATOM 6640 N N . GLY B 1 379 ? -0.919 30.375 18 1 71.25 379 GLY B N 1
ATOM 6641 C CA . GLY B 1 379 ? -1.007 31.641 17.266 1 71.25 379 GLY B CA 1
ATOM 6642 C C . GLY B 1 379 ? 0.34 32.156 16.797 1 71.25 379 GLY B C 1
ATOM 6643 O O . GLY B 1 379 ? 1.313 31.391 16.75 1 71.25 379 GLY B O 1
ATOM 6644 N N . GLY B 1 380 ? 0.338 33.312 16.344 1 73.75 380 GLY B N 1
ATOM 6645 C CA . GLY B 1 380 ? 1.59 33.906 15.898 1 73.75 380 GLY B CA 1
ATOM 6646 C C . GLY B 1 380 ? 2.658 33.906 16.984 1 73.75 380 GLY B C 1
ATOM 6647 O O . GLY B 1 380 ? 3.736 33.344 16.797 1 73.75 380 GLY B O 1
ATOM 6648 N N . GLU B 1 381 ? 2.232 34.562 18.062 1 86.81 381 GLU B N 1
ATOM 6649 C CA . GLU B 1 381 ? 3.176 34.688 19.172 1 86.81 381 GLU B CA 1
ATOM 6650 C C . GLU B 1 381 ? 2.652 33.969 20.422 1 86.81 381 GLU B C 1
ATOM 6652 O O . GLU B 1 381 ? 3.191 34.156 21.516 1 86.81 381 GLU B O 1
ATOM 6657 N N . GLU B 1 382 ? 1.63 33.188 20.188 1 88.06 382 GLU B N 1
ATOM 6658 C CA . GLU B 1 382 ? 0.977 32.531 21.328 1 88.06 382 GLU B CA 1
ATOM 6659 C C . GLU B 1 382 ? 1.297 31.047 21.375 1 88.06 382 GLU B C 1
ATOM 6661 O O . GLU B 1 382 ? 1.316 30.391 20.328 1 88.06 382 GLU B O 1
ATOM 6666 N N . PHE B 1 383 ? 1.601 30.594 22.562 1 94.56 383 PHE B N 1
ATOM 6667 C CA . PHE B 1 383 ? 1.896 29.203 22.812 1 94.56 383 PHE B CA 1
ATOM 6668 C C . PHE B 1 383 ? 1.021 28.656 23.938 1 94.56 383 PHE B C 1
ATOM 6670 O O . PHE B 1 383 ? 0.483 29.422 24.734 1 94.56 383 PHE B O 1
ATOM 6677 N N . VAL B 1 384 ? 0.851 27.422 23.938 1 94.5 384 VAL B N 1
ATOM 6678 C CA . VAL B 1 384 ? 0.104 26.766 25 1 94.5 384 VAL B CA 1
ATOM 6679 C C . VAL B 1 384 ? 0.877 25.562 25.516 1 94.5 384 VAL B C 1
ATOM 6681 O O . VAL B 1 384 ? 1.556 24.875 24.734 1 94.5 384 VAL B O 1
ATOM 6684 N N . VAL B 1 385 ? 0.817 25.359 26.797 1 96 385 VAL B N 1
ATOM 6685 C CA . VAL B 1 385 ? 1.413 24.203 27.453 1 96 385 VAL B CA 1
ATOM 6686 C C . VAL B 1 385 ? 0.337 23.406 28.188 1 96 385 VAL B C 1
ATOM 6688 O O . VAL B 1 385 ? -0.452 23.984 28.953 1 96 385 VAL B O 1
ATOM 6691 N N . ALA B 1 386 ? 0.242 22.203 27.906 1 94 386 ALA B N 1
ATOM 6692 C CA . ALA B 1 386 ? -0.559 21.281 28.688 1 94 386 ALA B CA 1
ATOM 6693 C C . ALA B 1 386 ? 0.331 20.344 29.516 1 94 386 ALA B C 1
ATOM 6695 O O . ALA B 1 386 ? 1.004 19.469 28.969 1 94 386 ALA B O 1
ATOM 6696 N N . ALA B 1 387 ? 0.298 20.516 30.844 1 93.5 387 ALA B N 1
ATOM 6697 C CA . ALA B 1 387 ? 1.229 19.781 31.703 1 93.5 387 ALA B CA 1
ATOM 6698 C C . ALA B 1 387 ? 0.485 19 32.781 1 93.5 387 ALA B C 1
ATOM 6700 O O . ALA B 1 387 ? -0.54 19.453 33.281 1 93.5 387 ALA B O 1
ATOM 6701 N N . LYS B 1 388 ? 1.021 17.844 33.031 1 90.06 388 LYS B N 1
ATOM 6702 C CA . LYS B 1 388 ? 0.593 17.094 34.219 1 90.06 388 LYS B CA 1
ATOM 6703 C C . LYS B 1 388 ? 1.245 17.625 35.5 1 90.06 388 LYS B C 1
ATOM 6705 O O . LYS B 1 388 ? 2.471 17.625 35.594 1 90.06 388 LYS B O 1
ATOM 6710 N N . THR B 1 389 ? 0.334 18.109 36.375 1 90.19 389 THR B N 1
ATOM 6711 C CA . THR B 1 389 ? 0.852 18.672 37.625 1 90.19 389 THR B CA 1
ATOM 6712 C C . THR B 1 389 ? 0.195 18.016 38.844 1 90.19 389 THR B C 1
ATOM 6714 O O . THR B 1 389 ? -0.813 17.312 38.688 1 90.19 389 THR B O 1
ATOM 6717 N N . ARG B 1 390 ? 0.796 18.172 40.031 1 89.06 390 ARG B N 1
ATOM 6718 C CA . ARG B 1 390 ? 0.282 17.578 41.25 1 89.06 390 ARG B CA 1
ATOM 6719 C C . ARG B 1 390 ? -0.876 18.391 41.812 1 89.06 390 ARG B C 1
ATOM 6721 O O . ARG B 1 390 ? -1.84 17.828 42.344 1 89.06 390 ARG B O 1
ATOM 6728 N N . ASP B 1 391 ? -0.738 19.688 41.812 1 87.38 391 ASP B N 1
ATOM 6729 C CA . ASP B 1 391 ? -1.705 20.656 42.312 1 87.38 391 ASP B CA 1
ATOM 6730 C C . ASP B 1 391 ? -1.524 22.016 41.625 1 87.38 391 ASP B C 1
ATOM 6732 O O . ASP B 1 391 ? -0.614 22.188 40.812 1 87.38 391 ASP B O 1
ATOM 6736 N N . PRO B 1 392 ? -2.42 22.875 41.844 1 89.94 392 PRO B N 1
ATOM 6737 C CA . PRO B 1 392 ? -2.355 24.172 41.188 1 89.94 392 PRO B CA 1
ATOM 6738 C C . PRO B 1 392 ? -1.06 24.922 41.5 1 89.94 392 PRO B C 1
ATOM 6740 O O . PRO B 1 392 ? -0.549 25.656 40.625 1 89.94 392 PRO B O 1
ATOM 6743 N N . LEU B 1 393 ? -0.56 24.797 42.656 1 92 393 LEU B N 1
ATOM 6744 C CA . LEU B 1 393 ? 0.671 25.484 43.062 1 92 393 LEU B CA 1
ATOM 6745 C C . LEU B 1 393 ? 1.854 24.969 42.25 1 92 393 LEU B C 1
ATOM 6747 O O . LEU B 1 393 ? 2.727 25.734 41.844 1 92 393 LEU B O 1
ATOM 6751 N N . ASP B 1 394 ? 1.823 23.719 42.062 1 92.5 394 ASP B N 1
ATOM 6752 C CA . ASP B 1 394 ? 2.857 23.109 41.219 1 92.5 394 ASP B CA 1
ATOM 6753 C C . ASP B 1 394 ? 2.811 23.656 39.812 1 92.5 394 ASP B C 1
ATOM 6755 O O . ASP B 1 394 ? 3.854 23.891 39.188 1 92.5 394 ASP B O 1
ATOM 6759 N N . GLY B 1 395 ? 1.65 23.812 39.281 1 93.69 395 GLY B N 1
ATOM 6760 C CA . GLY B 1 395 ? 1.479 24.391 37.938 1 93.69 395 GLY B CA 1
ATOM 6761 C C . GLY B 1 395 ? 1.975 25.828 37.844 1 93.69 395 GLY B C 1
ATOM 6762 O O . GLY B 1 395 ? 2.617 26.203 36.875 1 93.69 395 GLY B O 1
ATOM 6763 N N . TYR B 1 396 ? 1.697 26.547 38.875 1 94.75 396 TYR B N 1
ATOM 6764 C CA . TYR B 1 396 ? 2.156 27.938 38.938 1 94.75 396 TYR B CA 1
ATOM 6765 C C . TYR B 1 396 ? 3.678 28 38.938 1 94.75 396 TYR B C 1
ATOM 6767 O O . TYR B 1 396 ? 4.273 28.859 38.281 1 94.75 396 TYR B O 1
ATOM 6775 N N . HIS B 1 397 ? 4.234 27.156 39.688 1 94.88 397 HIS B N 1
ATOM 6776 C CA . HIS B 1 397 ? 5.688 27.125 39.781 1 94.88 397 HIS B CA 1
ATOM 6777 C C . HIS B 1 397 ? 6.312 26.797 38.406 1 94.88 397 HIS B C 1
ATOM 6779 O O . HIS B 1 397 ? 7.348 27.375 38.062 1 94.88 397 HIS B O 1
ATOM 6785 N N . LEU B 1 398 ? 5.719 25.875 37.781 1 95.31 398 LEU B N 1
ATOM 6786 C CA . LEU B 1 398 ? 6.219 25.531 36.469 1 95.31 398 LEU B CA 1
ATOM 6787 C C . LEU B 1 398 ? 6.113 26.719 35.5 1 95.31 398 LEU B C 1
ATOM 6789 O O . LEU B 1 398 ? 7.031 26.984 34.719 1 95.31 398 LEU B O 1
ATOM 6793 N N . ALA B 1 399 ? 5.047 27.406 35.562 1 96.88 399 ALA B N 1
ATOM 6794 C CA . ALA B 1 399 ? 4.852 28.594 34.719 1 96.88 399 ALA B CA 1
ATOM 6795 C C . ALA B 1 399 ? 5.895 29.656 35.062 1 96.88 399 ALA B C 1
ATOM 6797 O O . ALA B 1 399 ? 6.445 30.281 34.156 1 96.88 399 ALA B O 1
ATOM 6798 N N . GLU B 1 400 ? 6.086 29.828 36.281 1 95.94 400 GLU B N 1
ATOM 6799 C CA . GLU B 1 400 ? 7.074 30.812 36.719 1 95.94 400 GLU B CA 1
ATOM 6800 C C . GLU B 1 400 ? 8.477 30.406 36.281 1 95.94 400 GLU B C 1
ATOM 6802 O O . GLU B 1 400 ? 9.297 31.266 35.969 1 95.94 400 GLU B O 1
ATOM 6807 N N . LYS B 1 401 ? 8.703 29.172 36.406 1 96 401 LYS B N 1
ATOM 6808 C CA . LYS B 1 401 ? 9.984 28.672 35.906 1 96 401 LYS B CA 1
ATOM 6809 C C . LYS B 1 401 ? 10.188 29.016 34.438 1 96 401 LYS B C 1
ATOM 6811 O O . LYS B 1 401 ? 11.281 29.422 34.031 1 96 401 LYS B O 1
ATOM 6816 N N . ILE B 1 402 ? 9.219 28.859 33.656 1 96.38 402 ILE B N 1
ATOM 6817 C CA . ILE B 1 402 ? 9.266 29.188 32.219 1 96.38 402 ILE B CA 1
ATOM 6818 C C . ILE B 1 402 ? 9.508 30.672 32.062 1 96.38 402 ILE B C 1
ATOM 6820 O O . ILE B 1 402 ? 10.375 31.094 31.281 1 96.38 402 ILE B O 1
ATOM 6824 N N . ARG B 1 403 ? 8.75 31.484 32.719 1 96.44 403 ARG B N 1
ATOM 6825 C CA . ARG B 1 403 ? 8.852 32.938 32.625 1 96.44 403 ARG B CA 1
ATOM 6826 C C . ARG B 1 403 ? 10.266 33.406 32.938 1 96.44 403 ARG B C 1
ATOM 6828 O O . ARG B 1 403 ? 10.844 34.219 32.219 1 96.44 403 ARG B O 1
ATOM 6835 N N . GLN B 1 404 ? 10.75 32.906 34.031 1 95.5 404 GLN B N 1
ATOM 6836 C CA . GLN B 1 404 ? 12.07 33.312 34.5 1 95.5 404 GLN B CA 1
ATOM 6837 C C . GLN B 1 404 ? 13.156 32.844 33.531 1 95.5 404 GLN B C 1
ATOM 6839 O O . GLN B 1 404 ? 14.125 33.594 33.312 1 95.5 404 GLN B O 1
ATOM 6844 N N . ARG B 1 405 ? 12.969 31.734 33.062 1 94.5 405 ARG B N 1
ATOM 6845 C CA . ARG B 1 405 ? 13.938 31.219 32.094 1 94.5 405 ARG B CA 1
ATOM 6846 C C . ARG B 1 405 ? 13.984 32.094 30.844 1 94.5 405 ARG B C 1
ATOM 6848 O O . ARG B 1 405 ? 15.07 32.375 30.328 1 94.5 405 ARG B O 1
ATOM 6855 N N . VAL B 1 406 ? 12.914 32.469 30.359 1 94.25 406 VAL B N 1
ATOM 6856 C CA . VAL B 1 406 ? 12.828 33.281 29.156 1 94.25 406 VAL B CA 1
ATOM 6857 C C . VAL B 1 406 ? 13.422 34.656 29.453 1 94.25 406 VAL B C 1
ATOM 6859 O O . VAL B 1 406 ? 14.164 35.219 28.625 1 94.25 406 VAL B O 1
ATOM 6862 N N . GLU B 1 407 ? 13.078 35.156 30.594 1 92.94 407 GLU B N 1
ATOM 6863 C CA . GLU B 1 407 ? 13.57 36.5 30.984 1 92.94 407 GLU B CA 1
ATOM 6864 C C . GLU B 1 407 ? 15.086 36.5 31.125 1 92.94 407 GLU B C 1
ATOM 6866 O O . GLU B 1 407 ? 15.75 37.469 30.781 1 92.94 407 GLU B O 1
ATOM 6871 N N . ALA B 1 408 ? 15.602 35.438 31.578 1 91 408 ALA B N 1
ATOM 6872 C CA . ALA B 1 408 ? 17.031 35.344 31.859 1 91 408 ALA B CA 1
ATOM 6873 C C . ALA B 1 408 ? 17.828 35.094 30.594 1 91 408 ALA B C 1
ATOM 6875 O O . ALA B 1 408 ? 19.016 35.406 30.531 1 91 408 ALA B O 1
ATOM 6876 N N . ASN B 1 409 ? 17.188 34.5 29.625 1 87.5 409 ASN B N 1
ATOM 6877 C CA . ASN B 1 409 ? 17.891 34.156 28.406 1 87.5 409 ASN B CA 1
ATOM 6878 C C . ASN B 1 409 ? 17.906 35.281 27.391 1 87.5 409 ASN B C 1
ATOM 6880 O O . ASN B 1 409 ? 16.844 35.844 27.062 1 87.5 409 ASN B O 1
ATOM 6884 N N . VAL B 1 410 ? 19.141 35.688 27 1 86.19 410 VAL B N 1
ATOM 6885 C CA . VAL B 1 410 ? 19.297 36.719 25.984 1 86.19 410 VAL B CA 1
ATOM 6886 C C . VAL B 1 410 ? 19.438 36.094 24.594 1 86.19 410 VAL B C 1
ATOM 6888 O O . VAL B 1 410 ? 20.281 35.219 24.391 1 86.19 410 VAL B O 1
ATOM 6891 N N . PHE B 1 411 ? 18.5 36.438 23.688 1 87.38 411 PHE B N 1
ATOM 6892 C CA . PHE B 1 411 ? 18.547 35.969 22.328 1 87.38 411 PHE B CA 1
ATOM 6893 C C . PHE B 1 411 ? 19.594 36.719 21.5 1 87.38 411 PHE B C 1
ATOM 6895 O O . PHE B 1 411 ? 19.75 37.938 21.672 1 87.38 411 PHE B O 1
ATOM 6902 N N . GLN B 1 412 ? 20.328 36.094 20.797 1 85.62 412 GLN B N 1
ATOM 6903 C CA . GLN B 1 412 ? 21.344 36.719 19.969 1 85.62 412 GLN B CA 1
ATOM 6904 C C . GLN B 1 412 ? 20.938 36.719 18.5 1 85.62 412 GLN B C 1
ATOM 6906 O O . GLN B 1 412 ? 20.75 35.656 17.891 1 85.62 412 GLN B O 1
ATOM 6911 N N . TRP B 1 413 ? 20.672 37.938 18.031 1 85.81 413 TRP B N 1
ATOM 6912 C CA . TRP B 1 413 ? 20.375 38.094 16.609 1 85.81 413 TRP B CA 1
ATOM 6913 C C . TRP B 1 413 ? 21.422 38.969 15.922 1 85.81 413 TRP B C 1
ATOM 6915 O O . TRP B 1 413 ? 21.547 40.156 16.234 1 85.81 413 TRP B O 1
ATOM 6925 N N . ARG B 1 414 ? 22.078 38.375 15.023 1 83.75 414 ARG B N 1
ATOM 6926 C CA . ARG B 1 414 ? 23.125 39.062 14.297 1 83.75 414 ARG B CA 1
ATOM 6927 C C . ARG B 1 414 ? 24 39.875 15.25 1 83.75 414 ARG B C 1
ATOM 6929 O O . ARG B 1 414 ? 24.219 41.062 15.055 1 83.75 414 ARG B O 1
ATOM 6936 N N . GLN B 1 415 ? 24.484 39.375 16.406 1 81.5 415 GLN B N 1
ATOM 6937 C CA . GLN B 1 415 ? 25.406 39.906 17.406 1 81.5 415 GLN B CA 1
ATOM 6938 C C . GLN B 1 415 ? 24.75 40.938 18.281 1 81.5 415 GLN B C 1
ATOM 6940 O O . GLN B 1 415 ? 25.438 41.656 19.031 1 81.5 415 GLN B O 1
ATOM 6945 N N . GLN B 1 416 ? 23.531 41.156 18.109 1 86 416 GLN B N 1
ATOM 6946 C CA . GLN B 1 416 ? 22.797 42.062 18.984 1 86 416 GLN B CA 1
ATOM 6947 C C . GLN B 1 416 ? 21.953 41.281 19.984 1 86 416 GLN B C 1
ATOM 6949 O O . GLN B 1 416 ? 21.266 40.312 19.625 1 86 416 GLN B O 1
ATOM 6954 N N . PRO B 1 417 ? 22.188 41.688 21.188 1 89.19 417 PRO B N 1
ATOM 6955 C CA . PRO B 1 417 ? 21.375 41 22.203 1 89.19 417 PRO B CA 1
ATOM 6956 C C . PRO B 1 417 ? 19.922 41.469 22.188 1 89.19 417 PRO B C 1
ATOM 6958 O O . PRO B 1 417 ? 19.641 42.656 22.062 1 89.19 417 PRO B O 1
ATOM 6961 N N . LEU B 1 418 ? 19.016 40.562 22.141 1 89.94 418 LEU B N 1
ATOM 6962 C CA . LEU B 1 418 ? 17.594 40.812 22.172 1 89.94 418 LEU B CA 1
ATOM 6963 C C . LEU B 1 418 ? 16.953 40.188 23.406 1 89.94 418 LEU B C 1
ATOM 6965 O O . LEU B 1 418 ? 17.125 39 23.656 1 89.94 418 LEU B O 1
ATOM 6969 N N . ARG B 1 419 ? 16.375 41.062 24.219 1 89.81 419 ARG B N 1
ATOM 6970 C CA . ARG B 1 419 ? 15.688 40.562 25.406 1 89.81 419 ARG B CA 1
ATOM 6971 C C . ARG B 1 419 ? 14.18 40.5 25.172 1 89.81 419 ARG B C 1
ATOM 6973 O O . ARG B 1 419 ? 13.586 41.5 24.734 1 89.81 419 ARG B O 1
ATOM 6980 N N . VAL B 1 420 ? 13.586 39.375 25.375 1 93.25 420 VAL B N 1
ATOM 6981 C CA . VAL B 1 420 ? 12.133 39.219 25.266 1 93.25 420 VAL B CA 1
ATOM 6982 C C . VAL B 1 420 ? 11.57 38.656 26.562 1 93.25 420 VAL B C 1
ATOM 6984 O O . VAL B 1 420 ? 12.273 38 27.328 1 93.25 420 VAL B O 1
ATOM 6987 N N . THR B 1 421 ? 10.375 39.125 26.922 1 95.31 421 THR B N 1
ATOM 6988 C CA . THR B 1 421 ? 9.68 38.594 28.094 1 95.31 421 THR B CA 1
ATOM 6989 C C . THR B 1 421 ? 8.375 37.906 27.672 1 95.31 421 THR B C 1
ATOM 6991 O O . THR B 1 421 ? 7.977 37.969 26.516 1 95.31 421 THR B O 1
ATOM 6994 N N . VAL B 1 422 ? 7.836 37.188 28.609 1 96.69 422 VAL B N 1
ATOM 6995 C CA . VAL B 1 422 ? 6.617 36.438 28.312 1 96.69 422 VAL B CA 1
ATOM 6996 C C . VAL B 1 422 ? 5.605 36.625 29.438 1 96.69 422 VAL B C 1
ATOM 6998 O O . VAL B 1 422 ? 5.984 36.719 30.609 1 96.69 422 VAL B O 1
ATOM 7001 N N . SER B 1 423 ? 4.41 36.781 29.062 1 97.12 423 SER B N 1
ATOM 7002 C CA . SER B 1 423 ? 3.299 36.75 30.016 1 97.12 423 SER B CA 1
ATOM 7003 C C . SER B 1 423 ? 2.555 35.438 29.969 1 97.12 423 SER B C 1
ATOM 7005 O O . SER B 1 423 ? 2.354 34.844 28.891 1 97.12 423 SER B O 1
ATOM 7007 N N . ILE B 1 424 ? 2.15 34.969 31.219 1 97.31 424 ILE B N 1
ATOM 7008 C CA . ILE B 1 424 ? 1.581 33.625 31.266 1 97.31 424 ILE B CA 1
ATOM 7009 C C . ILE B 1 424 ? 0.296 33.656 32.094 1 97.31 424 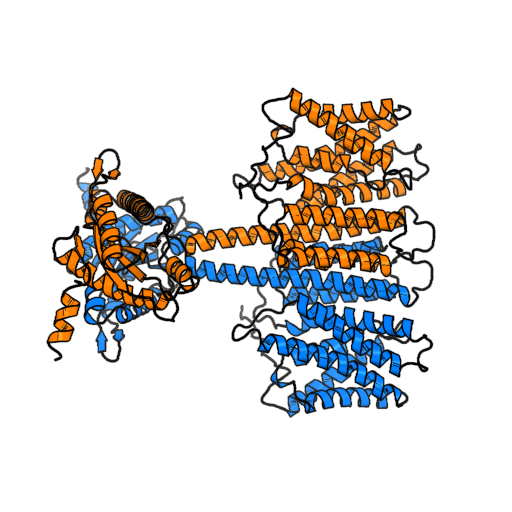ILE B C 1
ATOM 7011 O O . ILE B 1 424 ? 0.243 34.281 33.156 1 97.31 424 ILE B O 1
ATOM 7015 N N . GLY B 1 425 ? -0.702 33.031 31.531 1 96.56 425 GLY B N 1
ATOM 7016 C CA . GLY B 1 425 ? -1.906 32.719 32.281 1 96.56 425 GLY B CA 1
ATOM 7017 C C . GLY B 1 425 ? -2.074 31.219 32.5 1 96.56 425 GLY B C 1
ATOM 7018 O O . GLY B 1 425 ? -1.818 30.422 31.578 1 96.56 425 GLY B O 1
ATOM 7019 N N . THR B 1 426 ? -2.525 30.844 33.75 1 96 426 THR B N 1
ATOM 7020 C CA . THR B 1 426 ? -2.639 29.406 34 1 96 426 THR B CA 1
ATOM 7021 C C . THR B 1 426 ? -4.074 29.047 34.375 1 96 426 THR B C 1
ATOM 7023 O O . THR B 1 426 ? -4.797 29.859 34.969 1 96 426 THR B O 1
ATOM 7026 N N . GLY B 1 427 ? -4.473 27.938 33.906 1 93.88 427 GLY B N 1
ATOM 7027 C CA . GLY B 1 427 ? -5.676 27.234 34.344 1 93.88 427 GLY B CA 1
ATOM 7028 C C . GLY B 1 427 ? -5.41 25.828 34.812 1 93.88 427 GLY B C 1
ATOM 7029 O O . GLY B 1 427 ? -4.738 25.047 34.125 1 93.88 427 GLY B O 1
ATOM 7030 N N . SER B 1 428 ? -5.832 25.562 36.062 1 91.44 428 SER B N 1
ATOM 7031 C CA . SER B 1 428 ? -5.535 24.25 36.625 1 91.44 428 SER B CA 1
ATOM 7032 C C . SER B 1 428 ? -6.805 23.562 37.125 1 91.44 428 SER B C 1
ATOM 7034 O O . SER B 1 428 ? -7.707 24.219 37.656 1 91.44 428 SER B O 1
ATOM 7036 N N . GLY B 1 429 ? -6.863 22.297 36.906 1 85.94 429 GLY B N 1
ATOM 7037 C CA . GLY B 1 429 ? -8 21.516 37.344 1 85.94 429 GLY B CA 1
ATOM 7038 C C . GLY B 1 429 ? -7.785 20.016 37.25 1 85.94 429 GLY B C 1
ATOM 7039 O O . GLY B 1 429 ? -6.754 19.578 36.719 1 85.94 429 GLY B O 1
ATOM 7040 N N . THR B 1 430 ? -8.656 19.266 37.938 1 79.69 430 THR B N 1
ATOM 7041 C CA . THR B 1 430 ? -8.641 17.812 37.844 1 79.69 430 THR B CA 1
ATOM 7042 C C . THR B 1 430 ? -9.492 17.344 36.656 1 79.69 430 THR B C 1
ATOM 7044 O O . THR B 1 430 ? -10.672 17.688 36.562 1 79.69 430 THR B O 1
ATOM 7047 N N . PRO B 1 431 ? -8.773 16.75 35.719 1 71.12 431 PRO B N 1
ATOM 7048 C CA . PRO B 1 431 ? -9.562 16.25 34.594 1 71.12 431 PRO B CA 1
ATOM 7049 C C . PRO B 1 431 ? -10.711 15.352 35.031 1 71.12 431 PRO B C 1
ATOM 7051 O O . PRO B 1 431 ? -10.562 14.578 35.969 1 71.12 431 PRO B O 1
ATOM 7054 N N . GLY B 1 432 ? -11.938 15.703 34.688 1 62.19 432 GLY B N 1
ATOM 7055 C CA . GLY B 1 432 ? -13.039 14.797 34.969 1 62.19 432 GLY B CA 1
ATOM 7056 C C . GLY B 1 432 ? -12.945 13.5 34.188 1 62.19 432 GLY B C 1
ATOM 7057 O O . GLY B 1 432 ? -11.883 13.156 33.656 1 62.19 432 GLY B O 1
ATOM 7058 N N . SER B 1 433 ? -13.914 12.633 34.344 1 60.12 433 SER B N 1
ATOM 7059 C CA . SER B 1 433 ? -14.008 11.297 33.781 1 60.12 433 SER B CA 1
ATOM 7060 C C . SER B 1 433 ? -14.008 11.359 32.25 1 60.12 433 SER B C 1
ATOM 7062 O O . SER B 1 433 ? -13.93 10.328 31.578 1 60.12 433 SER B O 1
ATOM 7064 N N . ASN B 1 434 ? -13.906 12.555 31.703 1 59.66 434 ASN B N 1
ATOM 7065 C CA . ASN B 1 434 ? -14.055 12.648 30.266 1 59.66 434 ASN B CA 1
ATOM 7066 C C . ASN B 1 434 ? -12.703 12.727 29.562 1 59.66 434 ASN B C 1
ATOM 7068 O O . ASN B 1 434 ? -11.664 12.703 30.219 1 59.66 434 ASN B O 1
ATOM 7072 N N . ALA B 1 435 ? -12.68 12.883 28.266 1 66.25 435 ALA B N 1
ATOM 7073 C CA . ALA B 1 435 ? -11.469 13.008 27.453 1 66.25 435 ALA B CA 1
ATOM 7074 C C . ALA B 1 435 ? -10.648 14.227 27.875 1 66.25 435 ALA B C 1
ATOM 7076 O O . ALA B 1 435 ? -11.203 15.242 28.281 1 66.25 435 ALA B O 1
ATOM 7077 N N . LEU B 1 436 ? -9.344 14.133 27.953 1 77.56 436 LEU B N 1
ATOM 7078 C CA . LEU B 1 436 ? -8.398 15.172 28.344 1 77.56 436 LEU B CA 1
ATOM 7079 C C . LEU B 1 436 ? -8.641 16.453 27.562 1 77.56 436 LEU B C 1
ATOM 7081 O O . LEU B 1 436 ? -8.43 17.562 28.078 1 77.56 436 LEU B O 1
ATOM 7085 N N . ILE B 1 437 ? -9.25 16.156 26.406 1 78.56 437 ILE B N 1
ATOM 7086 C CA . ILE B 1 437 ? -9.453 17.297 25.516 1 78.56 437 ILE B CA 1
ATOM 7087 C C . ILE B 1 437 ? -10.531 18.219 26.094 1 78.56 437 ILE B C 1
ATOM 7089 O O . ILE B 1 437 ? -10.461 19.438 25.938 1 78.56 437 ILE B O 1
ATOM 7093 N N . ASP B 1 438 ? -11.516 17.656 26.734 1 76.25 438 ASP B N 1
ATOM 7094 C CA . ASP B 1 438 ? -12.586 18.453 27.312 1 76.25 438 ASP B CA 1
ATOM 7095 C C . ASP B 1 438 ? -12.078 19.281 28.484 1 76.25 438 ASP B C 1
ATOM 7097 O O . ASP B 1 438 ? -12.414 20.469 28.609 1 76.25 438 ASP B O 1
ATOM 7101 N N . SER B 1 439 ? -11.32 18.703 29.344 1 82.88 439 SER B N 1
ATOM 7102 C CA . SER B 1 439 ? -10.703 19.422 30.453 1 82.88 439 SER B CA 1
ATOM 7103 C C . SER B 1 439 ? -9.742 20.484 29.953 1 82.88 439 SER B C 1
ATOM 7105 O O . SER B 1 439 ? -9.703 21.594 30.484 1 82.88 439 SER B O 1
ATOM 7107 N N . PHE B 1 440 ? -9.102 20.156 28.906 1 87.19 440 PHE B N 1
ATOM 7108 C CA . PHE B 1 440 ? -8.156 21.094 28.312 1 87.19 440 PHE B CA 1
ATOM 7109 C C . PHE B 1 440 ? -8.875 22.359 27.828 1 87.19 440 PHE B C 1
ATOM 7111 O O . PHE B 1 440 ? -8.43 23.469 28.109 1 87.19 440 PHE B O 1
ATOM 7118 N N . ASN B 1 441 ? -9.945 22.172 27.203 1 80.5 441 ASN B N 1
ATOM 7119 C CA . ASN B 1 441 ? -10.688 23.297 26.656 1 80.5 441 ASN B CA 1
ATOM 7120 C C . ASN B 1 441 ? -11.203 24.219 27.75 1 80.5 441 ASN B C 1
ATOM 7122 O O . ASN B 1 441 ? -11.172 25.438 27.609 1 80.5 441 ASN B O 1
ATOM 7126 N N . GLN B 1 442 ? -11.633 23.594 28.75 1 80.94 442 GLN B N 1
ATOM 7127 C CA . GLN B 1 442 ? -12.125 24.359 29.875 1 80.94 442 GLN B CA 1
ATOM 7128 C C . GLN B 1 442 ? -10.992 25.141 30.547 1 80.94 442 GLN B C 1
ATOM 7130 O O . GLN B 1 442 ? -11.156 26.328 30.875 1 80.94 442 GLN B O 1
ATOM 7135 N N . LEU B 1 443 ? -9.961 24.531 30.75 1 89 443 LEU B N 1
ATOM 7136 C CA . LEU B 1 443 ? -8.82 25.141 31.422 1 89 443 LEU B CA 1
ATOM 7137 C C . LEU B 1 443 ? -8.172 26.203 30.547 1 89 443 LEU B C 1
ATOM 7139 O O . LEU B 1 443 ? -7.602 27.172 31.062 1 89 443 LEU B O 1
ATOM 7143 N N . LEU B 1 444 ? -8.297 26.031 29.266 1 88.88 444 LEU B N 1
ATOM 7144 C CA . LEU B 1 444 ? -7.742 27 28.328 1 88.88 444 LEU B CA 1
ATOM 7145 C C . LEU B 1 444 ? -8.461 28.344 28.438 1 88.88 444 LEU B C 1
ATOM 7147 O O . LEU B 1 444 ? -7.84 29.406 28.344 1 88.88 444 LEU B O 1
ATOM 7151 N N . VAL B 1 445 ? -9.727 28.266 28.641 1 81.06 445 VAL B N 1
ATOM 7152 C CA . VAL B 1 445 ? -10.531 29.469 28.812 1 81.06 445 VAL B CA 1
ATOM 7153 C C . VAL B 1 445 ? -10.086 30.219 30.078 1 81.06 445 VAL B C 1
ATOM 7155 O O . VAL B 1 445 ? -9.93 31.438 30.062 1 81.06 445 VAL B O 1
ATOM 7158 N N . GLU B 1 446 ? -9.891 29.438 31.047 1 86.25 446 GLU B N 1
ATOM 7159 C CA . GLU B 1 446 ? -9.406 30.016 32.312 1 86.25 446 GLU B CA 1
ATOM 7160 C C . GLU B 1 446 ? -8.016 30.625 32.125 1 86.25 446 GLU B C 1
ATOM 7162 O O . GLU B 1 446 ? -7.746 31.719 32.594 1 86.25 446 GLU B O 1
ATOM 7167 N N . ALA B 1 447 ? -7.195 29.984 31.5 1 92.44 447 ALA B N 1
ATOM 7168 C CA . ALA B 1 447 ? -5.836 30.453 31.266 1 92.44 447 ALA B CA 1
ATOM 7169 C C . ALA B 1 447 ? -5.832 31.75 30.469 1 92.44 447 ALA B C 1
ATOM 7171 O O . ALA B 1 447 ? -5.008 32.625 30.703 1 92.44 447 ALA B O 1
ATOM 7172 N N . ASP B 1 448 ? -6.699 31.844 29.562 1 84.56 448 ASP B N 1
ATOM 7173 C CA . ASP B 1 448 ? -6.809 33.031 28.719 1 84.56 448 ASP B CA 1
ATOM 7174 C C . ASP B 1 448 ? -7.195 34.25 29.547 1 84.56 448 ASP B C 1
ATOM 7176 O O . ASP B 1 448 ? -6.691 35.344 29.328 1 84.56 448 ASP B O 1
ATOM 7180 N N . GLU B 1 449 ? -8.086 34 30.438 1 84.56 449 GLU B N 1
ATOM 7181 C CA . GLU B 1 449 ? -8.508 35.094 31.328 1 84.56 449 GLU B CA 1
ATOM 7182 C C . GLU B 1 449 ? -7.328 35.594 32.156 1 84.56 449 GLU B C 1
ATOM 7184 O O . GLU B 1 449 ? -7.148 36.812 32.281 1 84.56 449 GLU B O 1
ATOM 7189 N N . TYR B 1 450 ? -6.562 34.75 32.594 1 92.56 450 TYR B N 1
ATOM 7190 C CA . TYR B 1 450 ? -5.461 35.125 33.469 1 92.56 450 TYR B CA 1
ATOM 7191 C C . TYR B 1 450 ? -4.285 35.656 32.656 1 92.56 450 TYR B C 1
ATOM 7193 O O . TYR B 1 450 ? -3.49 36.469 33.156 1 92.56 450 TYR B O 1
ATOM 7201 N N . LEU B 1 451 ? -4.203 35.25 31.469 1 92.69 451 LEU B N 1
ATOM 7202 C CA . LEU B 1 451 ? -3.219 35.875 30.594 1 92.69 451 LEU B CA 1
ATOM 7203 C C . LEU B 1 451 ? -3.562 37.344 30.359 1 92.69 451 LEU B C 1
ATOM 7205 O O . LEU B 1 451 ? -2.676 38.188 30.344 1 92.69 451 LEU B O 1
ATOM 7209 N N . TYR B 1 452 ? -4.844 37.5 30.141 1 86 452 TYR B N 1
ATOM 7210 C CA . TYR B 1 452 ? -5.309 38.875 29.953 1 86 452 TYR B CA 1
ATOM 7211 C C . TYR B 1 452 ? -4.949 39.75 31.156 1 86 452 TYR B C 1
ATOM 7213 O O . TYR B 1 452 ? -4.512 40.906 30.984 1 86 452 TYR B O 1
ATOM 7221 N N . ARG B 1 453 ? -5.078 39.219 32.312 1 90.25 453 ARG B N 1
ATOM 7222 C CA . ARG B 1 453 ? -4.73 39.938 33.531 1 90.25 453 ARG B CA 1
ATOM 7223 C C . ARG B 1 453 ? -3.23 40.188 33.594 1 90.25 453 ARG B C 1
ATOM 7225 O O . ARG B 1 453 ? -2.807 41.25 34.031 1 90.25 453 ARG B O 1
ATOM 7232 N N . ALA B 1 454 ? -2.516 39.281 33.188 1 93.69 454 ALA B N 1
ATOM 7233 C CA . ALA B 1 454 ? -1.062 39.438 33.219 1 93.69 454 ALA B CA 1
ATOM 7234 C C . ALA B 1 454 ? -0.619 40.562 32.25 1 93.69 454 ALA B C 1
ATOM 7236 O O . ALA B 1 454 ? 0.265 41.344 32.594 1 93.69 454 ALA B O 1
ATOM 7237 N N . LYS B 1 455 ? -1.202 40.594 31.094 1 90.94 455 LYS B N 1
ATOM 7238 C CA . LYS B 1 455 ? -0.877 41.625 30.109 1 90.94 455 LYS B CA 1
ATOM 7239 C C . LYS B 1 455 ? -1.269 43 30.609 1 90.94 455 LYS B C 1
ATOM 7241 O O . LYS B 1 455 ? -0.526 43.969 30.438 1 90.94 455 LYS B O 1
ATOM 7246 N N . LYS B 1 456 ? -2.35 43.094 31.344 1 88.69 456 LYS B N 1
ATOM 7247 C CA . LYS B 1 456 ? -2.854 44.375 31.844 1 88.69 456 LYS B CA 1
ATOM 7248 C C . LYS B 1 456 ? -2.057 44.812 33.062 1 88.69 456 LYS B C 1
ATOM 7250 O O . LYS B 1 456 ? -1.96 46.031 33.344 1 88.69 456 LYS B O 1
ATOM 7255 N N . ALA B 1 457 ? -1.544 43.875 33.781 1 91.5 457 ALA B N 1
ATOM 7256 C CA . ALA B 1 457 ? -0.823 44.188 35.031 1 91.5 457 ALA B CA 1
ATOM 7257 C C . ALA B 1 457 ? 0.633 44.531 34.75 1 91.5 457 ALA B C 1
ATOM 7259 O O . ALA B 1 457 ? 1.465 44.562 35.656 1 91.5 457 ALA B O 1
ATOM 7260 N N . GLY B 1 458 ? 1.046 44.812 33.469 1 92.12 458 GLY B N 1
ATOM 7261 C CA . GLY B 1 458 ? 2.385 45.281 33.156 1 92.12 458 GLY B CA 1
ATOM 7262 C C . GLY B 1 458 ? 3.219 44.281 32.375 1 92.12 458 GLY B C 1
ATOM 7263 O O . GLY B 1 458 ? 4.379 44.531 32.062 1 92.12 458 GLY B O 1
ATOM 7264 N N . ARG B 1 459 ? 2.73 43.125 32.156 1 93.5 459 ARG B N 1
ATOM 7265 C CA . ARG B 1 459 ? 3.373 42.094 31.344 1 93.5 459 ARG B CA 1
ATOM 7266 C C . ARG B 1 459 ? 4.566 41.5 32.094 1 93.5 459 ARG B C 1
ATOM 7268 O O . ARG B 1 459 ? 4.852 41.875 33.219 1 93.5 459 ARG B O 1
ATOM 7275 N N . ASN B 1 460 ? 5.121 40.469 31.656 1 95.81 460 ASN B N 1
ATOM 7276 C CA . ASN B 1 460 ? 6.219 39.719 32.281 1 95.81 460 ASN B CA 1
ATOM 7277 C C . ASN B 1 460 ? 5.832 39.188 33.656 1 95.81 460 ASN B C 1
ATOM 7279 O O . ASN B 1 460 ? 6.539 39.406 34.625 1 95.81 460 ASN B O 1
ATOM 7283 N N . LYS B 1 461 ? 4.746 38.594 33.719 1 95.69 461 LYS B N 1
ATOM 7284 C CA . LYS B 1 461 ? 4.273 38.031 34.969 1 95.69 461 LYS B CA 1
ATOM 7285 C C . LYS B 1 461 ? 3.379 36.812 34.719 1 95.69 461 LYS B C 1
ATOM 7287 O O . LYS B 1 461 ? 2.836 36.656 33.625 1 95.69 461 LYS B O 1
ATOM 7292 N N . THR B 1 462 ? 3.209 36.062 35.688 1 96.5 462 THR B N 1
ATOM 7293 C CA . THR B 1 462 ? 2.314 34.906 35.688 1 96.5 462 THR B CA 1
ATOM 7294 C C . THR B 1 462 ? 1.087 35.156 36.562 1 96.5 462 THR B C 1
ATOM 7296 O O . THR B 1 462 ? 1.214 35.594 37.688 1 96.5 462 THR B O 1
ATOM 7299 N N . CYS B 1 463 ? -0.029 35 35.969 1 95.12 463 CYS B N 1
ATOM 7300 C CA . CYS B 1 463 ? -1.268 35.156 36.719 1 95.12 463 CYS B CA 1
ATOM 7301 C C . CYS B 1 463 ? -2.049 33.844 36.75 1 95.12 463 CYS B C 1
ATOM 7303 O O . CYS B 1 463 ? -2.121 33.125 35.75 1 95.12 463 CYS B O 1
ATOM 7305 N N . ALA B 1 464 ? -2.562 33.438 37.938 1 93.75 464 ALA B N 1
ATOM 7306 C CA . ALA B 1 464 ? -3.363 32.25 38.125 1 93.75 464 ALA B CA 1
ATOM 7307 C C . ALA B 1 464 ? -4.523 32.5 39.094 1 93.75 464 ALA B C 1
ATOM 7309 O O . ALA B 1 464 ? -4.582 33.562 39.719 1 93.75 464 ALA B O 1
ATOM 7310 N N . LYS B 1 465 ? -5.465 31.641 39 1 82.94 465 LYS B N 1
ATOM 7311 C CA . LYS B 1 465 ? -6.578 31.734 39.969 1 82.94 465 LYS B CA 1
ATOM 7312 C C . LYS B 1 465 ? -6.09 31.594 41.406 1 82.94 465 LYS B C 1
ATOM 7314 O O . LYS B 1 465 ? -5.273 30.719 41.688 1 82.94 465 LYS B O 1
ATOM 7319 N N . SER B 1 466 ? -6.113 32.75 42.25 1 68.5 466 SER B N 1
ATOM 7320 C CA . SER B 1 466 ? -5.68 32.781 43.625 1 68.5 466 SER B CA 1
ATOM 7321 C C . SER B 1 466 ? -6.297 31.625 44.438 1 68.5 466 SER B C 1
ATOM 7323 O O . SER B 1 466 ? -7.48 31.328 44.281 1 68.5 466 SER B O 1
ATOM 7325 N N . VAL B 1 467 ? -5.586 30.719 44.906 1 50.94 467 VAL B N 1
ATOM 7326 C CA . VAL B 1 467 ? -6.117 29.781 45.906 1 50.94 467 VAL B CA 1
ATOM 7327 C C . VAL B 1 467 ? -7.004 30.516 46.906 1 50.94 467 VAL B C 1
ATOM 7329 O O . VAL B 1 467 ? -7.879 29.922 47.531 1 50.94 467 VAL B O 1
ATOM 7332 N N . ALA B 1 468 ? -6.672 31.688 47.438 1 46.16 468 ALA B N 1
ATOM 7333 C CA . ALA B 1 468 ? -7.449 32.406 48.438 1 46.16 468 ALA B CA 1
ATOM 7334 C C . ALA B 1 468 ? -8.781 32.875 47.875 1 46.16 468 ALA B C 1
ATOM 7336 O O . ALA B 1 468 ? -9.719 33.156 48.625 1 46.16 468 ALA B O 1
ATOM 7337 N N . GLU B 1 469 ? -8.883 33.125 46.688 1 43.53 469 GLU B N 1
ATOM 7338 C CA . GLU B 1 469 ? -10.156 33.562 46.125 1 43.53 469 GLU B CA 1
ATOM 7339 C C . GLU B 1 469 ? -11.133 32.406 46 1 43.53 469 GLU B C 1
ATOM 7341 O O . GLU B 1 469 ? -12.328 32.625 45.75 1 43.53 469 GLU B O 1
ATOM 7346 N N . GLU B 1 470 ? -10.867 31.344 45.875 1 40.97 470 GLU B N 1
ATOM 7347 C CA . GLU B 1 470 ? -11.844 30.281 46.125 1 40.97 470 GLU B CA 1
ATOM 7348 C C . GLU B 1 470 ? -12.438 30.375 47.5 1 40.97 470 GLU B C 1
ATOM 7350 O O . GLU B 1 470 ? -13.562 29.922 47.75 1 40.97 470 GLU B O 1
ATOM 7355 N N . GLY B 1 471 ? -11.805 30.844 48.531 1 36.16 471 GLY B N 1
ATOM 7356 C CA . GLY B 1 471 ? -12.398 31 49.844 1 36.16 471 GLY B CA 1
ATOM 7357 C C . GLY B 1 471 ? -13.469 32.062 49.906 1 36.16 471 GLY B C 1
ATOM 7358 O O . GLY B 1 471 ? -14.281 32.094 50.812 1 36.16 471 GLY B O 1
ATOM 7359 N N . VAL B 1 472 ? -13.461 33.219 49.281 1 36.88 472 VAL B N 1
ATOM 7360 C CA . VAL B 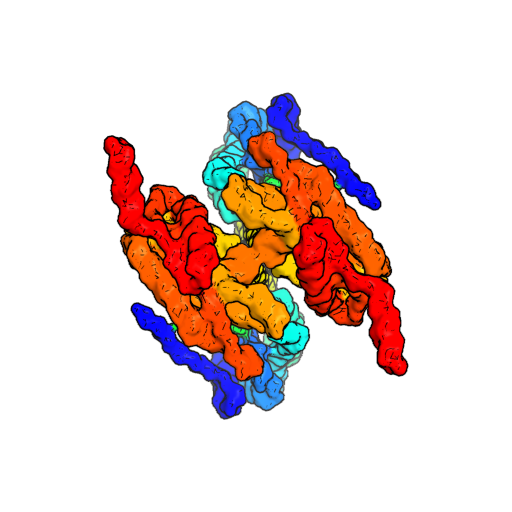1 472 ? -14.477 34.25 49.375 1 36.88 472 VAL B CA 1
ATOM 7361 C C . VAL B 1 472 ? -15.703 33.875 48.562 1 36.88 472 VAL B C 1
ATOM 7363 O O . VAL B 1 472 ? -16.828 34.312 48.875 1 36.88 472 VAL B O 1
ATOM 7366 N N . PHE B 1 473 ? -15.664 33.188 47.5 1 35.34 473 PHE B N 1
ATOM 7367 C CA . PHE B 1 473 ? -16.938 32.844 46.844 1 35.34 473 PHE B CA 1
ATOM 7368 C C . PHE B 1 473 ? -17.703 31.812 47.688 1 35.34 473 PHE B C 1
ATOM 7370 O O . PHE B 1 473 ? -18.922 31.688 47.531 1 35.34 473 PHE B O 1
ATOM 7377 N N . ASN B 1 474 ? -17.109 31.031 48.406 1 34.97 474 ASN B N 1
ATOM 7378 C CA . ASN B 1 474 ? -17.969 30.266 49.312 1 34.97 474 ASN B CA 1
ATOM 7379 C C . ASN B 1 474 ? -18.484 31.109 50.469 1 34.97 474 ASN B C 1
ATOM 7381 O O . ASN B 1 474 ? -19.391 30.688 51.188 1 34.97 474 ASN B O 1
ATOM 7385 N N . SER B 1 475 ? -17.766 32.125 50.938 1 33.91 475 SER B N 1
ATOM 7386 C CA . SER B 1 475 ? -18.359 32.781 52.125 1 33.91 475 SER B CA 1
ATOM 7387 C C . SER B 1 475 ? -19.5 33.688 51.688 1 33.91 475 SER B C 1
ATOM 7389 O O . SER B 1 475 ? -20.234 34.219 52.562 1 33.91 475 SER B O 1
ATOM 7391 N N . VAL B 1 476 ? -19.484 34.406 50.562 1 35.75 476 VAL B N 1
ATOM 7392 C CA . VAL B 1 476 ? -20.625 35.312 50.375 1 35.75 476 VAL B CA 1
ATOM 7393 C C . VAL B 1 476 ? -21.891 34.5 50.094 1 35.75 476 VAL B C 1
ATOM 7395 O O . VAL B 1 476 ? -23 35.031 50.125 1 35.75 476 VAL B O 1
ATOM 7398 N N . ALA B 1 477 ? -21.844 33.219 49.594 1 34.12 477 ALA B N 1
ATOM 7399 C CA . ALA B 1 477 ? -23.109 32.531 49.438 1 34.12 477 ALA B CA 1
ATOM 7400 C C . ALA B 1 477 ? -23.516 31.844 50.719 1 34.12 477 ALA B C 1
ATOM 7402 O O . ALA B 1 477 ? -24.531 31.125 50.781 1 34.12 477 ALA B O 1
ATOM 7403 N N . SER B 1 478 ? -22.797 32.094 51.812 1 25.59 478 SER B N 1
ATOM 7404 C CA . SER B 1 478 ? -23.609 31.766 52.969 1 25.59 478 SER B CA 1
ATOM 7405 C C . SER B 1 478 ? -24.469 32.969 53.375 1 25.59 478 SER B C 1
ATOM 7407 O O . SER B 1 478 ? -24.031 34.094 53.344 1 25.59 478 SER B O 1
#

InterPro domains:
  IPR000160 GGDEF domain [PF00990] (303-461)
  IPR000160 GGDEF domain [PS50887] (330-467)
  IPR000160 GGDEF domain [SM00267] (292-465)
  IPR000160 GGDEF domain [TIGR00254] (303-464)
  IPR000160 GGDEF domain [cd01949] (305-463)
  IPR029787 Nucleotide cyclase [SSF55073] (308-463)
  IPR043128 Reverse transcriptase/Diguanylate cyclase domain [G3DSA:3.30.70.270] (300-472)
  IPR050469 Diguanylate cyclase Dgc-like, bacteria [PTHR45138] (274-466)

Foldseek 3Di:
DDLPQDPPPDQDDLVDVVSLLVSLLVLLLVLQVVQVVQCPPHPGHLARQNLLLLLLVLQQDVSCPDPVNLVSSLVSQLVNCVVPHDDDPLSNQLSVLSSLLSNQSSVQSVVVVVVVPPDPAFDQLVVQLVSQQVSLQSSLQSNLVSCPPVGPDDSVLSSLLSSLNSNLSNLLVNQQNNPDDDDSGPPDDDPVLCVLVVQLVVLLVVQLVPAAPCSLCSNLVSLLVCLLRDALNVSSVSLNVSLVVVSVCVQVCSRPNVDPDNCPSVNSSVVSNVSSVSSSVSNNSNSVNVVVVVVVVVVCQVQQAPPLQSFGAPVNQLVVQQPDQQDQQWKKKKKKKFKPPLVVVCVVPNVVSSSVCQNVLSVLLCVLQPPQWGWYDHDSRMIMIIGTANDPVRNQVSVVSSQVSLQPDWDADPNDTDRIGMAMFMFMDRDPNDGSSVVNVVGVVRRVVQSVVCVVVPHSDYGYDPPVVVVVVVVVVD/DDLPQDPPPDQDDLVDVVSLLVSLLVLLLVLLVVQVVQCPQHPGHLARQNLQLLLLVLQQDVSCLDPVNLVSSLVSQLVNCVVPHDDDPLSNQLSVLSSQLSNQSSVQSVVVVVVVPPDPAFDQLVVQLVSQQVSLQSSLQSNLVSCPPVGPDDSVLSSLLSSLNSNLSNLLVNQQNNPDDDDSGPPDDDPVLCVLVVQLVVLLVVQLVPAAPCSLCSNLVSLLVCLLRDALNVSSVSLNVSLVVVSVCVQVCSRPNVDPDDCPSVNSSVVSVVSSVSSSVSNNSNSVNVVVVVVVVVVCQVQQADPLQSFGAPVNVLVVQQPDQQDQQWKKKKKKKFKPPLVVVCVVPNVVSSSVLQNVLSVLLCVLQDPQWGWYDHDSRMIMIIGTDNDPVRNQVSVVSSQVSLQPDWDADPNDTDRIGMAMFMFMDRDPNDGSSVVNVVGVVRGVVQSVVCVVVPHSDYGYDPPVVVVVVVVVVD